Protein 3I7N (pdb70)

Organism: Homo sapiens (NCBI:txid9606)

B-factor: mean 71.58, std 43.53, range [2.0, 201.0]

Nearest PDB structures (foldseek):
  3i7p-assembly1_A  TM=1.000E+00  e=0.000E+00  Homo sapiens
  3ei1-assembly1_A  TM=9.721E-01  e=0.000E+00  Homo sapiens
  3ei3-assembly1_A  TM=9.378E-01  e=0.000E+00  Homo sapiens
  4a09-assembly1_A  TM=9.570E-01  e=0.000E+00  Homo sapiens
  7ukn-assembly1_A  TM=9.820E-01  e=0.000E+00  Homo sapiens

GO terms:
  GO:0097602 cullin family protein binding (F, IDA)
  GO:0005634 nucleus (C, IDA)
  GO:0005730 nucleolus (C, IDA)
  GO:0043161 proteasome-mediated ubiquitin-dependent protein catabolic process (P, IDA)
  GO:0044725 epigenetic programming in the zygotic pronuclei (P, IDA)
  GO:0045732 positive regulation of protein catabolic process (P, IDA)
  GO:0032991 protein-containing complex (C, IDA)
  GO:0007056 spindle assembly involved in female meiosis (P, IDA)
  GO:0160072 ubiquitin ligase complex scaffold activity (F, IDA)
  GO:0031465 Cul4B-RING E3 ubiquitin ligase complex (C, IDA)
  GO:0010498 proteasomal protein catabolic process (P, IMP)
  GO:0005515 protein binding (F, IPI)
  GO:0005737 cytoplasm (C, IDA)
  GO:0031464 Cul4A-RING E3 ubiquitin ligase complex (C, IDA)
  GO:0080008 Cul4-RING E3 ubiquitin ligase complex (C, IDA)
  GO:0016567 protein ubiquitination (P, IDA)
  GO:0005634 nucleus (C, EXP)
  GO:0005737 cytoplasm (C, EXP)
  GO:0043161 proteasome-mediated ubiquitin-dependent protein catabolic process (P, IMP)
  GO:0006511 ubiquitin-dependent protein catabolic process (P, IMP)

Foldseek 3Di:
DFFWAWAFPDDFQFFQEWDWFWQAANPWIWIWTFFFQKIWIFTQDPLGTQGDDIDGFLAGWPDWDWDDAPPGRTTKIWTAGLQQKTWIWHWDDPPPDTDIATQAIAGDDDLDFDQADQGWDWEAANNRQWIWIDGHFQWIKIFGDDSPCSHRDIDIEGDPARFWQEKYFWEPDPAGKMWTWGADPPAIKIAMWGDDPVVRYTHHGQADIDGDDRAWHDWAHAYPLAIFIWIAGAQKIWTDDHVDIAIDRDNVRNVFGWQDKEQQDNNRQWMWTFTQQQWIKIKGFDKADDPVDRIYTDHIDIDTAAGHARANYWYHGPAQWIWGRGQLAWTFIKGADPDADPVGHRIDTDGTHGRQHAQQAKAWDPLVPLAFTWIWGQGGFFQRTWIKTKFFFKEWDWDDWFWALFFQEWDFAQLDPPDPAGQWIWTFGPQFIWIWGHPQQRTDTDDFAQEGGNWGFQDWEAADLQWTWTQTQFWIFIAGSVRRHGLDIDGPPVRAGFDEWDAERFWTWTARFQKIWTWTPPNSYIDTAAMDGHPGGWQYWDFDQAPPDDRDTFWTWTAGAPQQWIFTATDRVRDTDAIDGDDDHWHFNYWDWYDFPPFIWIKTWTQQQKIWTFTADSVHGYTGDTAMARQARGTWYWDWADDPSGTFIWIFHCFTWTWGADSNHTATATYLDRGFNYKYARQGSNAGRWIWTADSTIITIGHMDDHHSMDMDIDRFSHRWNYKADDVVVQKMKIKTKFKWDQDPVRDTDGDDDGLQNVAQEEEEDPDDPDDDVDMAIWIWTFIAHNPPRHRLYIYIYDGQKGWAEWDFAAADPGPATWIKTKIFRDDPVDPFTQWIKIWTWDQDPSDIDRQAMGIGGAGWQYWDAEPSWIWTFGQQKTFIWHQPPVGYTDTQEIDHPANGFRDWDYANAQWIWGYAQAGMWIWGFDPPSRYIDGFAGEGDGFRWQEKDAQDPFWIWTAGDQQKIWIWGAQPDPVCPVSRNYIDGQWIWRRSFHWNYKDWRANDDSLWAGWIWTGTNSSTIMIMIGHDPVSSVVQVLLLVLLQVLDQRNSSDRSQQSTWRDDSVDTHTTHSYHHLNSVLVLSVDDLVSQQSSDPAVHTDSCVSVVVNSVPVRRD/DVVVVVVDPVVND

Sequence (1127 aa):
MSYNYVVTAQKPTAVNGCVTGHFTSAEDLNLLIAKNTRLEIYVVTAEGLRPVKEVGMYGKIAVMELFRPKGESKDLLFILTAKYNACILEYKQSGESIDIITRAHGNVQDRIGRPSETGIIGIIDPECRMIGLRLYDGLFKVIPLDRDNKELKAFNIRLEELHVIDVKFLYGCQAPTICFVYQDPQGRHVKTYEVSLREKEFNKGPWKQENVEAEASMVIAVPEPFGGAIIIGQESITYHNGDKYLAIAPPIIKQSTIVCHNRVDPNGSRYLLGDMEGRLFMLLLEKEEQMDGTVTLKDLRVELLGETSIAECLTYLDNGVVFVGSRLGDSQLVKLNVDSNEQGSYVVAMETFTNLGPIVDMCVVDLERQGQGQLVTCSGAFKEGSLRIIRNGIGIHEHASIDLPGIKGLWPLRSDPNRETYDTLVLSFVGQTRVLMLNGEEVEETELMGFVDDQQTFFCGNVAHQQLIQITSASVRLVSQEPKALVSEWKEPQAKNISVASCNSSQVVVAVGRALYYLQIHPQELRQISHTEMEHEVACLDITPLGDSNGLSPLCAIGLWTDISARILKLPSFELLHKEMLGGEIIPRSILMTTFESSHYLLCALGDGALFYFGLNIETGLLSDRKKVTLGTQPTVLRTFRSLSTTNVFACSDRPTVIYSSNHKLVFSNVNLKEVNYMCPLNSDGYPDSLALANNSTLTIGTIDEIQKLHIRTVPLYESPRKICYQEVSQCFGVLSSRIEVQDTSGGTTALRPSASTQALSSSVSSSKLFSSGEEVEVHNLLIIDQHTFEVLHAHQFLQNEYALSLVSCKLGKDPNTYFIVGTAMVYPEEAEPKQGRIVVFQYSDGKLQTVAEKEVKGAVYSMVEFNGKLLASINSTVRLYEWTTEKDVRTECNHYNNIMALYLKTKGDFILVGDLMRSVLLLAYKPMEGNFEEIARDFNPNWMSAVEILDDDNFLGAENAFNLFVCQKDSAATTDEERQHLQEVGLFHLGEFVNVFCHGSLVMQPTQGSVLFGTVNGMIGLVTSLSESWYNLLLDMQNRLNKVIKSVGKIEHSFWRSFHTERKTEPATGFIDGDLIESFLDISRPKMQEVVANREATADDLIKVVEELTRIHNITRDLIRRQIKE

Structure (mmCIF, N/CA/C/O backbone):
data_3I7N
#
_entry.id   3I7N
#
_cell.length_a   63.614
_cell.length_b   133.877
_cell.length_c   183.224
_cell.angle_alpha   90.00
_cell.angle_beta   90.00
_cell.angle_gamma   90.00
#
_symmetry.space_group_name_H-M   'P 21 21 21'
#
loop_
_entity.id
_entity.type
_entity.pdbx_description
1 polymer 'DNA damage-binding protein 1'
2 polymer 'WD and tetratricopeptide repeats protein 1'
#
loop_
_atom_site.group_PDB
_atom_site.id
_atom_site.type_symbol
_atom_site.label_atom_id
_atom_site.label_alt_id
_atom_site.label_comp_id
_atom_site.label_asym_id
_atom_site.label_entity_id
_atom_site.label_seq_id
_atom_site.pdbx_PDB_ins_code
_atom_site.Cartn_x
_atom_site.Cartn_y
_atom_site.Cartn_z
_atom_site.occupancy
_atom_site.B_iso_or_equiv
_atom_site.auth_seq_id
_atom_site.auth_comp_id
_atom_site.auth_asym_id
_atom_site.auth_atom_id
_atom_site.pdbx_PDB_model_num
ATOM 1 N N . MET A 1 4 ? 24.231 26.273 11.161 1.00 69.43 1 MET A N 1
ATOM 2 C CA . MET A 1 4 ? 23.179 26.775 10.215 1.00 69.43 1 MET A CA 1
ATOM 3 C C . MET A 1 4 ? 21.786 27.144 10.837 1.00 69.43 1 MET A C 1
ATOM 4 O O . MET A 1 4 ? 20.743 26.577 10.458 1.00 69.43 1 MET A O 1
ATOM 9 N N . SER A 1 5 ? 21.786 28.088 11.786 1.00 148.85 2 SER A N 1
ATOM 10 C CA . SER A 1 5 ? 20.557 28.763 12.253 1.00 148.85 2 SER A CA 1
ATOM 11 C C . SER A 1 5 ? 20.553 30.168 11.685 1.00 148.85 2 SER A C 1
ATOM 12 O O . SER A 1 5 ? 21.606 30.796 11.597 1.00 148.85 2 SER A O 1
ATOM 15 N N . TYR A 1 6 ? 19.381 30.665 11.299 1.00 58.90 3 TYR A N 1
ATOM 16 C CA . TYR A 1 6 ? 19.312 31.982 10.638 1.00 58.90 3 TYR A CA 1
ATOM 17 C C . TYR A 1 6 ? 18.164 32.869 11.119 1.00 58.90 3 TYR A C 1
ATOM 18 O O . TYR A 1 6 ? 17.056 32.797 10.595 1.00 58.90 3 TYR A O 1
ATOM 27 N N . ASN A 1 7 ? 18.440 33.722 12.099 1.00 50.26 4 ASN A N 1
ATOM 28 C CA . ASN A 1 7 ? 17.394 34.553 12.651 1.00 50.26 4 ASN A CA 1
ATOM 29 C C . ASN A 1 7 ? 17.682 36.004 12.530 1.00 50.26 4 ASN A C 1
ATOM 30 O O . ASN A 1 7 ? 18.823 36.445 12.350 1.00 50.26 4 ASN A O 1
ATOM 35 N N . TYR A 1 8 ? 16.602 36.737 12.697 1.00 41.97 5 TYR A N 1
ATOM 36 C CA . TYR A 1 8 ? 16.557 38.140 12.490 1.00 41.97 5 TYR A CA 1
ATOM 37 C C . TYR A 1 8 ? 15.874 38.670 13.747 1.00 41.97 5 TYR A C 1
ATOM 38 O O . TYR A 1 8 ? 14.861 38.104 14.183 1.00 41.97 5 TYR A O 1
ATOM 47 N N . VAL A 1 9 ? 16.439 39.699 14.373 1.00 35.80 6 VAL A N 1
ATOM 48 C CA . VAL A 1 9 ? 15.792 40.340 15.507 1.00 35.80 6 VAL A CA 1
ATOM 49 C C . VAL A 1 9 ? 15.652 41.849 15.300 1.00 35.80 6 VAL A C 1
ATOM 50 O O . VAL A 1 9 ? 16.639 42.536 14.952 1.00 35.80 6 VAL A O 1
ATOM 54 N N . VAL A 1 10 ? 14.428 42.365 15.490 1.00 25.15 7 VAL A N 1
ATOM 55 C CA . VAL A 1 10 ? 14.185 43.824 15.445 1.00 25.15 7 VAL A CA 1
ATOM 56 C C . VAL A 1 10 ? 13.505 44.335 16.681 1.00 25.15 7 VAL A C 1
ATOM 57 O O . VAL A 1 10 ? 12.783 43.577 17.347 1.00 25.15 7 VAL A O 1
ATOM 61 N N . THR A 1 11 ? 13.741 45.618 16.968 1.00 25.99 8 THR A N 1
ATOM 62 C CA . THR A 1 11 ? 13.031 46.324 18.022 1.00 25.99 8 THR A CA 1
ATOM 63 C C . THR A 1 11 ? 11.671 46.759 17.486 1.00 25.99 8 THR A C 1
ATOM 64 O O . THR A 1 11 ? 11.585 47.357 16.403 1.00 25.99 8 THR A O 1
ATOM 68 N N . ALA A 1 12 ? 10.609 46.449 18.220 1.00 43.52 9 ALA A N 1
ATOM 69 C CA . ALA A 1 12 ? 9.288 46.980 17.894 1.00 43.52 9 ALA A CA 1
ATOM 70 C C . ALA A 1 12 ? 9.043 48.229 18.700 1.00 43.52 9 ALA A C 1
ATOM 71 O O . ALA A 1 12 ? 8.400 49.151 18.212 1.00 43.52 9 ALA A O 1
ATOM 73 N N . GLN A 1 13 ? 9.538 48.248 19.940 1.00 30.49 10 GLN A N 1
ATOM 74 C CA . GLN A 1 13 ? 9.387 49.402 20.817 1.00 30.49 10 GLN A CA 1
ATOM 75 C C . GLN A 1 13 ? 10.688 49.604 21.544 1.00 30.49 10 GLN A C 1
ATOM 76 O O . GLN A 1 13 ? 11.195 48.656 22.188 1.00 30.49 10 GLN A O 1
ATOM 82 N N . LYS A 1 14 ? 11.249 50.814 21.436 1.00 31.44 11 LYS A N 1
ATOM 83 C CA . LYS A 1 14 ? 12.530 51.099 22.099 1.00 31.44 11 LYS A CA 1
ATOM 84 C C . LYS A 1 14 ? 12.381 50.976 23.641 1.00 31.44 11 LYS A C 1
ATOM 85 O O . LYS A 1 14 ? 11.284 51.080 24.165 1.00 31.44 11 LYS A O 1
ATOM 91 N N . PRO A 1 15 ? 13.472 50.749 24.378 1.00 33.33 12 PRO A N 1
ATOM 92 C CA . PRO A 1 15 ? 13.280 50.742 25.835 1.00 33.33 12 PRO A CA 1
ATOM 93 C C . PRO A 1 15 ? 12.691 52.053 26.331 1.00 33.33 12 PRO A C 1
ATOM 94 O O . PRO A 1 15 ? 13.050 53.123 25.861 1.00 33.33 12 PRO A O 1
ATOM 98 N N . THR A 1 16 ? 11.793 51.979 27.290 1.00 32.09 13 THR A N 1
ATOM 99 C CA . THR A 1 16 ? 11.129 53.209 27.755 1.00 32.09 13 THR A CA 1
ATOM 100 C C . THR A 1 16 ? 11.382 53.493 29.201 1.00 32.09 13 THR A C 1
ATOM 101 O O . THR A 1 16 ? 10.932 54.504 29.696 1.00 32.09 13 THR A O 1
ATOM 105 N N . ALA A 1 17 ? 12.052 52.575 29.880 1.00 37.01 14 ALA A N 1
ATOM 106 C CA . ALA A 1 17 ? 12.446 52.765 31.249 1.00 37.01 14 ALA A CA 1
ATOM 107 C C . ALA A 1 17 ? 13.617 53.757 31.323 1.00 37.01 14 ALA A C 1
ATOM 108 O O . ALA A 1 17 ? 14.314 53.988 30.350 1.00 37.01 14 ALA A O 1
ATOM 110 N N . VAL A 1 18 ? 13.840 54.362 32.469 1.00 21.91 15 VAL A N 1
ATOM 111 C CA . VAL A 1 18 ? 14.816 55.436 32.534 1.00 21.91 15 VAL A CA 1
ATOM 112 C C . VAL A 1 18 ? 15.821 55.061 33.578 1.00 21.91 15 VAL A C 1
ATOM 113 O O . VAL A 1 18 ? 15.484 54.941 34.762 1.00 21.91 15 VAL A O 1
ATOM 117 N N . ASN A 1 19 ? 17.064 54.904 33.119 1.00 36.50 16 ASN A N 1
ATOM 118 C CA . ASN A 1 19 ? 18.119 54.321 33.919 1.00 36.50 16 ASN A CA 1
ATOM 119 C C . ASN A 1 19 ? 18.952 55.443 34.476 1.00 36.50 16 ASN A C 1
ATOM 120 O O . ASN A 1 19 ? 19.476 55.377 35.585 1.00 36.50 16 ASN A O 1
ATOM 125 N N . GLY A 1 20 ? 19.018 56.522 33.716 1.00 25.12 17 GLY A N 1
ATOM 126 C CA . GLY A 1 20 ? 19.800 57.655 34.136 1.00 25.12 17 GLY A CA 1
ATOM 127 C C . GLY A 1 20 ? 19.324 58.937 33.530 1.00 25.12 17 GLY A C 1
ATOM 128 O O . GLY A 1 20 ? 18.773 58.933 32.423 1.00 25.12 17 GLY A O 1
ATOM 129 N N . CYS A 1 21 ? 19.530 60.035 34.239 1.00 33.09 18 CYS A N 1
ATOM 130 C CA . CYS A 1 21 ? 19.183 61.330 33.699 1.00 33.09 18 CYS A CA 1
ATOM 131 C C . CYS A 1 21 ? 20.151 62.322 34.299 1.00 33.09 18 CYS A C 1
ATOM 132 O O . CYS A 1 21 ? 20.489 62.230 35.481 1.00 33.09 18 CYS A O 1
ATOM 135 N N . VAL A 1 22 ? 20.644 63.264 33.498 1.00 28.16 19 VAL A N 1
ATOM 136 C CA . VAL A 1 22 ? 21.625 64.217 34.037 1.00 28.16 19 VAL A CA 1
ATOM 137 C C . VAL A 1 22 ? 21.369 65.569 33.363 1.00 28.16 19 VAL A C 1
ATOM 138 O O . VAL A 1 22 ? 20.986 65.626 32.187 1.00 28.16 19 VAL A O 1
ATOM 142 N N . THR A 1 23 ? 21.543 66.637 34.142 1.00 37.49 20 THR A N 1
ATOM 143 C CA . THR A 1 23 ? 21.286 68.033 33.691 1.00 37.49 20 THR A CA 1
ATOM 144 C C . THR A 1 23 ? 22.567 68.870 33.440 1.00 37.49 20 THR A C 1
ATOM 145 O O . THR A 1 23 ? 23.594 68.691 34.116 1.00 37.49 20 THR A O 1
ATOM 149 N N . GLY A 1 24 ? 22.524 69.779 32.468 1.00 60.99 21 GLY A N 1
ATOM 150 C CA . GLY A 1 24 ? 23.692 70.641 32.223 1.00 60.99 21 GLY A CA 1
ATOM 151 C C . GLY A 1 24 ? 23.645 71.365 30.901 1.00 60.99 21 GLY A C 1
ATOM 152 O O . GLY A 1 24 ? 22.604 71.371 30.244 1.00 60.99 21 GLY A O 1
ATOM 153 N N . HIS A 1 25 ? 24.777 71.963 30.505 1.00 46.61 22 HIS A N 1
ATOM 154 C CA . HIS A 1 25 ? 24.843 72.834 29.317 1.00 46.61 22 HIS A CA 1
ATOM 155 C C . HIS A 1 25 ? 25.699 72.168 28.266 1.00 46.61 22 HIS A C 1
ATOM 156 O O . HIS A 1 25 ? 26.894 72.425 28.179 1.00 46.61 22 HIS A O 1
ATOM 163 N N . PHE A 1 26 ? 25.075 71.292 27.484 1.00 54.72 23 PHE A N 1
ATOM 164 C CA . PHE A 1 26 ? 25.769 70.325 26.644 1.00 54.72 23 PHE A CA 1
ATOM 165 C C . PHE A 1 26 ? 25.576 70.752 25.224 1.00 54.72 23 PHE A C 1
ATOM 166 O O . PHE A 1 26 ? 26.329 70.403 24.313 1.00 54.72 23 PHE A O 1
ATOM 174 N N . THR A 1 27 ? 24.530 71.530 25.058 1.00 56.71 24 THR A N 1
ATOM 175 C CA . THR A 1 27 ? 24.148 72.024 23.766 1.00 56.71 24 THR A CA 1
ATOM 176 C C . THR A 1 27 ? 24.798 73.408 23.505 1.00 56.71 24 THR A C 1
ATOM 177 O O . THR A 1 27 ? 25.284 73.657 22.403 1.00 56.71 24 THR A O 1
ATOM 181 N N . SER A 1 28 ? 24.825 74.269 24.528 1.00 79.56 25 SER A N 1
ATOM 182 C CA . SER A 1 28 ? 25.378 75.628 24.458 1.00 79.56 25 SER A CA 1
ATOM 183 C C . SER A 1 28 ? 25.752 76.021 25.862 1.00 79.56 25 SER A C 1
ATOM 184 O O . SER A 1 28 ? 25.204 75.469 26.811 1.00 79.56 25 SER A O 1
ATOM 187 N N . ALA A 1 29 ? 26.642 77.002 26.015 1.00 60.39 26 ALA A N 1
ATOM 188 C CA . ALA A 1 29 ? 27.037 77.438 27.362 1.00 60.39 26 ALA A CA 1
ATOM 189 C C . ALA A 1 29 ? 25.810 77.990 28.056 1.00 60.39 26 ALA A C 1
ATOM 190 O O . ALA A 1 29 ? 25.695 77.959 29.277 1.00 60.39 26 ALA A O 1
ATOM 192 N N . GLU A 1 30 ? 24.898 78.495 27.241 1.00 64.42 27 GLU A N 1
ATOM 193 C CA . GLU A 1 30 ? 23.635 79.001 27.705 1.00 64.42 27 GLU A CA 1
ATOM 194 C C . GLU A 1 30 ? 22.626 78.122 26.989 1.00 64.42 27 GLU A C 1
ATOM 195 O O . GLU A 1 30 ? 22.254 78.346 25.828 1.00 64.42 27 GLU A O 1
ATOM 201 N N . ASP A 1 31 ? 22.250 77.075 27.709 1.00 58.20 28 ASP A N 1
ATOM 202 C CA . ASP A 1 31 ? 21.238 76.117 27.345 1.00 58.20 28 ASP A CA 1
ATOM 203 C C . ASP A 1 31 ? 21.209 75.278 28.570 1.00 58.20 28 ASP A C 1
ATOM 204 O O . ASP A 1 31 ? 22.234 75.058 29.220 1.00 58.20 28 ASP A O 1
ATOM 209 N N . LEU A 1 32 ? 20.007 74.864 28.921 1.00 52.82 29 LEU A N 1
ATOM 210 C CA . LEU A 1 32 ? 19.809 73.893 29.957 1.00 52.82 29 LEU A CA 1
ATOM 211 C C . LEU A 1 32 ? 19.289 72.688 29.209 1.00 52.82 29 LEU A C 1
ATOM 212 O O . LEU A 1 32 ? 18.323 72.779 28.442 1.00 52.82 29 LEU A O 1
ATOM 217 N N . ASN A 1 33 ? 19.994 71.584 29.394 1.00 43.64 30 ASN A N 1
ATOM 218 C CA . ASN A 1 33 ? 19.645 70.306 28.828 1.00 43.64 30 ASN A CA 1
ATOM 219 C C . ASN A 1 33 ? 19.293 69.301 29.908 1.00 43.64 30 ASN A C 1
ATOM 220 O O . ASN A 1 33 ? 19.827 69.310 31.040 1.00 43.64 30 ASN A O 1
ATOM 225 N N . LEU A 1 34 ? 18.405 68.406 29.537 1.00 41.78 31 LEU A N 1
ATOM 226 C CA . LEU A 1 34 ? 18.228 67.208 30.307 1.00 41.78 31 LEU A CA 1
ATOM 227 C C . LEU A 1 34 ? 18.568 66.083 29.360 1.00 41.78 31 LEU A C 1
ATOM 228 O O . LEU A 1 34 ? 17.951 65.932 28.284 1.00 41.78 31 LEU A O 1
ATOM 233 N N . LEU A 1 35 ? 19.608 65.349 29.750 1.00 32.26 32 LEU A N 1
ATOM 234 C CA . LEU A 1 35 ? 20.024 64.120 29.079 1.00 32.26 32 LEU A CA 1
ATOM 235 C C . LEU A 1 35 ? 19.364 62.928 29.757 1.00 32.26 32 LEU A C 1
ATOM 236 O O . LEU A 1 35 ? 19.542 62.716 30.979 1.00 32.26 32 LEU A O 1
ATOM 241 N N . ILE A 1 36 ? 18.573 62.180 28.993 1.00 33.27 33 ILE A N 1
ATOM 242 C CA . ILE A 1 36 ? 17.925 61.016 29.580 1.00 33.27 33 ILE A CA 1
ATOM 243 C C . ILE A 1 36 ? 18.512 59.770 28.967 1.00 33.27 33 ILE A C 1
ATOM 244 O O . ILE A 1 36 ? 18.539 59.619 27.734 1.00 33.27 33 ILE A O 1
ATOM 249 N N . ALA A 1 37 ? 18.984 58.887 29.845 1.00 46.13 34 ALA A N 1
ATOM 250 C CA . ALA A 1 37 ? 19.531 57.593 29.458 1.00 46.13 34 ALA A CA 1
ATOM 251 C C . ALA A 1 37 ? 18.495 56.465 29.628 1.00 46.13 34 ALA A C 1
ATOM 252 O O . ALA A 1 37 ? 18.045 56.160 30.752 1.00 46.13 34 ALA A O 1
ATOM 254 N N . LYS A 1 38 ? 18.093 55.865 28.517 1.00 48.14 35 LYS A N 1
ATOM 255 C CA . LYS A 1 38 ? 17.307 54.661 28.593 1.00 48.14 35 LYS A CA 1
ATOM 256 C C . LYS A 1 38 ? 18.267 53.500 28.840 1.00 48.14 35 LYS A C 1
ATOM 257 O O . LYS A 1 38 ? 18.902 53.411 29.874 1.00 48.14 35 LYS A O 1
ATOM 263 N N . ASN A 1 39 ? 18.407 52.600 27.899 1.00 34.79 36 ASN A N 1
ATOM 264 C CA . ASN A 1 39 ? 19.379 51.554 28.088 1.00 34.79 36 ASN A CA 1
ATOM 265 C C . ASN A 1 39 ? 20.468 51.891 27.065 1.00 34.79 36 ASN A C 1
ATOM 266 O O . ASN A 1 39 ? 21.550 52.343 27.400 1.00 34.79 36 ASN A O 1
ATOM 271 N N . THR A 1 40 ? 20.107 51.775 25.803 1.00 28.90 37 THR A N 1
ATOM 272 C CA . THR A 1 40 ? 21.019 51.952 24.726 1.00 28.90 37 THR A CA 1
ATOM 273 C C . THR A 1 40 ? 20.623 53.189 23.956 1.00 28.90 37 THR A C 1
ATOM 274 O O . THR A 1 40 ? 20.912 53.302 22.764 1.00 28.90 37 THR A O 1
ATOM 278 N N . ARG A 1 41 ? 19.915 54.093 24.620 1.00 36.28 38 ARG A N 1
ATOM 279 C CA . ARG A 1 41 ? 19.327 55.259 23.968 1.00 36.28 38 ARG A CA 1
ATOM 280 C C . ARG A 1 41 ? 19.620 56.461 24.824 1.00 36.28 38 ARG A C 1
ATOM 281 O O . ARG A 1 41 ? 19.324 56.458 26.036 1.00 36.28 38 ARG A O 1
ATOM 289 N N . LEU A 1 42 ? 20.264 57.463 24.223 1.00 33.30 39 LEU A N 1
ATOM 290 C CA . LEU A 1 42 ? 20.520 58.705 24.926 1.00 33.30 39 LEU A CA 1
ATOM 291 C C . LEU A 1 42 ? 19.563 59.761 24.384 1.00 33.30 39 LEU A C 1
ATOM 292 O O . LEU A 1 42 ? 19.389 59.867 23.168 1.00 33.30 39 LEU A O 1
ATOM 297 N N . GLU A 1 43 ? 18.926 60.524 25.263 1.00 34.52 40 GLU A N 1
ATOM 298 C CA . GLU A 1 43 ? 17.915 61.512 24.842 1.00 34.52 40 GLU A CA 1
ATOM 299 C C . GLU A 1 43 ? 18.343 62.857 25.371 1.00 34.52 40 GLU A C 1
ATOM 300 O O . GLU A 1 43 ? 18.565 63.033 26.597 1.00 34.52 40 GLU A O 1
ATOM 306 N N . ILE A 1 44 ? 18.447 63.805 24.447 1.00 38.37 41 ILE A N 1
ATOM 307 C CA . ILE A 1 44 ? 18.917 65.145 24.748 1.00 38.37 41 ILE A CA 1
ATOM 308 C C . ILE A 1 44 ? 17.762 66.121 24.578 1.00 38.37 41 ILE A C 1
ATOM 309 O O . ILE A 1 44 ? 17.097 66.133 23.539 1.00 38.37 41 ILE A O 1
ATOM 314 N N . TYR A 1 45 ? 17.510 66.927 25.595 1.00 27.52 42 TYR A N 1
ATOM 315 C CA . TYR A 1 45 ? 16.438 67.912 25.504 1.00 27.52 42 TYR A CA 1
ATOM 316 C C . TYR A 1 45 ? 16.937 69.301 25.858 1.00 27.52 42 TYR A C 1
ATOM 317 O O . TYR A 1 45 ? 18.016 69.460 26.453 1.00 27.52 42 TYR A O 1
ATOM 326 N N . VAL A 1 46 ? 16.147 70.313 25.510 1.00 44.47 43 VAL A N 1
ATOM 327 C CA . VAL A 1 46 ? 16.372 71.634 26.057 1.00 44.47 43 VAL A CA 1
ATOM 328 C C . VAL A 1 46 ? 15.193 71.979 26.909 1.00 44.47 43 VAL A C 1
ATOM 329 O O . VAL A 1 46 ? 14.066 71.914 26.445 1.00 44.47 43 VAL A O 1
ATOM 333 N N . VAL A 1 47 ? 15.470 72.317 28.161 1.00 46.76 44 VAL A N 1
ATOM 334 C CA . VAL A 1 47 ? 14.472 72.795 29.110 1.00 46.76 44 VAL A CA 1
ATOM 335 C C . VAL A 1 47 ? 13.960 74.168 28.686 1.00 46.76 44 VAL A C 1
ATOM 336 O O . VAL A 1 47 ? 14.750 75.078 28.380 1.00 46.76 44 VAL A O 1
ATOM 340 N N . THR A 1 48 ? 12.640 74.314 28.699 1.00 77.55 45 THR A N 1
ATOM 341 C CA . THR A 1 48 ? 11.969 75.508 28.216 1.00 77.55 45 THR A CA 1
ATOM 342 C C . THR A 1 48 ? 10.856 75.848 29.188 1.00 77.55 45 THR A C 1
ATOM 343 O O . THR A 1 48 ? 10.608 75.085 30.118 1.00 77.55 45 THR A O 1
ATOM 347 N N . ALA A 1 49 ? 10.184 76.979 28.972 1.00 87.51 46 ALA A N 1
ATOM 348 C CA . ALA A 1 49 ? 9.003 77.355 29.764 1.00 87.51 46 ALA A CA 1
ATOM 349 C C . ALA A 1 49 ? 7.943 76.255 29.733 1.00 87.51 46 ALA A C 1
ATOM 350 O O . ALA A 1 49 ? 7.339 75.945 30.759 1.00 87.51 46 ALA A O 1
ATOM 352 N N . GLU A 1 50 ? 7.738 75.665 28.558 1.00 109.44 47 GLU A N 1
ATOM 353 C CA . GLU A 1 50 ? 6.799 74.564 28.401 1.00 109.44 47 GLU A CA 1
ATOM 354 C C . GLU A 1 50 ? 7.330 73.277 29.048 1.00 109.44 47 GLU A C 1
ATOM 355 O O . GLU A 1 50 ? 6.557 72.376 29.383 1.00 109.44 47 GLU A O 1
ATOM 361 N N . GLY A 1 51 ? 8.645 73.208 29.241 1.00 60.94 48 GLY A N 1
ATOM 362 C CA . GLY A 1 51 ? 9.310 71.982 29.682 1.00 60.94 48 GLY A CA 1
ATOM 363 C C . GLY A 1 51 ? 10.367 71.536 28.673 1.00 60.94 48 GLY A C 1
ATOM 364 O O . GLY A 1 51 ? 11.353 72.237 28.428 1.00 60.94 48 GLY A O 1
ATOM 365 N N . LEU A 1 52 ? 10.154 70.384 28.056 1.00 44.11 49 LEU A N 1
ATOM 366 C CA . LEU A 1 52 ? 11.215 69.753 27.282 1.00 44.11 49 LEU A CA 1
ATOM 367 C C . LEU A 1 52 ? 11.145 69.967 25.770 1.00 44.11 49 LEU A C 1
ATOM 368 O O . LEU A 1 52 ? 10.206 69.522 25.123 1.00 44.11 49 LEU A O 1
ATOM 373 N N . ARG A 1 53 ? 12.140 70.651 25.214 1.00 45.58 50 ARG A N 1
ATOM 374 C CA . ARG A 1 53 ? 12.259 70.765 23.771 1.00 45.58 50 ARG A CA 1
ATOM 375 C C . ARG A 1 53 ? 13.122 69.608 23.321 1.00 45.58 50 ARG A C 1
ATOM 376 O O . ARG A 1 53 ? 14.315 69.598 23.619 1.00 45.58 50 ARG A O 1
ATOM 384 N N . PRO A 1 54 ? 12.538 68.606 22.643 1.00 42.07 51 PRO A N 1
ATOM 385 C CA . PRO A 1 54 ? 13.387 67.546 22.096 1.00 42.07 51 PRO A CA 1
ATOM 386 C C . PRO A 1 54 ? 14.424 68.084 21.110 1.00 42.07 51 PRO A C 1
ATOM 387 O O . PRO A 1 54 ? 14.119 68.921 20.272 1.00 42.07 51 PRO A O 1
ATOM 391 N N . VAL A 1 55 ? 15.645 67.582 21.193 1.00 48.16 52 VAL A N 1
ATOM 392 C CA . VAL A 1 55 ? 16.688 68.055 20.324 1.00 48.16 52 VAL A CA 1
ATOM 393 C C . VAL A 1 55 ? 17.427 66.930 19.615 1.00 48.16 52 VAL A C 1
ATOM 394 O O . VAL A 1 55 ? 17.656 67.012 18.404 1.00 48.16 52 VAL A O 1
ATOM 398 N N . LYS A 1 56 ? 17.794 65.882 20.357 1.00 54.97 53 LYS A N 1
ATOM 399 C CA . LYS A 1 56 ? 18.605 64.797 19.785 1.00 54.97 53 LYS A CA 1
ATOM 400 C C . LYS A 1 56 ? 18.431 63.464 20.493 1.00 54.97 53 LYS A C 1
ATOM 401 O O . LYS A 1 56 ? 18.527 63.376 21.735 1.00 54.97 53 LYS A O 1
ATOM 407 N N . GLU A 1 57 ? 18.187 62.435 19.685 1.00 43.34 54 GLU A N 1
ATOM 408 C CA . GLU A 1 57 ? 18.026 61.090 20.195 1.00 43.34 54 GLU A CA 1
ATOM 409 C C . GLU A 1 57 ? 18.918 60.176 19.408 1.00 43.34 54 GLU A C 1
ATOM 410 O O . GLU A 1 57 ? 18.571 59.783 18.282 1.00 43.34 54 GLU A O 1
ATOM 416 N N . VAL A 1 58 ? 20.051 59.828 20.005 1.00 54.97 55 VAL A N 1
ATOM 417 C CA . VAL A 1 58 ? 20.903 58.762 19.474 1.00 54.97 55 VAL A CA 1
ATOM 418 C C . VAL A 1 58 ? 20.817 57.446 20.247 1.00 54.97 55 VAL A C 1
ATOM 419 O O . VAL A 1 58 ? 20.393 57.387 21.425 1.00 54.97 55 VAL A O 1
ATOM 423 N N . GLY A 1 59 ? 21.239 56.393 19.559 1.00 42.12 56 GLY A N 1
ATOM 424 C CA . GLY A 1 59 ? 21.380 55.081 20.144 1.00 42.12 56 GLY A CA 1
ATOM 425 C C . GLY A 1 59 ? 22.860 54.769 20.220 1.00 42.12 56 GLY A C 1
ATOM 426 O O . GLY A 1 59 ? 23.663 55.183 19.354 1.00 42.12 56 GLY A O 1
ATOM 427 N N . MET A 1 60 ? 23.234 54.046 21.268 1.00 47.09 57 MET A N 1
ATOM 428 C CA . MET A 1 60 ? 24.595 53.556 21.390 1.00 47.09 57 MET A CA 1
ATOM 429 C C . MET A 1 60 ? 24.658 52.042 21.334 1.00 47.09 57 MET A C 1
ATOM 430 O O . MET A 1 60 ? 23.622 51.338 21.462 1.00 47.09 57 MET A O 1
ATOM 435 N N . TYR A 1 61 ? 25.880 51.558 21.119 1.00 37.82 58 TYR A N 1
ATOM 436 C CA . TYR A 1 61 ? 26.114 50.139 20.959 1.00 37.82 58 TYR A CA 1
ATOM 437 C C . TYR A 1 61 ? 26.463 49.496 22.296 1.00 37.82 58 TYR A C 1
ATOM 438 O O . TYR A 1 61 ? 27.438 48.767 22.423 1.00 37.82 58 TYR A O 1
ATOM 447 N N . GLY A 1 62 ? 25.629 49.751 23.290 1.00 30.56 59 GLY A N 1
ATOM 448 C CA . GLY A 1 62 ? 25.875 49.252 24.632 1.00 30.56 59 GLY A CA 1
ATOM 449 C C . GLY A 1 62 ? 24.874 49.813 25.606 1.00 30.56 59 GLY A C 1
ATOM 450 O O . GLY A 1 62 ? 24.106 50.707 25.276 1.00 30.56 59 GLY A O 1
ATOM 451 N N . LYS A 1 63 ? 24.884 49.278 26.810 1.00 30.53 60 LYS A N 1
ATOM 452 C CA . LYS A 1 63 ? 23.942 49.660 27.823 1.00 30.53 60 LYS A CA 1
ATOM 453 C C . LYS A 1 63 ? 24.664 50.738 28.591 1.00 30.53 60 LYS A C 1
ATOM 454 O O . LYS A 1 63 ? 25.759 50.478 29.102 1.00 30.53 60 LYS A O 1
ATOM 460 N N . ILE A 1 64 ? 24.097 51.946 28.655 1.00 26.71 61 ILE A N 1
ATOM 461 C CA . ILE A 1 64 ? 24.712 53.040 29.410 1.00 26.71 61 ILE A CA 1
ATOM 462 C C . ILE A 1 64 ? 24.735 52.757 30.918 1.00 26.71 61 ILE A C 1
ATOM 463 O O . ILE A 1 64 ? 23.690 52.717 31.532 1.00 26.71 61 ILE A O 1
ATOM 468 N N . ALA A 1 65 ? 25.927 52.556 31.489 1.00 27.19 62 ALA A N 1
ATOM 469 C CA . ALA A 1 65 ? 26.107 52.410 32.945 1.00 27.19 62 ALA A CA 1
ATOM 470 C C . ALA A 1 65 ? 26.537 53.706 33.680 1.00 27.19 62 ALA A C 1
ATOM 471 O O . ALA A 1 65 ? 26.300 53.864 34.859 1.00 27.19 62 ALA A O 1
ATOM 473 N N . VAL A 1 66 ? 27.218 54.613 33.003 1.00 34.56 63 VAL A N 1
ATOM 474 C CA . VAL A 1 66 ? 27.649 55.862 33.630 1.00 34.56 63 VAL A CA 1
ATOM 475 C C . VAL A 1 66 ? 27.329 56.985 32.670 1.00 34.56 63 VAL A C 1
ATOM 476 O O . VAL A 1 66 ? 27.486 56.820 31.446 1.00 34.56 63 VAL A O 1
ATOM 480 N N . MET A 1 67 ? 26.810 58.090 33.193 1.00 37.25 64 MET A N 1
ATOM 481 C CA . MET A 1 67 ? 26.508 59.234 32.331 1.00 37.25 64 MET A CA 1
ATOM 482 C C . MET A 1 67 ? 26.759 60.529 33.103 1.00 37.25 64 MET A C 1
ATOM 483 O O . MET A 1 67 ? 26.077 60.806 34.116 1.00 37.25 64 MET A O 1
ATOM 488 N N . GLU A 1 68 ? 27.780 61.288 32.692 1.00 44.35 65 GLU A N 1
ATOM 489 C CA . GLU A 1 68 ? 28.128 62.500 33.427 1.00 44.35 65 GLU A CA 1
ATOM 490 C C . GLU A 1 68 ? 28.465 63.653 32.514 1.00 44.35 65 GLU A C 1
ATOM 491 O O . GLU A 1 68 ? 29.070 63.448 31.468 1.00 44.35 65 GLU A O 1
ATOM 497 N N . LEU A 1 69 ? 28.060 64.864 32.888 1.00 61.72 66 LEU A N 1
ATOM 498 C CA . LEU A 1 69 ? 28.528 66.039 32.165 1.00 61.72 66 LEU A CA 1
ATOM 499 C C . LEU A 1 69 ? 29.610 66.688 32.988 1.00 61.72 66 LEU A C 1
ATOM 500 O O . LEU A 1 69 ? 29.541 66.685 34.216 1.00 61.72 66 LEU A O 1
ATOM 505 N N . PHE A 1 70 ? 30.626 67.205 32.307 1.00 44.34 67 PHE A N 1
ATOM 506 C CA . PHE A 1 70 ? 31.748 67.867 32.963 1.00 44.34 67 PHE A CA 1
ATOM 507 C C . PHE A 1 70 ? 32.271 68.871 31.994 1.00 44.34 67 PHE A C 1
ATOM 508 O O . PHE A 1 70 ? 31.959 68.805 30.799 1.00 44.34 67 PHE A O 1
ATOM 516 N N . ARG A 1 71 ? 33.074 69.791 32.523 1.00 64.19 68 ARG A N 1
ATOM 517 C CA . ARG A 1 71 ? 33.700 70.841 31.742 1.00 64.19 68 ARG A CA 1
ATOM 518 C C . ARG A 1 71 ? 35.034 71.115 32.398 1.00 64.19 68 ARG A C 1
ATOM 519 O O . ARG A 1 71 ? 35.081 71.632 33.510 1.00 64.19 68 ARG A O 1
ATOM 527 N N . PRO A 1 72 ? 36.129 70.729 31.729 1.00 99.58 69 PRO A N 1
ATOM 528 C CA . PRO A 1 72 ? 37.479 71.075 32.189 1.00 99.58 69 PRO A CA 1
ATOM 529 C C . PRO A 1 72 ? 37.763 72.565 32.010 1.00 99.58 69 PRO A C 1
ATOM 530 O O . PRO A 1 72 ? 36.955 73.404 32.420 1.00 99.58 69 PRO A O 1
ATOM 534 N N . LYS A 1 73 ? 38.903 72.893 31.410 1.00 66.27 70 LYS A N 1
ATOM 535 C CA . LYS A 1 73 ? 39.283 74.292 31.220 1.00 66.27 70 LYS A CA 1
ATOM 536 C C . LYS A 1 73 ? 39.462 74.615 29.735 1.00 66.27 70 LYS A C 1
ATOM 537 O O . LYS A 1 73 ? 39.925 73.780 28.951 1.00 66.27 70 LYS A O 1
ATOM 543 N N . GLY A 1 74 ? 39.085 75.834 29.354 1.00 133.10 71 GLY A N 1
ATOM 544 C CA . GLY A 1 74 ? 39.191 76.278 27.962 1.00 133.10 71 GLY A CA 1
ATOM 545 C C . GLY A 1 74 ? 38.012 75.792 27.142 1.00 133.10 71 GLY A C 1
ATOM 546 O O . GLY A 1 74 ? 37.676 76.377 26.105 1.00 133.10 71 GLY A O 1
ATOM 547 N N . GLU A 1 75 ? 37.395 74.714 27.627 1.00 68.03 72 GLU A N 1
ATOM 548 C CA . GLU A 1 75 ? 36.178 74.125 27.060 1.00 68.03 72 GLU A CA 1
ATOM 549 C C . GLU A 1 75 ? 34.965 75.059 27.153 1.00 68.03 72 GLU A C 1
ATOM 550 O O . GLU A 1 75 ? 34.559 75.443 28.247 1.00 68.03 72 GLU A O 1
ATOM 556 N N . SER A 1 76 ? 34.397 75.422 26.006 1.00 74.09 73 SER A N 1
ATOM 557 C CA . SER A 1 76 ? 33.328 76.429 25.950 1.00 74.09 73 SER A CA 1
ATOM 558 C C . SER A 1 76 ? 32.008 75.973 26.558 1.00 74.09 73 SER A C 1
ATOM 559 O O . SER A 1 76 ? 31.264 76.786 27.109 1.00 74.09 73 SER A O 1
ATOM 562 N N . LYS A 1 77 ? 31.725 74.674 26.428 1.00 70.60 74 LYS A N 1
ATOM 563 C CA . LYS A 1 77 ? 30.550 74.021 27.018 1.00 70.60 74 LYS A CA 1
ATOM 564 C C . LYS A 1 77 ? 30.869 72.626 27.553 1.00 70.60 74 LYS A C 1
ATOM 565 O O . LYS A 1 77 ? 31.941 72.093 27.300 1.00 70.60 74 LYS A O 1
ATOM 571 N N . ASP A 1 78 ? 29.927 72.056 28.304 1.00 49.93 75 ASP A N 1
ATOM 572 C CA . ASP A 1 78 ? 30.048 70.708 28.896 1.00 49.93 75 ASP A CA 1
ATOM 573 C C . ASP A 1 78 ? 30.237 69.589 27.868 1.00 49.93 75 ASP A C 1
ATOM 574 O O . ASP A 1 78 ? 29.561 69.534 26.853 1.00 49.93 75 ASP A O 1
ATOM 579 N N . LEU A 1 79 ? 31.157 68.694 28.153 1.00 40.67 76 LEU A N 1
ATOM 580 C CA . LEU A 1 79 ? 31.270 67.456 27.392 1.00 40.67 76 LEU A CA 1
ATOM 581 C C . LEU A 1 79 ? 30.618 66.309 28.181 1.00 40.67 76 LEU A C 1
ATOM 582 O O . LEU A 1 79 ? 30.335 66.427 29.411 1.00 40.67 76 LEU A O 1
ATOM 587 N N . LEU A 1 80 ? 30.403 65.185 27.508 1.00 41.24 77 LEU A N 1
ATOM 588 C CA . LEU A 1 80 ? 29.655 64.124 28.149 1.00 41.24 77 LEU A CA 1
ATOM 589 C C . LEU A 1 80 ? 30.479 62.869 28.263 1.00 41.24 77 LEU A C 1
ATOM 590 O O . LEU A 1 80 ? 31.063 62.419 27.279 1.00 41.24 77 LEU A O 1
ATOM 595 N N . PHE A 1 81 ? 30.529 62.309 29.462 1.00 44.31 78 PHE A N 1
ATOM 596 C CA . PHE A 1 81 ? 31.219 61.055 29.676 1.00 44.31 78 PHE A CA 1
ATOM 597 C C . PHE A 1 81 ? 30.251 59.889 29.748 1.00 44.31 78 PHE A C 1
ATOM 598 O O . PHE A 1 81 ? 29.318 59.908 30.565 1.00 44.31 78 PHE A O 1
ATOM 606 N N . ILE A 1 82 ? 30.481 58.865 28.931 1.00 48.82 79 ILE A N 1
ATOM 607 C CA . ILE A 1 82 ? 29.628 57.693 28.974 1.00 48.82 79 ILE A CA 1
ATOM 608 C C . ILE A 1 82 ? 30.387 56.376 29.054 1.00 48.82 79 ILE A C 1
ATOM 609 O O . ILE A 1 82 ? 31.167 56.033 28.175 1.00 48.82 79 ILE A O 1
ATOM 614 N N . LEU A 1 83 ? 30.129 55.631 30.111 1.00 28.99 80 LEU A N 1
ATOM 615 C CA . LEU A 1 83 ? 30.620 54.282 30.228 1.00 28.99 80 LEU A CA 1
ATOM 616 C C . LEU A 1 83 ? 29.549 53.215 29.959 1.00 28.99 80 LEU A C 1
ATOM 617 O O . LEU A 1 83 ? 28.532 53.143 30.622 1.00 28.99 80 LEU A O 1
ATOM 622 N N . THR A 1 84 ? 29.824 52.355 29.004 1.00 29.82 81 THR A N 1
ATOM 623 C CA . THR A 1 84 ? 29.001 51.219 28.685 1.00 29.82 81 THR A CA 1
ATOM 624 C C . THR A 1 84 ? 29.222 50.020 29.639 1.00 29.82 81 THR A C 1
ATOM 625 O O . THR A 1 84 ? 30.239 49.924 30.331 1.00 29.82 81 THR A O 1
ATOM 629 N N . ALA A 1 85 ? 28.259 49.105 29.685 1.00 26.64 82 ALA A N 1
ATOM 630 C CA . ALA A 1 85 ? 28.382 47.942 30.564 1.00 26.64 82 ALA A CA 1
ATOM 631 C C . ALA A 1 85 ? 29.412 46.903 30.067 1.00 26.64 82 ALA A C 1
ATOM 632 O O . ALA A 1 85 ? 29.832 46.052 30.845 1.00 26.64 82 ALA A O 1
ATOM 634 N N . LYS A 1 86 ? 29.770 46.938 28.787 1.00 48.59 83 LYS A N 1
ATOM 635 C CA . LYS A 1 86 ? 30.822 46.068 28.254 1.00 48.59 83 LYS A CA 1
ATOM 636 C C . LYS A 1 86 ? 32.111 46.880 28.331 1.00 48.59 83 LYS A C 1
ATOM 637 O O . LYS A 1 86 ? 33.088 46.652 27.615 1.00 48.59 83 LYS A O 1
ATOM 643 N N . TYR A 1 87 ? 32.055 47.855 29.225 1.00 29.67 84 TYR A N 1
ATOM 644 C CA . TYR A 1 87 ? 33.198 48.628 29.666 1.00 29.67 84 TYR A CA 1
ATOM 645 C C . TYR A 1 87 ? 33.724 49.553 28.563 1.00 29.67 84 TYR A C 1
ATOM 646 O O . TYR A 1 87 ? 34.829 50.037 28.656 1.00 29.67 84 TYR A O 1
ATOM 655 N N . ASN A 1 88 ? 32.911 49.815 27.537 1.00 35.57 85 ASN A N 1
ATOM 656 C CA . ASN A 1 88 ? 33.171 50.894 26.547 1.00 35.57 85 ASN A CA 1
ATOM 657 C C . ASN A 1 88 ? 33.089 52.286 27.205 1.00 35.57 85 ASN A C 1
ATOM 658 O O . ASN A 1 88 ? 32.065 52.690 27.731 1.00 35.57 85 ASN A O 1
ATOM 663 N N . ALA A 1 89 ? 34.197 53.009 27.213 1.00 30.26 86 ALA A N 1
ATOM 664 C CA . ALA A 1 89 ? 34.234 54.304 27.822 1.00 30.26 86 ALA A CA 1
ATOM 665 C C . ALA A 1 89 ? 34.371 55.241 26.671 1.00 30.26 86 ALA A C 1
ATOM 666 O O . ALA A 1 89 ? 35.129 54.946 25.753 1.00 30.26 86 ALA A O 1
ATOM 668 N N . CYS A 1 90 ? 33.628 56.342 26.667 1.00 36.27 87 CYS A N 1
ATOM 669 C CA . CYS A 1 90 ? 33.829 57.333 25.609 1.00 36.27 87 CYS A CA 1
ATOM 670 C C . CYS A 1 90 ? 33.511 58.721 26.125 1.00 36.27 87 CYS A C 1
ATOM 671 O O . CYS A 1 90 ? 32.984 58.861 27.237 1.00 36.27 87 CYS A O 1
ATOM 674 N N . ILE A 1 91 ? 33.837 59.736 25.326 1.00 41.94 88 ILE A N 1
ATOM 675 C CA . ILE A 1 91 ? 33.589 61.122 25.704 1.00 41.94 88 ILE A CA 1
ATOM 676 C C . ILE A 1 91 ? 32.961 61.888 24.568 1.00 41.94 88 ILE A C 1
ATOM 677 O O . ILE A 1 91 ? 33.421 61.807 23.446 1.00 41.94 88 ILE A O 1
ATOM 682 N N . LEU A 1 92 ? 31.929 62.667 24.837 1.00 28.13 89 LEU A N 1
ATOM 683 C CA . LEU A 1 92 ? 31.167 63.169 23.713 1.00 28.13 89 LEU A CA 1
ATOM 684 C C . LEU A 1 92 ? 30.904 64.667 23.756 1.00 28.13 89 LEU A C 1
ATOM 685 O O . LEU A 1 92 ? 30.900 65.323 24.855 1.00 28.13 89 LEU A O 1
ATOM 690 N N . GLU A 1 93 ? 30.714 65.199 22.548 1.00 50.81 90 GLU A N 1
ATOM 691 C CA . GLU A 1 93 ? 30.565 66.619 22.313 1.00 50.81 90 GLU A CA 1
ATOM 692 C C . GLU A 1 93 ? 29.412 66.835 21.366 1.00 50.81 90 GLU A C 1
ATOM 693 O O . GLU A 1 93 ? 29.275 66.111 20.367 1.00 50.81 90 GLU A O 1
ATOM 699 N N . TYR A 1 94 ? 28.592 67.838 21.676 1.00 80.22 91 TYR A N 1
ATOM 700 C CA . TYR A 1 94 ? 27.449 68.172 20.846 1.00 80.22 91 TYR A CA 1
ATOM 701 C C . TYR A 1 94 ? 27.843 69.120 19.758 1.00 80.22 91 TYR A C 1
ATOM 702 O O . TYR A 1 94 ? 28.252 70.249 20.028 1.00 80.22 91 TYR A O 1
ATOM 711 N N . LYS A 1 95 ? 27.705 68.674 18.519 1.00 51.92 92 LYS A N 1
ATOM 712 C CA . LYS A 1 95 ? 28.143 69.515 17.406 1.00 51.92 92 LYS A CA 1
ATOM 713 C C . LYS A 1 95 ? 27.003 69.905 16.487 1.00 51.92 92 LYS A C 1
ATOM 714 O O . LYS A 1 95 ? 26.436 69.059 15.797 1.00 51.92 92 LYS A O 1
ATOM 720 N N . GLN A 1 96 ? 26.659 71.182 16.470 1.00 63.64 93 GLN A N 1
ATOM 721 C CA . GLN A 1 96 ? 25.606 71.604 15.552 1.00 63.64 93 GLN A CA 1
ATOM 722 C C . GLN A 1 96 ? 26.162 72.266 14.290 1.00 63.64 93 GLN A C 1
ATOM 723 O O . GLN A 1 96 ? 26.353 73.485 14.259 1.00 63.64 93 GLN A O 1
ATOM 729 N N . SER A 1 97 ? 26.436 71.476 13.255 1.00 139.32 94 SER A N 1
ATOM 730 C CA . SER A 1 97 ? 26.891 72.042 11.980 1.00 139.32 94 SER A CA 1
ATOM 731 C C . SER A 1 97 ? 25.801 72.943 11.385 1.00 139.32 94 SER A C 1
ATOM 732 O O . SER A 1 97 ? 25.166 72.599 10.381 1.00 139.32 94 SER A O 1
ATOM 735 N N . GLY A 1 98 ? 25.594 74.090 12.039 1.00 67.03 95 GLY A N 1
ATOM 736 C CA . GLY A 1 98 ? 24.566 75.069 11.675 1.00 67.03 95 GLY A CA 1
ATOM 737 C C . GLY A 1 98 ? 23.139 74.539 11.687 1.00 67.03 95 GLY A C 1
ATOM 738 O O . GLY A 1 98 ? 22.316 74.979 12.494 1.00 67.03 95 GLY A O 1
ATOM 739 N N . GLU A 1 99 ? 22.855 73.595 10.789 1.00 61.33 96 GLU A N 1
ATOM 740 C CA . GLU A 1 99 ? 21.511 73.044 10.623 1.00 61.33 96 GLU A CA 1
ATOM 741 C C . GLU A 1 99 ? 21.507 71.512 10.795 1.00 61.33 96 GLU A C 1
ATOM 742 O O . GLU A 1 99 ? 20.435 70.888 10.908 1.00 61.33 96 GLU A O 1
ATOM 748 N N . SER A 1 100 ? 22.707 70.917 10.758 1.00 86.00 97 SER A N 1
ATOM 749 C CA . SER A 1 100 ? 22.884 69.489 11.020 1.00 86.00 97 SER A CA 1
ATOM 750 C C . SER A 1 100 ? 23.412 69.311 12.412 1.00 86.00 97 SER A C 1
ATOM 751 O O . SER A 1 100 ? 24.018 70.216 12.981 1.00 86.00 97 SER A O 1
ATOM 754 N N . ILE A 1 101 ? 23.175 68.133 12.960 1.00 62.40 98 ILE A N 1
ATOM 755 C CA . ILE A 1 101 ? 23.610 67.841 14.317 1.00 62.40 98 ILE A CA 1
ATOM 756 C C . ILE A 1 101 ? 24.360 66.528 14.363 1.00 62.40 98 ILE A C 1
ATOM 757 O O . ILE A 1 101 ? 24.068 65.593 13.614 1.00 62.40 98 ILE A O 1
ATOM 762 N N . ASP A 1 102 ? 25.356 66.499 15.236 1.00 60.17 99 ASP A N 1
ATOM 763 C CA . ASP A 1 102 ? 26.268 65.381 15.366 1.00 60.17 99 ASP A CA 1
ATOM 764 C C . ASP A 1 102 ? 26.744 65.284 16.790 1.00 60.17 99 ASP A C 1
ATOM 765 O O . ASP A 1 102 ? 27.057 66.297 17.448 1.00 60.17 99 ASP A O 1
ATOM 770 N N . ILE A 1 103 ? 26.793 64.056 17.279 1.00 61.35 100 ILE A N 1
ATOM 771 C CA . ILE A 1 103 ? 27.443 63.811 18.540 1.00 61.35 100 ILE A CA 1
ATOM 772 C C . ILE A 1 103 ? 28.773 63.162 18.235 1.00 61.35 100 ILE A C 1
ATOM 773 O O . ILE A 1 103 ? 28.800 62.036 17.728 1.00 61.35 100 ILE A O 1
ATOM 778 N N . ILE A 1 104 ? 29.863 63.889 18.520 1.00 49.04 101 ILE A N 1
ATOM 779 C CA . ILE A 1 104 ? 31.211 63.484 18.105 1.00 49.04 101 ILE A CA 1
ATOM 780 C C . ILE A 1 104 ? 31.991 62.868 19.265 1.00 49.04 101 ILE A C 1
ATOM 781 O O . ILE A 1 104 ? 31.855 63.279 20.413 1.00 49.04 101 ILE A O 1
ATOM 786 N N . THR A 1 105 ? 32.800 61.864 18.967 1.00 43.49 102 THR A N 1
ATOM 787 C CA . THR A 1 105 ? 33.624 61.216 19.985 1.00 43.49 102 THR A CA 1
ATOM 788 C C . THR A 1 105 ? 34.987 61.859 20.025 1.00 43.49 102 THR A C 1
ATOM 789 O O . THR A 1 105 ? 35.773 61.734 19.076 1.00 43.49 102 THR A O 1
ATOM 793 N N . ARG A 1 106 ? 35.240 62.535 21.139 1.00 45.32 103 ARG A N 1
ATOM 794 C CA . ARG A 1 106 ? 36.466 63.263 21.410 1.00 45.32 103 ARG A CA 1
ATOM 795 C C . ARG A 1 106 ? 37.544 62.343 21.920 1.00 45.32 103 ARG A C 1
ATOM 796 O O . ARG A 1 106 ? 38.743 62.596 21.724 1.00 45.32 103 ARG A O 1
ATOM 804 N N . ALA A 1 107 ? 37.120 61.250 22.540 1.00 39.83 104 ALA A N 1
ATOM 805 C CA . ALA A 1 107 ? 38.049 60.241 23.028 1.00 39.83 104 ALA A CA 1
ATOM 806 C C . ALA A 1 107 ? 37.272 58.963 23.250 1.00 39.83 104 ALA A C 1
ATOM 807 O O . ALA A 1 107 ? 36.044 59.012 23.360 1.00 39.83 104 ALA A O 1
ATOM 809 N N . HIS A 1 108 ? 37.991 57.837 23.322 1.00 38.57 105 HIS A N 1
ATOM 810 C CA . HIS A 1 108 ? 37.382 56.556 23.627 1.00 38.57 105 HIS A CA 1
ATOM 811 C C . HIS A 1 108 ? 38.353 55.421 23.822 1.00 38.57 105 HIS A C 1
ATOM 812 O O . HIS A 1 108 ? 39.452 55.418 23.292 1.00 38.57 105 HIS A O 1
ATOM 819 N N . GLY A 1 109 ? 37.902 54.414 24.555 1.00 36.69 106 GLY A N 1
ATOM 820 C CA . GLY A 1 109 ? 38.647 53.189 24.684 1.00 36.69 106 GLY A CA 1
ATOM 821 C C . GLY A 1 109 ? 37.995 52.287 25.692 1.00 36.69 106 GLY A C 1
ATOM 822 O O . GLY A 1 109 ? 37.199 52.727 26.526 1.00 36.69 106 GLY A O 1
ATOM 823 N N . ASN A 1 110 ? 38.344 51.012 25.623 1.00 36.35 107 ASN A N 1
ATOM 824 C CA . ASN A 1 110 ? 37.744 50.056 26.493 1.00 36.35 107 ASN A CA 1
ATOM 825 C C . ASN A 1 110 ? 38.548 49.860 27.763 1.00 36.35 107 ASN A C 1
ATOM 826 O O . ASN A 1 110 ? 39.753 49.512 27.713 1.00 36.35 107 ASN A O 1
ATOM 831 N N . VAL A 1 111 ? 37.861 50.053 28.892 1.00 34.60 108 VAL A N 1
ATOM 832 C CA . VAL A 1 111 ? 38.492 50.021 30.206 1.00 34.60 108 VAL A CA 1
ATOM 833 C C . VAL A 1 111 ? 38.222 48.745 31.021 1.00 34.60 108 VAL A C 1
ATOM 834 O O . VAL A 1 111 ? 38.575 48.661 32.192 1.00 34.60 108 VAL A O 1
ATOM 838 N N . GLN A 1 112 ? 37.630 47.728 30.432 1.00 41.61 109 GLN A N 1
ATOM 839 C CA . GLN A 1 112 ? 37.555 46.472 31.173 1.00 41.61 109 GLN A CA 1
ATOM 840 C C . GLN A 1 112 ? 38.961 45.952 31.480 1.00 41.61 109 GLN A C 1
ATOM 841 O O . GLN A 1 112 ? 39.905 46.334 30.794 1.00 41.61 109 GLN A O 1
ATOM 847 N N . ASP A 1 113 ? 39.100 45.090 32.490 1.00 56.66 110 ASP A N 1
ATOM 848 C CA . ASP A 1 113 ? 40.376 44.455 32.820 1.00 56.66 110 ASP A CA 1
ATOM 849 C C . ASP A 1 113 ? 40.164 42.973 32.946 1.00 56.66 110 ASP A C 1
ATOM 850 O O . ASP A 1 113 ? 39.249 42.562 33.662 1.00 56.66 110 ASP A O 1
ATOM 855 N N . ARG A 1 114 ? 41.013 42.157 32.311 1.00 63.75 111 ARG A N 1
ATOM 856 C CA . ARG A 1 114 ? 40.946 40.683 32.470 1.00 63.75 111 ARG A CA 1
ATOM 857 C C . ARG A 1 114 ? 40.857 40.285 33.960 1.00 63.75 111 ARG A C 1
ATOM 858 O O . ARG A 1 114 ? 40.088 39.401 34.350 1.00 63.75 111 ARG A O 1
ATOM 866 N N . ILE A 1 115 ? 41.661 40.953 34.782 1.00 109.54 112 ILE A N 1
ATOM 867 C CA . ILE A 1 115 ? 41.638 40.800 36.230 1.00 109.54 112 ILE A CA 1
ATOM 868 C C . ILE A 1 115 ? 40.397 41.465 36.806 1.00 109.54 112 ILE A C 1
ATOM 869 O O . ILE A 1 115 ? 39.999 42.551 36.372 1.00 109.54 112 ILE A O 1
ATOM 874 N N . GLY A 1 116 ? 39.771 40.807 37.772 1.00 66.20 113 GLY A N 1
ATOM 875 C CA . GLY A 1 116 ? 38.685 41.453 38.510 1.00 66.20 113 GLY A CA 1
ATOM 876 C C . GLY A 1 116 ? 37.287 40.883 38.392 1.00 66.20 113 GLY A C 1
ATOM 877 O O . GLY A 1 116 ? 36.822 40.537 37.286 1.00 66.20 113 GLY A O 1
ATOM 878 N N . ARG A 1 117 ? 36.636 40.809 39.560 1.00 57.44 114 ARG A N 1
ATOM 879 C CA . ARG A 1 117 ? 35.258 40.328 39.719 1.00 57.44 114 ARG A CA 1
ATOM 880 C C . ARG A 1 117 ? 34.317 41.524 39.920 1.00 57.44 114 ARG A C 1
ATOM 881 O O . ARG A 1 117 ? 34.513 42.286 40.885 1.00 57.44 114 ARG A O 1
ATOM 889 N N . PRO A 1 118 ? 33.290 41.683 39.024 1.00 55.09 115 PRO A N 1
ATOM 890 C CA . PRO A 1 118 ? 32.492 42.930 38.918 1.00 55.09 115 PRO A CA 1
ATOM 891 C C . PRO A 1 118 ? 31.819 43.194 40.247 1.00 55.09 115 PRO A C 1
ATOM 892 O O . PRO A 1 118 ? 31.234 42.278 40.794 1.00 55.09 115 PRO A O 1
ATOM 896 N N . SER A 1 119 ? 31.917 44.405 40.782 1.00 46.15 116 SER A N 1
ATOM 897 C CA . SER A 1 119 ? 31.812 44.550 42.259 1.00 46.15 116 SER A CA 1
ATOM 898 C C . SER A 1 119 ? 30.421 44.578 42.933 1.00 46.15 116 SER A C 1
ATOM 899 O O . SER A 1 119 ? 29.411 44.091 42.391 1.00 46.15 116 SER A O 1
ATOM 902 N N . GLU A 1 120 ? 30.403 45.123 44.142 1.00 147.69 117 GLU A N 1
ATOM 903 C CA . GLU A 1 120 ? 29.174 45.278 44.878 1.00 147.69 117 GLU A CA 1
ATOM 904 C C . GLU A 1 120 ? 28.602 46.671 44.725 1.00 147.69 117 GLU A C 1
ATOM 905 O O . GLU A 1 120 ? 29.210 47.649 45.162 1.00 147.69 117 GLU A O 1
ATOM 911 N N . THR A 1 121 ? 27.409 46.735 44.138 1.00 65.85 118 THR A N 1
ATOM 912 C CA . THR A 1 121 ? 26.758 47.994 43.768 1.00 65.85 118 THR A CA 1
ATOM 913 C C . THR A 1 121 ? 27.077 48.394 42.330 1.00 65.85 118 THR A C 1
ATOM 914 O O . THR A 1 121 ? 26.726 49.507 41.902 1.00 65.85 118 THR A O 1
ATOM 918 N N . GLY A 1 122 ? 27.742 47.491 41.600 1.00 47.44 119 GLY A N 1
ATOM 919 C CA . GLY A 1 122 ? 27.915 47.590 40.134 1.00 47.44 119 GLY A CA 1
ATOM 920 C C . GLY A 1 122 ? 28.852 48.705 39.718 1.00 47.44 119 GLY A C 1
ATOM 921 O O . GLY A 1 122 ? 29.498 49.334 40.577 1.00 47.44 119 GLY A O 1
ATOM 922 N N . ILE A 1 123 ? 28.932 48.964 38.403 1.00 24.34 120 ILE A N 1
ATOM 923 C CA . ILE A 1 123 ? 29.832 50.023 37.888 1.00 24.34 120 ILE A CA 1
ATOM 924 C C . ILE A 1 123 ? 29.478 51.339 38.556 1.00 24.34 120 ILE A C 1
ATOM 925 O O . ILE A 1 123 ? 28.332 51.565 38.840 1.00 24.34 120 ILE A O 1
ATOM 930 N N . ILE A 1 124 ? 30.478 52.159 38.848 1.00 39.04 121 ILE A N 1
ATOM 931 C CA . ILE A 1 124 ? 30.304 53.493 39.405 1.00 39.04 121 ILE A CA 1
ATOM 932 C C . ILE A 1 124 ? 31.376 54.330 38.750 1.00 39.04 121 ILE A C 1
ATOM 933 O O . ILE A 1 124 ? 32.539 53.950 38.770 1.00 39.04 121 ILE A O 1
ATOM 938 N N . GLY A 1 125 ? 31.006 55.471 38.181 1.00 36.93 122 GLY A N 1
ATOM 939 C CA . GLY A 1 125 ? 31.968 56.295 37.412 1.00 36.93 122 GLY A CA 1
ATOM 940 C C . GLY A 1 125 ? 31.914 57.702 37.949 1.00 36.93 122 GLY A C 1
ATOM 941 O O . GLY A 1 125 ? 30.876 58.348 37.905 1.00 36.93 122 GLY A O 1
ATOM 942 N N . ILE A 1 126 ? 32.995 58.210 38.498 1.00 30.64 123 ILE A N 1
ATOM 943 C CA . ILE A 1 126 ? 32.837 59.527 39.116 1.00 30.64 123 ILE A CA 1
ATOM 944 C C . ILE A 1 126 ? 33.842 60.449 38.500 1.00 30.64 123 ILE A C 1
ATOM 945 O O . ILE A 1 126 ? 34.730 59.977 37.779 1.00 30.64 123 ILE A O 1
ATOM 950 N N . ILE A 1 127 ? 33.655 61.746 38.720 1.00 40.65 124 ILE A N 1
ATOM 951 C CA . ILE A 1 127 ? 34.508 62.741 38.124 1.00 40.65 124 ILE A CA 1
ATOM 952 C C . ILE A 1 127 ? 34.754 63.873 39.093 1.00 40.65 124 ILE A C 1
ATOM 953 O O . ILE A 1 127 ? 33.814 64.461 39.628 1.00 40.65 124 ILE A O 1
ATOM 958 N N . ASP A 1 128 ? 36.039 64.169 39.282 1.00 52.31 125 ASP A N 1
ATOM 959 C CA . ASP A 1 128 ? 36.552 65.227 40.148 1.00 52.31 125 ASP A CA 1
ATOM 960 C C . ASP A 1 128 ? 36.000 66.585 39.729 1.00 52.31 125 ASP A C 1
ATOM 961 O O . ASP A 1 128 ? 35.858 66.836 38.537 1.00 52.31 125 ASP A O 1
ATOM 966 N N . PRO A 1 129 ? 35.638 67.440 40.706 1.00 48.43 126 PRO A N 1
ATOM 967 C CA . PRO A 1 129 ? 35.280 68.852 40.500 1.00 48.43 126 PRO A CA 1
ATOM 968 C C . PRO A 1 129 ? 36.249 69.646 39.599 1.00 48.43 126 PRO A C 1
ATOM 969 O O . PRO A 1 129 ? 35.805 70.311 38.659 1.00 48.43 126 PRO A O 1
ATOM 973 N N . GLU A 1 130 ? 37.550 69.578 39.852 1.00 60.38 127 GLU A N 1
ATOM 974 C CA . GLU A 1 130 ? 38.483 70.290 38.984 1.00 60.38 127 GLU A CA 1
ATOM 975 C C . GLU A 1 130 ? 38.657 69.648 37.614 1.00 60.38 127 GLU A C 1
ATOM 976 O O . GLU A 1 130 ? 39.278 70.237 36.731 1.00 60.38 127 GLU A O 1
ATOM 982 N N . CYS A 1 131 ? 38.106 68.451 37.439 1.00 41.82 128 CYS A N 1
ATOM 983 C CA . CYS A 1 131 ? 38.166 67.731 36.170 1.00 41.82 128 CYS A CA 1
ATOM 984 C C . CYS A 1 131 ? 39.554 67.184 35.877 1.00 41.82 128 CYS A C 1
ATOM 985 O O . CYS A 1 131 ? 39.924 66.921 34.705 1.00 41.82 128 CYS A O 1
ATOM 988 N N . ARG A 1 132 ? 40.316 66.989 36.942 1.00 110.03 129 ARG A N 1
ATOM 989 C CA . ARG A 1 132 ? 41.652 66.466 36.809 1.00 110.03 129 ARG A CA 1
ATOM 990 C C . ARG A 1 132 ? 41.617 65.012 36.338 1.00 110.03 129 ARG A C 1
ATOM 991 O O . ARG A 1 132 ? 42.549 64.552 35.677 1.00 110.03 129 ARG A O 1
ATOM 999 N N . MET A 1 133 ? 40.530 64.303 36.639 1.00 89.00 130 MET A N 1
ATOM 1000 C CA . MET A 1 133 ? 40.414 62.898 36.239 1.00 89.00 130 MET A CA 1
ATOM 1001 C C . MET A 1 133 ? 38.994 62.349 36.247 1.00 89.00 130 MET A C 1
ATOM 1002 O O . MET A 1 133 ? 38.027 63.048 36.575 1.00 89.00 130 MET A O 1
ATOM 1007 N N . ILE A 1 134 ? 38.906 61.065 35.903 1.00 34.52 131 ILE A N 1
ATOM 1008 C CA . ILE A 1 134 ? 37.688 60.268 36.054 1.00 34.52 131 ILE A CA 1
ATOM 1009 C C . ILE A 1 134 ? 38.027 59.069 36.920 1.00 34.52 131 ILE A C 1
ATOM 1010 O O . ILE A 1 134 ? 39.058 58.412 36.706 1.00 34.52 131 ILE A O 1
ATOM 1015 N N . GLY A 1 135 ? 37.164 58.800 37.892 1.00 31.37 132 GLY A N 1
ATOM 1016 C CA . GLY A 1 135 ? 37.337 57.678 38.787 1.00 31.37 132 GLY A CA 1
ATOM 1017 C C . GLY A 1 135 ? 36.303 56.600 38.514 1.00 31.37 132 GLY A C 1
ATOM 1018 O O . GLY A 1 135 ? 35.089 56.876 38.491 1.00 31.37 132 GLY A O 1
ATOM 1019 N N . LEU A 1 136 ? 36.799 55.383 38.302 1.00 43.66 133 LEU A N 1
ATOM 1020 C CA . LEU A 1 136 ? 35.987 54.214 38.060 1.00 43.66 133 LEU A CA 1
ATOM 1021 C C . LEU A 1 136 ? 36.103 53.203 39.189 1.00 43.66 133 LEU A C 1
ATOM 1022 O O . LEU A 1 136 ? 37.132 53.105 39.867 1.00 43.66 133 LEU A O 1
ATOM 1027 N N . ARG A 1 137 ? 35.026 52.463 39.388 1.00 42.76 134 ARG A N 1
ATOM 1028 C CA . ARG A 1 137 ? 35.029 51.350 40.259 1.00 42.76 134 ARG A CA 1
ATOM 1029 C C . ARG A 1 137 ? 34.336 50.279 39.487 1.00 42.76 134 ARG A C 1
ATOM 1030 O O . ARG A 1 137 ? 33.132 50.173 39.518 1.00 42.76 134 ARG A O 1
ATOM 1038 N N . LEU A 1 138 ? 35.100 49.505 38.745 1.00 42.56 135 LEU A N 1
ATOM 1039 C CA . LEU A 1 138 ? 34.551 48.400 38.039 1.00 42.56 135 LEU A CA 1
ATOM 1040 C C . LEU A 1 138 ? 34.658 47.125 38.879 1.00 42.56 135 LEU A C 1
ATOM 1041 O O . LEU A 1 138 ? 33.775 46.260 38.827 1.00 42.56 135 LEU A O 1
ATOM 1046 N N . TYR A 1 139 ? 35.722 46.996 39.668 1.00 49.22 136 TYR A N 1
ATOM 1047 C CA . TYR A 1 139 ? 35.989 45.720 40.337 1.00 49.22 136 TYR A CA 1
ATOM 1048 C C . TYR A 1 139 ? 36.276 45.890 41.797 1.00 49.22 136 TYR A C 1
ATOM 1049 O O . TYR A 1 139 ? 36.630 46.969 42.235 1.00 49.22 136 TYR A O 1
ATOM 1058 N N . ASP A 1 140 ? 36.111 44.823 42.561 1.00 33.12 137 ASP A N 1
ATOM 1059 C CA . ASP A 1 140 ? 36.546 44.821 43.960 1.00 33.12 137 ASP A CA 1
ATOM 1060 C C . ASP A 1 140 ? 38.062 44.897 44.027 1.00 33.12 137 ASP A C 1
ATOM 1061 O O . ASP A 1 140 ? 38.736 44.223 43.275 1.00 33.12 137 ASP A O 1
ATOM 1066 N N . GLY A 1 141 ? 38.604 45.732 44.905 1.00 49.87 138 GLY A N 1
ATOM 1067 C CA . GLY A 1 141 ? 40.034 45.738 45.107 1.00 49.87 138 GLY A CA 1
ATOM 1068 C C . GLY A 1 141 ? 40.722 46.694 44.174 1.00 49.87 138 GLY A C 1
ATOM 1069 O O . GLY A 1 141 ? 41.778 47.222 44.497 1.00 49.87 138 GLY A O 1
ATOM 1070 N N . LEU A 1 142 ? 40.146 46.922 43.008 1.00 35.83 139 LEU A N 1
ATOM 1071 C CA . LEU A 1 142 ? 40.751 47.876 42.102 1.00 35.83 139 LEU A CA 1
ATOM 1072 C C . LEU A 1 142 ? 40.033 49.178 42.180 1.00 35.83 139 LEU A C 1
ATOM 1073 O O . LEU A 1 142 ? 38.904 49.246 42.660 1.00 35.83 139 LEU A O 1
ATOM 1078 N N . PHE A 1 143 ? 40.711 50.224 41.744 1.00 42.39 140 PHE A N 1
ATOM 1079 C CA . PHE A 1 143 ? 40.104 51.502 41.538 1.00 42.39 140 PHE A CA 1
ATOM 1080 C C . PHE A 1 143 ? 40.826 52.016 40.320 1.00 42.39 140 PHE A C 1
ATOM 1081 O O . PHE A 1 143 ? 42.017 52.257 40.384 1.00 42.39 140 PHE A O 1
ATOM 1089 N N . LYS A 1 144 ? 40.128 52.149 39.196 1.00 33.57 141 LYS A N 1
ATOM 1090 C CA . LYS A 1 144 ? 40.730 52.572 37.908 1.00 33.57 141 LYS A CA 1
ATOM 1091 C C . LYS A 1 144 ? 40.667 54.128 37.744 1.00 33.57 141 LYS A C 1
ATOM 1092 O O . LYS A 1 144 ? 39.676 54.760 38.071 1.00 33.57 141 LYS A O 1
ATOM 1098 N N . VAL A 1 145 ? 41.733 54.753 37.283 1.00 44.77 142 VAL A N 1
ATOM 1099 C CA . VAL A 1 145 ? 41.713 56.194 37.130 1.00 44.77 142 VAL A CA 1
ATOM 1100 C C . VAL A 1 145 ? 42.024 56.538 35.701 1.00 44.77 142 VAL A C 1
ATOM 1101 O O . VAL A 1 145 ? 43.050 56.100 35.154 1.00 44.77 142 VAL A O 1
ATOM 1105 N N . ILE A 1 146 ? 41.165 57.342 35.086 1.00 31.56 143 ILE A N 1
ATOM 1106 C CA . ILE A 1 146 ? 41.480 57.813 33.745 1.00 31.56 143 ILE A CA 1
ATOM 1107 C C . ILE A 1 146 ? 41.806 59.277 33.776 1.00 31.56 143 ILE A C 1
ATOM 1108 O O . ILE A 1 146 ? 40.899 60.082 33.906 1.00 31.56 143 ILE A O 1
ATOM 1113 N N . PRO A 1 147 ? 43.104 59.622 33.637 1.00 49.34 144 PRO A N 1
ATOM 1114 C CA . PRO A 1 147 ? 43.624 60.997 33.746 1.00 49.34 144 PRO A CA 1
ATOM 1115 C C . PRO A 1 147 ? 43.167 61.824 32.571 1.00 49.34 144 PRO A C 1
ATOM 1116 O O . PRO A 1 147 ? 43.398 61.448 31.416 1.00 49.34 144 PRO A O 1
ATOM 1120 N N . LEU A 1 148 ? 42.494 62.925 32.873 1.00 62.04 145 LEU A N 1
ATOM 1121 C CA . LEU A 1 148 ? 42.065 63.848 31.839 1.00 62.04 145 LEU A CA 1
ATOM 1122 C C . LEU A 1 148 ? 43.218 64.774 31.443 1.00 62.04 145 LEU A C 1
ATOM 1123 O O . LEU A 1 148 ? 43.844 65.448 32.289 1.00 62.04 145 LEU A O 1
ATOM 1128 N N . ASP A 1 149 ? 43.505 64.738 30.145 1.00 100.42 146 ASP A N 1
ATOM 1129 C CA . ASP A 1 149 ? 44.593 65.452 29.504 1.00 100.42 146 ASP A CA 1
ATOM 1130 C C . ASP A 1 149 ? 44.087 65.761 28.125 1.00 100.42 146 ASP A C 1
ATOM 1131 O O . ASP A 1 149 ? 43.064 65.218 27.701 1.00 100.42 146 ASP A O 1
ATOM 1136 N N . ARG A 1 150 ? 44.800 66.621 27.411 1.00 72.26 147 ARG A N 1
ATOM 1137 C CA . ARG A 1 150 ? 44.308 67.068 26.130 1.00 72.26 147 ARG A CA 1
ATOM 1138 C C . ARG A 1 150 ? 44.385 65.887 25.190 1.00 72.26 147 ARG A C 1
ATOM 1139 O O . ARG A 1 150 ? 43.530 65.701 24.331 1.00 72.26 147 ARG A O 1
ATOM 1147 N N . ASP A 1 151 ? 45.418 65.080 25.385 1.00 168.78 148 ASP A N 1
ATOM 1148 C CA . ASP A 1 151 ? 45.606 63.870 24.617 1.00 168.78 148 ASP A CA 1
ATOM 1149 C C . ASP A 1 151 ? 44.694 62.814 25.206 1.00 168.78 148 ASP A C 1
ATOM 1150 O O . ASP A 1 151 ? 43.472 62.981 25.229 1.00 168.78 148 ASP A O 1
ATOM 1155 N N . ASN A 1 152 ? 45.299 61.738 25.702 1.00 82.48 149 ASN A N 1
ATOM 1156 C CA . ASN A 1 152 ? 44.565 60.588 26.206 1.00 82.48 149 ASN A CA 1
ATOM 1157 C C . ASN A 1 152 ? 43.296 60.300 25.410 1.00 82.48 149 ASN A C 1
ATOM 1158 O O . ASN A 1 152 ? 42.270 59.900 25.957 1.00 82.48 149 ASN A O 1
ATOM 1163 N N . LYS A 1 153 ? 43.388 60.513 24.104 1.00 42.87 150 LYS A N 1
ATOM 1164 C CA . LYS A 1 153 ? 42.252 60.367 23.216 1.00 42.87 150 LYS A CA 1
ATOM 1165 C C . LYS A 1 153 ? 41.749 58.924 23.170 1.00 42.87 150 LYS A C 1
ATOM 1166 O O . LYS A 1 153 ? 40.642 58.663 22.678 1.00 42.87 150 LYS A O 1
ATOM 1172 N N . GLU A 1 154 ? 42.585 58.023 23.703 1.00 47.58 151 GLU A N 1
ATOM 1173 C CA . GLU A 1 154 ? 42.309 56.595 23.810 1.00 47.58 151 GLU A CA 1
ATOM 1174 C C . GLU A 1 154 ? 41.969 56.197 25.260 1.00 47.58 151 GLU A C 1
ATOM 1175 O O . GLU A 1 154 ? 41.798 55.007 25.566 1.00 47.58 151 GLU A O 1
ATOM 1181 N N . LEU A 1 155 ? 41.878 57.193 26.147 1.00 49.40 152 LEU A N 1
ATOM 1182 C CA . LEU A 1 155 ? 41.529 57.000 27.584 1.00 49.40 152 LEU A CA 1
ATOM 1183 C C . LEU A 1 155 ? 42.309 55.878 28.238 1.00 49.40 152 LEU A C 1
ATOM 1184 O O . LEU A 1 155 ? 41.762 54.867 28.680 1.00 49.40 152 LEU A O 1
ATOM 1189 N N . LYS A 1 156 ? 43.615 56.057 28.284 1.00 44.39 153 LYS A N 1
ATOM 1190 C CA . LYS A 1 156 ? 44.482 55.100 28.939 1.00 44.39 153 LYS A CA 1
ATOM 1191 C C . LYS A 1 156 ? 44.283 55.326 30.417 1.00 44.39 153 LYS A C 1
ATOM 1192 O O . LYS A 1 156 ? 43.931 56.425 30.831 1.00 44.39 153 LYS A O 1
ATOM 1198 N N . ALA A 1 157 ? 44.444 54.290 31.220 1.00 56.18 154 ALA A N 1
ATOM 1199 C CA . ALA A 1 157 ? 44.100 54.414 32.632 1.00 56.18 154 ALA A CA 1
ATOM 1200 C C . ALA A 1 157 ? 44.951 53.510 33.475 1.00 56.18 154 ALA A C 1
ATOM 1201 O O . ALA A 1 157 ? 45.404 52.483 33.002 1.00 56.18 154 ALA A O 1
ATOM 1203 N N . PHE A 1 158 ? 45.150 53.877 34.731 1.00 56.20 155 PHE A N 1
ATOM 1204 C CA . PHE A 1 158 ? 45.837 52.987 35.656 1.00 56.20 155 PHE A CA 1
ATOM 1205 C C . PHE A 1 158 ? 44.913 52.526 36.763 1.00 56.20 155 PHE A C 1
ATOM 1206 O O . PHE A 1 158 ? 43.949 53.208 37.107 1.00 56.20 155 PHE A O 1
ATOM 1214 N N . ASN A 1 159 ? 45.226 51.360 37.308 1.00 42.96 156 ASN A N 1
ATOM 1215 C CA . ASN A 1 159 ? 44.560 50.818 38.459 1.00 42.96 156 ASN A CA 1
ATOM 1216 C C . ASN A 1 159 ? 45.375 51.074 39.734 1.00 42.96 156 ASN A C 1
ATOM 1217 O O . ASN A 1 159 ? 46.585 50.955 39.711 1.00 42.96 156 ASN A O 1
ATOM 1222 N N . ILE A 1 160 ? 44.718 51.375 40.848 1.00 61.57 157 ILE A N 1
ATOM 1223 C CA . ILE A 1 160 ? 45.368 51.446 42.148 1.00 61.57 157 ILE A CA 1
ATOM 1224 C C . ILE A 1 160 ? 44.784 50.369 43.045 1.00 61.57 157 ILE A C 1
ATOM 1225 O O . ILE A 1 160 ? 43.618 50.068 42.943 1.00 61.57 157 ILE A O 1
ATOM 1230 N N . ARG A 1 161 ? 45.588 49.776 43.922 1.00 67.70 158 ARG A N 1
ATOM 1231 C CA . ARG A 1 161 ? 45.064 48.745 44.806 1.00 67.70 158 ARG A CA 1
ATOM 1232 C C . ARG A 1 161 ? 44.165 49.369 45.866 1.00 67.70 158 ARG A C 1
ATOM 1233 O O . ARG A 1 161 ? 44.498 50.387 46.480 1.00 67.70 158 ARG A O 1
ATOM 1241 N N . LEU A 1 162 ? 43.001 48.754 46.042 1.00 40.97 159 LEU A N 1
ATOM 1242 C CA . LEU A 1 162 ? 42.014 49.231 46.998 1.00 40.97 159 LEU A CA 1
ATOM 1243 C C . LEU A 1 162 ? 41.895 48.262 48.138 1.00 40.97 159 LEU A C 1
ATOM 1244 O O . LEU A 1 162 ? 41.354 47.171 47.975 1.00 40.97 159 LEU A O 1
ATOM 1249 N N . GLU A 1 163 ? 42.418 48.689 49.288 1.00 44.74 160 GLU A N 1
ATOM 1250 C CA . GLU A 1 163 ? 42.469 47.884 50.494 1.00 44.74 160 GLU A CA 1
ATOM 1251 C C . GLU A 1 163 ? 41.087 47.344 50.850 1.00 44.74 160 GLU A C 1
ATOM 1252 O O . GLU A 1 163 ? 40.945 46.180 51.249 1.00 44.74 160 GLU A O 1
ATOM 1258 N N . GLU A 1 164 ? 40.067 48.188 50.677 1.00 46.14 161 GLU A N 1
ATOM 1259 C CA . GLU A 1 164 ? 38.702 47.793 51.019 1.00 46.14 161 GLU A CA 1
ATOM 1260 C C . GLU A 1 164 ? 37.994 47.060 49.880 1.00 46.14 161 GLU A C 1
ATOM 1261 O O . GLU A 1 164 ? 37.675 47.640 48.845 1.00 46.14 161 GLU A O 1
ATOM 1267 N N . LEU A 1 165 ? 37.814 45.755 50.100 1.00 60.28 162 LEU A N 1
ATOM 1268 C CA . LEU A 1 165 ? 37.259 44.810 49.131 1.00 60.28 162 LEU A CA 1
ATOM 1269 C C . LEU A 1 165 ? 35.745 44.915 48.906 1.00 60.28 162 LEU A C 1
ATOM 1270 O O . LEU A 1 165 ? 35.194 44.152 48.105 1.00 60.28 162 LEU A O 1
ATOM 1275 N N . HIS A 1 166 ? 35.072 45.813 49.625 1.00 53.83 163 HIS A N 1
ATOM 1276 C CA . HIS A 1 166 ? 33.607 45.889 49.572 1.00 53.83 163 HIS A CA 1
ATOM 1277 C C . HIS A 1 166 ? 33.055 47.312 49.742 1.00 53.83 163 HIS A C 1
ATOM 1278 O O . HIS A 1 166 ? 32.516 47.690 50.787 1.00 53.83 163 HIS A O 1
ATOM 1285 N N . VAL A 1 167 ? 33.184 48.091 48.687 1.00 35.81 164 VAL A N 1
ATOM 1286 C CA . VAL A 1 167 ? 32.781 49.490 48.708 1.00 35.81 164 VAL A CA 1
ATOM 1287 C C . VAL A 1 167 ? 31.335 49.710 48.223 1.00 35.81 164 VAL A C 1
ATOM 1288 O O . VAL A 1 167 ? 30.986 49.306 47.108 1.00 35.81 164 VAL A O 1
ATOM 1292 N N . ILE A 1 168 ? 30.537 50.369 49.066 1.00 36.39 165 ILE A N 1
ATOM 1293 C CA . ILE A 1 168 ? 29.131 50.662 48.765 1.00 36.39 165 ILE A CA 1
ATOM 1294 C C . ILE A 1 168 ? 28.882 51.797 47.750 1.00 36.39 165 ILE A C 1
ATOM 1295 O O . ILE A 1 168 ? 28.147 51.619 46.778 1.00 36.39 165 ILE A O 1
ATOM 1300 N N . ASP A 1 169 ? 29.479 52.958 47.995 1.00 26.26 166 ASP A N 1
ATOM 1301 C CA . ASP A 1 169 ? 29.300 54.117 47.112 1.00 26.26 166 ASP A CA 1
ATOM 1302 C C . ASP A 1 169 ? 30.549 54.993 47.303 1.00 26.26 166 ASP A C 1
ATOM 1303 O O . ASP A 1 169 ? 31.242 54.852 48.315 1.00 26.26 166 ASP A O 1
ATOM 1308 N N . VAL A 1 170 ? 30.855 55.838 46.317 1.00 45.74 167 VAL A N 1
ATOM 1309 C CA . VAL A 1 170 ? 32.012 56.719 46.349 1.00 45.74 167 VAL A CA 1
ATOM 1310 C C . VAL A 1 170 ? 31.668 57.980 45.610 1.00 45.74 167 VAL A C 1
ATOM 1311 O O . VAL A 1 170 ? 30.944 57.942 44.610 1.00 45.74 167 VAL A O 1
ATOM 1315 N N . LYS A 1 171 ? 32.235 59.087 46.073 1.00 37.60 168 LYS A N 1
ATOM 1316 C CA . LYS A 1 171 ? 32.217 60.339 45.337 1.00 37.60 168 LYS A CA 1
ATOM 1317 C C . LYS A 1 171 ? 33.559 60.987 45.545 1.00 37.60 168 LYS A C 1
ATOM 1318 O O . LYS A 1 171 ? 34.265 60.650 46.499 1.00 37.60 168 LYS A O 1
ATOM 1324 N N . PHE A 1 172 ? 33.898 61.910 44.646 1.00 38.15 169 PHE A N 1
ATOM 1325 C CA . PHE A 1 172 ? 34.955 62.897 44.860 1.00 38.15 169 PHE A CA 1
ATOM 1326 C C . PHE A 1 172 ? 34.450 64.072 45.675 1.00 38.15 169 PHE A C 1
ATOM 1327 O O . PHE A 1 172 ? 33.426 64.673 45.337 1.00 38.15 169 PHE A O 1
ATOM 1335 N N . LEU A 1 173 ? 35.216 64.404 46.720 1.00 41.72 170 LEU A N 1
ATOM 1336 C CA . LEU A 1 173 ? 34.969 65.534 47.618 1.00 41.72 170 LEU A CA 1
ATOM 1337 C C . LEU A 1 173 ? 35.222 66.866 46.956 1.00 41.72 170 LEU A C 1
ATOM 1338 O O . LEU A 1 173 ? 35.959 66.954 45.971 1.00 41.72 170 LEU A O 1
ATOM 1343 N N . TYR A 1 174 ? 34.590 67.901 47.496 1.00 58.73 171 TYR A N 1
ATOM 1344 C CA . TYR A 1 174 ? 34.776 69.251 46.997 1.00 58.73 171 TYR A CA 1
ATOM 1345 C C . TYR A 1 174 ? 35.707 69.998 47.906 1.00 58.73 171 TYR A C 1
ATOM 1346 O O . TYR A 1 174 ? 35.877 69.636 49.089 1.00 58.73 171 TYR A O 1
ATOM 1355 N N . GLY A 1 175 ? 36.278 71.059 47.337 1.00 76.56 172 GLY A N 1
ATOM 1356 C CA . GLY A 1 175 ? 37.209 71.936 48.028 1.00 76.56 172 GLY A CA 1
ATOM 1357 C C . GLY A 1 175 ? 38.354 71.126 48.569 1.00 76.56 172 GLY A C 1
ATOM 1358 O O . GLY A 1 175 ? 38.746 71.287 49.707 1.00 76.56 172 GLY A O 1
ATOM 1359 N N . CYS A 1 176 ? 38.854 70.211 47.755 1.00 117.38 173 CYS A N 1
ATOM 1360 C CA . CYS A 1 176 ? 39.991 69.411 48.141 1.00 117.38 173 CYS A CA 1
ATOM 1361 C C . CYS A 1 176 ? 41.136 69.765 47.225 1.00 117.38 173 CYS A C 1
ATOM 1362 O O . CYS A 1 176 ? 40.983 69.777 46.002 1.00 117.38 173 CYS A O 1
ATOM 1365 N N . GLN A 1 177 ? 42.273 70.082 47.833 1.00 69.60 174 GLN A N 1
ATOM 1366 C CA . GLN A 1 177 ? 43.473 70.448 47.095 1.00 69.60 174 GLN A CA 1
ATOM 1367 C C . GLN A 1 177 ? 43.809 69.312 46.151 1.00 69.60 174 GLN A C 1
ATOM 1368 O O . GLN A 1 177 ? 43.688 69.426 44.918 1.00 69.60 174 GLN A O 1
ATOM 1374 N N . ALA A 1 178 ? 44.193 68.195 46.750 1.00 69.01 175 ALA A N 1
ATOM 1375 C CA . ALA A 1 178 ? 44.391 66.970 46.006 1.00 69.01 175 ALA A CA 1
ATOM 1376 C C . ALA A 1 178 ? 43.042 66.290 45.726 1.00 69.01 175 ALA A C 1
ATOM 1377 O O . ALA A 1 178 ? 42.162 66.254 46.601 1.00 69.01 175 ALA A O 1
ATOM 1379 N N . PRO A 1 179 ? 42.869 65.770 44.491 1.00 50.89 176 PRO A N 1
ATOM 1380 C CA . PRO A 1 179 ? 41.767 64.889 44.171 1.00 50.89 176 PRO A CA 1
ATOM 1381 C C . PRO A 1 179 ? 41.552 63.949 45.333 1.00 50.89 176 PRO A C 1
ATOM 1382 O O . PRO A 1 179 ? 42.464 63.218 45.705 1.00 50.89 176 PRO A O 1
ATOM 1386 N N . THR A 1 180 ? 40.370 64.009 45.928 1.00 53.45 177 THR A N 1
ATOM 1387 C CA . THR A 1 180 ? 40.077 63.209 47.090 1.00 53.45 177 THR A CA 1
ATOM 1388 C C . THR A 1 180 ? 38.755 62.516 46.899 1.00 53.45 177 THR A C 1
ATOM 1389 O O . THR A 1 180 ? 37.821 63.113 46.373 1.00 53.45 177 THR A O 1
ATOM 1393 N N . ILE A 1 181 ? 38.701 61.249 47.299 1.00 59.82 178 ILE A N 1
ATOM 1394 C CA . ILE A 1 181 ? 37.489 60.452 47.205 1.00 59.82 178 ILE A CA 1
ATOM 1395 C C . ILE A 1 181 ? 36.987 60.143 48.593 1.00 59.82 178 ILE A C 1
ATOM 1396 O O . ILE A 1 181 ? 37.779 60.024 49.541 1.00 59.82 178 ILE A O 1
ATOM 1401 N N . CYS A 1 182 ? 35.671 59.998 48.697 1.00 60.21 179 CYS A N 1
ATOM 1402 C CA . CYS A 1 182 ? 35.031 59.692 49.946 1.00 60.21 179 CYS A CA 1
ATOM 1403 C C . CYS A 1 182 ? 34.137 58.504 49.708 1.00 60.21 179 CYS A C 1
ATOM 1404 O O . CYS A 1 182 ? 33.342 58.522 48.759 1.00 60.21 179 CYS A O 1
ATOM 1407 N N . PHE A 1 183 ? 34.248 57.478 50.555 1.00 44.56 180 PHE A N 1
ATOM 1408 C CA . PHE A 1 183 ? 33.498 56.258 50.298 1.00 44.56 180 PHE A CA 1
ATOM 1409 C C . PHE A 1 183 ? 32.922 55.504 51.519 1.00 44.56 180 PHE A C 1
ATOM 1410 O O . PHE A 1 183 ? 33.415 55.607 52.638 1.00 44.56 180 PHE A O 1
ATOM 1418 N N . VAL A 1 184 ? 31.848 54.768 51.307 1.00 51.92 181 VAL A N 1
ATOM 1419 C CA . VAL A 1 184 ? 31.276 53.956 52.363 1.00 51.92 181 VAL A CA 1
ATOM 1420 C C . VAL A 1 184 ? 31.636 52.519 52.020 1.00 51.92 181 VAL A C 1
ATOM 1421 O O . VAL A 1 184 ? 31.415 52.080 50.886 1.00 51.92 181 VAL A O 1
ATOM 1425 N N . TYR A 1 185 ? 32.213 51.789 52.963 1.00 46.14 182 TYR A N 1
ATOM 1426 C CA . TYR A 1 185 ? 32.620 50.417 52.654 1.00 46.14 182 TYR A CA 1
ATOM 1427 C C . TYR A 1 185 ? 32.236 49.506 53.757 1.00 46.14 182 TYR A C 1
ATOM 1428 O O . TYR A 1 185 ? 31.968 49.968 54.857 1.00 46.14 182 TYR A O 1
ATOM 1437 N N . GLN A 1 186 ? 32.225 48.210 53.477 1.00 56.26 183 GLN A N 1
ATOM 1438 C CA . GLN A 1 186 ? 31.750 47.237 54.448 1.00 56.26 183 GLN A CA 1
ATOM 1439 C C . GLN A 1 186 ? 32.781 46.164 54.782 1.00 56.26 183 GLN A C 1
ATOM 1440 O O . GLN A 1 186 ? 33.397 45.582 53.897 1.00 56.26 183 GLN A O 1
ATOM 1446 N N . ASP A 1 187 ? 32.960 45.909 56.074 1.00 66.76 184 ASP A N 1
ATOM 1447 C CA . ASP A 1 187 ? 33.914 44.906 56.532 1.00 66.76 184 ASP A CA 1
ATOM 1448 C C . ASP A 1 187 ? 33.260 43.929 57.504 1.00 66.76 184 ASP A C 1
ATOM 1449 O O . ASP A 1 187 ? 32.043 43.749 57.494 1.00 66.76 184 ASP A O 1
ATOM 1454 N N . PRO A 1 188 ? 33.961 43.345 58.436 1.00 91.29 185 PRO A N 1
ATOM 1455 C CA . PRO A 1 188 ? 33.179 42.692 59.463 1.00 91.29 185 PRO A CA 1
ATOM 1456 C C . PRO A 1 188 ? 33.096 43.642 60.620 1.00 91.29 185 PRO A C 1
ATOM 1457 O O . PRO A 1 188 ? 34.079 44.264 60.931 1.00 91.29 185 PRO A O 1
ATOM 1461 N N . GLN A 1 189 ? 31.934 43.805 61.219 1.00 110.56 186 GLN A N 1
ATOM 1462 C CA . GLN A 1 189 ? 31.840 44.743 62.310 1.00 110.56 186 GLN A CA 1
ATOM 1463 C C . GLN A 1 189 ? 31.453 46.097 61.820 1.00 110.56 186 GLN A C 1
ATOM 1464 O O . GLN A 1 189 ? 31.941 47.084 62.300 1.00 110.56 186 GLN A O 1
ATOM 1470 N N . GLY A 1 190 ? 30.564 46.111 60.855 1.00 89.71 187 GLY A N 1
ATOM 1471 C CA . GLY A 1 190 ? 30.033 47.306 60.226 1.00 89.71 187 GLY A CA 1
ATOM 1472 C C . GLY A 1 190 ? 30.484 48.084 59.006 1.00 89.71 187 GLY A C 1
ATOM 1473 O O . GLY A 1 190 ? 31.345 47.631 58.252 1.00 89.71 187 GLY A O 1
ATOM 1474 N N . ARG A 1 191 ? 29.900 49.262 58.812 1.00 47.85 188 ARG A N 1
ATOM 1475 C CA . ARG A 1 191 ? 30.245 50.111 57.676 1.00 47.85 188 ARG A CA 1
ATOM 1476 C C . ARG A 1 191 ? 30.977 51.354 58.138 1.00 47.85 188 ARG A C 1
ATOM 1477 O O . ARG A 1 191 ? 30.854 51.781 59.298 1.00 47.85 188 ARG A O 1
ATOM 1485 N N . HIS A 1 192 ? 31.734 51.930 57.215 1.00 59.90 189 HIS A N 1
ATOM 1486 C CA . HIS A 1 192 ? 32.674 52.950 57.573 1.00 59.90 189 HIS A CA 1
ATOM 1487 C C . HIS A 1 192 ? 32.809 53.905 56.415 1.00 59.90 189 HIS A C 1
ATOM 1488 O O . HIS A 1 192 ? 32.610 53.510 55.263 1.00 59.90 189 HIS A O 1
ATOM 1495 N N . VAL A 1 193 ? 33.130 55.160 56.744 1.00 51.40 190 VAL A N 1
ATOM 1496 C CA . VAL A 1 193 ? 33.388 56.219 55.775 1.00 51.40 190 VAL A CA 1
ATOM 1497 C C . VAL A 1 193 ? 34.898 56.501 55.863 1.00 51.40 190 VAL A C 1
ATOM 1498 O O . VAL A 1 193 ? 35.450 56.579 56.957 1.00 51.40 190 VAL A O 1
ATOM 1502 N N . LYS A 1 194 ? 35.566 56.613 54.720 1.00 41.75 191 LYS A N 1
ATOM 1503 C CA . LYS A 1 194 ? 37.020 56.650 54.677 1.00 41.75 191 LYS A CA 1
ATOM 1504 C C . LYS A 1 194 ? 37.466 57.454 53.456 1.00 41.75 191 LYS A C 1
ATOM 1505 O O . LYS A 1 194 ? 36.707 57.538 52.475 1.00 41.75 191 LYS A O 1
ATOM 1511 N N . THR A 1 195 ? 38.670 58.044 53.495 1.00 40.86 192 THR A N 1
ATOM 1512 C CA . THR A 1 195 ? 39.113 58.926 52.399 1.00 40.86 192 THR A CA 1
ATOM 1513 C C . THR A 1 195 ? 40.529 58.663 51.919 1.00 40.86 192 THR A C 1
ATOM 1514 O O . THR A 1 195 ? 41.372 58.222 52.683 1.00 40.86 192 THR A O 1
ATOM 1518 N N . TYR A 1 196 ? 40.786 58.943 50.650 1.00 44.18 193 TYR A N 1
ATOM 1519 C CA . TYR A 1 196 ? 42.141 58.977 50.121 1.00 44.18 193 TYR A CA 1
ATOM 1520 C C . TYR A 1 196 ? 42.243 60.126 49.132 1.00 44.18 193 TYR A C 1
ATOM 1521 O O . TYR A 1 196 ? 41.325 60.337 48.313 1.00 44.18 193 TYR A O 1
ATOM 1530 N N . GLU A 1 197 ? 43.358 60.863 49.199 1.00 45.42 194 GLU A N 1
ATOM 1531 C CA . GLU A 1 197 ? 43.775 61.749 48.108 1.00 45.42 194 GLU A CA 1
ATOM 1532 C C . GLU A 1 197 ? 44.133 60.841 46.937 1.00 45.42 194 GLU A C 1
ATOM 1533 O O . GLU A 1 197 ? 44.441 59.647 47.143 1.00 45.42 194 GLU A O 1
ATOM 1539 N N . VAL A 1 198 ? 44.081 61.371 45.721 1.00 85.12 195 VAL A N 1
ATOM 1540 C CA . VAL A 1 198 ? 44.540 60.609 44.575 1.00 85.12 195 VAL A CA 1
ATOM 1541 C C . VAL A 1 198 ? 45.637 61.387 43.858 1.00 85.12 195 VAL A C 1
ATOM 1542 O O . VAL A 1 198 ? 45.384 62.437 43.241 1.00 85.12 195 VAL A O 1
ATOM 1546 N N . SER A 1 199 ? 46.865 60.877 43.995 1.00 75.67 196 SER A N 1
ATOM 1547 C CA . SER A 1 199 ? 48.013 61.410 43.288 1.00 75.67 196 SER A CA 1
ATOM 1548 C C . SER A 1 199 ? 48.260 60.500 42.117 1.00 75.67 196 SER A C 1
ATOM 1549 O O . SER A 1 199 ? 48.590 59.327 42.291 1.00 75.67 196 SER A O 1
ATOM 1552 N N . LEU A 1 200 ? 48.073 61.053 40.927 1.00 102.01 197 LEU A N 1
ATOM 1553 C CA . LEU A 1 200 ? 48.208 60.315 39.673 1.00 102.01 197 LEU A CA 1
ATOM 1554 C C . LEU A 1 200 ? 49.636 60.327 39.162 1.00 102.01 197 LEU A C 1
ATOM 1555 O O . LEU A 1 200 ? 50.001 59.554 38.269 1.00 102.01 197 LEU A O 1
ATOM 1560 N N . ARG A 1 201 ? 50.451 61.209 39.730 1.00 145.47 198 ARG A N 1
ATOM 1561 C CA . ARG A 1 201 ? 51.850 61.326 39.334 1.00 145.47 198 ARG A CA 1
ATOM 1562 C C . ARG A 1 201 ? 52.695 60.224 39.965 1.00 145.47 198 ARG A C 1
ATOM 1563 O O . ARG A 1 201 ? 53.875 60.076 39.649 1.00 145.47 198 ARG A O 1
ATOM 1571 N N . GLU A 1 202 ? 52.083 59.454 40.859 1.00 65.12 199 GLU A N 1
ATOM 1572 C CA . GLU A 1 202 ? 52.777 58.365 41.536 1.00 65.12 199 GLU A CA 1
ATOM 1573 C C . GLU A 1 202 ? 52.068 57.034 41.309 1.00 65.12 199 GLU A C 1
ATOM 1574 O O . GLU A 1 202 ? 52.700 55.978 41.296 1.00 65.12 199 GLU A O 1
ATOM 1580 N N . LYS A 1 203 ? 50.755 57.117 41.147 1.00 73.78 200 LYS A N 1
ATOM 1581 C CA . LYS A 1 203 ? 49.878 55.991 40.920 1.00 73.78 200 LYS A CA 1
ATOM 1582 C C . LYS A 1 203 ? 49.591 55.246 42.181 1.00 73.78 200 LYS A C 1
ATOM 1583 O O . LYS A 1 203 ? 49.516 54.035 42.205 1.00 73.78 200 LYS A O 1
ATOM 1589 N N . GLU A 1 204 ? 49.427 55.993 43.244 1.00 78.34 201 GLU A N 1
ATOM 1590 C CA . GLU A 1 204 ? 49.152 55.405 44.503 1.00 78.34 201 GLU A CA 1
ATOM 1591 C C . GLU A 1 204 ? 48.083 56.253 45.067 1.00 78.34 201 GLU A C 1
ATOM 1592 O O . GLU A 1 204 ? 47.622 57.148 44.418 1.00 78.34 201 GLU A O 1
ATOM 1598 N N . PHE A 1 205 ? 47.693 55.969 46.290 1.00 86.62 202 PHE A N 1
ATOM 1599 C CA . PHE A 1 205 ? 46.658 56.734 46.927 1.00 86.62 202 PHE A CA 1
ATOM 1600 C C . PHE A 1 205 ? 47.249 57.825 47.775 1.00 86.62 202 PHE A C 1
ATOM 1601 O O . PHE A 1 205 ? 47.729 58.809 47.263 1.00 86.62 202 PHE A O 1
ATOM 1609 N N . ASN A 1 206 ? 47.215 57.658 49.079 1.00 58.64 203 ASN A N 1
ATOM 1610 C CA . ASN A 1 206 ? 47.748 58.668 49.960 1.00 58.64 203 ASN A CA 1
ATOM 1611 C C . ASN A 1 206 ? 46.743 58.773 51.041 1.00 58.64 203 ASN A C 1
ATOM 1612 O O . ASN A 1 206 ? 45.700 58.230 50.910 1.00 58.64 203 ASN A O 1
ATOM 1617 N N . LYS A 1 207 ? 47.030 59.465 52.117 1.00 77.86 204 LYS A N 1
ATOM 1618 C CA . LYS A 1 207 ? 46.048 59.554 53.184 1.00 77.86 204 LYS A CA 1
ATOM 1619 C C . LYS A 1 207 ? 44.982 60.610 52.926 1.00 77.86 204 LYS A C 1
ATOM 1620 O O . LYS A 1 207 ? 45.244 61.668 52.366 1.00 77.86 204 LYS A O 1
ATOM 1626 N N . GLY A 1 208 ? 43.769 60.307 53.343 1.00 79.22 205 GLY A N 1
ATOM 1627 C CA . GLY A 1 208 ? 42.682 61.229 53.153 1.00 79.22 205 GLY A CA 1
ATOM 1628 C C . GLY A 1 208 ? 42.692 62.262 54.236 1.00 79.22 205 GLY A C 1
ATOM 1629 O O . GLY A 1 208 ? 43.315 62.074 55.254 1.00 79.22 205 GLY A O 1
ATOM 1630 N N . PRO A 1 209 ? 41.991 63.353 54.015 1.00 65.98 206 PRO A N 1
ATOM 1631 C CA . PRO A 1 209 ? 41.946 64.423 54.986 1.00 65.98 206 PRO A CA 1
ATOM 1632 C C . PRO A 1 209 ? 41.269 64.059 56.263 1.00 65.98 206 PRO A C 1
ATOM 1633 O O . PRO A 1 209 ? 41.614 64.605 57.267 1.00 65.98 206 PRO A O 1
ATOM 1637 N N . TRP A 1 210 ? 40.317 63.159 56.264 1.00 53.61 207 TRP A N 1
ATOM 1638 C CA . TRP A 1 210 ? 39.726 62.850 57.537 1.00 53.61 207 TRP A CA 1
ATOM 1639 C C . TRP A 1 210 ? 39.721 61.403 57.906 1.00 53.61 207 TRP A C 1
ATOM 1640 O O . TRP A 1 210 ? 39.629 60.534 57.085 1.00 53.61 207 TRP A O 1
ATOM 1651 N N . LYS A 1 211 ? 39.839 61.177 59.189 1.00 50.28 208 LYS A N 1
ATOM 1652 C CA . LYS A 1 211 ? 39.908 59.851 59.744 1.00 50.28 208 LYS A CA 1
ATOM 1653 C C . LYS A 1 211 ? 38.660 59.076 59.394 1.00 50.28 208 LYS A C 1
ATOM 1654 O O . LYS A 1 211 ? 37.577 59.647 59.297 1.00 50.28 208 LYS A O 1
ATOM 1660 N N . GLN A 1 212 ? 38.831 57.780 59.166 1.00 68.36 209 GLN A N 1
ATOM 1661 C CA . GLN A 1 212 ? 37.727 56.864 58.981 1.00 68.36 209 GLN A CA 1
ATOM 1662 C C . GLN A 1 212 ? 36.745 56.939 60.173 1.00 68.36 209 GLN A C 1
ATOM 1663 O O . GLN A 1 212 ? 37.020 56.427 61.264 1.00 68.36 209 GLN A O 1
ATOM 1669 N N . GLU A 1 213 ? 35.608 57.597 59.965 1.00 77.53 210 GLU A N 1
ATOM 1670 C CA . GLU A 1 213 ? 34.518 57.537 60.939 1.00 77.53 210 GLU A CA 1
ATOM 1671 C C . GLU A 1 213 ? 33.691 56.275 60.672 1.00 77.53 210 GLU A C 1
ATOM 1672 O O . GLU A 1 213 ? 33.951 55.541 59.708 1.00 77.53 210 GLU A O 1
ATOM 1678 N N . ASN A 1 214 ? 32.698 56.021 61.516 1.00 100.90 211 ASN A N 1
ATOM 1679 C CA . ASN A 1 214 ? 31.748 54.952 61.243 1.00 100.90 211 ASN A CA 1
ATOM 1680 C C . ASN A 1 214 ? 30.457 55.474 60.626 1.00 100.90 211 ASN A C 1
ATOM 1681 O O . ASN A 1 214 ? 30.130 56.653 60.744 1.00 100.90 211 ASN A O 1
ATOM 1686 N N . VAL A 1 215 ? 29.734 54.579 59.964 1.00 36.92 212 VAL A N 1
ATOM 1687 C CA . VAL A 1 215 ? 28.415 54.866 59.428 1.00 36.92 212 VAL A CA 1
ATOM 1688 C C . VAL A 1 215 ? 27.516 53.677 59.734 1.00 36.92 212 VAL A C 1
ATOM 1689 O O . VAL A 1 215 ? 27.995 52.611 60.103 1.00 36.92 212 VAL A O 1
ATOM 1693 N N . GLU A 1 216 ? 26.209 53.860 59.605 1.00 40.04 213 GLU A N 1
ATOM 1694 C CA . GLU A 1 216 ? 25.252 52.824 59.985 1.00 40.04 213 GLU A CA 1
ATOM 1695 C C . GLU A 1 216 ? 25.224 51.587 59.059 1.00 40.04 213 GLU A C 1
ATOM 1696 O O . GLU A 1 216 ? 25.545 51.643 57.861 1.00 40.04 213 GLU A O 1
ATOM 1702 N N . ALA A 1 217 ? 24.801 50.481 59.662 1.00 49.39 214 ALA A N 1
ATOM 1703 C CA . ALA A 1 217 ? 24.693 49.178 59.037 1.00 49.39 214 ALA A CA 1
ATOM 1704 C C . ALA A 1 217 ? 24.137 49.226 57.649 1.00 49.39 214 ALA A C 1
ATOM 1705 O O . ALA A 1 217 ? 24.478 48.373 56.851 1.00 49.39 214 ALA A O 1
ATOM 1707 N N . GLU A 1 218 ? 23.268 50.194 57.356 1.00 55.34 215 GLU A N 1
ATOM 1708 C CA . GLU A 1 218 ? 22.615 50.233 56.038 1.00 55.34 215 GLU A CA 1
ATOM 1709 C C . GLU A 1 218 ? 22.862 51.508 55.252 1.00 55.34 215 GLU A C 1
ATOM 1710 O O . GLU A 1 218 ? 22.076 51.866 54.378 1.00 55.34 215 GLU A O 1
ATOM 1716 N N . ALA A 1 219 ? 23.969 52.176 55.549 1.00 57.29 216 ALA A N 1
ATOM 1717 C CA . ALA A 1 219 ? 24.388 53.338 54.796 1.00 57.29 216 ALA A CA 1
ATOM 1718 C C . ALA A 1 219 ? 24.661 53.003 53.307 1.00 57.29 216 ALA A C 1
ATOM 1719 O O . ALA A 1 219 ? 25.399 52.055 53.009 1.00 57.29 216 ALA A O 1
ATOM 1721 N N . SER A 1 220 ? 24.079 53.776 52.380 1.00 32.84 217 SER A N 1
ATOM 1722 C CA . SER A 1 220 ? 24.207 53.454 50.964 1.00 32.84 217 SER A CA 1
ATOM 1723 C C . SER A 1 220 ? 24.525 54.578 49.986 1.00 32.84 217 SER A C 1
ATOM 1724 O O . SER A 1 220 ? 24.970 54.314 48.882 1.00 32.84 217 SER A O 1
ATOM 1727 N N . MET A 1 221 ? 24.251 55.823 50.335 1.00 29.27 218 MET A N 1
ATOM 1728 C CA . MET A 1 221 ? 24.492 56.880 49.367 1.00 29.27 218 MET A CA 1
ATOM 1729 C C . MET A 1 221 ? 25.518 57.821 49.934 1.00 29.27 218 MET A C 1
ATOM 1730 O O . MET A 1 221 ? 25.556 58.060 51.145 1.00 29.27 218 MET A O 1
ATOM 1735 N N . VAL A 1 222 ? 26.370 58.350 49.075 1.00 43.26 219 VAL A N 1
ATOM 1736 C CA . VAL A 1 222 ? 27.323 59.328 49.523 1.00 43.26 219 VAL A CA 1
ATOM 1737 C C . VAL A 1 222 ? 27.042 60.553 48.706 1.00 43.26 219 VAL A C 1
ATOM 1738 O O . VAL A 1 222 ? 27.048 60.485 47.479 1.00 43.26 219 VAL A O 1
ATOM 1742 N N . ILE A 1 223 ? 26.769 61.671 49.367 1.00 52.48 220 ILE A N 1
ATOM 1743 C CA . ILE A 1 223 ? 26.673 62.946 48.652 1.00 52.48 220 ILE A CA 1
ATOM 1744 C C . ILE A 1 223 ? 27.827 63.848 49.020 1.00 52.48 220 ILE A C 1
ATOM 1745 O O . ILE A 1 223 ? 28.127 64.053 50.185 1.00 52.48 220 ILE A O 1
ATOM 1750 N N . ALA A 1 224 ? 28.468 64.390 48.007 1.00 50.03 221 ALA A N 1
ATOM 1751 C CA . ALA A 1 224 ? 29.591 65.272 48.234 1.00 50.03 221 ALA A CA 1
ATOM 1752 C C . ALA A 1 224 ? 29.111 66.704 48.063 1.00 50.03 221 ALA A C 1
ATOM 1753 O O . ALA A 1 224 ? 28.858 67.161 46.943 1.00 50.03 221 ALA A O 1
ATOM 1755 N N . VAL A 1 225 ? 28.975 67.400 49.187 1.00 60.88 222 VAL A N 1
ATOM 1756 C CA . VAL A 1 225 ? 28.424 68.744 49.195 1.00 60.88 222 VAL A CA 1
ATOM 1757 C C . VAL A 1 225 ? 29.328 69.762 48.483 1.00 60.88 222 VAL A C 1
ATOM 1758 O O . VAL A 1 225 ? 30.556 69.764 48.681 1.00 60.88 222 VAL A O 1
ATOM 1762 N N . PRO A 1 226 ? 28.720 70.644 47.663 1.00 39.68 223 PRO A N 1
ATOM 1763 C CA . PRO A 1 226 ? 29.546 71.502 46.806 1.00 39.68 223 PRO A CA 1
ATOM 1764 C C . PRO A 1 226 ? 30.450 72.497 47.563 1.00 39.68 223 PRO A C 1
ATOM 1765 O O . PRO A 1 226 ? 30.251 72.761 48.768 1.00 39.68 223 PRO A O 1
ATOM 1769 N N . GLU A 1 227 ? 31.422 73.026 46.815 1.00 201.00 224 GLU A N 1
ATOM 1770 C CA . GLU A 1 227 ? 32.453 73.950 47.299 1.00 201.00 224 GLU A CA 1
ATOM 1771 C C . GLU A 1 227 ? 32.057 74.842 48.476 1.00 201.00 224 GLU A C 1
ATOM 1772 O O . GLU A 1 227 ? 32.781 74.889 49.468 1.00 201.00 224 GLU A O 1
ATOM 1778 N N . PRO A 1 228 ? 30.919 75.554 48.375 1.00 88.59 225 PRO A N 1
ATOM 1779 C CA . PRO A 1 228 ? 30.545 76.456 49.484 1.00 88.59 225 PRO A CA 1
ATOM 1780 C C . PRO A 1 228 ? 30.553 75.799 50.875 1.00 88.59 225 PRO A C 1
ATOM 1781 O O . PRO A 1 228 ? 31.172 76.326 51.798 1.00 88.59 225 PRO A O 1
ATOM 1785 N N . PHE A 1 229 ? 29.887 74.653 51.006 1.00 91.70 226 PHE A N 1
ATOM 1786 C CA . PHE A 1 229 ? 29.794 73.940 52.281 1.00 91.70 226 PHE A CA 1
ATOM 1787 C C . PHE A 1 229 ? 30.924 72.930 52.432 1.00 91.70 226 PHE A C 1
ATOM 1788 O O . PHE A 1 229 ? 31.535 72.854 53.489 1.00 91.70 226 PHE A O 1
ATOM 1796 N N . GLY A 1 230 ? 31.151 72.132 51.378 1.00 50.04 227 GLY A N 1
ATOM 1797 C CA . GLY A 1 230 ? 32.125 71.050 51.367 1.00 50.04 227 GLY A CA 1
ATOM 1798 C C . GLY A 1 230 ? 31.665 69.962 52.299 1.00 50.04 227 GLY A C 1
ATOM 1799 O O . GLY A 1 230 ? 30.755 70.177 53.088 1.00 50.04 227 GLY A O 1
ATOM 1800 N N . GLY A 1 231 ? 32.296 68.796 52.231 1.00 40.61 228 GLY A N 1
ATOM 1801 C CA . GLY A 1 231 ? 31.945 67.670 53.120 1.00 40.61 228 GLY A CA 1
ATOM 1802 C C . GLY A 1 231 ? 31.159 66.571 52.430 1.00 40.61 228 GLY A C 1
ATOM 1803 O O . GLY A 1 231 ? 31.101 66.504 51.189 1.00 40.61 228 GLY A O 1
ATOM 1804 N N . ALA A 1 232 ? 30.547 65.712 53.230 1.00 52.95 229 ALA A N 1
ATOM 1805 C CA . ALA A 1 232 ? 29.874 64.550 52.671 1.00 52.95 229 ALA A CA 1
ATOM 1806 C C . ALA A 1 232 ? 28.612 64.183 53.419 1.00 52.95 229 ALA A C 1
ATOM 1807 O O . ALA A 1 232 ? 28.614 64.068 54.648 1.00 52.95 229 ALA A O 1
ATOM 1809 N N . ILE A 1 233 ? 27.534 63.971 52.680 1.00 41.13 230 ILE A N 1
ATOM 1810 C CA . ILE A 1 233 ? 26.368 63.437 53.315 1.00 41.13 230 ILE A CA 1
ATOM 1811 C C . ILE A 1 233 ? 26.301 61.936 53.114 1.00 41.13 230 ILE A C 1
ATOM 1812 O O . ILE A 1 233 ? 26.580 61.448 52.033 1.00 41.13 230 ILE A O 1
ATOM 1817 N N . ILE A 1 234 ? 25.961 61.213 54.170 1.00 37.77 231 ILE A N 1
ATOM 1818 C CA . ILE A 1 234 ? 25.775 59.777 54.114 1.00 37.77 231 ILE A CA 1
ATOM 1819 C C . ILE A 1 234 ? 24.321 59.365 54.411 1.00 37.77 231 ILE A C 1
ATOM 1820 O O . ILE A 1 234 ? 23.782 59.634 55.488 1.00 37.77 231 ILE A O 1
ATOM 1825 N N . ILE A 1 235 ? 23.669 58.686 53.489 1.00 46.69 232 ILE A N 1
ATOM 1826 C CA . ILE A 1 235 ? 22.286 58.330 53.746 1.00 46.69 232 ILE A CA 1
ATOM 1827 C C . ILE A 1 235 ? 22.118 56.867 54.044 1.00 46.69 232 ILE A C 1
ATOM 1828 O O . ILE A 1 235 ? 22.442 56.016 53.228 1.00 46.69 232 ILE A O 1
ATOM 1833 N N . GLY A 1 236 ? 21.611 56.590 55.231 1.00 36.64 233 GLY A N 1
ATOM 1834 C CA . GLY A 1 236 ? 21.264 55.226 55.663 1.00 36.64 233 GLY A CA 1
ATOM 1835 C C . GLY A 1 236 ? 19.755 54.975 55.637 1.00 36.64 233 GLY A C 1
ATOM 1836 O O . GLY A 1 236 ? 19.041 55.715 54.956 1.00 36.64 233 GLY A O 1
ATOM 1837 N N . GLN A 1 237 ? 19.290 53.915 56.312 1.00 52.77 234 GLN A N 1
ATOM 1838 C CA . GLN A 1 237 ? 17.872 53.737 56.656 1.00 52.77 234 GLN A CA 1
ATOM 1839 C C . GLN A 1 237 ? 17.508 54.511 57.933 1.00 52.77 234 GLN A C 1
ATOM 1840 O O . GLN A 1 237 ? 18.306 54.573 58.857 1.00 52.77 234 GLN A O 1
ATOM 1846 N N . GLU A 1 238 ? 16.338 55.124 58.018 1.00 119.27 235 GLU A N 1
ATOM 1847 C CA . GLU A 1 238 ? 15.973 55.875 59.254 1.00 119.27 235 GLU A CA 1
ATOM 1848 C C . GLU A 1 238 ? 16.970 56.924 59.779 1.00 119.27 235 GLU A C 1
ATOM 1849 O O . GLU A 1 238 ? 16.765 57.475 60.862 1.00 119.27 235 GLU A O 1
ATOM 1855 N N . SER A 1 239 ? 18.027 57.203 59.020 1.00 73.04 236 SER A N 1
ATOM 1856 C CA . SER A 1 239 ? 19.078 58.120 59.468 1.00 73.04 236 SER A CA 1
ATOM 1857 C C . SER A 1 239 ? 19.914 58.759 58.355 1.00 73.04 236 SER A C 1
ATOM 1858 O O . SER A 1 239 ? 20.284 58.108 57.384 1.00 73.04 236 SER A O 1
ATOM 1861 N N . ILE A 1 240 ? 20.204 60.044 58.524 1.00 52.70 237 ILE A N 1
ATOM 1862 C CA . ILE A 1 240 ? 21.016 60.819 57.591 1.00 52.70 237 ILE A CA 1
ATOM 1863 C C . ILE A 1 240 ? 22.113 61.502 58.377 1.00 52.70 237 ILE A C 1
ATOM 1864 O O . ILE A 1 240 ? 21.860 61.968 59.501 1.00 52.70 237 ILE A O 1
ATOM 1869 N N . THR A 1 241 ? 23.327 61.550 57.824 1.00 85.75 238 THR A N 1
ATOM 1870 C CA . THR A 1 241 ? 24.459 62.153 58.551 1.00 85.75 238 THR A CA 1
ATOM 1871 C C . THR A 1 241 ? 25.377 62.981 57.667 1.00 85.75 238 THR A C 1
ATOM 1872 O O . THR A 1 241 ? 25.389 62.839 56.452 1.00 85.75 238 THR A O 1
ATOM 1876 N N . TYR A 1 242 ? 26.120 63.874 58.312 1.00 73.37 239 TYR A N 1
ATOM 1877 C CA . TYR A 1 242 ? 27.040 64.769 57.629 1.00 73.37 239 TYR A CA 1
ATOM 1878 C C . TYR A 1 242 ? 28.425 64.663 58.251 1.00 73.37 239 TYR A C 1
ATOM 1879 O O . TYR A 1 242 ? 28.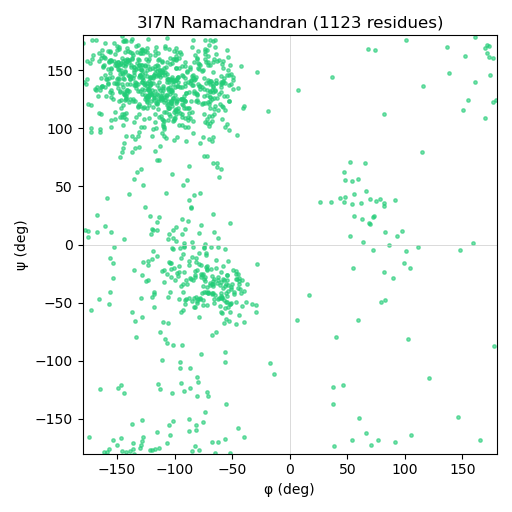577 64.689 59.473 1.00 73.37 239 TYR A O 1
ATOM 1888 N N . HIS A 1 243 ? 29.431 64.540 57.396 1.00 44.97 240 HIS A N 1
ATOM 1889 C CA . HIS A 1 243 ? 30.793 64.377 57.823 1.00 44.97 240 HIS A CA 1
ATOM 1890 C C . HIS A 1 243 ? 31.618 65.404 57.105 1.00 44.97 240 HIS A C 1
ATOM 1891 O O . HIS A 1 243 ? 31.369 65.726 55.929 1.00 44.97 240 HIS A O 1
ATOM 1898 N N . ASN A 1 244 ? 32.598 65.915 57.838 1.00 87.02 241 ASN A N 1
ATOM 1899 C CA . ASN A 1 244 ? 33.620 66.788 57.305 1.00 87.02 241 ASN A CA 1
ATOM 1900 C C . ASN A 1 244 ? 34.636 67.004 58.399 1.00 87.02 241 ASN A C 1
ATOM 1901 O O . A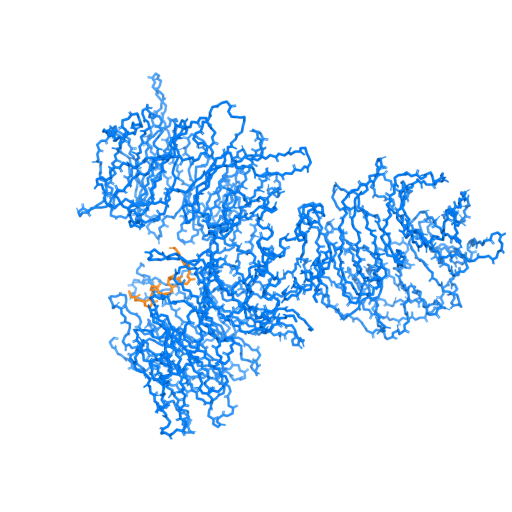SN A 1 244 ? 34.294 67.513 59.461 1.00 87.02 241 ASN A O 1
ATOM 1906 N N . GLY A 1 245 ? 35.882 66.614 58.146 1.00 106.86 242 GLY A N 1
ATOM 1907 C CA . GLY A 1 245 ? 36.920 66.712 59.159 1.00 106.86 242 GLY A CA 1
ATOM 1908 C C . GLY A 1 245 ? 36.395 66.181 60.477 1.00 106.86 242 GLY A C 1
ATOM 1909 O O . GLY A 1 245 ? 35.957 65.027 60.554 1.00 106.86 242 GLY A O 1
ATOM 1910 N N . ASP A 1 246 ? 36.404 67.043 61.493 1.00 87.88 243 ASP A N 1
ATOM 1911 C CA . ASP A 1 246 ? 35.921 66.709 62.841 1.00 87.88 243 ASP A CA 1
ATOM 1912 C C . ASP A 1 246 ? 34.470 67.149 63.023 1.00 87.88 243 ASP A C 1
ATOM 1913 O O . ASP A 1 246 ? 33.870 66.916 64.073 1.00 87.88 243 ASP A O 1
ATOM 1918 N N . LYS A 1 247 ? 33.924 67.794 61.991 1.00 49.61 244 LYS A N 1
ATOM 1919 C CA . LYS A 1 247 ? 32.507 68.169 61.938 1.00 49.61 244 LYS A CA 1
ATOM 1920 C C . LYS A 1 247 ? 31.592 66.936 61.722 1.00 49.61 244 LYS A C 1
ATOM 1921 O O . LYS A 1 247 ? 31.834 66.118 60.810 1.00 49.61 244 LYS A O 1
ATOM 1927 N N . TYR A 1 248 ? 30.569 66.794 62.569 1.00 44.36 245 TYR A N 1
ATOM 1928 C CA . TYR A 1 248 ? 29.706 65.626 62.504 1.00 44.36 245 TYR A CA 1
ATOM 1929 C C . TYR A 1 248 ? 28.242 65.941 62.812 1.00 44.36 245 TYR A C 1
ATOM 1930 O O . TYR A 1 248 ? 27.920 66.192 63.956 1.00 44.36 245 TYR A O 1
ATOM 1939 N N . LEU A 1 249 ? 27.339 65.893 61.836 1.00 54.36 246 LEU A N 1
ATOM 1940 C CA . LEU A 1 249 ? 25.921 66.194 62.130 1.00 54.36 246 LEU A CA 1
ATOM 1941 C C . LEU A 1 249 ? 24.960 65.061 61.796 1.00 54.36 246 LEU A C 1
ATOM 1942 O O . LEU A 1 249 ? 24.993 64.519 60.690 1.00 54.36 246 LEU A O 1
ATOM 1947 N N . ALA A 1 250 ? 24.075 64.718 62.729 1.00 57.82 247 ALA A N 1
ATOM 1948 C CA . ALA A 1 250 ? 23.166 63.588 62.484 1.00 57.82 247 ALA A CA 1
ATOM 1949 C C . ALA A 1 250 ? 21.701 63.784 62.870 1.00 57.82 247 ALA A C 1
ATOM 1950 O O . ALA A 1 250 ? 21.391 64.094 64.024 1.00 57.82 247 ALA A O 1
ATOM 1952 N N . ILE A 1 251 ? 20.812 63.557 61.900 1.00 73.06 248 ILE A N 1
ATOM 1953 C CA . ILE A 1 251 ? 19.358 63.504 62.137 1.00 73.06 248 ILE A CA 1
ATOM 1954 C C . ILE A 1 251 ? 18.841 62.101 61.909 1.00 73.06 248 ILE A C 1
ATOM 1955 O O . ILE A 1 251 ? 19.305 61.411 61.007 1.00 73.06 248 ILE A O 1
ATOM 1960 N N . ALA A 1 252 ? 17.863 61.685 62.702 1.00 58.97 249 ALA A N 1
ATOM 1961 C CA . ALA A 1 252 ? 17.246 60.381 62.483 1.00 58.97 249 ALA A CA 1
ATOM 1962 C C . ALA A 1 252 ? 15.701 60.456 62.425 1.00 58.97 249 ALA A C 1
ATOM 1963 O O . ALA A 1 252 ? 15.021 59.868 63.285 1.00 58.97 249 ALA A O 1
ATOM 1965 N N . PRO A 1 253 ? 15.146 61.148 61.385 1.00 44.06 250 PRO A N 1
ATOM 1966 C CA . PRO A 1 253 ? 13.744 61.529 61.365 1.00 44.06 250 PRO A CA 1
ATOM 1967 C C . PRO A 1 253 ? 12.872 60.303 61.173 1.00 44.06 250 PRO A C 1
ATOM 1968 O O . PRO A 1 253 ? 13.026 59.587 60.178 1.00 44.06 250 PRO A O 1
ATOM 1972 N N . PRO A 1 254 ? 11.975 60.033 62.135 1.00 78.43 251 PRO A N 1
ATOM 1973 C CA . PRO A 1 254 ? 11.093 58.880 62.043 1.00 78.43 251 PRO A CA 1
ATOM 1974 C C . PRO A 1 254 ? 10.635 58.667 60.605 1.00 78.43 251 PRO A C 1
ATOM 1975 O O . PRO A 1 254 ? 10.750 57.562 60.059 1.00 78.43 251 PRO A O 1
ATOM 1979 N N . ILE A 1 255 ? 10.170 59.757 60.004 1.00 70.04 252 ILE A N 1
ATOM 1980 C CA . ILE A 1 255 ? 9.530 59.766 58.704 1.00 70.04 252 ILE A CA 1
ATOM 1981 C C . ILE A 1 255 ? 10.232 58.911 57.654 1.00 70.04 252 ILE A C 1
ATOM 1982 O O . ILE A 1 255 ? 9.563 58.333 56.797 1.00 70.04 252 ILE A O 1
ATOM 1987 N N . ILE A 1 256 ? 11.562 58.815 57.706 1.00 44.04 253 ILE A N 1
ATOM 1988 C CA . ILE A 1 256 ? 12.266 58.136 56.619 1.00 44.04 253 ILE A CA 1
ATOM 1989 C C . ILE A 1 256 ? 12.510 56.657 56.866 1.00 44.04 253 ILE A C 1
ATOM 1990 O O . ILE A 1 256 ? 12.929 55.954 55.963 1.00 44.04 253 ILE A O 1
ATOM 1995 N N . LYS A 1 257 ? 12.222 56.170 58.065 1.00 53.89 254 LYS A N 1
ATOM 1996 C CA . LYS A 1 257 ? 12.317 54.735 58.320 1.00 53.89 254 LYS A CA 1
ATOM 1997 C C . LYS A 1 257 ? 11.427 53.885 57.383 1.00 53.89 254 LYS A C 1
ATOM 1998 O O . LYS A 1 257 ? 11.847 52.791 56.960 1.00 53.89 254 LYS A O 1
ATOM 2004 N N . GLN A 1 258 ? 10.223 54.394 57.056 1.00 47.66 255 GLN A N 1
ATOM 2005 C CA . GLN A 1 258 ? 9.213 53.683 56.215 1.00 47.66 255 GLN A CA 1
ATOM 2006 C C . GLN A 1 258 ? 9.744 52.971 54.941 1.00 47.66 255 GLN A C 1
ATOM 2007 O O . GLN A 1 258 ? 9.201 51.954 54.497 1.00 47.66 255 GLN A O 1
ATOM 2013 N N . SER A 1 259 ? 10.798 53.523 54.361 1.00 50.30 256 SER A N 1
ATOM 2014 C CA . SER A 1 259 ? 11.253 53.097 53.069 1.00 50.30 256 SER A CA 1
ATOM 2015 C C . SER A 1 259 ? 12.630 53.634 52.850 1.00 50.30 256 SER A C 1
ATOM 2016 O O . SER A 1 259 ? 13.031 54.629 53.463 1.00 50.30 256 SER A O 1
ATOM 2019 N N . THR A 1 260 ? 13.344 52.979 51.940 1.00 55.10 257 THR A N 1
ATOM 2020 C CA . THR A 1 260 ? 14.738 53.302 51.682 1.00 55.10 257 THR A CA 1
ATOM 2021 C C . THR A 1 260 ? 14.796 54.459 50.753 1.00 55.10 257 THR A C 1
ATOM 2022 O O . THR A 1 260 ? 13.971 54.573 49.850 1.00 55.10 257 THR A O 1
ATOM 2026 N N . ILE A 1 261 ? 15.770 55.323 50.992 1.00 36.70 258 ILE A N 1
ATOM 2027 C CA . ILE A 1 261 ? 16.084 56.381 50.032 1.00 36.70 258 ILE A CA 1
ATOM 2028 C C . ILE A 1 261 ? 16.939 55.800 48.919 1.00 36.70 258 ILE A C 1
ATOM 2029 O O . ILE A 1 261 ? 17.921 55.133 49.173 1.00 36.70 258 ILE A O 1
ATOM 2034 N N . VAL A 1 262 ? 16.527 56.030 47.687 1.00 34.16 259 VAL A N 1
ATOM 2035 C CA . VAL A 1 262 ? 17.097 55.367 46.528 1.00 34.16 259 VAL A CA 1
ATOM 2036 C C . VAL A 1 262 ? 17.921 56.303 45.671 1.00 34.16 259 VAL A C 1
ATOM 2037 O O . VAL A 1 262 ? 18.870 55.843 45.042 1.00 34.16 259 VAL A O 1
ATOM 2041 N N . CYS A 1 263 ? 17.531 57.586 45.613 1.00 47.87 260 CYS A N 1
ATOM 2042 C CA . CYS A 1 263 ? 18.177 58.566 44.730 1.00 47.87 260 CYS A CA 1
ATOM 2043 C C . CYS A 1 263 ? 18.109 59.993 45.264 1.00 47.87 260 CYS A C 1
ATOM 2044 O O . CYS A 1 263 ? 17.228 60.297 46.057 1.00 47.87 260 CYS A O 1
ATOM 2047 N N . HIS A 1 264 ? 19.043 60.847 44.828 1.00 30.73 261 HIS A N 1
ATOM 2048 C CA . HIS A 1 264 ? 19.104 62.254 45.219 1.00 30.73 261 HIS A CA 1
ATOM 2049 C C . HIS A 1 264 ? 19.409 63.173 44.056 1.00 30.73 261 HIS A C 1
ATOM 2050 O O . HIS A 1 264 ? 19.656 62.742 42.930 1.00 30.73 261 HIS A O 1
ATOM 2057 N N . ASN A 1 265 ? 19.402 64.464 44.343 1.00 31.95 262 ASN A N 1
ATOM 2058 C CA . ASN A 1 265 ? 19.724 65.467 43.356 1.00 31.95 262 ASN A CA 1
ATOM 2059 C C . ASN A 1 265 ? 19.918 66.757 44.089 1.00 31.95 262 ASN A C 1
ATOM 2060 O O . ASN A 1 265 ? 19.141 67.052 45.011 1.00 31.95 262 ASN A O 1
ATOM 2065 N N . ARG A 1 266 ? 20.983 67.488 43.718 1.00 35.85 263 ARG A N 1
ATOM 2066 C CA . ARG A 1 266 ? 21.252 68.841 44.212 1.00 35.85 263 ARG A CA 1
ATOM 2067 C C . ARG A 1 266 ? 20.294 69.779 43.539 1.00 35.85 263 ARG A C 1
ATOM 2068 O O . ARG A 1 266 ? 20.191 69.773 42.310 1.00 35.85 263 ARG A O 1
ATOM 2076 N N . VAL A 1 267 ? 19.588 70.571 44.338 1.00 36.91 264 VAL A N 1
ATOM 2077 C CA . VAL A 1 267 ? 18.655 71.583 43.805 1.00 36.91 264 VAL A CA 1
ATOM 2078 C C . VAL A 1 267 ? 19.350 72.944 43.591 1.00 36.91 264 VAL A C 1
ATOM 2079 O O . VAL A 1 267 ? 19.274 73.553 42.509 1.00 36.91 264 VAL A O 1
ATOM 2083 N N . ASP A 1 268 ? 20.021 73.396 44.643 1.00 58.75 265 ASP A N 1
ATOM 2084 C CA . ASP A 1 268 ? 20.700 74.655 44.653 1.00 58.75 265 ASP A CA 1
ATOM 2085 C C . ASP A 1 268 ? 22.187 74.394 44.604 1.00 58.75 265 ASP A C 1
ATOM 2086 O O . ASP A 1 268 ? 22.695 73.633 45.408 1.00 58.75 265 ASP A O 1
ATOM 2091 N N . PRO A 1 269 ? 22.887 75.047 43.666 1.00 52.39 266 PRO A N 1
ATOM 2092 C CA . PRO A 1 269 ? 24.317 74.935 43.430 1.00 52.39 266 PRO A CA 1
ATOM 2093 C C . PRO A 1 269 ? 25.197 74.980 44.679 1.00 52.39 266 PRO A C 1
ATOM 2094 O O . PRO A 1 269 ? 26.272 74.385 44.702 1.00 52.39 266 PRO A O 1
ATOM 2098 N N . ASN A 1 270 ? 24.755 75.676 45.707 1.00 41.47 267 ASN A N 1
ATOM 2099 C CA . ASN A 1 270 ? 25.548 75.778 46.908 1.00 41.47 267 ASN A CA 1
ATOM 2100 C C . ASN A 1 270 ? 25.331 74.521 47.686 1.00 41.47 267 ASN A C 1
ATOM 2101 O O . ASN A 1 270 ? 26.143 74.144 48.538 1.00 41.47 267 ASN A O 1
ATOM 2106 N N . GLY A 1 271 ? 24.215 73.866 47.396 1.00 42.90 268 GLY A N 1
ATOM 2107 C CA . GLY A 1 271 ? 23.842 72.649 48.115 1.00 42.90 268 GLY A CA 1
ATOM 2108 C C . GLY A 1 271 ? 23.176 72.942 49.437 1.00 42.90 268 GLY A C 1
ATOM 2109 O O . GLY A 1 271 ? 23.375 72.228 50.403 1.00 42.90 268 GLY A O 1
ATOM 2110 N N . SER A 1 272 ? 22.394 74.014 49.474 1.00 67.07 269 SER A N 1
ATOM 2111 C CA . SER A 1 272 ? 21.543 74.302 50.608 1.00 67.07 269 SER A CA 1
ATOM 2112 C C . SER A 1 272 ? 20.488 73.210 50.666 1.00 67.07 269 SER A C 1
ATOM 2113 O O . SER A 1 272 ? 20.032 72.829 51.746 1.00 67.07 269 SER A O 1
ATOM 2116 N N . ARG A 1 273 ? 20.144 72.704 49.479 1.00 54.87 270 ARG A N 1
ATOM 2117 C CA . ARG A 1 273 ? 18.961 71.898 49.250 1.00 54.87 270 ARG A CA 1
ATOM 2118 C C . ARG A 1 273 ? 19.128 70.727 48.278 1.00 54.87 270 ARG A C 1
ATOM 2119 O O . ARG A 1 273 ? 19.624 70.890 47.159 1.00 54.87 270 ARG A O 1
ATOM 2127 N N . TYR A 1 274 ? 18.649 69.558 48.692 1.00 34.16 271 TYR A N 1
ATOM 2128 C CA . TYR A 1 274 ? 18.616 68.372 47.825 1.00 34.16 271 TYR A CA 1
ATOM 2129 C C . TYR A 1 274 ? 17.245 67.718 47.791 1.00 34.16 271 TYR A C 1
ATOM 2130 O O . TYR A 1 274 ? 16.456 67.824 48.755 1.00 34.16 271 TYR A O 1
ATOM 2139 N N . LEU A 1 275 ? 16.981 67.019 46.689 1.00 34.15 272 LEU A N 1
ATOM 2140 C CA . LEU A 1 275 ? 15.827 66.137 46.572 1.00 34.15 272 LEU A CA 1
ATOM 2141 C C . LEU A 1 275 ? 16.185 64.716 47.009 1.00 34.15 272 LEU A C 1
ATOM 2142 O O . LEU A 1 275 ? 17.291 64.266 46.764 1.00 34.15 272 LEU A O 1
ATOM 2147 N N . LEU A 1 276 ? 15.280 64.001 47.665 1.00 37.79 273 LEU A N 1
ATOM 2148 C CA . LEU A 1 276 ? 15.508 62.577 47.930 1.00 37.79 273 LEU A CA 1
ATOM 2149 C C . LEU A 1 276 ? 14.368 61.712 47.390 1.00 37.79 273 LEU A C 1
ATOM 2150 O O . LEU A 1 276 ? 13.182 62.050 47.558 1.00 37.79 273 LEU A O 1
ATOM 2155 N N . GLY A 1 277 ? 14.715 60.599 46.745 1.00 38.18 274 GLY A N 1
ATOM 2156 C CA . GLY A 1 277 ? 13.720 59.662 46.208 1.00 38.18 274 GLY A CA 1
ATOM 2157 C C . GLY A 1 277 ? 13.525 58.442 47.087 1.00 38.18 274 GLY A C 1
ATOM 2158 O O . GLY A 1 277 ? 14.481 57.895 47.600 1.00 38.18 274 GLY A O 1
ATOM 2159 N N . ASP A 1 278 ? 12.283 57.997 47.224 1.00 33.46 275 ASP A N 1
ATOM 2160 C CA . ASP A 1 278 ? 11.909 56.828 48.072 1.00 33.46 275 ASP A CA 1
ATOM 2161 C C . ASP A 1 278 ? 11.599 55.549 47.290 1.00 33.46 275 ASP A C 1
ATOM 2162 O O . ASP A 1 278 ? 11.149 55.625 46.147 1.00 33.46 275 ASP A O 1
ATOM 2167 N N . MET A 1 279 ? 11.754 54.379 47.925 1.00 28.81 276 MET A N 1
ATOM 2168 C CA . MET A 1 279 ? 11.212 53.125 47.353 1.00 28.81 276 MET A CA 1
ATOM 2169 C C . MET A 1 279 ? 9.704 53.283 47.152 1.00 28.81 276 MET A C 1
ATOM 2170 O O . MET A 1 279 ? 9.150 52.721 46.235 1.00 28.81 276 MET A O 1
ATOM 2175 N N . GLU A 1 280 ? 9.067 54.102 47.999 1.00 42.28 277 GLU A N 1
ATOM 2176 C CA . GLU A 1 280 ? 7.629 54.382 47.967 1.00 42.28 277 GLU A CA 1
ATOM 2177 C C . GLU A 1 280 ? 7.185 55.322 46.839 1.00 42.28 277 GLU A C 1
ATOM 2178 O O . GLU A 1 280 ? 6.035 55.299 46.435 1.00 42.28 277 GLU A O 1
ATOM 2184 N N . GLY A 1 281 ? 8.066 56.168 46.339 1.00 36.91 278 GLY A N 1
ATOM 2185 C CA . GLY A 1 281 ? 7.622 57.235 45.448 1.00 36.91 278 GLY A CA 1
ATOM 2186 C C . GLY A 1 281 ? 7.511 58.574 46.175 1.00 36.91 278 GLY A C 1
ATOM 2187 O O . GLY A 1 281 ? 7.257 59.602 45.542 1.00 36.91 278 GLY A O 1
ATOM 2188 N N . ARG A 1 282 ? 7.715 58.560 47.498 1.00 24.17 279 ARG A N 1
ATOM 2189 C CA . ARG A 1 282 ? 7.747 59.791 48.329 1.00 24.17 279 ARG A CA 1
ATOM 2190 C C . ARG A 1 282 ? 8.901 60.680 47.938 1.00 24.17 279 ARG A C 1
ATOM 2191 O O . ARG A 1 282 ? 9.957 60.177 47.579 1.00 24.17 279 ARG A O 1
ATOM 2199 N N . LEU A 1 283 ? 8.692 61.997 47.935 1.00 37.74 280 LEU A N 1
ATOM 2200 C CA . LEU A 1 283 ? 9.775 62.933 47.595 1.00 37.74 280 LEU A CA 1
ATOM 2201 C C . LEU A 1 283 ? 10.124 63.713 48.828 1.00 37.74 280 LEU A C 1
ATOM 2202 O O . LEU A 1 283 ? 9.240 64.182 49.523 1.00 37.74 280 LEU A O 1
ATOM 2207 N N . PHE A 1 284 ? 11.404 63.840 49.130 1.00 48.11 281 PHE A N 1
ATOM 2208 C CA . PHE A 1 284 ? 11.791 64.665 50.277 1.00 48.11 281 PHE A CA 1
ATOM 2209 C C . PHE A 1 284 ? 12.627 65.840 49.843 1.00 48.11 281 PHE A C 1
ATOM 2210 O O . PHE A 1 284 ? 13.260 65.775 48.798 1.00 48.11 281 PHE A O 1
ATOM 2218 N N . MET A 1 285 ? 12.581 66.922 50.628 1.00 32.15 282 MET A N 1
ATOM 2219 C CA . MET A 1 285 ? 13.591 67.960 50.579 1.00 32.15 282 MET A CA 1
ATOM 2220 C C . MET A 1 285 ? 14.531 67.791 51.747 1.00 32.15 282 MET A C 1
ATOM 2221 O O . MET A 1 285 ? 14.103 67.748 52.919 1.00 32.15 282 MET A O 1
ATOM 2226 N N . LEU A 1 286 ? 15.823 67.676 51.411 1.00 45.61 283 LEU A N 1
ATOM 2227 C CA . LEU A 1 286 ? 16.911 67.722 52.393 1.00 45.61 283 LEU A CA 1
ATOM 2228 C C . LEU A 1 286 ? 17.377 69.156 52.414 1.00 45.61 283 LEU A C 1
ATOM 2229 O O . LEU A 1 286 ? 17.701 69.726 51.353 1.00 45.61 283 LEU A O 1
ATOM 2234 N N . LEU A 1 287 ? 17.372 69.735 53.615 1.00 45.71 284 LEU A N 1
ATOM 2235 C CA . LEU A 1 287 ? 17.776 71.131 53.809 1.00 45.71 284 LEU A CA 1
ATOM 2236 C C . LEU A 1 287 ? 18.899 71.197 54.798 1.00 45.71 284 LEU A C 1
ATOM 2237 O O . LEU A 1 287 ? 18.855 70.569 55.860 1.00 45.71 284 LEU A O 1
ATOM 2242 N N . LEU A 1 288 ? 19.907 71.973 54.435 1.00 58.49 285 LEU A N 1
ATOM 2243 C CA . LEU A 1 288 ? 21.038 72.172 55.292 1.00 58.49 285 LEU A CA 1
ATOM 2244 C C . LEU A 1 288 ? 20.985 73.603 55.750 1.00 58.49 285 LEU A C 1
ATOM 2245 O O . LEU A 1 288 ? 21.175 74.514 54.954 1.00 58.49 285 LEU A O 1
ATOM 2250 N N . GLU A 1 289 ? 20.706 73.816 57.027 1.00 62.52 286 GLU A N 1
ATOM 2251 C CA . GLU A 1 289 ? 20.717 75.168 57.557 1.00 62.52 286 GLU A CA 1
ATOM 2252 C C . GLU A 1 289 ? 22.164 75.662 57.646 1.00 62.52 286 GLU A C 1
ATOM 2253 O O . GLU A 1 289 ? 22.929 75.186 58.501 1.00 62.52 286 GLU A O 1
ATOM 2259 N N . LYS A 1 290 ? 22.527 76.596 56.750 1.00 66.02 287 LYS A N 1
ATOM 2260 C CA . LYS A 1 290 ? 23.845 77.296 56.758 1.00 66.02 287 LYS A CA 1
ATOM 2261 C C . LYS A 1 290 ? 24.044 78.122 58.038 1.00 66.02 287 LYS A C 1
ATOM 2262 O O . LYS A 1 290 ? 23.268 78.016 58.986 1.00 66.02 287 LYS A O 1
ATOM 2268 N N . GLU A 1 291 ? 25.094 78.936 58.044 1.00 160.73 288 GLU A N 1
ATOM 2269 C CA . GLU A 1 291 ? 25.418 79.783 59.185 1.00 160.73 288 GLU A CA 1
ATOM 2270 C C . GLU A 1 291 ? 26.608 80.673 58.846 1.00 160.73 288 GLU A C 1
ATOM 2271 O O . GLU A 1 291 ? 27.689 80.181 58.524 1.00 160.73 288 GLU A O 1
ATOM 2277 N N . GLU A 1 292 ? 26.403 81.985 58.915 1.00 189.35 289 GLU A N 1
ATOM 2278 C CA . GLU A 1 292 ? 27.460 82.937 58.596 1.00 189.35 289 GLU A CA 1
ATOM 2279 C C . GLU A 1 292 ? 28.091 83.563 59.837 1.00 189.35 289 GLU A C 1
ATOM 2280 O O . GLU A 1 292 ? 27.392 84.023 60.739 1.00 189.35 289 GLU A O 1
ATOM 2286 N N . GLN A 1 293 ? 29.420 83.597 59.855 1.00 195.03 290 GLN A N 1
ATOM 2287 C CA . GLN A 1 293 ? 30.168 84.226 60.937 1.00 195.03 290 GLN A CA 1
ATOM 2288 C C . GLN A 1 293 ? 31.299 85.083 60.374 1.00 195.03 290 GLN A C 1
ATOM 2289 O O . GLN A 1 293 ? 32.313 84.560 59.911 1.00 195.03 290 GLN A O 1
ATOM 2295 N N . MET A 1 294 ? 31.116 86.399 60.413 1.00 201.00 291 MET A N 1
ATOM 2296 C CA . MET A 1 294 ? 32.108 87.334 59.890 1.00 201.00 291 MET A CA 1
ATOM 2297 C C . MET A 1 294 ? 33.521 86.764 59.970 1.00 201.00 291 MET A C 1
ATOM 2298 O O . MET A 1 294 ? 33.837 85.989 60.873 1.00 201.00 291 MET A O 1
ATOM 2303 N N . ASP A 1 295 ? 34.370 87.154 59.023 1.00 155.93 292 ASP A N 1
ATOM 2304 C CA . ASP A 1 295 ? 35.741 86.661 58.984 1.00 155.93 292 ASP A CA 1
ATOM 2305 C C . ASP A 1 295 ? 35.788 85.145 59.148 1.00 155.93 292 ASP A C 1
ATOM 2306 O O . ASP A 1 295 ? 36.657 84.613 59.838 1.00 155.93 292 ASP A O 1
ATOM 2311 N N . GLY A 1 296 ? 34.853 84.491 58.488 1.00 176.82 293 GLY A N 1
ATOM 2312 C CA . GLY A 1 296 ? 34.744 83.059 58.528 1.00 176.82 293 GLY A CA 1
ATOM 2313 C C . GLY A 1 296 ? 33.686 82.646 57.533 1.00 176.82 293 GLY A C 1
ATOM 2314 O O . GLY A 1 296 ? 32.500 82.674 57.836 1.00 176.82 293 GLY A O 1
ATOM 2315 N N . THR A 1 297 ? 34.137 82.270 56.344 1.00 201.00 294 THR A N 1
ATOM 2316 C CA . THR A 1 297 ? 33.261 81.850 55.268 1.00 201.00 294 THR A CA 1
ATOM 2317 C C . THR A 1 297 ? 31.875 81.490 55.796 1.00 201.00 294 THR A C 1
ATOM 2318 O O . THR A 1 297 ? 31.076 82.374 56.063 1.00 201.00 294 THR A O 1
ATOM 2322 N N . VAL A 1 298 ? 31.588 80.204 55.932 1.00 150.59 295 VAL A N 1
ATOM 2323 C CA . VAL A 1 298 ? 30.316 79.725 56.460 1.00 150.59 295 VAL A CA 1
ATOM 2324 C C . VAL A 1 298 ? 30.472 78.357 57.116 1.00 150.59 295 VAL A C 1
ATOM 2325 O O . VAL A 1 298 ? 31.538 77.744 57.051 1.00 150.59 295 VAL A O 1
ATOM 2329 N N . THR A 1 299 ? 29.402 77.884 57.748 1.00 100.86 296 THR A N 1
ATOM 2330 C CA . THR A 1 299 ? 29.418 76.589 58.417 1.00 100.86 296 THR A CA 1
ATOM 2331 C C . THR A 1 299 ? 28.141 75.806 58.131 1.00 100.86 296 THR A C 1
ATOM 2332 O O . THR A 1 299 ? 27.487 76.018 57.109 1.00 100.86 296 THR A O 1
ATOM 2336 N N . LEU A 1 300 ? 27.791 74.901 59.039 1.00 114.23 297 LEU A N 1
ATOM 2337 C CA . LEU A 1 300 ? 26.589 74.084 58.885 1.00 114.23 297 LEU A CA 1
ATOM 2338 C C . LEU A 1 300 ? 25.962 73.847 60.252 1.00 114.23 297 LEU A C 1
ATOM 2339 O O . LEU A 1 300 ? 26.441 73.016 61.036 1.00 114.23 297 LEU A O 1
ATOM 2344 N N . LYS A 1 301 ? 24.893 74.578 60.545 1.00 75.08 298 LYS A N 1
ATOM 2345 C CA . LYS A 1 301 ? 24.304 74.488 61.862 1.00 75.08 298 LYS A CA 1
ATOM 2346 C C . LYS A 1 301 ? 23.437 73.246 61.961 1.00 75.08 298 LYS A C 1
ATOM 2347 O O . LYS A 1 301 ? 23.549 72.490 62.933 1.00 75.08 298 LYS A O 1
ATOM 2353 N N . ASP A 1 302 ? 22.584 73.017 60.960 1.00 61.25 299 ASP A N 1
ATOM 2354 C CA . ASP A 1 302 ? 21.656 71.891 61.039 1.00 61.25 299 ASP A CA 1
ATOM 2355 C C . ASP A 1 302 ? 21.207 71.424 59.679 1.00 61.25 299 ASP A C 1
ATOM 2356 O O . ASP A 1 302 ? 21.414 72.124 58.689 1.00 61.25 299 ASP A O 1
ATOM 2361 N N . LEU A 1 303 ? 20.601 70.232 59.644 1.00 59.18 300 LEU A N 1
ATOM 2362 C CA . LEU A 1 303 ? 19.920 69.706 58.439 1.00 59.18 300 LEU A CA 1
ATOM 2363 C C . LEU A 1 303 ? 18.560 69.074 58.766 1.00 59.18 300 LEU A C 1
ATOM 2364 O O . LEU A 1 303 ? 18.408 68.460 59.813 1.00 59.18 300 LEU A O 1
ATOM 2369 N N . ARG A 1 304 ? 17.566 69.235 57.894 1.00 54.40 301 ARG A N 1
ATOM 2370 C CA . ARG A 1 304 ? 16.266 68.570 58.113 1.00 54.40 301 ARG A CA 1
ATOM 2371 C C . ARG A 1 304 ? 15.606 68.081 56.839 1.00 54.40 301 ARG A C 1
ATOM 2372 O O . ARG A 1 304 ? 15.832 68.604 55.738 1.00 54.40 301 ARG A O 1
ATOM 2380 N N . VAL A 1 305 ? 14.746 67.090 57.032 1.00 42.48 302 VAL A N 1
ATOM 2381 C CA . VAL A 1 305 ? 13.981 66.470 55.958 1.00 42.48 302 VAL A CA 1
ATOM 2382 C C . VAL A 1 305 ? 12.529 66.942 55.999 1.00 42.48 302 VAL A C 1
ATOM 2383 O O . VAL A 1 305 ? 11.897 66.944 57.058 1.00 42.48 302 VAL A O 1
ATOM 2387 N N . GLU A 1 306 ? 12.000 67.347 54.852 1.00 39.20 303 GLU A N 1
ATOM 2388 C CA . GLU A 1 306 ? 10.581 67.645 54.726 1.00 39.20 303 GLU A CA 1
ATOM 2389 C C . GLU A 1 306 ? 9.910 66.806 53.658 1.00 39.20 303 GLU A C 1
ATOM 2390 O O . GLU A 1 306 ? 10.373 66.754 52.531 1.00 39.20 303 GLU A O 1
ATOM 2396 N N . LEU A 1 307 ? 8.793 66.165 53.996 1.00 54.62 304 LEU A N 1
ATOM 2397 C CA . LEU A 1 307 ? 8.019 65.451 52.991 1.00 54.62 304 LEU A CA 1
ATOM 2398 C C . LEU A 1 307 ? 7.417 66.438 52.038 1.00 54.62 304 LEU A C 1
ATOM 2399 O O . LEU A 1 307 ? 6.737 67.370 52.442 1.00 54.62 304 LEU A O 1
ATOM 2404 N N . LEU A 1 308 ? 7.675 66.240 50.764 1.00 42.42 305 LEU A N 1
ATOM 2405 C CA . LEU A 1 308 ? 7.138 67.124 49.784 1.00 42.42 305 LEU A CA 1
ATOM 2406 C C . LEU A 1 308 ? 5.955 66.545 49.050 1.00 42.42 305 LEU A C 1
ATOM 2407 O O . LEU A 1 308 ? 5.181 67.292 48.436 1.00 42.42 305 LEU A O 1
ATOM 2412 N N . GLY A 1 309 ? 5.820 65.224 49.055 1.00 33.57 306 GLY A N 1
ATOM 2413 C CA . GLY A 1 309 ? 4.787 64.611 48.204 1.00 33.57 306 GLY A CA 1
ATOM 2414 C C . GLY A 1 309 ? 5.119 63.252 47.605 1.00 33.57 306 GLY A C 1
ATOM 2415 O O . GLY A 1 309 ? 5.845 62.445 48.190 1.00 33.57 306 GLY A O 1
ATOM 2416 N N . GLU A 1 310 ? 4.586 63.002 46.421 1.00 49.96 307 GLU A N 1
ATOM 2417 C CA . GLU A 1 310 ? 4.643 61.675 45.888 1.00 49.96 307 GLU A CA 1
ATOM 2418 C C . GLU A 1 310 ? 4.829 61.704 44.386 1.00 49.96 307 GLU A C 1
ATOM 2419 O O . GLU A 1 310 ? 4.119 62.392 43.678 1.00 49.96 307 GLU A O 1
ATOM 2425 N N . THR A 1 311 ? 5.805 60.948 43.908 1.00 30.13 308 THR A N 1
ATOM 2426 C CA . THR A 1 311 ? 6.062 60.812 42.498 1.00 30.13 308 THR A CA 1
ATOM 2427 C C . THR A 1 311 ? 5.914 59.337 42.114 1.00 30.13 308 THR A C 1
ATOM 2428 O O . THR A 1 311 ? 5.561 58.502 42.956 1.00 30.13 308 THR A O 1
ATOM 2432 N N . SER A 1 312 ? 6.184 59.022 40.844 1.00 33.95 309 SER A N 1
ATOM 2433 C CA . SER A 1 312 ? 6.428 57.662 40.420 1.00 33.95 309 SER A CA 1
ATOM 2434 C C . SER A 1 312 ? 7.601 57.194 41.213 1.00 33.95 309 SER A C 1
ATOM 2435 O O . SER A 1 312 ? 8.409 58.030 41.640 1.00 33.95 309 SER A O 1
ATOM 2438 N N . ILE A 1 313 ? 7.725 55.877 41.400 1.00 39.58 310 ILE A N 1
ATOM 2439 C CA . ILE A 1 313 ? 8.972 55.339 41.925 1.00 39.58 310 ILE A CA 1
ATOM 2440 C C . ILE A 1 313 ? 10.110 55.865 41.049 1.00 39.58 310 ILE A C 1
ATOM 2441 O O . ILE A 1 313 ? 10.110 55.745 39.804 1.00 39.58 310 ILE A O 1
ATOM 2446 N N . ALA A 1 314 ? 11.042 56.525 41.731 1.00 19.70 311 ALA A N 1
ATOM 2447 C CA . ALA A 1 314 ? 12.112 57.266 41.075 1.00 19.70 311 ALA A CA 1
ATOM 2448 C C . ALA A 1 314 ? 13.426 56.513 41.126 1.00 19.70 311 ALA A C 1
ATOM 2449 O O . ALA A 1 314 ? 13.952 56.220 42.231 1.00 19.70 311 ALA A O 1
ATOM 2451 N N . GLU A 1 315 ? 13.980 56.247 39.938 1.00 37.86 312 GLU A N 1
ATOM 2452 C CA . GLU A 1 315 ? 15.387 55.868 39.843 1.00 37.86 312 GLU A CA 1
ATOM 2453 C C . GLU A 1 315 ? 16.215 57.097 39.837 1.00 37.86 312 GLU A C 1
ATOM 2454 O O . GLU A 1 315 ? 17.161 57.192 40.584 1.00 37.86 312 GLU A O 1
ATOM 2460 N N . CYS A 1 316 ? 15.783 58.047 39.019 1.00 38.57 313 CYS A N 1
ATOM 2461 C CA . CYS A 1 316 ? 16.495 59.243 38.622 1.00 38.57 313 CYS A CA 1
ATOM 2462 C C . CYS A 1 316 ? 15.611 60.461 39.017 1.00 38.57 313 CYS A C 1
ATOM 2463 O O . CYS A 1 316 ? 14.385 60.514 38.731 1.00 38.57 313 CYS A O 1
ATOM 2466 N N . LEU A 1 317 ? 16.268 61.440 39.633 1.00 46.74 314 LEU A N 1
ATOM 2467 C CA . LEU A 1 317 ? 15.714 62.746 39.966 1.00 46.74 314 LEU A CA 1
ATOM 2468 C C . LEU A 1 317 ? 16.624 63.878 39.461 1.00 46.74 314 LEU A C 1
ATOM 2469 O O . LEU A 1 317 ? 17.861 63.804 39.576 1.00 46.74 314 LEU A O 1
ATOM 2474 N N . THR A 1 318 ? 16.009 64.938 38.943 1.00 33.48 315 THR A N 1
ATOM 2475 C CA . THR A 1 318 ? 16.747 66.092 38.419 1.00 33.48 315 THR A CA 1
ATOM 2476 C C . THR A 1 318 ? 15.943 67.381 38.443 1.00 33.48 315 THR A C 1
ATOM 2477 O O . THR A 1 318 ? 15.007 67.557 37.653 1.00 33.48 315 THR A O 1
ATOM 2481 N N . TYR A 1 319 ? 16.315 68.266 39.373 1.00 25.52 316 TYR A N 1
ATOM 2482 C CA . TYR A 1 319 ? 15.765 69.601 39.426 1.00 25.52 316 TYR A CA 1
ATOM 2483 C C . TYR A 1 319 ? 16.085 70.280 38.103 1.00 25.52 316 TYR A C 1
ATOM 2484 O O . TYR A 1 319 ? 17.153 70.070 37.561 1.00 25.52 316 TYR A O 1
ATOM 2493 N N . LEU A 1 320 ? 15.155 71.049 37.556 1.00 41.58 317 LEU A N 1
ATOM 2494 C CA . LEU A 1 320 ? 15.428 71.741 36.310 1.00 41.58 317 LEU A CA 1
ATOM 2495 C C . LEU A 1 320 ? 15.432 73.235 36.550 1.00 41.58 317 LEU A C 1
ATOM 2496 O O . LEU A 1 320 ? 16.182 73.752 37.372 1.00 41.58 317 LEU A O 1
ATOM 2501 N N . ASP A 1 321 ? 14.532 73.923 35.860 1.00 83.52 318 ASP A N 1
ATOM 2502 C CA . ASP A 1 321 ? 14.335 75.332 36.086 1.00 83.52 318 ASP A CA 1
ATOM 2503 C C . ASP A 1 321 ? 13.630 75.549 37.430 1.00 83.52 318 ASP A C 1
ATOM 2504 O O . ASP A 1 321 ? 14.051 75.042 38.458 1.00 83.52 318 ASP A O 1
ATOM 2509 N N . ASN A 1 322 ? 12.542 76.291 37.400 1.00 40.22 319 ASN A N 1
ATOM 2510 C CA . ASN A 1 322 ? 11.939 76.830 38.590 1.00 40.22 319 ASN A CA 1
ATOM 2511 C C . ASN A 1 322 ? 10.802 75.936 39.066 1.00 40.22 319 ASN A C 1
ATOM 2512 O O . ASN A 1 322 ? 9.708 75.928 38.476 1.00 40.22 319 ASN A O 1
ATOM 2517 N N . GLY A 1 323 ? 11.104 75.169 40.115 1.00 60.98 320 GLY A N 1
ATOM 2518 C CA . GLY A 1 323 ? 10.183 74.220 40.714 1.00 60.98 320 GLY A CA 1
ATOM 2519 C C . GLY A 1 323 ? 9.901 72.953 39.908 1.00 60.98 320 GLY A C 1
ATOM 2520 O O . GLY A 1 323 ? 9.192 72.066 40.386 1.00 60.98 320 GLY A O 1
ATOM 2521 N N . VAL A 1 324 ? 10.435 72.856 38.693 1.00 42.71 321 VAL A N 1
ATOM 2522 C CA . VAL A 1 324 ? 10.230 71.669 37.861 1.00 42.71 321 VAL A CA 1
ATOM 2523 C C . VAL A 1 324 ? 11.242 70.597 38.227 1.00 42.71 321 VAL A C 1
ATOM 2524 O O . VAL A 1 324 ? 12.404 70.902 38.584 1.00 42.71 321 VAL A O 1
ATOM 2528 N N . VAL A 1 325 ? 10.804 69.345 38.138 1.00 27.29 322 VAL A N 1
ATOM 2529 C CA . VAL A 1 325 ? 11.666 68.225 38.443 1.00 27.29 322 VAL A CA 1
ATOM 2530 C C . VAL A 1 325 ? 11.350 67.152 37.444 1.00 27.29 322 VAL A C 1
ATOM 2531 O O . VAL A 1 325 ? 10.169 66.862 37.214 1.00 27.29 322 VAL A O 1
ATOM 2535 N N . PHE A 1 326 ? 12.390 66.599 36.811 1.00 34.06 323 PHE A N 1
ATOM 2536 C CA . PHE A 1 326 ? 12.194 65.435 35.972 1.00 34.06 323 PHE A CA 1
ATOM 2537 C C . PHE A 1 326 ? 12.304 64.214 36.828 1.00 34.06 323 PHE A C 1
ATOM 2538 O O . PHE A 1 326 ? 13.246 64.085 37.605 1.00 34.06 323 PHE A O 1
ATOM 2546 N N . VAL A 1 327 ? 11.327 63.322 36.695 1.00 29.94 324 VAL A N 1
ATOM 2547 C CA . VAL A 1 327 ? 11.321 62.090 37.469 1.00 29.94 324 VAL A CA 1
ATOM 2548 C C . VAL A 1 327 ? 11.619 60.854 36.594 1.00 29.94 324 VAL A C 1
ATOM 2549 O O . VAL A 1 327 ? 10.740 60.348 35.871 1.00 29.94 324 VAL A O 1
ATOM 2553 N N . GLY A 1 328 ? 12.874 60.393 36.640 1.00 29.49 325 GLY A N 1
ATOM 2554 C CA . GLY A 1 328 ? 13.231 59.197 35.911 1.00 29.49 325 GLY A CA 1
ATOM 2555 C C . GLY A 1 328 ? 12.709 57.956 36.626 1.00 29.49 325 GLY A C 1
ATOM 2556 O O . GLY A 1 328 ? 13.048 57.705 37.811 1.00 29.49 325 GLY A O 1
ATOM 2557 N N . SER A 1 329 ? 11.886 57.187 35.926 1.00 27.38 326 SER A N 1
ATOM 2558 C CA . SER A 1 329 ? 11.282 56.035 36.523 1.00 27.38 326 SER A CA 1
ATOM 2559 C C . SER A 1 329 ? 11.567 54.751 35.751 1.00 27.38 326 SER A C 1
ATOM 2560 O O . SER A 1 329 ? 11.603 54.689 34.531 1.00 27.38 326 SER A O 1
ATOM 2563 N N . ARG A 1 330 ? 11.713 53.689 36.497 1.00 29.73 327 ARG A N 1
ATOM 2564 C CA . ARG A 1 330 ? 12.095 52.429 35.919 1.00 29.73 327 ARG A CA 1
ATOM 2565 C C . ARG A 1 330 ? 10.948 51.430 36.168 1.00 29.73 327 ARG A C 1
ATOM 2566 O O . ARG A 1 330 ? 10.584 50.691 35.281 1.00 29.73 327 ARG A O 1
ATOM 2574 N N . LEU A 1 331 ? 10.360 51.473 37.363 1.00 24.91 328 LEU A N 1
ATOM 2575 C CA . LEU A 1 331 ? 9.223 50.651 37.732 1.00 24.91 328 LEU A CA 1
ATOM 2576 C C . LEU A 1 331 ? 7.913 51.223 37.227 1.00 24.91 328 LEU A C 1
ATOM 2577 O O . LEU A 1 331 ? 6.885 50.515 37.240 1.00 24.91 328 LEU A O 1
ATOM 2582 N N . GLY A 1 332 ? 7.929 52.507 36.818 1.00 17.75 329 GLY A N 1
ATOM 2583 C CA . GLY A 1 332 ? 6.687 53.230 36.463 1.00 17.75 329 GLY A CA 1
ATOM 2584 C C . GLY A 1 332 ? 6.873 54.235 35.343 1.00 17.75 329 GLY A C 1
ATOM 2585 O O . GLY A 1 332 ? 7.958 54.344 34.800 1.00 17.75 329 GLY A O 1
ATOM 2586 N N . ASP A 1 333 ? 5.802 54.959 35.004 1.00 28.71 330 ASP A N 1
ATOM 2587 C CA . ASP A 1 333 ? 5.849 56.024 34.013 1.00 28.71 330 ASP A CA 1
ATOM 2588 C C . ASP A 1 333 ? 6.781 57.170 34.500 1.00 28.71 330 ASP A C 1
ATOM 2589 O O . ASP A 1 333 ? 6.794 57.559 35.711 1.00 28.71 330 ASP A O 1
ATOM 2594 N N . SER A 1 334 ? 7.578 57.714 33.582 1.00 32.96 331 SER A N 1
ATOM 2595 C CA . SER A 1 334 ? 8.409 58.832 33.977 1.00 32.96 331 SER A CA 1
ATOM 2596 C C . SER A 1 334 ? 7.544 60.074 33.966 1.00 32.96 331 SER A C 1
ATOM 2597 O O . SER A 1 334 ? 6.414 60.084 33.390 1.00 32.96 331 SER A O 1
ATOM 2600 N N . GLN A 1 335 ? 8.041 61.142 34.564 1.00 33.81 332 GLN A N 1
ATOM 2601 C CA . GLN A 1 335 ? 7.186 62.295 34.625 1.00 33.81 332 GLN A CA 1
ATOM 2602 C C . GLN A 1 335 ? 7.919 63.608 34.826 1.00 33.81 332 GLN A C 1
ATOM 2603 O O . GLN A 1 335 ? 9.009 63.644 35.422 1.00 33.81 332 GLN A O 1
ATOM 2609 N N . LEU A 1 336 ? 7.297 64.670 34.308 1.00 39.30 333 LEU A N 1
ATOM 2610 C CA . LEU A 1 336 ? 7.713 66.040 34.576 1.00 39.30 333 LEU A CA 1
ATOM 2611 C C . LEU A 1 336 ? 6.822 66.568 35.662 1.00 39.30 333 LEU A C 1
ATOM 2612 O O . LEU A 1 336 ? 5.609 66.528 35.500 1.00 39.30 333 LEU A O 1
ATOM 2617 N N . VAL A 1 337 ? 7.415 67.058 36.753 1.00 31.33 334 VAL A N 1
ATOM 2618 C CA . VAL A 1 337 ? 6.678 67.380 37.991 1.00 31.33 334 VAL A CA 1
ATOM 2619 C C . VAL A 1 337 ? 7.005 68.786 38.531 1.00 31.33 334 VAL A C 1
ATOM 2620 O O . VAL A 1 337 ? 8.097 69.296 38.298 1.00 31.33 334 VAL A O 1
ATOM 2624 N N . LYS A 1 338 ? 6.078 69.390 39.280 1.00 46.65 335 LYS A N 1
ATOM 2625 C CA . LYS A 1 338 ? 6.203 70.783 39.733 1.00 46.65 335 LYS A CA 1
ATOM 2626 C C . LYS A 1 338 ? 6.215 70.900 41.240 1.00 46.65 335 LYS A C 1
ATOM 2627 O O . LYS A 1 338 ? 5.352 70.321 41.898 1.00 46.65 335 LYS A O 1
ATOM 2633 N N . LEU A 1 339 ? 7.165 71.671 41.775 1.00 46.48 336 LEU A N 1
ATOM 2634 C CA . LEU A 1 339 ? 7.195 72.024 43.207 1.00 46.48 336 LEU A CA 1
ATOM 2635 C C . LEU A 1 339 ? 6.724 73.460 43.491 1.00 46.48 336 LEU A C 1
ATOM 2636 O O . LEU A 1 339 ? 7.154 74.425 42.850 1.00 46.48 336 LEU A O 1
ATOM 2641 N N . ASN A 1 340 ? 5.845 73.583 44.474 1.00 32.52 337 ASN A N 1
ATOM 2642 C CA . ASN A 1 340 ? 5.297 74.847 44.844 1.00 32.52 337 ASN A CA 1
ATOM 2643 C C . ASN A 1 340 ? 5.559 75.103 46.292 1.00 32.52 337 ASN A C 1
ATOM 2644 O O . ASN A 1 340 ? 5.767 74.173 47.073 1.00 32.52 337 ASN A O 1
ATOM 2649 N N . VAL A 1 341 ? 5.529 76.389 46.636 1.00 54.36 338 VAL A N 1
ATOM 2650 C CA . VAL A 1 341 ? 5.832 76.863 47.976 1.00 54.36 338 VAL A CA 1
ATOM 2651 C C . VAL A 1 341 ? 4.665 76.516 48.886 1.00 54.36 338 VAL A C 1
ATOM 2652 O O . VAL A 1 341 ? 4.840 76.311 50.089 1.00 54.36 338 VAL A O 1
ATOM 2656 N N . ASP A 1 342 ? 3.475 76.442 48.290 1.00 50.19 339 ASP A N 1
ATOM 2657 C CA . ASP A 1 342 ? 2.265 76.087 49.029 1.00 50.19 339 ASP A CA 1
ATOM 2658 C C . ASP A 1 342 ? 1.740 74.708 48.658 1.00 50.19 339 ASP A C 1
ATOM 2659 O O . ASP A 1 342 ? 1.640 74.367 47.485 1.00 50.19 339 ASP A O 1
ATOM 2664 N N . SER A 1 343 ? 1.412 73.913 49.667 1.00 57.96 340 SER A N 1
ATOM 2665 C CA . SER A 1 343 ? 0.774 72.615 49.438 1.00 57.96 340 SER A CA 1
ATOM 2666 C C . SER A 1 343 ? -0.688 72.756 49.001 1.00 57.96 340 SER A C 1
ATOM 2667 O O . SER A 1 343 ? -1.338 73.778 49.269 1.00 57.96 340 SER A O 1
ATOM 2670 N N . ASN A 1 344 ? -1.203 71.735 48.324 1.00 68.17 341 ASN A N 1
ATOM 2671 C CA . ASN A 1 344 ? -2.628 71.675 48.037 1.00 68.17 341 ASN A CA 1
ATOM 2672 C C . ASN A 1 344 ? -3.371 71.007 49.179 1.00 68.17 341 ASN A C 1
ATOM 2673 O O . ASN A 1 344 ? -2.850 70.921 50.286 1.00 68.17 341 ASN A O 1
ATOM 2678 N N . GLU A 1 345 ? -4.580 70.529 48.900 1.00 86.81 342 GLU A N 1
ATOM 2679 C CA . GLU A 1 345 ? -5.359 69.799 49.890 1.00 86.81 342 GLU A CA 1
ATOM 2680 C C . GLU A 1 345 ? -5.392 68.712 50.956 1.00 86.81 342 GLU A C 1
ATOM 2681 O O . GLU A 1 345 ? -6.247 68.729 51.842 1.00 86.81 342 GLU A O 1
ATOM 2687 N N . GLN A 1 346 ? -4.463 67.766 50.870 1.00 72.49 343 GLN A N 1
ATOM 2688 C CA . GLN A 1 346 ? -4.431 66.652 51.808 1.00 72.49 343 GLN A CA 1
ATOM 2689 C C . GLN A 1 346 ? -3.007 66.974 52.245 1.00 72.49 343 GLN A C 1
ATOM 2690 O O . GLN A 1 346 ? -2.551 66.521 53.295 1.00 72.49 343 GLN A O 1
ATOM 2696 N N . GLY A 1 347 ? -2.312 67.765 51.433 1.00 43.72 344 GLY A N 1
ATOM 2697 C CA . GLY A 1 347 ? -0.967 68.200 51.757 1.00 43.72 344 GLY A CA 1
ATOM 2698 C C . GLY A 1 347 ? 0.103 67.676 50.819 1.00 43.72 344 GLY A C 1
ATOM 2699 O O . GLY A 1 347 ? 0.813 66.725 51.147 1.00 43.72 344 GLY A O 1
ATOM 2700 N N . SER A 1 348 ? 0.228 68.301 49.652 1.00 42.11 345 SER A N 1
ATOM 2701 C CA . SER A 1 348 ? 1.262 67.951 48.732 1.00 42.11 345 SER A CA 1
ATOM 2702 C C . SER A 1 348 ? 1.777 69.220 48.037 1.00 42.11 345 SER A C 1
ATOM 2703 O O . SER A 1 348 ? 0.988 69.969 47.422 1.00 42.11 345 SER A O 1
ATOM 2706 N N . TYR A 1 349 ? 3.099 69.445 48.146 1.00 44.08 346 TYR A N 1
ATOM 2707 C CA . TYR A 1 349 ? 3.794 70.508 47.435 1.00 44.08 346 TYR A CA 1
ATOM 2708 C C . TYR A 1 349 ? 4.175 70.071 46.026 1.00 44.08 346 TYR A C 1
ATOM 2709 O O . TYR A 1 349 ? 4.717 70.866 45.258 1.00 44.08 346 TYR A O 1
ATOM 2718 N N . VAL A 1 350 ? 3.878 68.818 45.677 1.00 52.79 347 VAL A N 1
ATOM 2719 C CA . VAL A 1 350 ? 4.232 68.249 44.368 1.00 52.79 347 VAL A CA 1
ATOM 2720 C C . VAL A 1 350 ? 3.002 68.177 43.498 1.00 52.79 347 VAL A C 1
ATOM 2721 O O . VAL A 1 350 ? 1.975 67.669 43.934 1.00 52.79 347 VAL A O 1
ATOM 2725 N N . VAL A 1 351 ? 3.086 68.687 42.276 1.00 41.60 348 VAL A N 1
ATOM 2726 C CA . VAL A 1 351 ? 1.983 68.539 41.356 1.00 41.60 348 VAL A CA 1
ATOM 2727 C C . VAL A 1 351 ? 2.494 68.044 40.011 1.00 41.60 348 VAL A C 1
ATOM 2728 O O . VAL A 1 351 ? 3.277 68.742 39.375 1.00 41.60 348 VAL A O 1
ATOM 2732 N N . ALA A 1 352 ? 2.056 66.867 39.556 1.00 23.36 349 ALA A N 1
ATOM 2733 C CA . ALA A 1 352 ? 2.470 66.395 38.232 1.00 23.36 349 ALA A CA 1
ATOM 2734 C C . ALA A 1 352 ? 2.068 67.358 37.110 1.00 23.36 349 ALA A C 1
ATOM 2735 O O . ALA A 1 352 ? 0.944 67.876 37.142 1.00 23.36 349 ALA A O 1
ATOM 2737 N N . MET A 1 353 ? 2.976 67.564 36.145 1.00 51.90 350 MET A N 1
ATOM 2738 C CA . MET A 1 353 ? 2.698 68.299 34.923 1.00 51.90 350 MET A CA 1
ATOM 2739 C C . MET A 1 353 ? 2.570 67.367 33.731 1.00 51.90 350 MET A C 1
ATOM 2740 O O . MET A 1 353 ? 1.673 67.508 32.918 1.00 51.90 350 MET A O 1
ATOM 2745 N N . GLU A 1 354 ? 3.479 66.418 33.597 1.00 52.52 351 GLU A N 1
ATOM 2746 C CA . GLU A 1 354 ? 3.464 65.550 32.428 1.00 52.52 351 GLU A CA 1
ATOM 2747 C C . GLU A 1 354 ? 3.926 64.174 32.816 1.00 52.52 351 GLU A C 1
ATOM 2748 O O . GLU A 1 354 ? 4.780 64.005 33.671 1.00 52.52 351 GLU A O 1
ATOM 2754 N N . THR A 1 355 ? 3.363 63.206 32.132 1.00 26.04 352 THR A N 1
ATOM 2755 C CA . THR A 1 355 ? 3.572 61.812 32.357 1.00 26.04 352 THR A CA 1
ATOM 2756 C C . THR A 1 355 ? 4.093 61.175 31.073 1.00 26.04 352 THR A C 1
ATOM 2757 O O . THR A 1 355 ? 3.494 61.324 30.005 1.00 26.04 352 THR A O 1
ATOM 2761 N N . PHE A 1 356 ? 5.204 60.460 31.157 1.00 36.81 353 PHE A N 1
ATOM 2762 C CA . PHE A 1 356 ? 5.666 59.769 29.973 1.00 36.81 353 PHE A CA 1
ATOM 2763 C C . PHE A 1 356 ? 5.559 58.289 30.205 1.00 36.81 353 PHE A C 1
ATOM 2764 O O . PHE A 1 356 ? 5.974 57.800 31.276 1.00 36.81 353 PHE A O 1
ATOM 2772 N N . THR A 1 357 ? 5.019 57.596 29.198 1.00 33.58 354 THR A N 1
ATOM 2773 C CA . THR A 1 357 ? 4.614 56.200 29.284 1.00 33.58 354 THR A CA 1
ATOM 2774 C C . THR A 1 357 ? 5.844 55.330 29.292 1.00 33.58 354 THR A C 1
ATOM 2775 O O . THR A 1 357 ? 6.663 55.419 28.391 1.00 33.58 354 THR A O 1
ATOM 2779 N N . ASN A 1 358 ? 5.984 54.540 30.351 1.00 22.52 355 ASN A N 1
ATOM 2780 C CA . ASN A 1 358 ? 7.011 53.488 30.531 1.00 22.52 355 ASN A CA 1
ATOM 2781 C C . ASN A 1 358 ? 6.293 52.147 30.454 1.00 22.52 355 ASN A C 1
ATOM 2782 O O . ASN A 1 358 ? 5.549 51.807 31.390 1.00 22.52 355 ASN A O 1
ATOM 2787 N N . LEU A 1 359 ? 6.456 51.397 29.360 1.00 24.39 356 LEU A N 1
ATOM 2788 C CA . LEU A 1 359 ? 5.950 49.982 29.310 1.00 24.39 356 LEU A CA 1
ATOM 2789 C C . LEU A 1 359 ? 6.657 49.147 30.369 1.00 24.39 356 LEU A C 1
ATOM 2790 O O . LEU A 1 359 ? 6.346 47.977 30.527 1.00 24.39 356 LEU A O 1
ATOM 2795 N N . GLY A 1 360 ? 7.591 49.805 31.074 1.00 65.38 357 GLY A N 1
ATOM 2796 C CA . GLY A 1 360 ? 8.003 49.479 32.435 1.00 65.38 357 GLY A CA 1
ATOM 2797 C C . GLY A 1 360 ? 8.654 48.160 32.369 1.00 65.38 357 GLY A C 1
ATOM 2798 O O . GLY A 1 360 ? 9.043 47.742 31.293 1.00 65.38 357 GLY A O 1
ATOM 2799 N N . PRO A 1 361 ? 8.790 47.484 33.508 1.00 30.38 358 PRO A N 1
ATOM 2800 C CA . PRO A 1 361 ? 9.045 46.040 33.360 1.00 30.38 358 PRO A CA 1
ATOM 2801 C C . PRO A 1 361 ? 7.812 45.352 32.774 1.00 30.38 358 PRO A C 1
ATOM 2802 O O . PRO A 1 361 ? 6.764 45.342 33.401 1.00 30.38 358 PRO A O 1
ATOM 2806 N N . ILE A 1 362 ? 7.907 44.891 31.537 1.00 19.93 359 ILE A N 1
ATOM 2807 C CA . ILE A 1 362 ? 6.968 43.928 31.038 1.00 19.93 359 ILE A CA 1
ATOM 2808 C C . ILE A 1 362 ? 7.273 42.585 31.731 1.00 19.93 359 ILE A C 1
ATOM 2809 O O . ILE A 1 362 ? 8.265 41.914 31.412 1.00 19.93 359 ILE A O 1
ATOM 2814 N N . VAL A 1 363 ? 6.441 42.209 32.694 1.00 29.95 360 VAL A N 1
ATOM 2815 C CA . VAL A 1 363 ? 6.722 41.069 33.562 1.00 29.95 360 VAL A CA 1
ATOM 2816 C C . VAL A 1 363 ? 6.215 39.798 32.912 1.00 29.95 360 VAL A C 1
ATOM 2817 O O . VAL A 1 363 ? 6.781 38.748 33.115 1.00 29.95 360 VAL A O 1
ATOM 2821 N N . ASP A 1 364 ? 5.168 39.947 32.106 1.00 21.15 361 ASP A N 1
ATOM 2822 C CA . ASP A 1 364 ? 4.517 38.891 31.360 1.00 21.15 361 ASP A CA 1
ATOM 2823 C C . ASP A 1 364 ? 3.641 39.576 30.283 1.00 21.15 361 ASP A C 1
ATOM 2824 O O . ASP A 1 364 ? 3.333 40.762 30.413 1.00 21.15 361 ASP A O 1
ATOM 2829 N N . MET A 1 365 ? 3.234 38.891 29.230 1.00 20.62 362 MET A N 1
ATOM 2830 C CA . MET A 1 365 ? 2.405 39.572 28.265 1.00 20.62 362 MET A CA 1
ATOM 2831 C C . MET A 1 365 ? 1.643 38.555 27.417 1.00 20.62 362 MET A C 1
ATOM 2832 O O . MET A 1 365 ? 1.848 37.357 27.582 1.00 20.62 362 MET A O 1
ATOM 2837 N N . CYS A 1 366 ? 0.727 38.991 26.558 1.00 33.00 363 CYS A N 1
ATOM 2838 C CA . CYS A 1 366 ? 0.041 38.022 25.700 1.00 33.00 363 CYS A CA 1
ATOM 2839 C C . CYS A 1 366 ? -0.614 38.718 24.541 1.00 33.00 363 CYS A C 1
ATOM 2840 O O . CYS A 1 366 ? -0.945 39.889 24.675 1.00 33.00 363 CYS A O 1
ATOM 2843 N N . VAL A 1 367 ? -0.802 38.020 23.422 1.00 41.67 364 VAL A N 1
ATOM 2844 C CA . VAL A 1 367 ? -1.413 38.616 22.226 1.00 41.67 364 VAL A CA 1
ATOM 2845 C C . VAL A 1 367 ? -2.883 38.236 22.076 1.00 41.67 364 VAL A C 1
ATOM 2846 O O . VAL A 1 367 ? -3.272 37.094 22.315 1.00 41.67 364 VAL A O 1
ATOM 2850 N N . VAL A 1 368 ? -3.681 39.199 21.634 1.00 65.10 365 VAL A N 1
ATOM 2851 C CA . VAL A 1 368 ? -5.120 39.066 21.553 1.00 65.10 365 VAL A CA 1
ATOM 2852 C C . VAL A 1 368 ? -5.602 40.056 20.509 1.00 65.10 365 VAL A C 1
ATOM 2853 O O . VAL A 1 368 ? -5.149 41.203 20.508 1.00 65.10 365 VAL A O 1
ATOM 2857 N N . ASP A 1 369 ? -6.430 39.624 19.569 1.00 113.50 366 ASP A N 1
ATOM 2858 C CA . ASP A 1 369 ? -7.139 40.571 18.725 1.00 113.50 366 ASP A CA 1
ATOM 2859 C C . ASP A 1 369 ? -8.515 40.649 19.288 1.00 113.50 366 ASP A C 1
ATOM 2860 O O . ASP A 1 369 ? -9.315 39.760 19.175 1.00 113.50 366 ASP A O 1
ATOM 2865 N N . LEU A 1 370 ? -8.744 41.768 19.912 1.00 111.08 367 LEU A N 1
ATOM 2866 C CA . LEU A 1 370 ? -9.689 41.980 20.994 1.00 111.08 367 LEU A CA 1
ATOM 2867 C C . LEU A 1 370 ? -10.745 42.382 19.959 1.00 111.08 367 LEU A C 1
ATOM 2868 O O . LEU A 1 370 ? -11.814 41.753 19.882 1.00 111.08 367 LEU A O 1
ATOM 2873 N N . GLU A 1 371 ? -10.422 43.385 19.137 1.00 132.74 368 GLU A N 1
ATOM 2874 C CA . GLU A 1 371 ? -11.279 43.814 18.021 1.00 132.74 368 GLU A CA 1
ATOM 2875 C C . GLU A 1 371 ? -11.603 42.674 17.038 1.00 132.74 368 GLU A C 1
ATOM 2876 O O . GLU A 1 371 ? -12.368 42.868 16.094 1.00 132.74 368 GLU A O 1
ATOM 2882 N N . ARG A 1 372 ? -11.010 41.500 17.271 1.00 173.38 369 ARG A N 1
ATOM 2883 C CA . ARG A 1 372 ? -11.266 40.279 16.493 1.00 173.38 369 ARG A CA 1
ATOM 2884 C C . ARG A 1 372 ? -11.212 40.522 14.980 1.00 173.38 369 ARG A C 1
ATOM 2885 O O . ARG A 1 372 ? -12.159 40.231 14.245 1.00 173.38 369 ARG A O 1
ATOM 2893 N N . GLN A 1 373 ? -10.085 41.060 14.531 1.00 115.74 370 GLN A N 1
ATOM 2894 C CA . GLN A 1 373 ? -9.893 41.397 13.132 1.00 115.74 370 GLN A CA 1
ATOM 2895 C C . GLN A 1 373 ? -8.934 40.405 12.476 1.00 115.74 370 GLN A C 1
ATOM 2896 O O . GLN A 1 373 ? -9.358 39.431 11.854 1.00 115.74 370 GLN A O 1
ATOM 2902 N N . GLY A 1 374 ? -7.640 40.675 12.625 1.00 56.14 371 GLY A N 1
ATOM 2903 C CA . GLY A 1 374 ? -6.566 39.797 12.186 1.00 56.14 371 GLY A CA 1
ATOM 2904 C C . GLY A 1 374 ? -5.240 40.442 12.582 1.00 56.14 371 GLY A C 1
ATOM 2905 O O . GLY A 1 374 ? -4.157 40.065 12.097 1.00 56.14 371 GLY A O 1
ATOM 2906 N N . GLN A 1 375 ? -5.338 41.463 13.427 1.00 74.79 372 GLN A N 1
ATOM 2907 C CA . GLN A 1 375 ? -4.171 42.030 14.054 1.00 74.79 372 GLN A CA 1
ATOM 2908 C C . GLN A 1 375 ? -4.176 41.648 15.524 1.00 74.79 372 GLN A C 1
ATOM 2909 O O . GLN A 1 375 ? -5.226 41.456 16.143 1.00 74.79 372 GLN A O 1
ATOM 2915 N N . GLY A 1 376 ? -2.987 41.494 16.075 1.00 76.80 373 GLY A N 1
ATOM 2916 C CA . GLY A 1 376 ? -2.863 41.330 17.497 1.00 76.80 373 GLY A CA 1
ATOM 2917 C C . GLY A 1 376 ? -2.745 42.703 18.100 1.00 76.80 373 GLY A C 1
ATOM 2918 O O . GLY A 1 376 ? -2.137 43.606 17.522 1.00 76.80 373 GLY A O 1
ATOM 2919 N N . GLN A 1 377 ? -3.408 42.863 19.232 1.00 33.05 374 GLN A N 1
ATOM 2920 C CA . GLN A 1 377 ? -3.065 43.868 20.207 1.00 33.05 374 GLN A CA 1
ATOM 2921 C C . GLN A 1 377 ? -2.180 43.031 21.100 1.00 33.05 374 GLN A C 1
ATOM 2922 O O . GLN A 1 377 ? -2.221 41.810 21.060 1.00 33.05 374 GLN A O 1
ATOM 2928 N N . LEU A 1 378 ? -1.412 43.683 21.945 1.00 42.66 375 LEU A N 1
ATOM 2929 C CA . LEU A 1 378 ? -0.577 42.988 22.887 1.00 42.66 375 LEU A CA 1
ATOM 2930 C C . LEU A 1 378 ? -0.886 43.569 24.253 1.00 42.66 375 LEU A C 1
ATOM 2931 O O . LEU A 1 378 ? -1.137 44.781 24.382 1.00 42.66 375 LEU A O 1
ATOM 2936 N N . VAL A 1 379 ? -0.856 42.714 25.270 1.00 36.32 376 VAL A N 1
ATOM 2937 C CA . VAL A 1 379 ? -1.367 43.079 26.587 1.00 36.32 376 VAL A CA 1
ATOM 2938 C C . VAL A 1 379 ? -0.376 42.660 27.668 1.00 36.32 376 VAL A C 1
ATOM 2939 O O . VAL A 1 379 ? -0.210 41.468 27.931 1.00 36.32 376 VAL A O 1
ATOM 2943 N N . THR A 1 380 ? 0.270 43.645 28.291 1.00 31.40 377 THR A N 1
ATOM 2944 C CA . THR A 1 380 ? 1.430 43.404 29.151 1.00 31.40 377 THR A CA 1
ATOM 2945 C C . THR A 1 380 ? 1.102 43.565 30.610 1.00 31.40 377 THR A C 1
ATOM 2946 O O . THR A 1 380 ? 0.409 44.472 30.981 1.00 31.40 377 THR A O 1
ATOM 2950 N N . CYS A 1 381 ? 1.624 42.708 31.455 1.00 16.14 378 CYS A N 1
ATOM 2951 C CA . CYS A 1 381 ? 1.647 43.028 32.864 1.00 16.14 378 CYS A CA 1
ATOM 2952 C C . CYS A 1 381 ? 2.823 43.968 33.025 1.00 16.14 378 CYS A C 1
ATOM 2953 O O . CYS A 1 381 ? 3.918 43.562 32.673 1.00 16.14 378 CYS A O 1
ATOM 2956 N N . SER A 1 382 ? 2.604 45.179 33.554 1.00 25.35 379 SER A N 1
ATOM 2957 C CA . SER A 1 382 ? 3.668 46.169 33.619 1.00 25.35 379 SER A CA 1
ATOM 2958 C C . SER A 1 382 ? 3.822 46.859 34.946 1.00 25.35 379 SER A C 1
ATOM 2959 O O . SER A 1 382 ? 2.853 46.973 35.733 1.00 25.35 379 SER A O 1
ATOM 2962 N N . GLY A 1 383 ? 5.035 47.362 35.175 1.00 19.34 380 GLY A N 1
ATOM 2963 C CA . GLY A 1 383 ? 5.300 48.207 36.295 1.00 19.34 380 GLY A CA 1
ATOM 2964 C C . GLY A 1 383 ? 5.379 47.305 37.481 1.00 19.34 380 GLY A C 1
ATOM 2965 O O . GLY A 1 383 ? 5.457 46.065 37.338 1.00 19.34 380 GLY A O 1
ATOM 2966 N N . ALA A 1 384 ? 5.378 47.880 38.673 1.00 30.25 381 ALA A N 1
ATOM 2967 C CA . ALA A 1 384 ? 5.442 47.066 39.879 1.00 30.25 381 ALA A CA 1
ATOM 2968 C C . ALA A 1 384 ? 4.929 47.939 41.007 1.00 30.25 381 ALA A C 1
ATOM 2969 O O . ALA A 1 384 ? 4.862 49.162 40.852 1.00 30.25 381 ALA A O 1
ATOM 2971 N N . PHE A 1 385 ? 4.515 47.312 42.108 1.00 33.43 382 PHE A N 1
ATOM 2972 C CA . PHE A 1 385 ? 3.755 48.011 43.144 1.00 33.43 382 PHE A CA 1
ATOM 2973 C C . PHE A 1 385 ? 2.748 49.055 42.613 1.00 33.43 382 PHE A C 1
ATOM 2974 O O . PHE A 1 385 ? 2.073 48.787 41.611 1.00 33.43 382 PHE A O 1
ATOM 2982 N N . LYS A 1 386 ? 2.675 50.229 43.253 1.00 36.34 383 LYS A N 1
ATOM 2983 C CA . LYS A 1 386 ? 1.689 51.252 42.861 1.00 36.34 383 LYS A CA 1
ATOM 2984 C C . LYS A 1 386 ? 1.653 51.561 41.347 1.00 36.34 383 LYS A C 1
ATOM 2985 O O . LYS A 1 386 ? 0.590 51.997 40.852 1.00 36.34 383 LYS A O 1
ATOM 2991 N N . GLU A 1 387 ? 2.761 51.252 40.589 1.00 24.55 384 GLU A N 1
ATOM 2992 C CA . GLU A 1 387 ? 2.798 51.541 39.184 1.00 24.55 384 GLU A CA 1
ATOM 2993 C C . GLU A 1 387 ? 2.329 50.419 38.322 1.00 24.55 384 GLU A C 1
ATOM 2994 O O . GLU A 1 387 ? 2.331 50.609 37.081 1.00 24.55 384 GLU A O 1
ATOM 3000 N N . GLY A 1 388 ? 1.970 49.261 38.917 1.00 8.79 385 GLY A N 1
ATOM 3001 C CA . GLY A 1 388 ? 1.454 48.071 38.119 1.00 8.79 385 GLY A CA 1
ATOM 3002 C C . GLY A 1 388 ? 0.369 48.502 37.177 1.00 8.79 385 GLY A C 1
ATOM 3003 O O . GLY A 1 388 ? -0.336 49.402 37.614 1.00 8.79 385 GLY A O 1
ATOM 3004 N N . SER A 1 389 ? 0.271 47.929 35.975 1.00 21.78 386 SER A N 1
ATOM 3005 C CA . SER A 1 389 ? -0.686 48.337 34.991 1.00 21.78 386 SER A CA 1
ATOM 3006 C C . SER A 1 389 ? -0.753 47.198 33.977 1.00 21.78 386 SER A C 1
ATOM 3007 O O . SER A 1 389 ? 0.079 46.229 34.071 1.00 21.78 386 SER A O 1
ATOM 3010 N N . LEU A 1 390 ? -1.782 47.259 33.106 1.00 25.10 387 LEU A N 1
ATOM 3011 C CA . LEU A 1 390 ? -1.797 46.454 31.958 1.00 25.10 387 LEU A CA 1
ATOM 3012 C C . LEU A 1 390 ? -1.578 47.584 30.955 1.00 25.10 387 LEU A C 1
ATOM 3013 O O . LEU A 1 390 ? -1.960 48.753 31.240 1.00 25.10 387 LEU A O 1
ATOM 3018 N N . ARG A 1 391 ? -0.890 47.274 29.842 1.00 31.50 388 ARG A N 1
ATOM 3019 C CA . ARG A 1 391 ? -0.793 48.190 28.749 1.00 31.50 388 ARG A CA 1
ATOM 3020 C C . ARG A 1 391 ? -1.299 47.413 27.560 1.00 31.50 388 ARG A C 1
ATOM 3021 O O . ARG A 1 391 ? -0.854 46.289 27.302 1.00 31.50 388 ARG A O 1
ATOM 3029 N N . ILE A 1 392 ? -2.268 48.019 26.873 1.00 41.93 389 ILE A N 1
ATOM 3030 C CA . ILE A 1 392 ? -2.811 47.428 25.669 1.00 41.93 389 ILE A CA 1
ATOM 3031 C C . ILE A 1 392 ? -2.113 48.128 24.528 1.00 41.93 389 ILE A C 1
ATOM 3032 O O . ILE A 1 392 ? -2.132 49.338 24.457 1.00 41.93 389 ILE A O 1
ATOM 3037 N N . ILE A 1 393 ? -1.467 47.349 23.664 1.00 45.64 390 ILE A N 1
ATOM 3038 C CA . ILE A 1 393 ? -0.591 47.903 22.646 1.00 45.64 390 ILE A CA 1
ATOM 3039 C C . ILE A 1 393 ? -1.035 47.459 21.274 1.00 45.64 390 ILE A C 1
ATOM 3040 O O . ILE A 1 393 ? -1.189 46.253 20.989 1.00 45.64 390 ILE A O 1
ATOM 3045 N N . ARG A 1 394 ? -1.241 48.457 20.427 1.00 36.37 391 ARG A N 1
ATOM 3046 C CA . ARG A 1 394 ? -1.901 48.236 19.142 1.00 36.37 391 ARG A CA 1
ATOM 3047 C C . ARG A 1 394 ? -1.184 49.067 18.103 1.00 36.37 391 ARG A C 1
ATOM 3048 O O . ARG A 1 394 ? -1.060 50.306 18.230 1.00 36.37 391 ARG A O 1
ATOM 3056 N N . ASN A 1 395 ? -0.703 48.375 17.078 1.00 51.04 392 ASN A N 1
ATOM 3057 C CA . ASN A 1 395 ? -0.088 49.044 15.945 1.00 51.04 392 ASN A CA 1
ATOM 3058 C C . ASN A 1 395 ? -1.133 49.843 15.166 1.00 51.04 392 ASN A C 1
ATOM 3059 O O . ASN A 1 395 ? -2.273 49.396 14.972 1.00 51.04 392 ASN A O 1
ATOM 3064 N N . GLY A 1 396 ? -0.753 51.038 14.746 1.00 37.96 393 GLY A N 1
ATOM 3065 C CA . GLY A 1 396 ? -1.506 51.709 13.717 1.00 37.96 393 GLY A CA 1
ATOM 3066 C C . GLY A 1 396 ? -2.429 52.767 14.241 1.00 37.96 393 GLY A C 1
ATOM 3067 O O . GLY A 1 396 ? -2.536 53.009 15.449 1.00 37.96 393 GLY A O 1
ATOM 3068 N N . ILE A 1 397 ? -3.065 53.448 13.315 1.00 64.19 394 ILE A N 1
ATOM 3069 C CA . ILE A 1 397 ? -3.986 54.472 13.693 1.00 64.19 394 ILE A CA 1
ATOM 3070 C C . ILE A 1 397 ? -5.337 54.031 13.159 1.00 64.19 394 ILE A C 1
ATOM 3071 O O . ILE A 1 397 ? -5.488 53.695 11.981 1.00 64.19 394 ILE A O 1
ATOM 3076 N N . GLY A 1 398 ? -6.314 53.993 14.043 1.00 49.16 395 GLY A N 1
ATOM 3077 C CA . GLY A 1 398 ? -7.642 53.560 13.645 1.00 49.16 395 GLY A CA 1
ATOM 3078 C C . GLY A 1 398 ? -8.587 54.735 13.538 1.00 49.16 395 GLY A C 1
ATOM 3079 O O . GLY A 1 398 ? -8.266 55.854 13.975 1.00 49.16 395 GLY A O 1
ATOM 3080 N N . ILE A 1 399 ? -9.747 54.471 12.944 1.00 46.92 396 ILE A N 1
ATOM 3081 C CA . ILE A 1 399 ? -10.848 55.425 12.869 1.00 46.92 396 ILE A CA 1
ATOM 3082 C C . ILE A 1 399 ? -12.140 54.691 13.212 1.00 46.92 396 ILE A C 1
ATOM 3083 O O . ILE A 1 399 ? -12.275 53.490 12.910 1.00 46.92 396 ILE A O 1
ATOM 3088 N N . HIS A 1 400 ? -13.101 55.396 13.812 1.00 73.06 397 HIS A N 1
ATOM 3089 C CA . HIS A 1 400 ? -14.416 54.800 14.140 1.00 73.06 397 HIS A CA 1
ATOM 3090 C C . HIS A 1 400 ? -15.529 55.126 13.106 1.00 73.06 397 HIS A C 1
ATOM 3091 O O . HIS A 1 400 ? -15.889 56.295 12.943 1.00 73.06 397 HIS A O 1
ATOM 3098 N N . GLU A 1 401 ? -16.060 54.088 12.433 1.00 85.16 398 GLU A N 1
ATOM 3099 C CA . GLU A 1 401 ? -17.042 54.235 11.306 1.00 85.16 398 GLU A CA 1
ATOM 3100 C C . GLU A 1 401 ? -18.529 54.488 11.673 1.00 85.16 398 GLU A C 1
ATOM 3101 O O . GLU A 1 401 ? -19.165 53.698 12.382 1.00 85.16 398 GLU A O 1
ATOM 3107 N N . HIS A 1 402 ? -19.077 55.580 11.143 1.00 187.16 399 HIS A N 1
ATOM 3108 C CA . HIS A 1 402 ? -20.392 56.079 11.560 1.00 187.16 399 HIS A CA 1
ATOM 3109 C C . HIS A 1 402 ? -21.525 55.796 10.562 1.00 187.16 399 HIS A C 1
ATOM 3110 O O . HIS A 1 402 ? -22.631 55.442 10.973 1.00 187.16 399 HIS A O 1
ATOM 3117 N N . ALA A 1 403 ? -21.254 55.948 9.264 1.00 68.42 400 ALA A N 1
ATOM 3118 C CA . ALA A 1 403 ? -22.194 55.526 8.219 1.00 68.42 400 ALA A CA 1
ATOM 3119 C C . ALA A 1 403 ? -21.503 54.658 7.165 1.00 68.42 400 ALA A C 1
ATOM 3120 O O . ALA A 1 403 ? -20.279 54.562 7.129 1.00 68.42 400 ALA A O 1
ATOM 3122 N N . SER A 1 404 ? -22.294 54.013 6.319 1.00 98.61 401 SER A N 1
ATOM 3123 C CA . SER A 1 404 ? -21.732 53.136 5.306 1.00 98.61 401 SER A CA 1
ATOM 3124 C C . SER A 1 404 ? -22.553 53.172 4.005 1.00 98.61 401 SER A C 1
ATOM 3125 O O . SER A 1 404 ? -23.366 52.288 3.728 1.00 98.61 401 SER A O 1
ATOM 3128 N N . ILE A 1 405 ? -22.324 54.210 3.211 1.00 191.77 402 ILE A N 1
ATOM 3129 C CA . ILE A 1 405 ? -23.080 54.402 1.981 1.00 191.77 402 ILE A CA 1
ATOM 3130 C C . ILE A 1 405 ? -22.327 53.826 0.778 1.00 191.77 402 ILE A C 1
ATOM 3131 O O . ILE A 1 405 ? -21.264 54.328 0.402 1.00 191.77 402 ILE A O 1
ATOM 3136 N N . ASP A 1 406 ? -22.896 52.775 0.187 1.00 141.35 403 ASP A N 1
ATOM 3137 C CA . ASP A 1 406 ? -22.301 52.075 -0.962 1.00 141.35 403 ASP A CA 1
ATOM 3138 C C . ASP A 1 406 ? -22.271 52.923 -2.228 1.00 141.35 403 ASP A C 1
ATOM 3139 O O . ASP A 1 406 ? -23.306 53.127 -2.871 1.00 141.35 403 ASP A O 1
ATOM 3144 N N . LEU A 1 407 ? -21.083 53.403 -2.588 1.00 187.05 404 LEU A N 1
ATOM 3145 C CA . LEU A 1 407 ? -20.912 54.218 -3.793 1.00 187.05 404 LEU A CA 1
ATOM 3146 C C . LEU A 1 407 ? -19.657 53.825 -4.591 1.00 187.05 404 LEU A C 1
ATOM 3147 O O . LEU A 1 407 ? -18.621 54.489 -4.481 1.00 187.05 404 LEU A O 1
ATOM 3152 N N . PRO A 1 408 ? -19.750 52.734 -5.392 1.00 167.68 405 PRO A N 1
ATOM 3153 C CA . PRO A 1 408 ? -18.639 52.272 -6.237 1.00 167.68 405 PRO A CA 1
ATOM 3154 C C . PRO A 1 408 ? -18.298 53.252 -7.364 1.00 167.68 405 PRO A C 1
ATOM 3155 O O . PRO A 1 408 ? -18.538 52.971 -8.541 1.00 167.68 405 PRO A O 1
ATOM 3159 N N . GLY A 1 409 ? -17.730 54.393 -6.992 1.00 123.02 406 GLY A N 1
ATOM 3160 C CA . GLY A 1 409 ? -17.367 55.414 -7.956 1.00 123.02 406 GLY A CA 1
ATOM 3161 C C . GLY A 1 409 ? -16.569 56.558 -7.370 1.00 123.02 406 GLY A C 1
ATOM 3162 O O . GLY A 1 409 ? -15.468 56.832 -7.831 1.00 123.02 406 GLY A O 1
ATOM 3163 N N . ILE A 1 4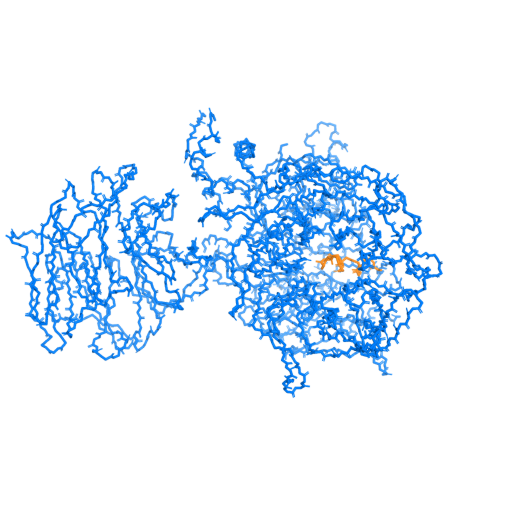10 ? -17.121 57.210 -6.348 1.00 117.36 407 ILE A N 1
ATOM 3164 C CA . ILE A 1 410 ? -16.579 58.465 -5.802 1.00 117.36 407 ILE A CA 1
ATOM 3165 C C . ILE A 1 410 ? -15.110 58.735 -6.172 1.00 117.36 407 ILE A C 1
ATOM 3166 O O . ILE A 1 410 ? -14.204 57.999 -5.768 1.00 117.36 407 ILE A O 1
ATOM 3171 N N . LYS A 1 411 ? -14.898 59.803 -6.940 1.00 87.43 408 LYS A N 1
ATOM 3172 C CA . LYS A 1 411 ? -13.590 60.127 -7.509 1.00 87.43 408 LYS A CA 1
ATOM 3173 C C . LYS A 1 411 ? -13.052 61.426 -6.942 1.00 87.43 408 LYS A C 1
ATOM 3174 O O . LYS A 1 411 ? -12.085 61.995 -7.448 1.00 87.43 408 LYS A O 1
ATOM 3180 N N . GLY A 1 412 ? -13.688 61.893 -5.882 1.00 54.84 409 GLY A N 1
ATOM 3181 C CA . GLY A 1 412 ? -13.252 63.101 -5.191 1.00 54.84 409 GLY A CA 1
ATOM 3182 C C . GLY A 1 412 ? -14.371 63.373 -4.214 1.00 54.84 409 GLY A C 1
ATOM 3183 O O . GLY A 1 412 ? -15.403 62.675 -4.256 1.00 54.84 409 GLY A O 1
ATOM 3184 N N . LEU A 1 413 ? -14.154 64.341 -3.318 1.00 56.41 410 LEU A N 1
ATOM 3185 C CA . LEU A 1 413 ? -15.201 64.883 -2.451 1.00 56.41 410 LEU A CA 1
ATOM 3186 C C . LEU A 1 413 ? -14.677 66.011 -1.589 1.00 56.41 410 LEU A C 1
ATOM 3187 O O . LEU A 1 413 ? -13.555 65.940 -1.079 1.00 56.41 410 LEU A O 1
ATOM 3192 N N . TRP A 1 414 ? -15.495 67.061 -1.467 1.00 104.55 411 TRP A N 1
ATOM 3193 C CA . TRP A 1 414 ? -15.169 68.257 -0.677 1.00 104.55 411 TRP A CA 1
ATOM 3194 C C . TRP A 1 414 ? -16.326 68.552 0.279 1.00 104.55 411 TRP A C 1
ATOM 3195 O O . TRP A 1 414 ? -17.487 68.241 -0.045 1.00 104.55 411 TRP A O 1
ATOM 3206 N N . PRO A 1 415 ? -16.009 69.159 1.454 1.00 97.10 412 PRO A N 1
ATOM 3207 C CA . PRO A 1 415 ? -16.963 69.608 2.496 1.00 97.10 412 PRO A CA 1
ATOM 3208 C C . PRO A 1 415 ? -18.042 70.547 1.943 1.00 97.10 412 PRO A C 1
ATOM 3209 O O . PRO A 1 415 ? -17.893 71.024 0.814 1.00 97.10 412 PRO A O 1
ATOM 3213 N N . LEU A 1 416 ? -19.108 70.816 2.708 1.00 154.25 413 LEU A N 1
ATOM 3214 C CA . LEU A 1 416 ? -20.061 71.876 2.307 1.00 154.25 413 LEU A CA 1
ATOM 3215 C C . LEU A 1 416 ? -21.031 72.379 3.373 1.00 154.25 413 LEU A C 1
ATOM 3216 O O . LEU A 1 416 ? -22.066 71.763 3.638 1.00 154.25 413 LEU A O 1
ATOM 3221 N N . ARG A 1 417 ? -20.678 73.520 3.960 1.00 136.89 414 ARG A N 1
ATOM 3222 C CA . ARG A 1 417 ? -21.546 74.253 4.875 1.00 136.89 414 ARG A CA 1
ATOM 3223 C C . ARG A 1 417 ? -22.637 74.951 4.070 1.00 136.89 414 ARG A C 1
ATOM 3224 O O . ARG A 1 417 ? -22.360 75.873 3.299 1.00 136.89 414 ARG A O 1
ATOM 3232 N N . SER A 1 418 ? -23.875 74.498 4.235 1.00 117.08 415 SER A N 1
ATOM 3233 C CA . SER A 1 418 ? -24.994 75.098 3.512 1.00 117.08 415 SER A CA 1
ATOM 3234 C C . SER A 1 418 ? -25.510 76.387 4.179 1.00 117.08 415 SER A C 1
ATOM 3235 O O . SER A 1 418 ? -26.294 77.135 3.587 1.00 117.08 415 SER A O 1
ATOM 3238 N N . ASP A 1 419 ? -25.061 76.638 5.408 1.00 200.66 416 ASP A N 1
ATOM 3239 C CA . ASP A 1 419 ? -25.387 77.871 6.120 1.00 200.66 416 ASP A CA 1
ATOM 3240 C C . ASP A 1 419 ? -24.112 78.691 6.373 1.00 200.66 416 ASP A C 1
ATOM 3241 O O . ASP A 1 419 ? -23.168 78.200 7.004 1.00 200.66 416 ASP A O 1
ATOM 3246 N N . PRO A 1 420 ? -24.080 79.943 5.868 1.00 156.72 417 PRO A N 1
ATOM 3247 C CA . PRO A 1 420 ? -22.904 80.834 5.900 1.00 156.72 417 PRO A CA 1
ATOM 3248 C C . PRO A 1 420 ? -22.457 81.286 7.301 1.00 156.72 417 PRO A C 1
ATOM 3249 O O . PRO A 1 420 ? -21.609 82.178 7.421 1.00 156.72 417 PRO A O 1
ATOM 3253 N N . ASN A 1 421 ? -23.024 80.670 8.338 1.00 200.42 418 ASN A N 1
ATOM 3254 C CA . ASN A 1 421 ? -22.689 80.973 9.730 1.00 200.42 418 ASN A CA 1
ATOM 3255 C C . ASN A 1 421 ? -21.888 79.826 10.330 1.00 200.42 418 ASN A C 1
ATOM 3256 O O . ASN A 1 421 ? -20.657 79.879 10.405 1.00 200.42 418 ASN A O 1
ATOM 3261 N N . ARG A 1 422 ? -22.619 78.795 10.750 1.00 201.00 419 ARG A N 1
ATOM 3262 C CA . ARG A 1 422 ? -22.074 77.588 11.364 1.00 201.00 419 ARG A CA 1
ATOM 3263 C C . ARG A 1 422 ? -20.853 77.038 10.626 1.00 201.00 419 ARG A C 1
ATOM 3264 O O . ARG A 1 422 ? -20.848 76.958 9.392 1.00 201.00 419 ARG A O 1
ATOM 3272 N N . GLU A 1 423 ? -19.820 76.680 11.395 1.00 119.47 420 GLU A N 1
ATOM 3273 C CA . GLU A 1 423 ? -18.633 75.994 10.861 1.00 119.47 420 GLU A CA 1
ATOM 3274 C C . GLU A 1 423 ? -18.899 74.504 10.640 1.00 119.47 420 GLU A C 1
ATOM 3275 O O . GLU A 1 423 ? -17.977 73.722 10.371 1.00 119.47 420 GLU A O 1
ATOM 3281 N N . THR A 1 424 ? -20.176 74.139 10.761 1.00 140.25 421 THR A N 1
ATOM 3282 C CA . THR A 1 424 ? -20.676 72.821 10.384 1.00 140.25 421 THR A CA 1
ATOM 3283 C C . THR A 1 424 ? -21.212 72.846 8.942 1.00 140.25 421 THR A C 1
ATOM 3284 O O . THR A 1 424 ? -21.761 73.849 8.479 1.00 140.25 421 THR A O 1
ATOM 3288 N N . TYR A 1 425 ? -21.030 71.727 8.250 1.00 108.14 422 TYR A N 1
ATOM 3289 C CA . TYR A 1 425 ? -21.388 71.562 6.845 1.00 108.14 422 TYR A CA 1
ATOM 3290 C C . TYR A 1 425 ? -22.530 70.546 6.764 1.00 108.14 422 TYR A C 1
ATOM 3291 O O . TYR A 1 425 ? -22.590 69.628 7.578 1.00 108.14 422 TYR A O 1
ATOM 3300 N N . ASP A 1 426 ? -23.440 70.698 5.803 1.00 125.06 423 ASP A N 1
ATOM 3301 C CA . ASP A 1 426 ? -24.502 69.690 5.639 1.00 125.06 423 ASP A CA 1
ATOM 3302 C C . ASP A 1 426 ? -24.521 69.006 4.266 1.00 125.06 423 ASP A C 1
ATOM 3303 O O . ASP A 1 426 ? -25.454 68.261 3.957 1.00 125.06 423 ASP A O 1
ATOM 3308 N N . THR A 1 427 ? -23.483 69.252 3.464 1.00 86.09 424 THR A N 1
ATOM 3309 C CA . THR A 1 427 ? -23.380 68.672 2.124 1.00 86.09 424 THR A CA 1
ATOM 3310 C C . THR A 1 427 ? -21.989 68.104 1.795 1.00 86.09 424 THR A C 1
ATOM 3311 O O . THR A 1 427 ? -20.952 68.631 2.229 1.00 86.09 424 THR A O 1
ATOM 3315 N N . LEU A 1 428 ? -21.967 67.032 1.013 1.00 161.63 425 LEU A N 1
ATOM 3316 C CA . LEU A 1 428 ? -20.707 66.544 0.466 1.00 161.63 425 LEU A CA 1
ATOM 3317 C C . LEU A 1 428 ? -20.796 66.278 -1.038 1.00 161.63 425 LEU A C 1
ATOM 3318 O O . LEU A 1 428 ? -21.024 65.146 -1.479 1.00 161.63 425 LEU A O 1
ATOM 3323 N N . VAL A 1 429 ? -20.617 67.337 -1.820 1.00 168.96 426 VAL A N 1
ATOM 3324 C CA . VAL A 1 429 ? -20.600 67.209 -3.265 1.00 168.96 426 VAL A CA 1
ATOM 3325 C C . VAL A 1 429 ? -19.330 66.454 -3.639 1.00 168.96 426 VAL A C 1
ATOM 3326 O O . VAL A 1 429 ? -18.234 66.754 -3.156 1.00 168.96 426 VAL A O 1
ATOM 3330 N N . LEU A 1 430 ? -19.511 65.457 -4.492 1.00 95.30 427 LEU A N 1
ATOM 3331 C CA . LEU A 1 430 ? -18.518 64.427 -4.721 1.00 95.30 427 LEU A CA 1
ATOM 3332 C C . LEU A 1 430 ? -18.335 64.101 -6.203 1.00 95.30 427 LEU A C 1
ATOM 3333 O O . LEU A 1 430 ? -19.291 63.726 -6.902 1.00 95.30 427 LEU A O 1
ATOM 3338 N N . SER A 1 431 ? -17.104 64.230 -6.683 1.00 97.57 428 SER A N 1
ATOM 3339 C CA . SER A 1 431 ? -16.788 63.759 -8.024 1.00 97.57 428 SER A CA 1
ATOM 3340 C C . SER A 1 431 ? -17.220 62.298 -8.171 1.00 97.57 428 SER A C 1
ATOM 3341 O O . SER A 1 431 ? -17.163 61.523 -7.212 1.00 97.57 428 SER A O 1
ATOM 3344 N N . PHE A 1 432 ? -17.654 61.926 -9.370 1.00 87.75 429 PHE A N 1
ATOM 3345 C CA . PHE A 1 432 ? -18.117 60.564 -9.622 1.00 87.75 429 PHE A CA 1
ATOM 3346 C C . PHE A 1 432 ? -17.608 60.068 -10.991 1.00 87.75 429 PHE A C 1
ATOM 3347 O O . PHE A 1 432 ? -16.883 60.780 -11.690 1.00 87.75 429 PHE A O 1
ATOM 3355 N N . VAL A 1 433 ? -18.004 58.853 -11.371 1.00 161.88 430 VAL A N 1
ATOM 3356 C CA . VAL A 1 433 ? -17.610 58.244 -12.654 1.00 161.88 430 VAL A CA 1
ATOM 3357 C C . VAL A 1 433 ? -18.141 59.051 -13.857 1.00 161.88 430 VAL A C 1
ATOM 3358 O O . VAL A 1 433 ? -18.994 58.576 -14.613 1.00 161.88 430 VAL A O 1
ATOM 3362 N N . GLY A 1 434 ? -17.626 60.268 -14.028 1.00 84.46 431 GLY A N 1
ATOM 3363 C CA . GLY A 1 434 ? -18.111 61.182 -15.064 1.00 84.46 431 GLY A CA 1
ATOM 3364 C C . GLY A 1 434 ? -19.462 61.798 -14.722 1.00 84.46 431 GLY A C 1
ATOM 3365 O O . GLY A 1 434 ? -20.318 61.983 -15.602 1.00 84.46 431 GLY A O 1
ATOM 3366 N N . GLN A 1 435 ? -19.656 62.109 -13.440 1.00 107.87 432 GLN A N 1
ATOM 3367 C CA . GLN A 1 435 ? -20.899 62.705 -12.929 1.00 107.87 432 GLN A CA 1
ATOM 3368 C C . GLN A 1 435 ? -20.600 63.592 -11.727 1.00 107.87 432 GLN A C 1
ATOM 3369 O O . GLN A 1 435 ? -19.436 63.858 -11.413 1.00 107.87 432 GLN A O 1
ATOM 3375 N N . THR A 1 436 ? -21.660 64.059 -11.073 1.00 196.91 433 THR A N 1
ATOM 3376 C CA . THR A 1 436 ? -21.572 64.642 -9.741 1.00 196.91 433 THR A CA 1
ATOM 3377 C C . THR A 1 436 ? -22.920 64.463 -9.049 1.00 196.91 433 THR A C 1
ATOM 3378 O O . THR A 1 436 ? -23.963 64.839 -9.590 1.00 196.91 433 THR A O 1
ATOM 3382 N N . ARG A 1 437 ? -22.890 63.860 -7.866 1.00 106.61 434 ARG A N 1
ATOM 3383 C CA . ARG A 1 437 ? -24.041 63.850 -6.965 1.00 106.61 434 ARG A CA 1
ATOM 3384 C C . ARG A 1 437 ? -23.831 64.835 -5.803 1.00 106.61 434 ARG A C 1
ATOM 3385 O O . ARG A 1 437 ? -22.713 65.013 -5.302 1.00 106.61 434 ARG A O 1
ATOM 3393 N N . VAL A 1 438 ? -24.914 65.495 -5.408 1.00 111.31 435 VAL A N 1
ATOM 3394 C CA . VAL A 1 438 ? -24.910 66.400 -4.268 1.00 111.31 435 VAL A CA 1
ATOM 3395 C C . VAL A 1 438 ? -25.412 65.574 -3.081 1.00 111.31 435 VAL A C 1
ATOM 3396 O O . VAL A 1 438 ? -26.043 64.530 -3.279 1.00 111.31 435 VAL A O 1
ATOM 3400 N N . LEU A 1 439 ? -25.132 66.028 -1.859 1.00 201.00 436 LEU A N 1
ATOM 3401 C CA . LEU A 1 439 ? -25.619 65.336 -0.667 1.00 201.00 436 LEU A CA 1
ATOM 3402 C C . LEU A 1 439 ? -26.008 66.241 0.489 1.00 201.00 436 LEU A C 1
ATOM 3403 O O . LEU A 1 439 ? -25.193 66.511 1.370 1.00 201.00 436 LEU A O 1
ATOM 3408 N N . MET A 1 440 ? -27.258 66.700 0.486 1.00 127.38 437 MET A N 1
ATOM 3409 C CA . MET A 1 440 ? -27.807 67.435 1.626 1.00 127.38 437 MET A CA 1
ATOM 3410 C C . MET A 1 440 ? -28.000 66.458 2.785 1.00 127.38 437 MET A C 1
ATOM 3411 O O . MET A 1 440 ? -28.399 65.315 2.569 1.00 127.38 437 MET A O 1
ATOM 3416 N N . LEU A 1 441 ? -27.689 66.896 4.001 1.00 200.61 438 LEU A N 1
ATOM 3417 C CA . LEU A 1 441 ? -27.906 66.065 5.183 1.00 200.61 438 LEU A CA 1
ATOM 3418 C C . LEU A 1 441 ? -28.882 66.714 6.148 1.00 200.61 438 LEU A C 1
ATOM 3419 O O . LEU A 1 441 ? -28.831 67.923 6.388 1.00 200.61 438 LEU A O 1
ATOM 3424 N N . ASN A 1 442 ? -29.762 65.889 6.704 1.00 190.44 439 ASN A N 1
ATOM 3425 C CA . ASN A 1 442 ? -30.753 66.324 7.676 1.00 190.44 439 ASN A CA 1
ATOM 3426 C C . ASN A 1 442 ? -30.142 66.314 9.086 1.00 190.44 439 ASN A C 1
ATOM 3427 O O . ASN A 1 442 ? -30.832 66.073 10.079 1.00 190.44 439 ASN A O 1
ATOM 3432 N N . GLY A 1 443 ? -28.841 66.599 9.160 1.00 93.27 440 GLY A N 1
ATOM 3433 C CA . GLY A 1 443 ? -28.059 66.432 10.388 1.00 93.27 440 GLY A CA 1
ATOM 3434 C C . GLY A 1 443 ? -27.190 65.176 10.348 1.00 93.27 440 GLY A C 1
ATOM 3435 O O . GLY A 1 443 ? -25.990 65.250 10.058 1.00 93.27 440 GLY A O 1
ATOM 3436 N N . GLU A 1 444 ? -27.810 64.027 10.639 1.00 82.71 441 GLU A N 1
ATOM 3437 C CA . GLU A 1 444 ? -27.154 62.711 10.574 1.00 82.71 441 GLU A CA 1
ATOM 3438 C C . GLU A 1 444 ? -27.621 61.895 9.359 1.00 82.71 441 GLU A C 1
ATOM 3439 O O . GLU A 1 444 ? -26.904 61.008 8.886 1.00 82.71 441 GLU A O 1
ATOM 3445 N N . GLU A 1 445 ? -28.830 62.199 8.880 1.00 150.95 442 GLU A N 1
ATOM 3446 C CA . GLU A 1 445 ? -29.425 61.560 7.699 1.00 150.95 442 GLU A CA 1
ATOM 3447 C C . GLU A 1 445 ? -28.762 61.958 6.383 1.00 150.95 442 GLU A C 1
ATOM 3448 O O . GLU A 1 445 ? -28.078 62.978 6.314 1.00 150.95 442 GLU A O 1
ATOM 3454 N N . VAL A 1 446 ? -29.005 61.157 5.340 1.00 180.84 443 VAL A N 1
ATOM 3455 C CA . VAL A 1 446 ? -28.416 61.352 4.003 1.00 180.84 443 VAL A CA 1
ATOM 3456 C C . VAL A 1 446 ? -29.467 61.545 2.908 1.00 180.84 443 VAL A C 1
ATOM 3457 O O . VAL A 1 446 ? -30.486 60.848 2.876 1.00 180.84 443 VAL A O 1
ATOM 3461 N N . GLU A 1 447 ? -29.190 62.476 1.995 1.00 199.84 444 GLU A N 1
ATOM 3462 C CA . GLU A 1 447 ? -30.124 62.819 0.930 1.00 199.84 444 GLU A CA 1
ATOM 3463 C C . GLU A 1 447 ? -29.430 63.412 -0.295 1.00 199.84 444 GLU A C 1
ATOM 3464 O O . GLU A 1 447 ? -28.673 64.380 -0.186 1.00 199.84 444 GLU A O 1
ATOM 3470 N N . GLU A 1 448 ? -29.707 62.823 -1.457 1.00 121.21 445 GLU A N 1
ATOM 3471 C CA . GLU A 1 448 ? -29.212 63.335 -2.735 1.00 121.21 445 GLU A CA 1
ATOM 3472 C C . GLU A 1 448 ? -30.275 64.162 -3.460 1.00 121.21 445 GLU A C 1
ATOM 3473 O O . GLU A 1 448 ? -31.315 63.642 -3.888 1.00 121.21 445 GLU A O 1
ATOM 3479 N N . THR A 1 449 ? -30.008 65.459 -3.567 1.00 184.43 446 THR A N 1
ATOM 3480 C CA . THR A 1 449 ? -30.896 66.387 -4.256 1.00 184.43 446 THR A CA 1
ATOM 3481 C C . THR A 1 449 ? -30.107 67.223 -5.257 1.00 184.43 446 THR A C 1
ATOM 3482 O O . THR A 1 449 ? -28.913 66.996 -5.467 1.00 184.43 446 THR A O 1
ATOM 3486 N N . GLU A 1 450 ? -30.791 68.184 -5.874 1.00 93.36 447 GLU A N 1
ATOM 3487 C CA . GLU A 1 450 ? -30.175 69.157 -6.765 1.00 93.36 447 GLU A CA 1
ATOM 3488 C C . GLU A 1 450 ? -29.381 70.174 -5.949 1.00 93.36 447 GLU A C 1
ATOM 3489 O O . GLU A 1 450 ? -29.372 70.120 -4.715 1.00 93.36 447 GLU A O 1
ATOM 3495 N N . LEU A 1 451 ? -28.703 71.080 -6.650 1.00 195.69 448 LEU A N 1
ATOM 3496 C CA . LEU A 1 451 ? -28.172 72.303 -6.055 1.00 195.69 448 LEU A CA 1
ATOM 3497 C C . LEU A 1 451 ? -27.843 73.278 -7.176 1.00 195.69 448 LEU A C 1
ATOM 3498 O O . LEU A 1 451 ? -27.279 72.895 -8.205 1.00 195.69 448 LEU A O 1
ATOM 3503 N N . MET A 1 452 ? -28.220 74.534 -6.961 1.00 188.50 449 MET A N 1
ATOM 3504 C CA . MET A 1 452 ? -28.128 75.585 -7.970 1.00 188.50 449 MET A CA 1
ATOM 3505 C C . MET A 1 452 ? -26.721 75.754 -8.522 1.00 188.50 449 MET A C 1
ATOM 3506 O O . MET A 1 452 ? -25.748 75.679 -7.776 1.00 188.50 449 MET A O 1
ATOM 3511 N N . GLY A 1 453 ? -26.632 75.960 -9.835 1.00 191.08 450 GLY A N 1
ATOM 3512 C CA . GLY A 1 453 ? -25.363 76.176 -10.533 1.00 191.08 450 GLY A CA 1
ATOM 3513 C C . GLY A 1 453 ? -24.321 75.085 -10.345 1.00 191.08 450 GLY A C 1
ATOM 3514 O O . GLY A 1 453 ? -23.121 75.336 -10.481 1.00 191.08 450 GLY A O 1
ATOM 3515 N N . PHE A 1 454 ? -24.785 73.878 -10.025 1.00 145.94 451 PHE A N 1
ATOM 3516 C CA . PHE A 1 454 ? -23.917 72.726 -9.802 1.00 145.94 451 PHE A CA 1
ATOM 3517 C C . PHE A 1 454 ? -24.373 71.576 -10.688 1.00 145.94 451 PHE A C 1
ATOM 3518 O O . PHE A 1 454 ? -25.346 70.897 -10.362 1.00 145.94 451 PHE A O 1
ATOM 3526 N N . VAL A 1 455 ? -23.675 71.361 -11.804 1.00 86.00 452 VAL A N 1
ATOM 3527 C CA . VAL A 1 455 ? -24.089 70.343 -12.787 1.00 86.00 452 VAL A CA 1
ATOM 3528 C C . VAL A 1 455 ? -24.033 68.915 -12.254 1.00 86.00 452 VAL A C 1
ATOM 3529 O O . VAL A 1 455 ? -23.054 68.513 -11.628 1.00 86.00 452 VAL A O 1
ATOM 3533 N N . ASP A 1 456 ? -25.119 68.179 -12.494 1.00 81.14 453 ASP A N 1
ATOM 3534 C CA . ASP A 1 456 ? -25.235 66.764 -12.141 1.00 81.14 453 ASP A CA 1
ATOM 3535 C C . ASP A 1 456 ? -24.802 65.860 -13.307 1.00 81.14 453 ASP A C 1
ATOM 3536 O O . ASP A 1 456 ? -24.427 64.701 -13.107 1.00 81.14 453 ASP A O 1
ATOM 3541 N N . ASP A 1 457 ? -24.867 66.400 -14.524 1.00 183.87 454 ASP A N 1
ATOM 3542 C CA . ASP A 1 457 ? -24.447 65.673 -15.720 1.00 183.87 454 ASP A CA 1
ATOM 3543 C C . ASP A 1 457 ? -22.928 65.648 -15.839 1.00 183.87 454 ASP A C 1
ATOM 3544 O O . ASP A 1 457 ? -22.360 64.719 -16.408 1.00 183.87 454 ASP A O 1
ATOM 3549 N N . GLN A 1 458 ? -22.282 66.673 -15.293 1.00 177.61 455 GLN A N 1
ATOM 3550 C CA . GLN A 1 458 ? -20.848 66.850 -15.452 1.00 177.61 455 GLN A CA 1
ATOM 3551 C C . GLN A 1 458 ? -20.040 66.353 -14.258 1.00 177.61 455 GLN A C 1
ATOM 3552 O O . GLN A 1 458 ? -20.579 66.176 -13.168 1.00 177.61 455 GLN A O 1
ATOM 3558 N N . GLN A 1 459 ? -18.743 66.143 -14.475 1.00 123.53 456 GLN A N 1
ATOM 3559 C CA . GLN A 1 459 ? -17.869 65.565 -13.459 1.00 123.53 456 GLN A CA 1
ATOM 3560 C C . GLN A 1 459 ? -17.066 66.596 -12.674 1.00 123.53 456 GLN A C 1
ATOM 3561 O O . GLN A 1 459 ? -15.973 66.970 -13.080 1.00 123.53 456 GLN A O 1
ATOM 3567 N N . THR A 1 460 ? -17.616 67.035 -11.544 1.00 108.14 457 THR A N 1
ATOM 3568 C CA . THR A 1 460 ? -16.947 67.958 -10.617 1.00 108.14 457 THR A CA 1
ATOM 3569 C C . THR A 1 460 ? -15.515 67.517 -10.272 1.00 108.14 457 THR A C 1
ATOM 3570 O O . THR A 1 460 ? -15.270 66.350 -9.981 1.00 108.14 457 THR A O 1
ATOM 3574 N N . PHE A 1 461 ? -14.584 68.469 -10.328 1.00 77.18 458 PHE A N 1
ATOM 3575 C CA . PHE A 1 461 ? -13.159 68.257 -10.010 1.00 77.18 458 PHE A CA 1
ATOM 3576 C C . PHE A 1 461 ? -12.736 69.139 -8.842 1.00 77.18 458 PHE A C 1
ATOM 3577 O O . PHE A 1 461 ? -11.535 69.345 -8.599 1.00 77.18 458 PHE A O 1
ATOM 3585 N N . PHE A 1 462 ? -13.723 69.697 -8.152 1.00 53.04 459 PHE A N 1
ATOM 3586 C CA . PHE A 1 462 ? -13.470 70.617 -7.054 1.00 53.04 459 PHE A CA 1
ATOM 3587 C C . PHE A 1 462 ? -14.756 71.281 -6.580 1.00 53.04 459 PHE A C 1
ATOM 3588 O O . PHE A 1 462 ? -15.771 71.268 -7.296 1.00 53.04 459 PHE A O 1
ATOM 3596 N N . CYS A 1 463 ? -14.688 71.884 -5.385 1.00 90.59 460 CYS A N 1
ATOM 3597 C CA . CYS A 1 463 ? -15.881 72.203 -4.601 1.00 90.59 460 CYS A CA 1
ATOM 3598 C C . CYS A 1 463 ? -15.582 72.994 -3.325 1.00 90.59 460 CYS A C 1
ATOM 3599 O O . CYS A 1 463 ? -16.464 73.127 -2.488 1.00 90.59 460 CYS A O 1
ATOM 3602 N N . GLY A 1 464 ? -14.352 73.506 -3.190 1.00 78.14 461 GLY A N 1
ATOM 3603 C CA . GLY A 1 464 ? -13.855 74.222 -1.986 1.00 78.14 461 GLY A CA 1
ATOM 3604 C C . GLY A 1 464 ? -14.809 75.175 -1.267 1.00 78.14 461 GLY A C 1
ATOM 3605 O O . GLY A 1 464 ? -16.027 75.139 -1.492 1.00 78.14 461 GLY A O 1
ATOM 3606 N N . ASN A 1 465 ? -14.275 76.023 -0.386 1.00 201.00 462 ASN A N 1
ATOM 3607 C CA . ASN A 1 465 ? -15.108 76.992 0.351 1.00 201.00 462 ASN A CA 1
ATOM 3608 C C . ASN A 1 465 ? -14.778 78.460 0.011 1.00 201.00 462 ASN A C 1
ATOM 3609 O O . ASN A 1 465 ? -14.190 79.180 0.823 1.00 201.00 462 ASN A O 1
ATOM 3614 N N . VAL A 1 466 ? -15.179 78.885 -1.191 1.00 105.94 463 VAL A N 1
ATOM 3615 C CA . VAL A 1 466 ? -14.854 80.225 -1.735 1.00 105.94 463 VAL A CA 1
ATOM 3616 C C . VAL A 1 466 ? -15.599 81.364 -1.041 1.00 105.94 463 VAL A C 1
ATOM 3617 O O . VAL A 1 466 ? -16.833 81.384 -1.000 1.00 105.94 463 VAL A O 1
ATOM 3621 N N . ALA A 1 467 ? -14.834 82.311 -0.503 1.00 86.89 464 ALA A N 1
ATOM 3622 C CA . ALA A 1 467 ? -15.394 83.410 0.285 1.00 86.89 464 ALA A CA 1
ATOM 3623 C C . ALA A 1 467 ? -16.261 84.376 -0.547 1.00 86.89 464 ALA A C 1
ATOM 3624 O O . ALA A 1 467 ? -16.368 84.234 -1.776 1.00 86.89 464 ALA A O 1
ATOM 3626 N N . HIS A 1 468 ? -16.885 85.343 0.137 1.00 95.34 465 HIS A N 1
ATOM 3627 C CA . HIS A 1 468 ? -17.781 86.341 -0.491 1.00 95.34 465 HIS A CA 1
ATOM 3628 C C . HIS A 1 468 ? -19.208 85.795 -0.706 1.00 95.34 465 HIS A C 1
ATOM 3629 O O . HIS A 1 468 ? -19.900 86.166 -1.666 1.00 95.34 465 HIS A O 1
ATOM 3636 N N . GLN A 1 469 ? -19.631 84.932 0.225 1.00 83.79 466 GLN A N 1
ATOM 3637 C CA . GLN A 1 469 ? -20.918 84.236 0.181 1.00 83.79 466 GLN A CA 1
ATOM 3638 C C . GLN A 1 469 ? -21.126 83.482 -1.144 1.00 83.79 466 GLN A C 1
ATOM 3639 O O . GLN A 1 469 ? -22.128 83.705 -1.828 1.00 83.79 466 GLN A O 1
ATOM 3645 N N . GLN A 1 470 ? -20.187 82.604 -1.512 1.00 159.70 467 GLN A N 1
ATOM 3646 C CA . GLN A 1 470 ? -20.299 81.816 -2.763 1.00 159.70 467 GLN A CA 1
ATOM 3647 C C . GLN A 1 470 ? -19.895 80.327 -2.629 1.00 159.70 467 GLN A C 1
ATOM 3648 O O . GLN A 1 470 ? -19.088 79.963 -1.763 1.00 159.70 467 GLN A O 1
ATOM 3654 N N . LEU A 1 471 ? -20.475 79.480 -3.489 1.00 163.29 468 LEU A N 1
ATOM 3655 C CA . LEU A 1 471 ? -20.129 78.049 -3.584 1.00 163.29 468 LEU A CA 1
ATOM 3656 C C . LEU A 1 471 ? -19.672 77.707 -5.010 1.00 163.29 468 LEU A C 1
ATOM 3657 O O . LEU A 1 471 ? -20.442 77.868 -5.958 1.00 163.29 468 LEU A O 1
ATOM 3662 N N . ILE A 1 472 ? -18.438 77.224 -5.159 1.00 117.79 469 ILE A N 1
ATOM 3663 C CA . ILE A 1 472 ? -17.908 76.814 -6.474 1.00 117.79 469 ILE A CA 1
ATOM 3664 C C . ILE A 1 472 ? -18.088 75.323 -6.771 1.00 117.79 469 ILE A C 1
ATOM 3665 O O . ILE A 1 472 ? -18.157 74.509 -5.858 1.00 117.79 469 ILE A O 1
ATOM 3670 N N . GLN A 1 473 ? -18.158 74.986 -8.056 1.00 84.58 470 GLN A N 1
ATOM 3671 C CA . GLN A 1 473 ? -18.124 73.607 -8.527 1.00 84.58 470 GLN A CA 1
ATOM 3672 C C . GLN A 1 473 ? -17.363 73.540 -9.864 1.00 84.58 470 GLN A C 1
ATOM 3673 O O . GLN A 1 473 ? -17.992 73.548 -10.928 1.00 84.58 470 GLN A O 1
ATOM 3679 N N . ILE A 1 474 ? -16.025 73.483 -9.826 1.00 78.55 471 ILE A N 1
ATOM 3680 C CA . ILE A 1 474 ? -15.238 73.299 -11.061 1.00 78.55 471 ILE A CA 1
ATOM 3681 C C . ILE A 1 474 ? -15.483 71.920 -11.654 1.00 78.55 471 ILE A C 1
ATOM 3682 O O . ILE A 1 474 ? -15.423 70.903 -10.955 1.00 78.55 471 ILE A O 1
ATOM 3687 N N . THR A 1 475 ? -15.760 71.887 -12.948 1.00 72.88 472 THR A N 1
ATOM 3688 C CA . THR A 1 475 ? -16.241 70.660 -13.565 1.00 72.88 472 THR A CA 1
ATOM 3689 C C . THR A 1 475 ? -15.289 70.222 -14.714 1.00 72.88 472 THR A C 1
ATOM 3690 O O . THR A 1 475 ? -14.222 70.849 -14.919 1.00 72.88 472 THR A O 1
ATOM 3694 N N . SER A 1 476 ? -15.649 69.141 -15.420 1.00 88.09 473 SER A N 1
ATOM 3695 C CA . SER A 1 476 ? -14.904 68.686 -16.594 1.00 88.09 473 SER A CA 1
ATOM 3696 C C . SER A 1 476 ? -14.628 69.929 -17.377 1.00 88.09 473 SER A C 1
ATOM 3697 O O . SER A 1 476 ? -13.474 70.314 -17.565 1.00 88.09 473 SER A O 1
ATOM 3700 N N . ALA A 1 477 ? -15.716 70.577 -17.787 1.00 117.84 474 ALA A N 1
ATOM 3701 C CA . ALA A 1 477 ? -15.672 71.873 -18.441 1.00 117.84 474 ALA A CA 1
ATOM 3702 C C . ALA A 1 477 ? -14.954 72.937 -17.601 1.00 117.84 474 ALA A C 1
ATOM 3703 O O . ALA A 1 477 ? -13.718 72.957 -17.541 1.00 117.84 474 ALA A O 1
ATOM 3705 N N . SER A 1 478 ? -15.723 73.804 -16.939 1.00 83.74 475 SER A N 1
ATOM 3706 C CA . SER A 1 478 ? -15.149 75.013 -16.372 1.00 83.74 475 SER A CA 1
ATOM 3707 C C . SER A 1 478 ? -15.834 75.521 -15.119 1.00 83.74 475 SER A C 1
ATOM 3708 O O . SER A 1 478 ? -17.021 75.246 -14.875 1.00 83.74 475 SER A O 1
ATOM 3711 N N . VAL A 1 479 ? -15.053 76.295 -14.360 1.00 80.97 476 VAL A N 1
ATOM 3712 C CA . VAL A 1 479 ? -15.413 76.807 -13.039 1.00 80.97 476 VAL A CA 1
ATOM 3713 C C . VAL A 1 479 ? -16.769 77.539 -12.999 1.00 80.97 476 VAL A C 1
ATOM 3714 O O . VAL A 1 479 ? -16.853 78.708 -13.381 1.00 80.97 476 VAL A O 1
ATOM 3718 N N . ARG A 1 480 ? -17.816 76.822 -12.559 1.00 85.86 477 ARG A N 1
ATOM 3719 C CA . ARG A 1 480 ? -19.166 77.384 -12.344 1.00 85.86 477 ARG A CA 1
ATOM 3720 C C . ARG A 1 480 ? -19.169 78.339 -11.149 1.00 85.86 477 ARG A C 1
ATOM 3721 O O . ARG A 1 480 ? -18.140 78.512 -10.505 1.00 85.86 477 ARG A O 1
ATOM 3729 N N . LEU A 1 481 ? -20.306 78.984 -10.877 1.00 116.49 478 LEU A N 1
ATOM 3730 C CA . LEU A 1 481 ? -20.440 79.879 -9.711 1.00 116.49 478 LEU A CA 1
ATOM 3731 C C . LEU A 1 481 ? -21.872 79.942 -9.193 1.00 116.49 478 LEU A C 1
ATOM 3732 O O . LEU A 1 481 ? -22.827 79.996 -9.975 1.00 116.49 478 LEU A O 1
ATOM 3737 N N . VAL A 1 482 ? -21.988 79.934 -7.865 1.00 136.86 479 VAL A N 1
ATOM 3738 C CA . VAL A 1 482 ? -23.258 79.910 -7.141 1.00 136.86 479 VAL A CA 1
ATOM 3739 C C . VAL A 1 482 ? -23.098 80.779 -5.904 1.00 136.86 479 VAL A C 1
ATOM 3740 O O . VAL A 1 482 ? -22.005 80.862 -5.344 1.00 136.86 479 VAL A O 1
ATOM 3744 N N . SER A 1 483 ? -24.179 81.423 -5.473 1.00 135.89 480 SER A N 1
ATOM 3745 C CA . SER A 1 483 ? -24.110 82.291 -4.302 1.00 135.89 480 SER A CA 1
ATOM 3746 C C . SER A 1 483 ? -24.802 81.728 -3.072 1.00 135.89 480 SER A C 1
ATOM 3747 O O . SER A 1 483 ? -25.479 80.698 -3.128 1.00 135.89 480 SER A O 1
ATOM 3750 N N . GLN A 1 484 ? -24.583 82.405 -1.953 1.00 201.00 481 GLN A N 1
ATOM 3751 C CA . GLN A 1 484 ? -25.333 82.156 -0.740 1.00 201.00 481 GLN A CA 1
ATOM 3752 C C . GLN A 1 484 ? -26.577 83.028 -0.812 1.00 201.00 481 GLN A C 1
ATOM 3753 O O . GLN A 1 484 ? -27.690 82.561 -0.559 1.00 201.00 481 GLN A O 1
ATOM 3759 N N . GLU A 1 485 ? -26.376 84.293 -1.179 1.00 176.20 482 GLU A N 1
ATOM 3760 C CA . GLU A 1 485 ? -27.482 85.216 -1.405 1.00 176.20 482 GLU A CA 1
ATOM 3761 C C . GLU A 1 485 ? -28.295 84.796 -2.649 1.00 176.20 482 GLU A C 1
ATOM 3762 O O . GLU A 1 485 ? -29.368 84.209 -2.489 1.00 176.20 482 GLU A O 1
ATOM 3768 N N . PRO A 1 486 ? -27.797 85.083 -3.881 1.00 201.00 483 PRO A N 1
ATOM 3769 C CA . PRO A 1 486 ? -28.480 84.594 -5.092 1.00 201.00 483 PRO A CA 1
ATOM 3770 C C . PRO A 1 486 ? -28.705 83.083 -5.152 1.00 201.00 483 PRO A C 1
ATOM 3771 O O . PRO A 1 486 ? -29.826 82.660 -5.432 1.00 201.00 483 PRO A O 1
ATOM 3775 N N . LYS A 1 487 ? -27.668 82.284 -4.896 1.00 125.96 484 LYS A N 1
ATOM 3776 C CA . LYS A 1 487 ? -27.795 80.827 -4.950 1.00 125.96 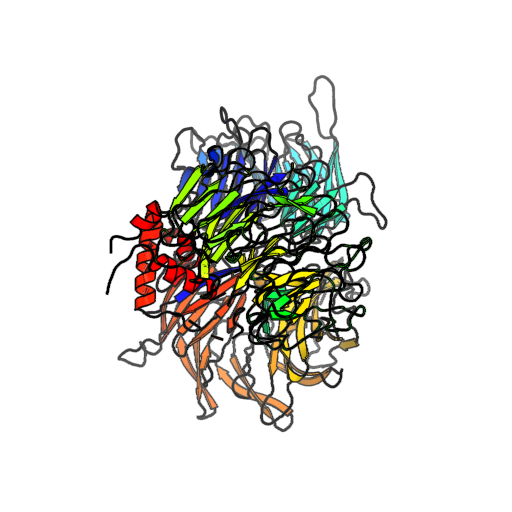484 LYS A CA 1
ATOM 3777 C C . LYS A 1 487 ? -28.395 80.399 -6.291 1.00 125.96 484 LYS A C 1
ATOM 3778 O O . LYS A 1 487 ? -29.552 79.985 -6.370 1.00 125.96 484 LYS A O 1
ATOM 3784 N N . ALA A 1 488 ? -27.602 80.532 -7.349 1.00 193.86 485 ALA A N 1
ATOM 3785 C CA . ALA A 1 488 ? -28.036 80.153 -8.687 1.00 193.86 485 ALA A CA 1
ATOM 3786 C C . ALA A 1 488 ? -26.848 80.054 -9.643 1.00 193.86 485 ALA A C 1
ATOM 3787 O O . ALA A 1 488 ? -25.893 79.320 -9.381 1.00 193.86 485 ALA A O 1
ATOM 3789 N N . LEU A 1 489 ? -26.922 80.796 -10.745 1.00 154.60 486 LEU A N 1
ATOM 3790 C CA . LEU A 1 489 ? -25.881 80.840 -11.768 1.00 154.60 486 LEU A CA 1
ATOM 3791 C C . LEU A 1 489 ? -25.271 82.249 -11.755 1.00 154.60 486 LEU A C 1
ATOM 3792 O O . LEU A 1 489 ? -25.516 83.051 -12.660 1.00 154.60 486 LEU A O 1
ATOM 3797 N N . VAL A 1 490 ? -24.491 82.537 -10.710 1.00 130.83 487 VAL A N 1
ATOM 3798 C CA . VAL A 1 490 ? -23.920 83.877 -10.455 1.00 130.83 487 VAL A CA 1
ATOM 3799 C C . VAL A 1 490 ? -22.906 84.298 -11.521 1.00 130.83 487 VAL A C 1
ATOM 3800 O O . VAL A 1 490 ? -22.981 85.403 -12.066 1.00 130.83 487 VAL A O 1
ATOM 3804 N N . SER A 1 491 ? -21.952 83.411 -11.788 1.00 158.81 488 SER A N 1
ATOM 3805 C CA . SER A 1 491 ? -21.062 83.518 -12.939 1.00 158.81 488 SER A CA 1
ATOM 3806 C C . SER A 1 491 ? -20.740 82.095 -13.397 1.00 158.81 488 SER A C 1
ATOM 3807 O O . SER A 1 491 ? -21.410 81.138 -12.982 1.00 158.81 488 SER A O 1
ATOM 3810 N N . GLU A 1 492 ? -19.727 81.963 -14.250 1.00 110.42 489 GLU A N 1
ATOM 3811 C CA . GLU A 1 492 ? -19.336 80.685 -14.826 1.00 110.42 489 GLU A CA 1
ATOM 3812 C C . GLU A 1 492 ? -18.323 80.905 -15.939 1.00 110.42 489 GLU A C 1
ATOM 3813 O O . GLU A 1 492 ? -18.668 81.408 -17.013 1.00 110.42 489 GLU A O 1
ATOM 3819 N N . TRP A 1 493 ? -17.080 80.517 -15.671 1.00 201.00 490 TRP A N 1
ATOM 3820 C CA . TRP A 1 493 ? -15.984 80.608 -16.632 1.00 201.00 490 TRP A CA 1
ATOM 3821 C C . TRP A 1 493 ? -16.158 79.553 -17.736 1.00 201.00 490 TRP A C 1
ATOM 3822 O O . TRP A 1 493 ? -16.991 78.655 -17.607 1.00 201.00 490 TRP A O 1
ATOM 3833 N N . LYS A 1 494 ? -15.390 79.689 -18.820 1.00 175.72 491 LYS A N 1
ATOM 3834 C CA . LYS A 1 494 ? -15.353 78.721 -19.930 1.00 175.72 491 LYS A CA 1
ATOM 3835 C C . LYS A 1 494 ? -14.128 78.964 -20.822 1.00 175.72 491 LYS A C 1
ATOM 3836 O O . LYS A 1 494 ? -13.846 80.102 -21.206 1.00 175.72 491 LYS A O 1
ATOM 3842 N N . GLU A 1 495 ? -13.412 77.891 -21.151 1.00 99.70 492 GLU A N 1
ATOM 3843 C CA . GLU A 1 495 ? -12.144 77.996 -21.873 1.00 99.70 492 GLU A CA 1
ATOM 3844 C C . GLU A 1 495 ? -12.303 78.601 -23.267 1.00 99.70 492 GLU A C 1
ATOM 3845 O O . GLU A 1 495 ? -13.106 78.096 -24.061 1.00 99.70 492 GLU A O 1
ATOM 3851 N N . PRO A 1 496 ? -11.525 79.677 -23.558 1.00 155.31 493 PRO A N 1
ATOM 3852 C CA . PRO A 1 496 ? -11.601 80.476 -24.779 1.00 155.31 493 PRO A CA 1
ATOM 3853 C C . PRO A 1 496 ? -11.537 79.667 -26.064 1.00 155.31 493 PRO A C 1
ATOM 3854 O O . PRO A 1 496 ? -11.261 80.231 -27.123 1.00 155.31 493 PRO A O 1
ATOM 3858 N N . GLN A 1 497 ? -11.796 78.367 -25.980 1.00 71.15 494 GLN A N 1
ATOM 3859 C CA . GLN A 1 497 ? -11.686 77.500 -27.145 1.00 71.15 494 GLN A CA 1
ATOM 3860 C C . GLN A 1 497 ? -12.587 76.264 -27.122 1.00 71.15 494 GLN A C 1
ATOM 3861 O O . GLN A 1 497 ? -12.597 75.485 -28.085 1.00 71.15 494 GLN A O 1
ATOM 3867 N N . ALA A 1 498 ? -13.332 76.088 -26.027 1.00 167.19 495 ALA A N 1
ATOM 3868 C CA . ALA A 1 498 ? -14.101 74.862 -25.758 1.00 167.19 495 ALA A CA 1
ATOM 3869 C C . ALA A 1 498 ? -13.196 73.639 -25.525 1.00 167.19 495 ALA A C 1
ATOM 3870 O O . ALA A 1 498 ? -13.421 72.561 -26.081 1.00 167.19 495 ALA A O 1
ATOM 3872 N N . LYS A 1 499 ? -12.165 73.842 -24.706 1.00 91.74 496 LYS A N 1
ATOM 3873 C CA . LYS A 1 499 ? -11.280 72.784 -24.211 1.00 91.74 496 LYS A CA 1
ATOM 3874 C C . LYS A 1 499 ? -11.393 72.702 -22.681 1.00 91.74 496 LYS A C 1
ATOM 3875 O O . LYS A 1 499 ? -11.560 73.724 -22.010 1.00 91.74 496 LYS A O 1
ATOM 3881 N N . ASN A 1 500 ? -11.274 71.492 -22.132 1.00 88.24 497 ASN A N 1
ATOM 3882 C CA . ASN A 1 500 ? -11.537 71.254 -20.708 1.00 88.24 497 ASN A CA 1
ATOM 3883 C C . ASN A 1 500 ? -10.521 71.852 -19.726 1.00 88.24 497 ASN A C 1
ATOM 3884 O O . ASN A 1 500 ? -9.473 72.397 -20.112 1.00 88.24 497 ASN A O 1
ATOM 3889 N N . ILE A 1 501 ? -10.859 71.777 -18.446 1.00 157.99 498 ILE A N 1
ATOM 3890 C CA . ILE A 1 501 ? -9.862 71.930 -17.404 1.00 157.99 498 ILE A CA 1
ATOM 3891 C C . ILE A 1 501 ? -9.390 70.523 -17.064 1.00 157.99 498 ILE A C 1
ATOM 3892 O O . ILE A 1 501 ? -10.201 69.636 -16.774 1.00 157.99 498 ILE A O 1
ATOM 3897 N N . SER A 1 502 ? -8.078 70.323 -17.135 1.00 65.70 499 SER A N 1
ATOM 3898 C CA . SER A 1 502 ? -7.472 69.044 -16.796 1.00 65.70 499 SER A CA 1
ATOM 3899 C C . SER A 1 502 ? -7.277 68.920 -15.273 1.00 65.70 499 SER A C 1
ATOM 3900 O O . SER A 1 502 ? -7.767 67.969 -14.664 1.00 65.70 499 SER A O 1
ATOM 3903 N N . VAL A 1 503 ? -6.615 69.906 -14.672 1.00 73.80 500 VAL A N 1
ATOM 3904 C CA . VAL A 1 503 ? -6.225 69.856 -13.271 1.00 73.80 500 VAL A CA 1
ATOM 3905 C C . VAL A 1 503 ? -6.785 71.077 -12.574 1.00 73.80 500 VAL A C 1
ATOM 3906 O O . VAL A 1 503 ? -6.472 72.197 -12.960 1.00 73.80 500 VAL A O 1
ATOM 3910 N N . ALA A 1 504 ? -7.578 70.842 -11.527 1.00 119.91 501 ALA A N 1
ATOM 3911 C CA . ALA A 1 504 ? -8.251 71.895 -10.753 1.00 119.91 501 ALA A CA 1
ATOM 3912 C C . ALA A 1 504 ? -7.458 72.417 -9.535 1.00 119.91 501 ALA A C 1
ATOM 3913 O O . ALA A 1 504 ? -6.574 71.734 -9.013 1.00 119.91 501 ALA A O 1
ATOM 3915 N N . SER A 1 505 ? -7.784 73.636 -9.100 1.00 157.29 502 SER A N 1
ATOM 3916 C CA . SER A 1 505 ? -7.291 74.200 -7.832 1.00 157.29 502 SER A CA 1
ATOM 3917 C C . SER A 1 505 ? -8.169 75.332 -7.285 1.00 157.29 502 SER A C 1
ATOM 3918 O O . SER A 1 505 ? -9.029 75.862 -8.000 1.00 157.29 502 SER A O 1
ATOM 3921 N N . CYS A 1 506 ? -7.937 75.683 -6.014 1.00 143.53 503 CYS A N 1
ATOM 3922 C CA . CYS A 1 506 ? -8.682 76.722 -5.277 1.00 143.53 503 CYS A CA 1
ATOM 3923 C C . CYS A 1 506 ? -8.497 76.544 -3.771 1.00 143.53 503 CYS A C 1
ATOM 3924 O O . CYS A 1 506 ? -8.496 75.422 -3.265 1.00 143.53 503 CYS A O 1
ATOM 3927 N N . ASN A 1 507 ? -8.345 77.646 -3.051 1.00 201.00 504 ASN A N 1
ATOM 3928 C CA . ASN A 1 507 ? -8.209 77.553 -1.603 1.00 201.00 504 ASN A CA 1
ATOM 3929 C C . ASN A 1 507 ? -9.473 77.996 -0.831 1.00 201.00 504 ASN A C 1
ATOM 3930 O O . ASN A 1 507 ? -10.145 77.169 -0.207 1.00 201.00 504 ASN A O 1
ATOM 3935 N N . SER A 1 508 ? -9.788 79.290 -0.898 1.00 161.36 505 SER A N 1
ATOM 3936 C CA . SER A 1 508 ? -11.018 79.881 -0.351 1.00 161.36 505 SER A CA 1
ATOM 3937 C C . SER A 1 508 ? -11.063 81.292 -0.943 1.00 161.36 505 SER A C 1
ATOM 3938 O O . SER A 1 508 ? -11.877 82.134 -0.544 1.00 161.36 505 SER A O 1
ATOM 3941 N N . SER A 1 509 ? -10.168 81.515 -1.914 1.00 137.05 506 SER A N 1
ATOM 3942 C CA . SER A 1 509 ? -9.887 82.832 -2.506 1.00 137.05 506 SER A CA 1
ATOM 3943 C C . SER A 1 509 ? -9.298 82.785 -3.944 1.00 137.05 506 SER A C 1
ATOM 3944 O O . SER A 1 509 ? -9.671 83.606 -4.784 1.00 137.05 506 SER A O 1
ATOM 3947 N N . GLN A 1 510 ? -8.377 81.850 -4.214 1.00 201.00 507 GLN A N 1
ATOM 3948 C CA . GLN A 1 510 ? -7.788 81.672 -5.567 1.00 201.00 507 GLN A CA 1
ATOM 3949 C C . GLN A 1 510 ? -8.432 80.550 -6.385 1.00 201.00 507 GLN A C 1
ATOM 3950 O O . GLN A 1 510 ? -9.166 79.723 -5.846 1.00 201.00 507 GLN A O 1
ATOM 3956 N N . VAL A 1 511 ? -8.152 80.557 -7.691 1.00 201.00 508 VAL A N 1
ATOM 3957 C CA . VAL A 1 511 ? -8.492 79.478 -8.635 1.00 201.00 508 VAL A CA 1
ATOM 3958 C C . VAL A 1 511 ? -7.344 79.391 -9.661 1.00 201.00 508 VAL A C 1
ATOM 3959 O O . VAL A 1 511 ? -7.049 80.371 -10.353 1.00 201.00 508 VAL A O 1
ATOM 3963 N N . VAL A 1 512 ? -6.687 78.230 -9.735 1.00 107.04 509 VAL A N 1
ATOM 3964 C CA . VAL A 1 512 ? -5.600 77.983 -10.705 1.00 107.04 509 VAL A CA 1
ATOM 3965 C C . VAL A 1 512 ? -5.727 76.630 -11.397 1.00 107.04 509 VAL A C 1
ATOM 3966 O O . VAL A 1 512 ? -5.088 75.647 -10.997 1.00 107.04 509 VAL A O 1
ATOM 3970 N N . VAL A 1 513 ? -6.553 76.596 -12.441 1.00 78.58 510 VAL A N 1
ATOM 3971 C CA . VAL A 1 513 ? -6.737 75.394 -13.249 1.00 78.58 510 VAL A CA 1
ATOM 3972 C C . VAL A 1 513 ? -5.570 75.211 -14.231 1.00 78.58 510 VAL A C 1
ATOM 3973 O O . VAL A 1 513 ? -4.576 75.967 -14.202 1.00 78.58 510 VAL A O 1
ATOM 3977 N N . ALA A 1 514 ? -5.680 74.182 -15.066 1.00 51.15 511 ALA A N 1
ATOM 3978 C CA . ALA A 1 514 ? -4.744 73.986 -16.161 1.00 51.15 511 ALA A CA 1
ATOM 3979 C C . ALA A 1 514 ? -5.523 73.372 -17.295 1.00 51.15 511 ALA A C 1
ATOM 3980 O O . ALA A 1 514 ? -6.501 72.657 -17.035 1.00 51.15 511 ALA A O 1
ATOM 3982 N N . VAL A 1 515 ? -5.104 73.660 -18.534 1.00 75.50 512 VAL A N 1
ATOM 3983 C CA . VAL A 1 515 ? -5.745 73.077 -19.714 1.00 75.50 512 VAL A CA 1
ATOM 3984 C C . VAL A 1 515 ? -4.926 71.941 -20.322 1.00 75.50 512 VAL A C 1
ATOM 3985 O O . VAL A 1 515 ? -5.465 71.081 -21.021 1.00 75.50 512 VAL A O 1
ATOM 3989 N N . GLY A 1 516 ? -3.638 71.975 -20.153 1.00 61.95 513 GLY A N 1
ATOM 3990 C CA . GLY A 1 516 ? -2.856 70.962 -20.785 1.00 61.95 513 GLY A CA 1
ATOM 3991 C C . GLY A 1 516 ? -1.496 71.367 -20.412 1.00 61.95 513 GLY A C 1
ATOM 3992 O O . GLY A 1 516 ? -0.986 70.943 -19.417 1.00 61.95 513 GLY A O 1
ATOM 3993 N N . ARG A 1 517 ? -0.905 72.222 -21.198 1.00 83.98 514 ARG A N 1
ATOM 3994 C CA . ARG A 1 517 ? 0.391 72.670 -20.834 1.00 83.98 514 ARG A CA 1
ATOM 3995 C C . ARG A 1 517 ? 0.116 74.012 -20.260 1.00 83.98 514 ARG A C 1
ATOM 3996 O O . ARG A 1 517 ? 0.981 74.675 -19.746 1.00 83.98 514 ARG A O 1
ATOM 4004 N N . ALA A 1 518 ? -1.144 74.381 -20.335 1.00 71.53 515 ALA A N 1
ATOM 4005 C CA . ALA A 1 518 ? -1.556 75.738 -20.081 1.00 71.53 515 ALA A CA 1
ATOM 4006 C C . ALA A 1 518 ? -1.817 76.039 -18.639 1.00 71.53 515 ALA A C 1
ATOM 4007 O O . ALA A 1 518 ? -2.192 75.184 -17.876 1.00 71.53 515 ALA A O 1
ATOM 4009 N N . LEU A 1 519 ? -1.645 77.293 -18.278 1.00 133.29 516 LEU A N 1
ATOM 4010 C CA . LEU A 1 519 ? -1.843 77.684 -16.895 1.00 133.29 516 LEU A CA 1
ATOM 4011 C C . LEU A 1 519 ? -2.503 79.048 -16.778 1.00 133.29 516 LEU A C 1
ATOM 4012 O O . LEU A 1 519 ? -1.831 80.078 -16.789 1.00 133.29 516 LEU A O 1
ATOM 4017 N N . TYR A 1 520 ? -3.828 79.040 -16.668 1.00 87.54 517 TYR A N 1
ATOM 4018 C CA . TYR A 1 520 ? -4.607 80.254 -16.442 1.00 87.54 517 TYR A CA 1
ATOM 4019 C C . TYR A 1 520 ? -4.512 80.777 -14.982 1.00 87.54 517 TYR A C 1
ATOM 4020 O O . TYR A 1 520 ? -3.493 80.575 -14.293 1.00 87.54 517 TYR A O 1
ATOM 4029 N N . TYR A 1 521 ? -5.568 81.475 -14.549 1.00 201.00 518 TYR A N 1
ATOM 4030 C CA . TYR A 1 521 ? -5.722 82.040 -13.197 1.00 201.00 518 TYR A CA 1
ATOM 4031 C C . TYR A 1 521 ? -7.032 82.816 -13.164 1.00 201.00 518 TYR A C 1
ATOM 4032 O O . TYR A 1 521 ? -7.221 83.745 -13.951 1.00 201.00 518 TYR A O 1
ATOM 4041 N N . LEU A 1 522 ? -7.929 82.442 -12.252 1.00 198.49 519 LEU A N 1
ATOM 4042 C CA . LEU A 1 522 ? -9.216 83.133 -12.092 1.00 198.49 519 LEU A CA 1
ATOM 4043 C C . LEU A 1 522 ? -9.487 83.503 -10.624 1.00 198.49 519 LEU A C 1
ATOM 4044 O O . LEU A 1 522 ? -8.816 83.000 -9.724 1.00 198.49 519 LEU A O 1
ATOM 4049 N N . GLN A 1 523 ? -10.458 84.389 -10.391 1.00 161.91 520 GLN A N 1
ATOM 4050 C CA . GLN A 1 523 ? -10.758 84.893 -9.044 1.00 161.91 520 GLN A CA 1
ATOM 4051 C C . GLN A 1 523 ? -12.259 84.870 -8.783 1.00 161.91 520 GLN A C 1
ATOM 4052 O O . GLN A 1 523 ? -13.035 85.236 -9.664 1.00 161.91 520 GLN A O 1
ATOM 4058 N N . ILE A 1 524 ? -12.668 84.465 -7.579 1.00 166.86 521 ILE A N 1
ATOM 4059 C CA . ILE A 1 524 ? -14.086 84.516 -7.184 1.00 166.86 521 ILE A CA 1
ATOM 4060 C C . ILE A 1 524 ? -14.405 85.886 -6.551 1.00 166.86 521 ILE A C 1
ATOM 4061 O O . ILE A 1 524 ? -14.896 85.972 -5.417 1.00 166.86 521 ILE A O 1
ATOM 4066 N N . HIS A 1 525 ? -14.122 86.954 -7.298 1.00 176.91 522 HIS A N 1
ATOM 4067 C CA . HIS A 1 525 ? -14.325 88.318 -6.816 1.00 176.91 522 HIS A CA 1
ATOM 4068 C C . HIS A 1 525 ? -15.787 88.639 -6.591 1.00 176.91 522 HIS A C 1
ATOM 4069 O O . HIS A 1 525 ? -16.650 87.959 -7.148 1.00 176.91 522 HIS A O 1
ATOM 4076 N N . PRO A 1 526 ? -16.076 89.678 -5.778 1.00 163.69 523 PRO A N 1
ATOM 4077 C CA . PRO A 1 526 ? -17.447 89.754 -5.254 1.00 163.69 523 PRO A CA 1
ATOM 4078 C C . PRO A 1 526 ? -18.545 89.522 -6.317 1.00 163.69 523 PRO A C 1
ATOM 4079 O O . PRO A 1 526 ? -18.936 90.446 -7.036 1.00 163.69 523 PRO A O 1
ATOM 4083 N N . GLN A 1 527 ? -18.982 88.261 -6.412 1.00 101.83 524 GLN A N 1
ATOM 4084 C CA . GLN A 1 527 ? -20.093 87.804 -7.265 1.00 101.83 524 GLN A CA 1
ATOM 4085 C C . GLN A 1 527 ? -19.779 87.516 -8.737 1.00 101.83 524 GLN A C 1
ATOM 4086 O O . GLN A 1 527 ? -20.694 87.328 -9.544 1.00 101.83 524 GLN A O 1
ATOM 4092 N N . GLU A 1 528 ? -18.496 87.481 -9.085 1.00 87.29 525 GLU A N 1
ATOM 4093 C CA . GLU A 1 528 ? -18.074 87.178 -10.463 1.00 87.29 525 GLU A CA 1
ATOM 4094 C C . GLU A 1 528 ? -16.623 86.692 -10.551 1.00 87.29 525 GLU A C 1
ATOM 4095 O O . GLU A 1 528 ? -15.745 87.195 -9.842 1.00 87.29 525 GLU A O 1
ATOM 4101 N N . LEU A 1 529 ? -16.377 85.730 -11.436 1.00 86.20 526 LEU A N 1
ATOM 4102 C CA . LEU A 1 529 ? -15.021 85.199 -11.647 1.00 86.20 526 LEU A CA 1
ATOM 4103 C C . LEU A 1 529 ? -14.222 85.979 -12.701 1.00 86.20 526 LEU A C 1
ATOM 4104 O O . LEU A 1 529 ? -14.521 85.899 -13.897 1.00 86.20 526 LEU A O 1
ATOM 4109 N N . ARG A 1 530 ? -13.205 86.722 -12.264 1.00 150.50 527 ARG A N 1
ATOM 4110 C CA . ARG A 1 530 ? -12.400 87.540 -13.178 1.00 150.50 527 ARG A CA 1
ATOM 4111 C C . ARG A 1 530 ? -11.072 86.859 -13.497 1.00 150.50 527 ARG A C 1
ATOM 4112 O O . ARG A 1 530 ? -10.437 86.298 -12.604 1.00 150.50 527 ARG A O 1
ATOM 4120 N N . GLN A 1 531 ? -10.662 86.920 -14.767 1.00 128.31 528 GLN A N 1
ATOM 4121 C CA . GLN A 1 531 ? -9.423 86.273 -15.261 1.00 128.31 528 GLN A CA 1
ATOM 4122 C C . GLN A 1 531 ? -8.163 87.125 -15.025 1.00 128.31 528 GLN A C 1
ATOM 4123 O O . GLN A 1 531 ? -8.263 88.343 -14.866 1.00 128.31 528 GLN A O 1
ATOM 4129 N N . ILE A 1 532 ? -6.991 86.481 -14.989 1.00 95.21 529 ILE A N 1
ATOM 4130 C CA . ILE A 1 532 ? -5.700 87.185 -14.897 1.00 95.21 529 ILE A CA 1
ATOM 4131 C C . ILE A 1 532 ? -4.620 86.680 -15.874 1.00 95.21 529 ILE A C 1
ATOM 4132 O O . ILE A 1 532 ? -4.396 87.309 -16.912 1.00 95.21 529 ILE A O 1
ATOM 4137 N N . SER A 1 533 ? -3.951 85.569 -15.552 1.00 91.29 530 SER A N 1
ATOM 4138 C CA . SER A 1 533 ? -2.716 85.173 -16.275 1.00 91.29 530 SER A CA 1
ATOM 4139 C C . SER A 1 533 ? -2.871 83.971 -17.240 1.00 91.29 530 SER A C 1
ATOM 4140 O O . SER A 1 533 ? -3.951 83.398 -17.360 1.00 91.29 530 SER A O 1
ATOM 4143 N N . HIS A 1 534 ? -1.784 83.630 -17.938 1.00 107.65 531 HIS A N 1
ATOM 4144 C CA . HIS A 1 534 ? -1.707 82.449 -18.817 1.00 107.65 531 HIS A CA 1
ATOM 4145 C C . HIS A 1 534 ? -0.252 82.140 -19.208 1.00 107.65 531 HIS A C 1
ATOM 4146 O O . HIS A 1 534 ? 0.488 83.015 -19.668 1.00 107.65 531 HIS A O 1
ATOM 4153 N N . THR A 1 535 ? 0.151 80.892 -19.002 1.00 115.27 532 THR A N 1
ATOM 4154 C CA . THR A 1 535 ? 1.495 80.442 -19.345 1.00 115.27 532 THR A CA 1
ATOM 4155 C C . THR A 1 535 ? 1.423 78.995 -19.769 1.00 115.27 532 THR A C 1
ATOM 4156 O O . THR A 1 535 ? 0.507 78.262 -19.392 1.00 115.27 532 THR A O 1
ATOM 4160 N N . GLU A 1 536 ? 2.401 78.610 -20.574 1.00 63.26 533 GLU A N 1
ATOM 4161 C CA . GLU A 1 536 ? 2.434 77.328 -21.237 1.00 63.26 533 GLU A CA 1
ATOM 4162 C C . GLU A 1 536 ? 3.673 76.632 -20.688 1.00 63.26 533 GLU A C 1
ATOM 4163 O O . GLU A 1 536 ? 4.676 77.300 -20.385 1.00 63.26 533 GLU A O 1
ATOM 4169 N N . MET A 1 537 ? 3.614 75.308 -20.539 1.00 53.35 534 MET A N 1
ATOM 4170 C CA . MET A 1 537 ? 4.723 74.595 -19.911 1.00 53.35 534 MET A CA 1
ATOM 4171 C C . MET A 1 537 ? 5.285 73.597 -20.879 1.00 53.35 534 MET A C 1
ATOM 4172 O O . MET A 1 537 ? 4.571 73.110 -21.748 1.00 53.35 534 MET A O 1
ATOM 4177 N N . GLU A 1 538 ? 6.568 73.303 -20.713 1.00 68.17 535 GLU A N 1
ATOM 4178 C CA . GLU A 1 538 ? 7.254 72.300 -21.503 1.00 68.17 535 GLU A CA 1
ATOM 4179 C C . GLU A 1 538 ? 6.283 71.165 -21.884 1.00 68.17 535 GLU A C 1
ATOM 4180 O O . GLU A 1 538 ? 6.136 70.814 -23.071 1.00 68.17 535 GLU A O 1
ATOM 4186 N N . HIS A 1 539 ? 5.601 70.633 -20.859 1.00 58.60 536 HIS A N 1
ATOM 4187 C CA . HIS A 1 539 ? 4.817 69.399 -20.958 1.00 58.60 536 HIS A CA 1
ATOM 4188 C C . HIS A 1 539 ? 3.460 69.534 -20.293 1.00 58.60 536 HIS A C 1
ATOM 4189 O O . HIS A 1 539 ? 3.122 70.599 -19.764 1.00 58.60 536 HIS A O 1
ATOM 4196 N N . GLU A 1 540 ? 2.690 68.443 -20.343 1.00 57.57 537 GLU A N 1
ATOM 4197 C CA . GLU A 1 540 ? 1.348 68.385 -19.764 1.00 57.57 537 GLU A CA 1
ATOM 4198 C C . GLU A 1 540 ? 1.379 68.508 -18.251 1.00 57.57 537 GLU A C 1
ATOM 4199 O O . GLU A 1 540 ? 2.072 67.746 -17.573 1.00 57.57 537 GLU A O 1
ATOM 4205 N N . VAL A 1 541 ? 0.625 69.458 -17.720 1.00 52.47 538 VAL A N 1
ATOM 4206 C CA . VAL A 1 541 ? 0.518 69.612 -16.270 1.00 52.47 538 VAL A CA 1
ATOM 4207 C C . VAL A 1 541 ? -0.059 68.314 -15.679 1.00 52.47 538 VAL A C 1
ATOM 4208 O O . VAL A 1 541 ? -1.162 67.913 -16.059 1.00 52.47 538 VAL A O 1
ATOM 4212 N N . ALA A 1 542 ? 0.691 67.669 -14.776 1.00 52.98 539 ALA A N 1
ATOM 4213 C CA . ALA A 1 542 ? 0.182 66.515 -13.990 1.00 52.98 539 ALA A CA 1
ATOM 4214 C C . ALA A 1 542 ? -0.689 66.872 -12.776 1.00 52.98 539 ALA A C 1
ATOM 4215 O O . ALA A 1 542 ? -1.767 66.306 -12.618 1.00 52.98 539 ALA A O 1
ATOM 4217 N N . CYS A 1 543 ? -0.217 67.776 -11.919 1.00 59.02 540 CYS A N 1
ATOM 4218 C CA . CYS A 1 543 ? -0.915 68.097 -10.663 1.00 59.02 540 CYS A CA 1
ATOM 4219 C C . CYS A 1 543 ? -0.531 69.466 -10.150 1.00 59.02 540 CYS A C 1
ATOM 4220 O O . CYS A 1 543 ? 0.560 69.973 -10.451 1.00 59.02 540 CYS A O 1
ATOM 4223 N N . LEU A 1 544 ? -1.410 70.048 -9.339 1.00 94.98 541 LEU A N 1
ATOM 4224 C CA . LEU A 1 544 ? -1.234 71.427 -8.880 1.00 94.98 541 LEU A CA 1
ATOM 4225 C C . LEU A 1 544 ? -1.581 71.641 -7.408 1.00 94.98 541 LEU A C 1
ATOM 4226 O O . LEU A 1 544 ? -2.500 71.011 -6.887 1.00 94.98 541 LEU A O 1
ATOM 4231 N N . ASP A 1 545 ? -0.846 72.532 -6.744 1.00 196.75 542 ASP A N 1
ATOM 4232 C CA . ASP A 1 545 ? -1.174 72.890 -5.366 1.00 196.75 542 ASP A CA 1
ATOM 4233 C C . ASP A 1 545 ? -1.003 74.357 -5.026 1.00 196.75 542 ASP A C 1
ATOM 4234 O O . ASP A 1 545 ? 0.026 74.963 -5.331 1.00 196.75 542 ASP A O 1
ATOM 4239 N N . ILE A 1 546 ? -2.031 74.896 -4.369 1.00 176.40 543 ILE A N 1
ATOM 4240 C CA . ILE A 1 546 ? -2.025 76.244 -3.810 1.00 176.40 543 ILE A CA 1
ATOM 4241 C C . ILE A 1 546 ? -2.873 76.366 -2.551 1.00 176.40 543 ILE A C 1
ATOM 4242 O O . ILE A 1 546 ? -4.072 76.065 -2.556 1.00 176.40 543 ILE A O 1
ATOM 4247 N N . THR A 1 547 ? -2.229 76.811 -1.477 1.00 132.97 544 THR A N 1
ATOM 4248 C CA . THR A 1 547 ? -2.914 77.229 -0.259 1.00 132.97 544 THR A CA 1
ATOM 4249 C C . THR A 1 547 ? -2.114 78.381 0.367 1.00 132.97 544 THR A C 1
ATOM 4250 O O . THR A 1 547 ? -0.907 78.243 0.605 1.00 132.97 544 THR A O 1
ATOM 4254 N N . PRO A 1 548 ? -2.776 79.532 0.598 1.00 201.00 545 PRO A N 1
ATOM 4255 C CA . PRO A 1 548 ? -2.184 80.705 1.240 1.00 201.00 545 PRO A CA 1
ATOM 4256 C C . PRO A 1 548 ? -1.635 80.308 2.601 1.00 201.00 545 PRO A C 1
ATOM 4257 O O . PRO A 1 548 ? -2.392 80.162 3.566 1.00 201.00 545 PRO A O 1
ATOM 4261 N N . LEU A 1 549 ? -0.320 80.129 2.661 1.00 121.85 546 LEU A N 1
ATOM 4262 C CA . LEU A 1 549 ? 0.310 79.418 3.777 1.00 121.85 546 LEU A CA 1
ATOM 4263 C C . LEU A 1 549 ? 0.188 80.059 5.186 1.00 121.85 546 LEU A C 1
ATOM 4264 O O . LEU A 1 549 ? -0.606 79.596 6.011 1.00 121.85 546 LEU A O 1
ATOM 4269 N N . GLY A 1 550 ? 0.940 81.122 5.458 1.00 151.52 547 GLY A N 1
ATOM 4270 C CA . GLY A 1 550 ? 0.916 81.727 6.792 1.00 151.52 547 GLY A CA 1
ATOM 4271 C C . GLY A 1 550 ? 0.677 83.222 6.799 1.00 151.52 547 GLY A C 1
ATOM 4272 O O . GLY A 1 550 ? -0.318 83.701 7.347 1.00 151.52 547 GLY A O 1
ATOM 4273 N N . ASP A 1 551 ? 1.601 83.953 6.185 1.00 194.48 548 ASP A N 1
ATOM 4274 C CA . ASP A 1 551 ? 1.559 85.411 6.143 1.00 194.48 548 ASP A CA 1
ATOM 4275 C C . ASP A 1 551 ? 0.732 85.922 4.962 1.00 194.48 548 ASP A C 1
ATOM 4276 O O . ASP A 1 551 ? 1.085 86.924 4.333 1.00 194.48 548 ASP A O 1
ATOM 4281 N N . SER A 1 552 ? -0.368 85.231 4.670 1.00 140.50 549 SER A N 1
ATOM 4282 C CA . SER A 1 552 ? -1.233 85.575 3.540 1.00 140.50 549 SER A CA 1
ATOM 4283 C C . SER A 1 552 ? -2.697 85.165 3.756 1.00 140.50 549 SER A C 1
ATOM 4284 O O . SER A 1 552 ? -3.039 83.984 3.744 1.00 140.50 549 SER A O 1
ATOM 4287 N N . ASN A 1 553 ? -3.551 86.158 3.973 1.00 129.87 550 ASN A N 1
ATOM 4288 C CA . ASN A 1 553 ? -4.975 85.927 4.165 1.00 129.87 550 ASN A CA 1
ATOM 4289 C C . ASN A 1 553 ? -5.672 85.614 2.849 1.00 129.87 550 ASN A C 1
ATOM 4290 O O . ASN A 1 553 ? -6.091 86.528 2.134 1.00 129.87 550 ASN A O 1
ATOM 4295 N N . GLY A 1 554 ? -5.780 84.327 2.523 1.00 158.44 551 GLY A N 1
ATOM 4296 C CA . GLY A 1 554 ? -6.517 83.883 1.333 1.00 158.44 551 GLY A CA 1
ATOM 4297 C C . GLY A 1 554 ? -5.756 83.942 0.017 1.00 158.44 551 GLY A C 1
ATOM 4298 O O . GLY A 1 554 ? -5.779 82.986 -0.759 1.00 158.44 551 GLY A O 1
ATOM 4299 N N . LEU A 1 555 ? -5.099 85.071 -0.245 1.00 123.82 552 LEU A N 1
ATOM 4300 C CA . LEU A 1 555 ? -4.284 85.238 -1.444 1.00 123.82 552 LEU A CA 1
ATOM 4301 C C . LEU A 1 555 ? -2.969 84.486 -1.238 1.00 123.82 552 LEU A C 1
ATOM 4302 O O . LEU A 1 555 ? -2.366 84.574 -0.167 1.00 123.82 552 LEU A O 1
ATOM 4307 N N . SER A 1 556 ? -2.530 83.750 -2.262 1.00 109.23 553 SER A N 1
ATOM 4308 C CA . SER A 1 556 ? -1.433 82.783 -2.119 1.00 109.23 553 SER A CA 1
ATOM 4309 C C . SER A 1 556 ? -0.123 83.139 -2.861 1.00 109.23 553 SER A C 1
ATOM 4310 O O . SER A 1 556 ? -0.153 83.419 -4.061 1.00 109.23 553 SER A O 1
ATOM 4313 N N . PRO A 1 557 ? 1.021 83.147 -2.125 1.00 174.68 554 PRO A N 1
ATOM 4314 C CA . PRO A 1 557 ? 2.415 83.279 -2.618 1.00 174.68 554 PRO A CA 1
ATOM 4315 C C . PRO A 1 557 ? 2.860 82.251 -3.686 1.00 174.68 554 PRO A C 1
ATOM 4316 O O . PRO A 1 557 ? 2.094 81.967 -4.608 1.00 174.68 554 PRO A O 1
ATOM 4320 N N . LEU A 1 558 ? 4.080 81.713 -3.567 1.00 138.02 555 LEU A N 1
ATOM 4321 C CA . LEU A 1 558 ? 4.704 80.887 -4.638 1.00 138.02 555 LEU A CA 1
ATOM 4322 C C . LEU A 1 558 ? 4.019 79.550 -4.970 1.00 138.02 555 LEU A C 1
ATOM 4323 O O . LEU A 1 558 ? 3.054 79.168 -4.309 1.00 138.02 555 LEU A O 1
ATOM 4328 N N . CYS A 1 559 ? 4.529 78.847 -5.992 1.00 125.57 556 CYS A N 1
ATOM 4329 C CA . CYS A 1 559 ? 3.894 77.606 -6.493 1.00 125.57 556 CYS A CA 1
ATOM 4330 C C . CYS A 1 559 ? 4.788 76.427 -6.968 1.00 125.57 556 CYS A C 1
ATOM 4331 O O . CYS A 1 559 ? 5.993 76.568 -7.189 1.00 125.57 556 CYS A O 1
ATOM 4334 N N . ALA A 1 560 ? 4.138 75.270 -7.117 1.00 100.42 557 ALA A N 1
ATOM 4335 C CA . ALA A 1 560 ? 4.767 73.997 -7.445 1.00 100.42 557 ALA A CA 1
ATOM 4336 C C . ALA A 1 560 ? 3.817 73.114 -8.268 1.00 100.42 557 ALA A C 1
ATOM 4337 O O . ALA A 1 560 ? 2.580 73.233 -8.175 1.00 100.42 557 ALA A O 1
ATOM 4339 N N . ILE A 1 561 ? 4.414 72.216 -9.053 1.00 58.14 558 ILE A N 1
ATOM 4340 C CA . ILE A 1 561 ? 3.716 71.488 -10.107 1.00 58.14 558 ILE A CA 1
ATOM 4341 C C . ILE A 1 561 ? 4.478 70.215 -10.505 1.00 58.14 558 ILE A C 1
ATOM 4342 O O . ILE A 1 561 ? 5.722 70.164 -10.475 1.00 58.14 558 ILE A O 1
ATOM 4347 N N . GLY A 1 562 ? 3.743 69.172 -10.864 1.00 44.39 559 GLY A N 1
ATOM 4348 C CA . GLY A 1 562 ? 4.376 68.015 -11.509 1.00 44.39 559 GLY A CA 1
ATOM 4349 C C . GLY A 1 562 ? 3.866 67.939 -12.940 1.00 44.39 559 GLY A C 1
ATOM 4350 O O . GLY A 1 562 ? 2.677 68.189 -13.169 1.00 44.39 559 GLY A O 1
ATOM 4351 N N . LEU A 1 563 ? 4.739 67.615 -13.898 1.00 61.55 560 LEU A N 1
ATOM 4352 C CA . LEU A 1 563 ? 4.337 67.511 -15.313 1.00 61.55 560 LEU A CA 1
ATOM 4353 C C . LEU A 1 563 ? 4.496 66.097 -15.826 1.00 61.55 560 LEU A C 1
ATOM 4354 O O . LEU A 1 563 ? 5.095 65.269 -15.157 1.00 61.55 560 LEU A O 1
ATOM 4359 N N . TRP A 1 564 ? 3.977 65.826 -17.022 1.00 68.94 561 TRP A N 1
ATOM 4360 C CA . TRP A 1 564 ? 4.214 64.556 -17.716 1.00 68.94 561 TRP A CA 1
ATOM 4361 C C . TRP A 1 564 ? 4.879 63.597 -18.723 1.00 68.94 561 TRP A C 1
ATOM 4362 O O . TRP A 1 564 ? 4.378 62.499 -18.991 1.00 68.94 561 TRP A O 1
ATOM 4373 N N . THR A 1 565 ? 6.025 64.032 -19.251 1.00 79.70 562 THR A N 1
ATOM 4374 C CA . THR A 1 565 ? 6.951 63.198 -20.051 1.00 79.70 562 THR A CA 1
ATOM 4375 C C . THR A 1 565 ? 8.336 63.261 -19.405 1.00 79.70 562 THR A C 1
ATOM 4376 O O . THR A 1 565 ? 9.147 62.350 -19.564 1.00 79.70 562 THR A O 1
ATOM 4380 N N . ASP A 1 566 ? 8.588 64.422 -18.802 1.00 76.66 563 ASP A N 1
ATOM 4381 C CA . ASP A 1 566 ? 9.719 64.700 -17.938 1.00 76.66 563 ASP A CA 1
ATOM 4382 C C . ASP A 1 566 ? 9.055 64.819 -16.584 1.00 76.66 563 ASP A C 1
ATOM 4383 O O . ASP A 1 566 ? 8.402 65.814 -16.271 1.00 76.66 563 ASP A O 1
ATOM 4388 N N . ILE A 1 567 ? 9.218 63.770 -15.798 1.00 119.96 564 ILE A N 1
ATOM 4389 C CA . ILE A 1 567 ? 8.280 63.376 -14.747 1.00 119.96 564 ILE A CA 1
ATOM 4390 C C . ILE A 1 567 ? 9.055 64.298 -13.822 1.00 119.96 564 ILE A C 1
ATOM 4391 O O . ILE A 1 567 ? 10.149 63.970 -13.347 1.00 119.96 564 ILE A O 1
ATOM 4396 N N . SER A 1 568 ? 8.500 65.473 -13.589 1.00 46.73 565 SER A N 1
ATOM 4397 C CA . SER A 1 568 ? 9.232 66.428 -12.809 1.00 46.73 565 SER A CA 1
ATOM 4398 C C . SER A 1 568 ? 8.360 67.185 -11.845 1.00 46.73 565 SER A C 1
ATOM 4399 O O . SER A 1 568 ? 7.143 67.285 -12.050 1.00 46.73 565 SER A O 1
ATOM 4402 N N . ALA A 1 569 ? 8.992 67.736 -10.810 1.00 59.08 566 ALA A N 1
ATOM 4403 C CA . ALA A 1 569 ? 8.359 68.728 -9.958 1.00 59.08 566 ALA A CA 1
ATOM 4404 C C . ALA A 1 569 ? 9.236 69.986 -9.862 1.00 59.08 566 ALA A C 1
ATOM 4405 O O . ALA A 1 569 ? 10.474 69.912 -9.732 1.00 59.08 566 ALA A O 1
ATOM 4407 N N . ARG A 1 570 ? 8.590 71.145 -9.923 1.00 72.14 567 ARG A N 1
ATOM 4408 C CA . ARG A 1 570 ? 9.310 72.409 -10.063 1.00 72.14 567 ARG A CA 1
ATOM 4409 C C . ARG A 1 570 ? 8.690 73.559 -9.265 1.00 72.14 567 ARG A C 1
ATOM 4410 O O . ARG A 1 570 ? 7.481 73.561 -8.999 1.00 72.14 567 ARG A O 1
ATOM 4418 N N . ILE A 1 571 ? 9.523 74.549 -8.928 1.00 124.38 568 ILE A N 1
ATOM 4419 C CA . ILE A 1 571 ? 9.141 75.673 -8.065 1.00 124.38 568 ILE A CA 1
ATOM 4420 C C . ILE A 1 571 ? 8.857 76.949 -8.872 1.00 124.38 568 ILE A C 1
ATOM 4421 O O . ILE A 1 571 ? 9.655 77.326 -9.717 1.00 124.38 568 ILE A O 1
ATOM 4426 N N . LEU A 1 572 ? 7.731 77.612 -8.604 1.00 191.57 569 LEU A N 1
ATOM 4427 C CA . LEU A 1 572 ? 7.273 78.749 -9.425 1.00 191.57 569 LEU A CA 1
ATOM 4428 C C . LEU A 1 572 ? 6.609 79.870 -8.599 1.00 191.57 569 LEU A C 1
ATOM 4429 O O . LEU A 1 572 ? 6.457 79.720 -7.390 1.00 191.57 569 LEU A O 1
ATOM 4434 N N . LYS A 1 573 ? 6.239 80.987 -9.244 1.00 137.61 570 LYS A N 1
ATOM 4435 C CA . LYS A 1 573 ? 5.503 82.095 -8.581 1.00 137.61 570 LYS A CA 1
ATOM 4436 C C . LYS A 1 573 ? 4.014 82.129 -8.985 1.00 137.61 570 LYS A C 1
ATOM 4437 O O . LYS A 1 573 ? 3.477 81.097 -9.380 1.00 137.61 570 LYS A O 1
ATOM 4443 N N . LEU A 1 574 ? 3.358 83.293 -8.891 1.00 201.00 571 LEU A N 1
ATOM 4444 C CA . LEU A 1 574 ? 1.886 83.382 -9.041 1.00 201.00 571 LEU A CA 1
ATOM 4445 C C . LEU A 1 574 ? 1.306 83.886 -10.391 1.00 201.00 571 LEU A C 1
ATOM 4446 O O . LEU A 1 574 ? 0.955 83.059 -11.237 1.00 201.00 571 LEU A O 1
ATOM 4451 N N . PRO A 1 575 ? 1.153 85.222 -10.588 1.00 190.00 572 PRO A N 1
ATOM 4452 C CA . PRO A 1 575 ? 0.603 85.602 -11.894 1.00 190.00 572 PRO A CA 1
ATOM 4453 C C . PRO A 1 575 ? 1.642 85.458 -13.010 1.00 190.00 572 PRO A C 1
ATOM 4454 O O . PRO A 1 575 ? 1.287 85.175 -14.156 1.00 190.00 572 PRO A O 1
ATOM 4458 N N . SER A 1 576 ? 2.912 85.633 -12.649 1.00 140.52 573 SER A N 1
ATOM 4459 C CA . SER A 1 576 ? 4.044 85.549 -13.574 1.00 140.52 573 SER A CA 1
ATOM 4460 C C . SER A 1 576 ? 4.339 84.124 -14.053 1.00 140.52 573 SER A C 1
ATOM 4461 O O . SER A 1 576 ? 4.635 83.913 -15.235 1.00 140.52 573 SER A O 1
ATOM 4464 N N . PHE A 1 577 ? 4.256 83.166 -13.123 1.00 119.25 574 PHE A N 1
ATOM 4465 C CA . PHE A 1 577 ? 4.622 81.752 -13.341 1.00 119.25 574 PHE A CA 1
ATOM 4466 C C . PHE A 1 577 ? 6.136 81.559 -13.534 1.00 119.25 574 PHE A C 1
ATOM 4467 O O . PHE A 1 577 ? 6.579 80.533 -14.051 1.00 119.25 574 PHE A O 1
ATOM 4475 N N . GLU A 1 578 ? 6.925 82.544 -13.115 1.00 134.47 575 GLU A N 1
ATOM 4476 C CA . GLU A 1 578 ? 8.375 82.478 -13.272 1.00 134.47 575 GLU A CA 1
ATOM 4477 C C . GLU A 1 578 ? 8.963 81.250 -12.560 1.00 134.47 575 GLU A C 1
ATOM 4478 O O . GLU A 1 578 ? 8.813 81.081 -11.349 1.00 134.47 575 GLU A O 1
ATOM 4484 N N . LEU A 1 579 ? 9.606 80.387 -13.341 1.00 84.07 576 LEU A N 1
ATOM 4485 C CA . LEU A 1 579 ? 10.187 79.136 -12.846 1.00 84.07 576 LEU A CA 1
ATOM 4486 C C . LEU A 1 579 ? 11.468 79.368 -12.043 1.00 84.07 576 LEU A C 1
ATOM 4487 O O . LEU A 1 579 ? 12.351 80.110 -12.472 1.00 84.07 576 LEU A O 1
ATOM 4492 N N . LEU A 1 580 ? 11.563 78.715 -10.886 1.00 194.90 577 LEU A N 1
ATOM 4493 C CA . LEU A 1 580 ? 12.736 78.805 -10.016 1.00 194.90 577 LEU A CA 1
ATOM 4494 C C . LEU A 1 580 ? 13.609 77.558 -10.151 1.00 194.90 577 LEU A C 1
ATOM 4495 O O . LEU A 1 580 ? 13.997 77.170 -11.254 1.00 194.90 577 LEU A O 1
ATOM 4500 N N . HIS A 1 581 ? 13.920 76.952 -9.007 1.00 97.60 578 HIS A N 1
ATOM 4501 C CA . HIS A 1 581 ? 14.591 75.648 -8.926 1.00 97.60 578 HIS A CA 1
ATOM 4502 C C . HIS A 1 581 ? 13.610 74.521 -9.299 1.00 97.60 578 HIS A C 1
ATOM 4503 O O . HIS A 1 581 ? 12.394 74.743 -9.383 1.00 97.60 578 HIS A O 1
ATOM 4510 N N . LYS A 1 582 ? 14.138 73.324 -9.533 1.00 99.53 579 LYS A N 1
ATOM 4511 C CA . LYS A 1 582 ? 13.298 72.173 -9.829 1.00 99.53 579 LYS A CA 1
ATOM 4512 C C . LYS A 1 582 ? 13.940 70.825 -9.452 1.00 99.53 579 LYS A C 1
ATOM 4513 O O . LYS A 1 582 ? 14.972 70.773 -8.757 1.00 99.53 579 LYS A O 1
ATOM 4519 N N . GLU A 1 583 ? 13.322 69.737 -9.915 1.00 103.63 580 GLU A N 1
ATOM 4520 C CA . GLU A 1 583 ? 13.819 68.395 -9.648 1.00 103.63 580 GLU A CA 1
ATOM 4521 C C . GLU A 1 583 ? 13.364 67.448 -10.735 1.00 103.63 580 GLU A C 1
ATOM 4522 O O . GLU A 1 583 ? 12.249 67.571 -11.234 1.00 103.63 580 GLU A O 1
ATOM 4528 N N . MET A 1 584 ? 14.224 66.498 -11.086 1.00 135.76 581 MET A N 1
ATOM 4529 C CA . MET A 1 584 ? 13.909 65.509 -12.105 1.00 135.76 581 MET A CA 1
ATOM 4530 C C . MET A 1 584 ? 13.756 64.126 -11.469 1.00 135.76 581 MET A C 1
ATOM 4531 O O . MET A 1 584 ? 14.748 63.435 -11.237 1.00 135.76 581 MET A O 1
ATOM 4536 N N . LEU A 1 585 ? 12.520 63.725 -11.174 1.00 66.09 582 LEU A N 1
ATOM 4537 C CA . LEU A 1 585 ? 12.261 62.382 -10.593 1.00 66.09 582 LEU A CA 1
ATOM 4538 C C . LEU A 1 585 ? 12.314 61.310 -11.680 1.00 66.09 582 LEU A C 1
ATOM 4539 O O . LEU A 1 585 ? 12.085 61.607 -12.861 1.00 66.09 582 LEU A O 1
ATOM 4544 N N . GLY A 1 586 ? 12.602 60.071 -11.298 1.00 69.20 583 GLY A N 1
ATOM 4545 C CA . GLY A 1 586 ? 12.982 59.062 -12.292 1.00 69.20 583 GLY A CA 1
ATOM 4546 C C . GLY A 1 586 ? 11.842 58.389 -13.031 1.00 69.20 583 GLY A C 1
ATOM 4547 O O . GLY A 1 586 ? 10.767 58.957 -13.166 1.00 69.20 583 GLY A O 1
ATOM 4548 N N . GLY A 1 587 ? 12.105 57.179 -13.527 1.00 88.97 584 GLY A N 1
ATOM 4549 C CA . GLY A 1 587 ? 11.080 56.258 -14.044 1.00 88.97 584 GLY A CA 1
ATOM 4550 C C . GLY A 1 587 ? 10.140 56.769 -15.123 1.00 88.97 584 GLY A C 1
ATOM 4551 O O . GLY A 1 587 ? 10.357 57.836 -15.695 1.00 88.97 584 GLY A O 1
ATOM 4552 N N . GLU A 1 588 ? 9.084 56.006 -15.393 1.00 153.29 585 GLU A N 1
ATOM 4553 C CA . GLU A 1 588 ? 8.140 56.345 -16.462 1.00 153.29 585 GLU A CA 1
ATOM 4554 C C . GLU A 1 588 ? 6.734 56.661 -15.934 1.00 153.29 585 GLU A C 1
ATOM 4555 O O . GLU A 1 588 ? 5.760 56.634 -16.686 1.00 153.29 585 GLU A O 1
ATOM 4561 N N . ILE A 1 589 ? 6.644 56.985 -14.646 1.00 76.94 586 ILE A N 1
ATOM 4562 C CA . ILE A 1 589 ? 5.347 57.181 -13.977 1.00 76.94 586 ILE A CA 1
ATOM 4563 C C . ILE A 1 589 ? 5.156 58.611 -13.441 1.00 76.94 586 ILE A C 1
ATOM 4564 O O . ILE A 1 589 ? 5.970 59.119 -12.656 1.00 76.94 586 ILE A O 1
ATOM 4569 N N . ILE A 1 590 ? 4.070 59.248 -13.871 1.00 77.59 587 ILE A N 1
ATOM 4570 C CA . ILE A 1 590 ? 3.919 60.691 -13.669 1.00 77.59 587 ILE A CA 1
ATOM 4571 C C . ILE A 1 590 ? 3.484 61.040 -12.243 1.00 77.59 587 ILE A C 1
ATOM 4572 O O . ILE A 1 590 ? 2.822 60.237 -11.592 1.00 77.59 587 ILE A O 1
ATOM 4577 N N . PRO A 1 591 ? 3.862 62.234 -11.755 1.00 51.97 588 PRO A N 1
ATOM 4578 C CA . PRO A 1 591 ? 3.426 62.613 -10.428 1.00 51.97 588 PRO A CA 1
ATOM 4579 C C . PRO A 1 591 ? 1.891 62.712 -10.351 1.00 51.97 588 PRO A C 1
ATOM 4580 O O . PRO A 1 591 ? 1.281 63.556 -11.013 1.00 51.97 588 PRO A O 1
ATOM 4584 N N . ARG A 1 592 ? 1.287 61.854 -9.540 1.00 60.28 589 ARG A N 1
ATOM 4585 C CA . ARG A 1 592 ? -0.142 61.859 -9.317 1.00 60.28 589 ARG A CA 1
ATOM 4586 C C . ARG A 1 592 ? -0.594 62.996 -8.374 1.00 60.28 589 ARG A C 1
ATOM 4587 O O . ARG A 1 592 ? -1.742 63.442 -8.434 1.00 60.28 589 ARG A O 1
ATOM 4595 N N . SER A 1 593 ? 0.291 63.470 -7.502 1.00 47.65 590 SER A N 1
ATOM 4596 C CA . SER A 1 593 ? -0.116 64.463 -6.497 1.00 47.65 590 SER A CA 1
ATOM 4597 C C . SER A 1 593 ? 1.078 65.246 -5.921 1.00 47.65 590 SER A C 1
ATOM 4598 O O . SER A 1 593 ? 2.167 64.683 -5.726 1.00 47.65 590 SER A O 1
ATOM 4601 N N . ILE A 1 594 ? 0.855 66.539 -5.672 1.00 72.57 591 ILE A N 1
ATOM 4602 C CA . ILE A 1 594 ? 1.883 67.469 -5.188 1.00 72.57 591 ILE A CA 1
ATOM 4603 C C . ILE A 1 594 ? 1.287 68.197 -3.982 1.00 72.57 591 ILE A C 1
ATOM 4604 O O . ILE A 1 594 ? 0.066 68.424 -3.958 1.00 72.57 591 ILE A O 1
ATOM 4609 N N . LEU A 1 595 ? 2.097 68.540 -2.974 1.00 74.74 592 LEU A N 1
ATOM 4610 C CA . LEU A 1 595 ? 1.547 69.288 -1.829 1.00 74.74 592 LEU A CA 1
ATOM 4611 C C . LEU A 1 595 ? 2.471 70.301 -1.164 1.00 74.74 592 LEU A C 1
ATOM 4612 O O . LEU A 1 595 ? 3.660 70.021 -0.958 1.00 74.74 592 LEU A O 1
ATOM 4617 N N . MET A 1 596 ? 1.891 71.470 -0.840 1.00 123.05 593 MET A N 1
ATOM 4618 C CA . MET A 1 596 ? 2.489 72.522 0.011 1.00 123.05 593 MET A CA 1
ATOM 4619 C C . MET A 1 596 ? 1.750 72.621 1.356 1.00 123.05 593 MET A C 1
ATOM 4620 O O . MET A 1 596 ? 0.527 72.791 1.388 1.00 123.05 593 MET A O 1
ATOM 4625 N N . THR A 1 597 ? 2.498 72.520 2.456 1.00 172.18 594 THR A N 1
ATOM 4626 C CA . THR A 1 597 ? 1.911 72.517 3.808 1.00 172.18 594 THR A CA 1
ATOM 4627 C C . THR A 1 59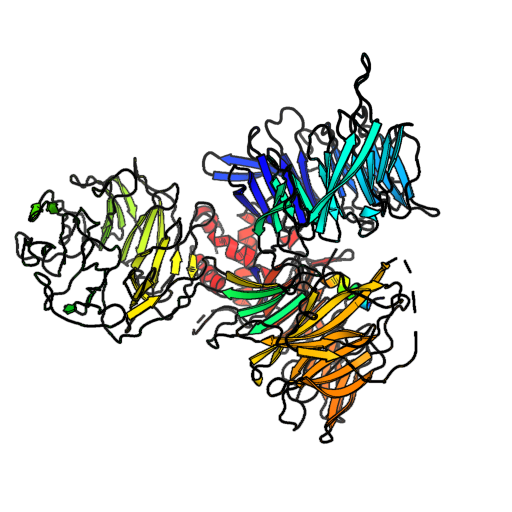7 ? 2.636 73.376 4.845 1.00 172.18 594 THR A C 1
ATOM 4628 O O . THR A 1 597 ? 3.531 74.153 4.510 1.00 172.18 594 THR A O 1
ATOM 4632 N N . THR A 1 598 ? 2.219 73.220 6.106 1.00 87.95 595 THR A N 1
ATOM 4633 C CA . THR A 1 598 ? 2.833 73.873 7.274 1.00 87.95 595 THR A CA 1
ATOM 4634 C C . THR A 1 598 ? 2.389 73.140 8.547 1.00 87.95 595 THR A C 1
ATOM 4635 O O . THR A 1 598 ? 1.319 72.536 8.579 1.00 87.95 595 THR A O 1
ATOM 4639 N N . PHE A 1 599 ? 3.222 73.187 9.587 1.00 152.50 596 PHE A N 1
ATOM 4640 C CA . PHE A 1 599 ? 2.893 72.553 10.866 1.00 152.50 596 PHE A CA 1
ATOM 4641 C C . PHE A 1 599 ? 3.243 73.425 12.071 1.00 152.50 596 PHE A C 1
ATOM 4642 O O . PHE A 1 599 ? 2.373 73.760 12.881 1.00 152.50 596 PHE A O 1
ATOM 4650 N N . GLU A 1 600 ? 4.517 73.788 12.181 1.00 172.52 597 GLU A N 1
ATOM 4651 C CA . GLU A 1 600 ? 4.969 74.707 13.217 1.00 172.52 597 GLU A CA 1
ATOM 4652 C C . GLU A 1 600 ? 5.900 75.755 12.606 1.00 172.52 597 GLU A C 1
ATOM 4653 O O . GLU A 1 600 ? 5.558 76.940 12.558 1.00 172.52 597 GLU A O 1
ATOM 4659 N N . SER A 1 601 ? 7.060 75.302 12.120 1.00 181.45 598 SER A N 1
ATOM 4660 C CA . SER A 1 601 ? 8.120 76.195 11.642 1.00 181.45 598 SER A CA 1
ATOM 4661 C C . SER A 1 601 ? 8.830 75.720 10.367 1.00 181.45 598 SER A C 1
ATOM 4662 O O . SER A 1 601 ? 10.059 75.787 10.275 1.00 181.45 598 SER A O 1
ATOM 4665 N N . SER A 1 602 ? 8.057 75.231 9.399 1.00 199.83 599 SER A N 1
ATOM 4666 C CA . SER A 1 602 ? 8.570 74.923 8.057 1.00 199.83 599 SER A CA 1
ATOM 4667 C C . SER A 1 602 ? 7.416 74.765 7.074 1.00 199.83 599 SER A C 1
ATOM 4668 O O . SER A 1 602 ? 6.347 74.254 7.425 1.00 199.83 599 SER A O 1
ATOM 4671 N N . HIS A 1 603 ? 7.637 75.228 5.849 1.00 199.82 600 HIS A N 1
ATOM 4672 C CA . HIS A 1 603 ? 6.675 75.053 4.771 1.00 199.82 600 HIS A CA 1
ATOM 4673 C C . HIS A 1 603 ? 7.113 73.847 3.937 1.00 199.82 600 HIS A C 1
ATOM 4674 O O . HIS A 1 603 ? 8.246 73.796 3.452 1.00 199.82 600 HIS A O 1
ATOM 4681 N N . TYR A 1 604 ? 6.213 72.871 3.808 1.00 98.88 601 TYR A N 1
ATOM 4682 C CA . TYR A 1 604 ? 6.540 71.551 3.255 1.00 98.88 601 TYR A CA 1
ATOM 4683 C C . TYR A 1 604 ? 6.033 71.279 1.814 1.00 98.88 601 TYR A C 1
ATOM 4684 O O . TYR A 1 604 ? 4.917 71.679 1.436 1.00 98.88 601 TYR A O 1
ATOM 4693 N N . LEU A 1 605 ? 6.864 70.565 1.045 1.00 129.85 602 LEU A N 1
ATOM 4694 C CA . LEU A 1 605 ? 6.523 70.084 -0.302 1.00 129.85 602 LEU A CA 1
ATOM 4695 C C . LEU A 1 605 ? 6.737 68.572 -0.493 1.00 129.85 602 LEU A C 1
ATOM 4696 O O . LEU A 1 605 ? 7.864 68.065 -0.409 1.00 129.85 602 LEU A O 1
ATOM 4701 N N . LEU A 1 606 ? 5.653 67.859 -0.784 1.00 104.83 603 LEU A N 1
ATOM 4702 C CA . LEU A 1 606 ? 5.742 66.428 -1.056 1.00 104.83 603 LEU A CA 1
ATOM 4703 C C . LEU A 1 606 ? 5.119 66.120 -2.412 1.00 104.83 603 LEU A C 1
ATOM 4704 O O . LEU A 1 606 ? 4.308 66.895 -2.939 1.00 104.83 603 LEU A O 1
ATOM 4709 N N . CYS A 1 607 ? 5.498 64.979 -2.971 1.00 39.71 604 CYS A N 1
ATOM 4710 C CA . CYS A 1 607 ? 5.034 64.611 -4.292 1.00 39.71 604 CYS A CA 1
ATOM 4711 C C . CYS A 1 607 ? 4.811 63.095 -4.493 1.00 39.71 604 CYS A C 1
ATOM 4712 O O . CYS A 1 607 ? 5.759 62.313 -4.562 1.00 39.71 604 CYS A O 1
ATOM 4715 N N . ALA A 1 608 ? 3.545 62.697 -4.600 1.00 59.44 605 ALA A N 1
ATOM 4716 C CA . ALA A 1 608 ? 3.184 61.291 -4.787 1.00 59.44 605 ALA A CA 1
ATOM 4717 C C . ALA A 1 608 ? 3.222 60.890 -6.245 1.00 59.44 605 ALA A C 1
ATOM 4718 O O . ALA A 1 608 ? 2.743 61.631 -7.112 1.00 59.44 605 ALA A O 1
ATOM 4720 N N . LEU A 1 609 ? 3.769 59.706 -6.500 1.00 55.69 606 LEU A N 1
ATOM 4721 C CA . LEU A 1 609 ? 3.735 59.094 -7.834 1.00 55.69 606 LEU A CA 1
ATOM 4722 C C . LEU A 1 609 ? 2.796 57.893 -7.932 1.00 55.69 606 LEU A C 1
ATOM 4723 O O . LEU A 1 609 ? 2.328 57.340 -6.930 1.00 55.69 606 LEU A O 1
ATOM 4728 N N . GLY A 1 610 ? 2.563 57.456 -9.153 1.00 43.11 607 GLY A N 1
ATOM 4729 C CA . GLY A 1 610 ? 1.578 56.427 -9.401 1.00 43.11 607 GLY A CA 1
ATOM 4730 C C . GLY A 1 610 ? 1.955 55.025 -8.975 1.00 43.11 607 GLY A C 1
ATOM 4731 O O . GLY A 1 610 ? 1.116 54.122 -9.046 1.00 43.11 607 GLY A O 1
ATOM 4732 N N . ASP A 1 611 ? 3.205 54.838 -8.554 1.00 91.64 608 ASP A N 1
ATOM 4733 C CA . ASP A 1 611 ? 3.710 53.524 -8.137 1.00 91.64 608 ASP A CA 1
ATOM 4734 C C . ASP A 1 611 ? 3.536 53.290 -6.632 1.00 91.64 608 ASP A C 1
ATOM 4735 O O . ASP A 1 611 ? 3.879 52.232 -6.101 1.00 91.64 608 ASP A O 1
ATOM 4740 N N . GLY A 1 612 ? 3.000 54.293 -5.951 1.00 78.82 609 GLY A N 1
ATOM 4741 C CA . GLY A 1 612 ? 2.784 54.223 -4.514 1.00 78.82 609 GLY A CA 1
ATOM 4742 C C . GLY A 1 612 ? 3.875 54.925 -3.734 1.00 78.82 609 GLY A C 1
ATOM 4743 O O . GLY A 1 612 ? 3.726 55.225 -2.542 1.00 78.82 609 GLY A O 1
ATOM 4744 N N . ALA A 1 613 ? 4.975 55.194 -4.416 1.00 53.19 610 ALA A N 1
ATOM 4745 C CA . ALA A 1 613 ? 6.128 55.801 -3.782 1.00 53.19 610 ALA A CA 1
ATOM 4746 C C . ALA A 1 613 ? 5.929 57.295 -3.646 1.00 53.19 610 ALA A C 1
ATOM 4747 O O . ALA A 1 613 ? 5.116 57.878 -4.350 1.00 53.19 610 ALA A O 1
ATOM 4749 N N . LEU A 1 614 ? 6.676 57.902 -2.734 1.00 80.25 611 LEU A N 1
ATOM 4750 C CA . LEU A 1 614 ? 6.604 59.335 -2.514 1.00 80.25 611 LEU A CA 1
ATOM 4751 C C . LEU A 1 614 ? 7.982 59.911 -2.249 1.00 80.25 611 LEU A C 1
ATOM 4752 O O . LEU A 1 614 ? 8.755 59.377 -1.436 1.00 80.25 611 LEU A O 1
ATOM 4757 N N . PHE A 1 615 ? 8.269 61.010 -2.939 1.00 77.53 612 PHE A N 1
ATOM 4758 C CA . PHE A 1 615 ? 9.466 61.803 -2.707 1.00 77.53 612 PHE A CA 1
ATOM 4759 C C . PHE A 1 615 ? 9.067 62.952 -1.799 1.00 77.53 612 PHE A C 1
ATOM 4760 O O . PHE A 1 615 ? 7.946 63.473 -1.907 1.00 77.53 612 PHE A O 1
ATOM 4768 N N . TYR A 1 616 ? 9.971 63.344 -0.903 1.00 137.07 613 TYR A N 1
ATOM 4769 C CA . TYR A 1 616 ? 9.654 64.379 0.083 1.00 137.07 613 TYR A CA 1
ATOM 4770 C C . TYR A 1 616 ? 10.702 65.463 0.247 1.00 137.07 613 TYR A C 1
ATOM 4771 O O . TYR A 1 616 ? 11.893 65.176 0.305 1.00 137.07 613 TYR A O 1
ATOM 4780 N N . PHE A 1 617 ? 10.221 66.704 0.333 1.00 94.98 614 PHE A N 1
ATOM 4781 C CA . PHE A 1 617 ? 11.049 67.909 0.314 1.00 94.98 614 PHE A CA 1
ATOM 4782 C C . PHE A 1 617 ? 10.384 69.047 1.126 1.00 94.98 614 PHE A C 1
ATOM 4783 O O . PHE A 1 617 ? 9.208 68.974 1.486 1.00 94.98 614 PHE A O 1
ATOM 4791 N N . GLY A 1 618 ? 11.146 70.106 1.398 1.00 110.47 615 GLY A N 1
ATOM 4792 C CA . GLY A 1 618 ? 10.636 71.319 2.045 1.00 110.47 615 GLY A CA 1
ATOM 4793 C C . GLY A 1 618 ? 10.858 72.556 1.182 1.00 110.47 615 GLY A C 1
ATOM 4794 O O . GLY A 1 618 ? 11.874 72.691 0.494 1.00 110.47 615 GLY A O 1
ATOM 4795 N N . LEU A 1 619 ? 9.899 73.472 1.235 1.00 201.00 616 LEU A N 1
ATOM 4796 C CA . LEU A 1 619 ? 9.932 74.683 0.424 1.00 201.00 616 LEU A CA 1
ATOM 4797 C C . LEU A 1 619 ? 10.258 75.915 1.277 1.00 201.00 616 LEU A C 1
ATOM 4798 O O . LEU A 1 619 ? 10.624 75.792 2.450 1.00 201.00 616 LEU A O 1
ATOM 4803 N N . ASN A 1 620 ? 10.135 77.095 0.674 1.00 117.14 617 ASN A N 1
ATOM 4804 C CA . ASN A 1 620 ? 10.455 78.353 1.324 1.00 117.14 617 ASN A CA 1
ATOM 4805 C C . ASN A 1 620 ? 9.469 79.422 0.910 1.00 117.14 617 ASN A C 1
ATOM 4806 O O . ASN A 1 620 ? 9.451 79.817 -0.258 1.00 117.14 617 ASN A O 1
ATOM 4811 N N . ILE A 1 621 ? 8.648 79.886 1.856 1.00 196.78 618 ILE A N 1
ATOM 4812 C CA . ILE A 1 621 ? 7.725 81.005 1.607 1.00 196.78 618 ILE A CA 1
ATOM 4813 C C . ILE A 1 621 ? 8.470 82.237 1.102 1.00 196.78 618 ILE A C 1
ATOM 4814 O O . ILE A 1 621 ? 7.944 83.003 0.294 1.00 196.78 618 ILE A O 1
ATOM 4819 N N . GLU A 1 622 ? 9.696 82.420 1.582 1.00 180.91 619 GLU A N 1
ATOM 4820 C CA . GLU A 1 622 ? 10.515 83.557 1.179 1.00 180.91 619 GLU A CA 1
ATOM 4821 C C . GLU A 1 622 ? 11.231 83.276 -0.137 1.00 180.91 619 GLU A C 1
ATOM 4822 O O . GLU A 1 622 ? 11.129 84.050 -1.089 1.00 180.91 619 GLU A O 1
ATOM 4828 N N . THR A 1 623 ? 11.950 82.158 -0.184 1.00 187.44 620 THR A N 1
ATOM 4829 C CA . THR A 1 623 ? 12.680 81.760 -1.382 1.00 187.44 620 THR A CA 1
ATOM 4830 C C . THR A 1 623 ? 12.071 80.501 -1.992 1.00 187.44 620 THR A C 1
ATOM 4831 O O . THR A 1 623 ? 11.388 80.562 -3.014 1.00 187.44 620 THR A O 1
ATOM 4835 N N . GLY A 1 624 ? 12.325 79.361 -1.358 1.00 198.92 621 GLY A N 1
ATOM 4836 C CA . GLY A 1 624 ? 11.807 78.092 -1.834 1.00 198.92 621 GLY A CA 1
ATOM 4837 C C . GLY A 1 624 ? 12.649 77.505 -2.949 1.00 198.92 621 GLY A C 1
ATOM 4838 O O . GLY A 1 624 ? 12.704 78.051 -4.051 1.00 198.92 621 GLY A O 1
ATOM 4839 N N . LEU A 1 625 ? 13.308 76.387 -2.662 1.00 155.39 622 LEU A N 1
ATOM 4840 C CA . LEU A 1 625 ? 14.154 75.722 -3.646 1.00 155.39 622 LEU A CA 1
ATOM 4841 C C . LEU A 1 625 ? 14.176 74.213 -3.426 1.00 155.39 622 LEU A C 1
ATOM 4842 O O . LEU A 1 625 ? 13.131 73.562 -3.417 1.00 155.39 622 LEU A O 1
ATOM 4847 N N . LEU A 1 626 ? 15.373 73.664 -3.250 1.00 112.49 623 LEU A N 1
ATOM 4848 C CA . LEU A 1 626 ? 15.533 72.231 -3.032 1.00 112.49 623 LEU A CA 1
ATOM 4849 C C . LEU A 1 626 ? 15.704 71.913 -1.550 1.00 112.49 623 LEU A C 1
ATOM 4850 O O . LEU A 1 626 ? 16.078 72.778 -0.758 1.00 112.49 623 LEU A O 1
ATOM 4855 N N . SER A 1 627 ? 15.427 70.666 -1.182 1.00 162.90 624 SER A N 1
ATOM 4856 C CA . SER A 1 627 ? 15.549 70.230 0.204 1.00 162.90 624 SER A CA 1
ATOM 4857 C C . SER A 1 627 ? 16.058 68.795 0.287 1.00 162.90 624 SER A C 1
ATOM 4858 O O . SER A 1 627 ? 17.078 68.452 -0.311 1.00 162.90 624 SER A O 1
ATOM 4861 N N . ASP A 1 628 ? 15.339 67.960 1.030 1.00 118.38 625 ASP A N 1
ATOM 4862 C CA . ASP A 1 628 ? 15.716 66.561 1.192 1.00 118.38 625 ASP A CA 1
ATOM 4863 C C . ASP A 1 628 ? 15.146 65.704 0.067 1.00 118.38 625 ASP A C 1
ATOM 4864 O O . ASP A 1 628 ? 14.100 66.022 -0.500 1.00 118.38 625 ASP A O 1
ATOM 4869 N N . ARG A 1 629 ? 15.839 64.615 -0.251 1.00 143.08 626 ARG A N 1
ATOM 4870 C CA . ARG A 1 629 ? 15.402 63.712 -1.309 1.00 143.08 626 ARG A CA 1
ATOM 4871 C C . ARG A 1 629 ? 15.394 62.247 -0.888 1.00 143.08 626 ARG A C 1
ATOM 4872 O O . ARG A 1 629 ? 16.423 61.573 -0.934 1.00 143.08 626 ARG A O 1
ATOM 4880 N N . LYS A 1 630 ? 14.226 61.756 -0.484 1.00 70.42 627 LYS A N 1
ATOM 4881 C CA . LYS A 1 630 ? 14.091 60.349 -0.088 1.00 70.42 627 LYS A CA 1
ATOM 4882 C C . LYS A 1 630 ? 12.839 59.712 -0.736 1.00 70.42 627 LYS A C 1
ATOM 4883 O O . LYS A 1 630 ? 12.042 60.416 -1.343 1.00 70.42 627 LYS A O 1
ATOM 4889 N N . LYS A 1 631 ? 12.681 58.393 -0.625 1.00 68.89 628 LYS A N 1
ATOM 4890 C CA . LYS A 1 631 ? 11.704 57.677 -1.456 1.00 68.89 628 LYS A CA 1
ATOM 4891 C C . LYS A 1 631 ? 11.046 56.476 -0.753 1.00 68.89 628 LYS A C 1
ATOM 4892 O O . LYS A 1 631 ? 11.716 55.505 -0.406 1.00 68.89 628 LYS A O 1
ATOM 4898 N N . VAL A 1 632 ? 9.726 56.540 -0.577 1.00 93.66 629 VAL A N 1
ATOM 4899 C CA . VAL A 1 632 ? 9.014 55.515 0.196 1.00 93.66 629 VAL A CA 1
ATOM 4900 C C . VAL A 1 632 ? 8.273 54.480 -0.659 1.00 93.66 629 VAL A C 1
ATOM 4901 O O . VAL A 1 632 ? 8.688 54.171 -1.776 1.00 93.66 629 VAL A O 1
ATOM 4905 N N . THR A 1 633 ? 7.201 53.911 -0.128 1.00 77.64 630 THR A N 1
ATOM 4906 C CA . THR A 1 633 ? 6.492 52.889 -0.871 1.00 77.64 630 THR A CA 1
ATOM 4907 C C . THR A 1 633 ? 5.014 52.742 -0.475 1.00 77.64 630 THR A C 1
ATOM 4908 O O . THR A 1 633 ? 4.363 51.776 -0.894 1.00 77.64 630 THR A O 1
ATOM 4912 N N . LEU A 1 634 ? 4.499 53.692 0.318 1.00 59.43 631 LEU A N 1
ATOM 4913 C CA . LEU A 1 634 ? 3.099 53.708 0.786 1.00 59.43 631 LEU A CA 1
ATOM 4914 C C . LEU A 1 634 ? 2.217 52.727 0.028 1.00 59.43 631 LEU A C 1
ATOM 4915 O O . LEU A 1 634 ? 2.409 51.518 0.152 1.00 59.43 631 LEU A O 1
ATOM 4920 N N . GLY A 1 635 ? 1.275 53.202 -0.775 1.00 67.84 632 GLY A N 1
ATOM 4921 C CA . GLY A 1 635 ? 0.511 52.259 -1.598 1.00 67.84 632 GLY A CA 1
ATOM 4922 C C . GLY A 1 635 ? 1.375 51.555 -2.635 1.00 67.84 632 GLY A C 1
ATOM 4923 O O . GLY A 1 635 ? 2.587 51.773 -2.700 1.00 67.84 632 GLY A O 1
ATOM 4924 N N . THR A 1 636 ? 0.770 50.686 -3.434 1.00 75.88 633 THR A N 1
ATOM 4925 C CA . THR A 1 636 ? 1.358 50.375 -4.736 1.00 75.88 633 THR A CA 1
ATOM 4926 C C . THR A 1 636 ? 0.568 51.185 -5.740 1.00 75.88 633 THR A C 1
ATOM 4927 O O . THR A 1 636 ? 1.029 51.428 -6.858 1.00 75.88 633 THR A O 1
ATOM 4931 N N . GLN A 1 637 ? -0.634 51.579 -5.306 1.00 80.52 634 GLN A N 1
ATOM 4932 C CA . GLN A 1 637 ? -1.508 52.508 -6.007 1.00 80.52 634 GLN A CA 1
ATOM 4933 C C . GLN A 1 637 ? -1.062 53.952 -5.831 1.00 80.52 634 GLN A C 1
ATOM 4934 O O . GLN A 1 637 ? -0.413 54.296 -4.831 1.00 80.52 634 GLN A O 1
ATOM 4940 N N . PRO A 1 638 ? -1.423 54.813 -6.801 1.00 75.33 635 PRO A N 1
ATOM 4941 C CA . PRO A 1 638 ? -1.193 56.232 -6.686 1.00 75.33 635 PRO A CA 1
ATOM 4942 C C . PRO A 1 638 ? -1.769 56.755 -5.405 1.00 75.33 635 PRO A C 1
ATOM 4943 O O . PRO A 1 638 ? -2.752 56.250 -4.915 1.00 75.33 635 PRO A O 1
ATOM 4947 N N . THR A 1 639 ? -1.146 57.787 -4.890 1.00 52.84 636 THR A N 1
ATOM 4948 C CA . THR A 1 639 ? -1.446 58.306 -3.595 1.00 52.84 636 THR A CA 1
ATOM 4949 C C . THR A 1 639 ? -2.004 59.708 -3.724 1.00 52.84 636 THR A C 1
ATOM 4950 O O . THR A 1 639 ? -1.418 60.567 -4.401 1.00 52.84 636 THR A O 1
ATOM 4954 N N . VAL A 1 640 ? -3.145 59.939 -3.083 1.00 42.77 637 VAL A N 1
ATOM 4955 C CA . VAL A 1 640 ? -3.734 61.281 -3.003 1.00 42.77 637 VAL A CA 1
ATOM 4956 C C . VAL A 1 640 ? -3.375 61.874 -1.657 1.00 42.77 637 VAL A C 1
ATOM 4957 O O . VAL A 1 640 ? -3.673 61.273 -0.628 1.00 42.77 637 VAL A O 1
ATOM 4961 N N . LEU A 1 641 ? -2.704 63.020 -1.662 1.00 62.67 638 LEU A N 1
ATOM 4962 C CA . LEU A 1 641 ? -2.366 63.712 -0.423 1.00 62.67 638 LEU A CA 1
ATOM 4963 C C . LEU A 1 641 ? -3.430 64.742 -0.055 1.00 62.67 638 LEU A C 1
ATOM 4964 O O . LEU A 1 641 ? -4.025 65.363 -0.945 1.00 62.67 638 LEU A O 1
ATOM 4969 N N . ARG A 1 642 ? -3.686 64.909 1.243 1.00 63.12 639 ARG A N 1
ATOM 4970 C CA . ARG A 1 642 ? -4.697 65.865 1.753 1.00 63.12 639 ARG A CA 1
ATOM 4971 C C . ARG A 1 642 ? -4.348 66.248 3.185 1.00 63.12 639 ARG A C 1
ATOM 4972 O O . ARG A 1 642 ? -3.488 65.603 3.805 1.00 63.12 639 ARG A O 1
ATOM 4980 N N . THR A 1 643 ? -4.988 67.299 3.699 1.00 110.17 640 THR A N 1
ATOM 4981 C CA . THR A 1 643 ? -4.732 67.768 5.066 1.00 110.17 640 THR A CA 1
ATOM 4982 C C . THR A 1 643 ? -6.006 67.867 5.912 1.00 110.17 640 THR A C 1
ATOM 4983 O O . THR A 1 643 ? -7.051 68.316 5.436 1.00 110.17 640 THR A O 1
ATOM 4987 N N . PHE A 1 644 ? -5.889 67.441 7.169 1.00 130.28 641 PHE A N 1
ATOM 4988 C CA . PHE A 1 644 ? -7.041 67.165 8.029 1.00 130.28 641 PHE A CA 1
ATOM 4989 C C . PHE A 1 644 ? -7.047 67.972 9.341 1.00 130.28 641 PHE A C 1
ATOM 4990 O O . PHE A 1 644 ? -5.987 68.367 9.842 1.00 130.28 641 PHE A O 1
ATOM 4998 N N . ARG A 1 645 ? -8.248 68.204 9.882 1.00 184.49 642 ARG A N 1
ATOM 4999 C CA . ARG A 1 645 ? -8.425 68.864 11.185 1.00 184.49 642 ARG A CA 1
ATOM 5000 C C . ARG A 1 645 ? -8.272 67.867 12.347 1.00 184.49 642 ARG A C 1
ATOM 5001 O O . ARG A 1 645 ? -8.896 66.799 12.354 1.00 184.49 642 ARG A O 1
ATOM 5009 N N . SER A 1 646 ? -7.444 68.241 13.323 1.00 201.00 643 SER A N 1
ATOM 5010 C CA . SER A 1 646 ? -7.107 67.387 14.466 1.00 201.00 643 SER A CA 1
ATOM 5011 C C . SER A 1 646 ? -6.874 68.227 15.735 1.00 201.00 643 SER A C 1
ATOM 5012 O O . SER A 1 646 ? -7.776 68.942 16.178 1.00 201.00 643 SER A O 1
ATOM 5015 N N . LEU A 1 647 ? -5.675 68.134 16.315 1.00 144.17 644 LEU A N 1
ATOM 5016 C CA . LEU A 1 647 ? -5.287 68.966 17.464 1.00 144.17 644 LEU A CA 1
ATOM 5017 C C . LEU A 1 647 ? -4.688 70.306 16.986 1.00 144.17 644 LEU A C 1
ATOM 5018 O O . LEU A 1 647 ? -5.063 70.807 15.920 1.00 144.17 644 LEU A O 1
ATOM 5023 N N . SER A 1 648 ? -3.776 70.885 17.769 1.00 156.75 645 SER A N 1
ATOM 5024 C CA . SER A 1 648 ? -3.106 72.145 17.412 1.00 156.75 645 SER A CA 1
ATOM 5025 C C . SER A 1 648 ? -2.304 72.037 16.112 1.00 156.75 645 SER A C 1
ATOM 5026 O O . SER A 1 648 ? -2.215 72.999 15.339 1.00 156.75 645 SER A O 1
ATOM 5029 N N . THR A 1 649 ? -1.723 70.860 15.888 1.00 201.00 646 THR A N 1
ATOM 5030 C CA . THR A 1 649 ? -0.929 70.603 14.697 1.00 201.00 646 THR A CA 1
ATOM 5031 C C . THR A 1 649 ? -1.701 69.670 13.764 1.00 201.00 646 THR A C 1
ATOM 5032 O O . THR A 1 649 ? -1.620 68.449 13.889 1.00 201.00 646 THR A O 1
ATOM 5036 N N . THR A 1 650 ? -2.473 70.257 12.850 1.00 153.87 647 THR A N 1
ATOM 5037 C CA . THR A 1 650 ? -3.267 69.496 11.874 1.00 153.87 647 THR A CA 1
ATOM 5038 C C . THR A 1 650 ? -2.339 68.976 10.777 1.00 153.87 647 THR A C 1
ATOM 5039 O O . THR A 1 650 ? -1.337 69.633 10.478 1.00 153.87 647 THR A O 1
ATOM 5043 N N . ASN A 1 651 ? -2.653 67.816 10.184 1.00 131.94 648 ASN A N 1
ATOM 5044 C CA . ASN A 1 651 ? -1.623 67.053 9.433 1.00 131.94 648 ASN A CA 1
ATOM 5045 C C . ASN A 1 651 ? -1.945 66.580 8.005 1.00 131.94 648 ASN A C 1
ATOM 5046 O O . ASN A 1 651 ? -2.977 66.953 7.451 1.00 131.94 648 ASN A O 1
ATOM 5051 N N . VAL A 1 652 ? -1.048 65.758 7.435 1.00 85.92 649 VAL A N 1
ATOM 5052 C CA . VAL A 1 652 ? -1.185 65.201 6.068 1.00 85.92 649 VAL A CA 1
ATOM 5053 C C . VAL A 1 652 ? -1.652 63.736 5.986 1.00 85.92 649 VAL A C 1
ATOM 5054 O O . VAL A 1 652 ? -0.959 62.815 6.452 1.00 85.92 649 VAL A O 1
ATOM 5058 N N . PHE A 1 653 ? -2.800 63.529 5.342 1.00 49.19 650 PHE A N 1
ATOM 5059 C CA . PHE A 1 653 ? -3.345 62.192 5.144 1.00 49.19 650 PHE A CA 1
ATOM 5060 C C . PHE A 1 653 ? -3.085 61.677 3.720 1.00 49.19 650 PHE A C 1
ATOM 5061 O O . PHE A 1 653 ? -3.445 62.329 2.730 1.00 49.19 650 PHE A O 1
ATOM 5069 N N . ALA A 1 654 ? -2.486 60.497 3.607 1.00 43.89 651 ALA A N 1
ATOM 5070 C CA . ALA A 1 654 ? -2.141 59.961 2.298 1.00 43.89 651 ALA A CA 1
ATOM 5071 C C . ALA A 1 654 ? -3.098 58.834 1.938 1.00 43.89 651 ALA A C 1
ATOM 5072 O O . ALA A 1 654 ? -3.196 57.863 2.690 1.00 43.89 651 ALA A O 1
ATOM 5074 N N . CYS A 1 655 ? -3.784 58.951 0.796 1.00 50.26 652 CYS A N 1
ATOM 5075 C CA . CYS A 1 655 ? -4.753 57.947 0.381 1.00 50.26 652 CYS A CA 1
ATOM 5076 C C . CYS A 1 655 ? -4.085 56.967 -0.529 1.00 50.26 652 CYS A C 1
ATOM 5077 O O . CYS A 1 655 ? -3.491 57.360 -1.503 1.00 50.26 652 CYS A O 1
ATOM 5080 N N . SER A 1 656 ? -4.172 55.685 -0.198 1.00 46.82 653 SER A N 1
ATOM 5081 C CA . SER A 1 656 ? -3.544 54.597 -0.957 1.00 46.82 653 SER A CA 1
ATOM 5082 C C . SER A 1 656 ? -4.258 53.302 -0.618 1.00 46.82 653 SER A C 1
ATOM 5083 O O . SER A 1 656 ? -5.211 53.282 0.184 1.00 46.82 653 SER A O 1
ATOM 5086 N N . ASP A 1 657 ? -3.769 52.214 -1.207 1.00 64.77 654 ASP A N 1
ATOM 5087 C CA . ASP A 1 657 ? -4.153 50.873 -0.796 1.00 64.77 654 ASP A CA 1
ATOM 5088 C C . ASP A 1 657 ? -3.570 50.642 0.585 1.00 64.77 654 ASP A C 1
ATOM 5089 O O . ASP A 1 657 ? -4.024 49.769 1.311 1.00 64.77 654 ASP A O 1
ATOM 5094 N N . ARG A 1 658 ? -2.544 51.415 0.940 1.00 48.00 655 ARG A N 1
ATOM 5095 C CA . ARG A 1 658 ? -2.034 51.429 2.301 1.00 48.00 655 ARG A CA 1
ATOM 5096 C C . ARG A 1 658 ? -2.232 52.849 2.885 1.00 48.00 655 ARG A C 1
ATOM 5097 O O . ARG A 1 658 ? -1.302 53.653 2.898 1.00 48.00 655 ARG A O 1
ATOM 5105 N N . PRO A 1 659 ? -3.464 53.169 3.345 1.00 38.88 656 PRO A N 1
ATOM 5106 C CA . PRO A 1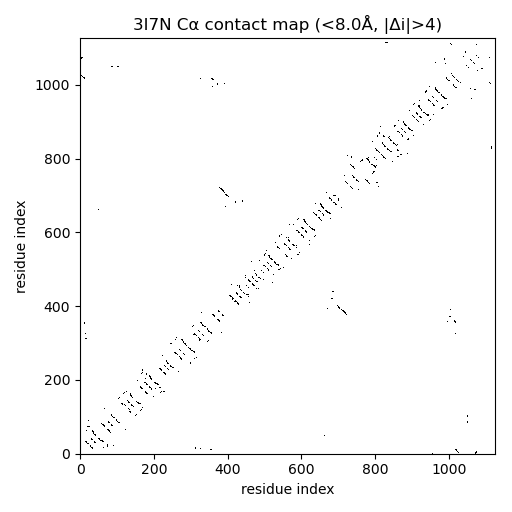 659 ? -3.727 54.522 3.851 1.00 38.88 656 PRO A CA 1
ATOM 5107 C C . PRO A 1 659 ? -2.697 54.863 4.898 1.00 38.88 656 PRO A C 1
ATOM 5108 O O . PRO A 1 659 ? -2.355 54.003 5.725 1.00 38.88 656 PRO A O 1
ATOM 5112 N N . THR A 1 660 ? -2.185 56.090 4.848 1.00 37.77 657 THR A N 1
ATOM 5113 C CA . THR A 1 660 ? -1.138 56.494 5.754 1.00 37.77 657 THR A CA 1
ATOM 5114 C C . THR A 1 660 ? -1.358 57.895 6.255 1.00 37.77 657 THR A C 1
ATOM 5115 O O . THR A 1 660 ? -1.816 58.772 5.522 1.00 37.77 657 THR A O 1
ATOM 5119 N N . VAL A 1 661 ? -1.037 58.108 7.519 1.00 45.18 658 VAL A N 1
ATOM 5120 C CA . VAL A 1 661 ? -0.925 59.455 8.026 1.00 45.18 658 VAL A CA 1
ATOM 5121 C C . VAL A 1 661 ? 0.511 59.893 8.074 1.00 45.18 658 VAL A C 1
ATOM 5122 O O . VAL A 1 661 ? 1.414 59.097 8.405 1.00 45.18 658 VAL A O 1
ATOM 5126 N N . ILE A 1 662 ? 0.689 61.169 7.734 1.00 122.23 659 ILE A N 1
ATOM 5127 C CA . ILE A 1 662 ? 1.924 61.890 7.946 1.00 122.23 659 ILE A CA 1
ATOM 5128 C C . ILE A 1 662 ? 1.699 63.046 8.940 1.00 122.23 659 ILE A C 1
ATOM 5129 O O . ILE A 1 662 ? 1.168 64.105 8.575 1.00 122.23 659 ILE A O 1
ATOM 5134 N N . TYR A 1 663 ? 2.088 62.795 10.199 1.00 145.77 660 TYR A N 1
ATOM 5135 C CA . TYR A 1 663 ? 1.962 63.735 11.335 1.00 145.77 660 TYR A CA 1
ATOM 5136 C C . TYR A 1 663 ? 3.247 64.564 11.471 1.00 145.77 660 TYR A C 1
ATOM 5137 O O . TYR A 1 663 ? 3.688 65.181 10.507 1.00 145.77 660 TYR A O 1
ATOM 5146 N N . SER A 1 664 ? 3.844 64.555 12.669 1.00 201.00 661 SER A N 1
ATOM 5147 C CA . SER A 1 664 ? 5.092 65.285 12.963 1.00 201.00 661 SER A CA 1
ATOM 5148 C C . SER A 1 664 ? 5.904 64.697 14.132 1.00 201.00 661 SER A C 1
ATOM 5149 O O . SER A 1 664 ? 5.345 64.404 15.192 1.00 201.00 661 SER A O 1
ATOM 5152 N N . SER A 1 665 ? 7.215 64.530 13.935 1.00 149.74 662 SER A N 1
ATOM 5153 C CA . SER A 1 665 ? 8.121 64.102 15.017 1.00 149.74 662 SER A CA 1
ATOM 5154 C C . SER A 1 665 ? 8.625 65.322 15.824 1.00 149.74 662 SER A C 1
ATOM 5155 O O . SER A 1 665 ? 7.813 66.091 16.353 1.00 149.74 662 SER A O 1
ATOM 5158 N N . ASN A 1 666 ? 9.946 65.491 15.920 1.00 181.92 663 ASN A N 1
ATOM 5159 C CA . ASN A 1 666 ? 10.550 66.623 16.644 1.00 181.92 663 ASN A CA 1
ATOM 5160 C C . ASN A 1 666 ? 10.107 67.972 16.076 1.00 181.92 663 ASN A C 1
ATOM 5161 O O . ASN A 1 666 ? 9.528 68.800 16.776 1.00 181.92 663 ASN A O 1
ATOM 5166 N N . HIS A 1 667 ? 10.400 68.158 14.796 1.00 80.77 664 HIS A N 1
ATOM 5167 C CA . HIS A 1 667 ? 9.870 69.219 13.946 1.00 80.77 664 HIS A CA 1
ATOM 5168 C C . HIS A 1 667 ? 9.735 68.511 12.597 1.00 80.77 664 HIS A C 1
ATOM 5169 O O . HIS A 1 667 ? 9.365 69.119 11.582 1.00 80.77 664 HIS A O 1
ATOM 5176 N N . LYS A 1 668 ? 10.029 67.203 12.633 1.00 201.00 665 LYS A N 1
ATOM 5177 C CA . LYS A 1 668 ? 9.890 66.255 11.517 1.00 201.00 665 LYS A CA 1
ATOM 5178 C C . LYS A 1 668 ? 8.420 65.900 11.225 1.00 201.00 665 LYS A C 1
ATOM 5179 O O . LYS A 1 668 ? 7.544 66.752 11.365 1.00 201.00 665 LYS A O 1
ATOM 5185 N N . LEU A 1 669 ? 8.155 64.646 10.832 1.00 80.03 666 LEU A N 1
ATOM 5186 C CA . LEU A 1 669 ? 6.820 64.212 10.328 1.00 80.03 666 LEU A CA 1
ATOM 5187 C C . LEU A 1 669 ? 6.601 62.696 10.418 1.00 80.03 666 LEU A C 1
ATOM 5188 O O . LEU A 1 669 ? 7.429 61.944 9.907 1.00 80.03 666 LEU A O 1
ATOM 5193 N N . VAL A 1 670 ? 5.492 62.246 11.020 1.00 132.94 667 VAL A N 1
ATOM 5194 C CA . VAL A 1 670 ? 5.265 60.792 11.272 1.00 132.94 667 VAL A CA 1
ATOM 5195 C C . VAL A 1 670 ? 4.774 60.035 10.027 1.00 132.94 667 VAL A C 1
ATOM 5196 O O . VAL A 1 670 ? 4.203 60.636 9.123 1.00 132.94 667 VAL A O 1
ATOM 5200 N N . PHE A 1 671 ? 5.011 58.720 10.000 1.00 139.13 668 PHE A N 1
ATOM 5201 C CA . PHE A 1 671 ? 4.689 57.855 8.857 1.00 139.13 668 PHE A CA 1
ATOM 5202 C C . PHE A 1 671 ? 4.016 56.526 9.227 1.00 139.13 668 PHE A C 1
ATOM 5203 O O . PHE A 1 671 ? 4.494 55.456 8.844 1.00 139.13 668 PHE A O 1
ATOM 5211 N N . SER A 1 672 ? 2.893 56.606 9.941 1.00 49.78 669 SER A N 1
ATOM 5212 C CA . SER A 1 672 ? 2.232 55.430 10.520 1.00 49.78 669 SER A CA 1
ATOM 5213 C C . SER A 1 672 ? 1.072 54.961 9.658 1.00 49.78 669 SER A C 1
ATOM 5214 O O . SER A 1 672 ? 0.458 55.762 8.944 1.00 49.78 669 SER A O 1
ATOM 5217 N N . ASN A 1 673 ? 0.770 53.663 9.711 1.00 37.34 670 ASN A N 1
ATOM 5218 C CA . ASN A 1 673 ? -0.390 53.160 8.992 1.00 37.34 670 ASN A CA 1
ATOM 5219 C C . ASN A 1 673 ? -1.713 53.630 9.596 1.00 37.34 670 ASN A C 1
ATOM 5220 O O . ASN A 1 673 ? -1.832 53.953 10.813 1.00 37.34 670 ASN A O 1
ATOM 5225 N N . VAL A 1 674 ? -2.714 53.656 8.730 1.00 47.33 671 VAL A N 1
ATOM 5226 C CA . VAL A 1 674 ? -4.071 53.823 9.182 1.00 47.33 671 VAL A CA 1
ATOM 5227 C C . VAL A 1 674 ? -4.762 52.482 9.015 1.00 47.33 671 VAL A C 1
ATOM 5228 O O . VAL A 1 674 ? -4.685 51.878 7.941 1.00 47.33 671 VAL A O 1
ATOM 5232 N N . ASN A 1 675 ? -5.376 52.004 10.095 1.00 56.75 672 ASN A N 1
ATOM 5233 C CA . ASN A 1 675 ? -5.980 50.670 10.129 1.00 56.75 672 ASN A CA 1
ATOM 5234 C C . ASN A 1 675 ? -7.251 50.623 9.293 1.00 56.75 672 ASN A C 1
ATOM 5235 O O . ASN A 1 675 ? -8.362 50.633 9.828 1.00 56.75 672 ASN A O 1
ATOM 5240 N N . LEU A 1 676 ? -7.081 50.578 7.979 1.00 53.44 673 LEU A N 1
ATOM 5241 C CA . LEU A 1 676 ? -8.197 50.671 7.055 1.00 53.44 673 LEU A CA 1
ATOM 5242 C C . LEU A 1 676 ? -7.896 49.969 5.764 1.00 53.44 673 LEU A C 1
ATOM 5243 O O . LEU A 1 676 ? -6.788 50.060 5.243 1.00 53.44 673 LEU A O 1
ATOM 5248 N N . LYS A 1 677 ? -8.917 49.274 5.276 1.00 78.23 674 LYS A N 1
ATOM 5249 C CA . LYS A 1 677 ? -8.918 48.485 4.047 1.00 78.23 674 LYS A CA 1
ATOM 5250 C C . LYS A 1 677 ? -8.139 49.208 2.912 1.00 78.23 674 LYS A C 1
ATOM 5251 O O . LYS A 1 677 ? -7.065 48.757 2.498 1.00 78.23 674 LYS A O 1
ATOM 5257 N N . GLU A 1 678 ? -8.679 50.339 2.455 1.00 62.39 675 GLU A N 1
ATOM 5258 C CA . GLU A 1 678 ? -8.155 51.125 1.352 1.00 62.39 675 GLU A CA 1
ATOM 5259 C C . GLU A 1 678 ? -8.915 52.435 1.411 1.00 62.39 675 GLU A C 1
ATOM 5260 O O . GLU A 1 678 ? -10.117 52.428 1.580 1.00 62.39 675 GLU A O 1
ATOM 5266 N N . VAL A 1 679 ? -8.222 53.561 1.322 1.00 64.02 676 VAL A N 1
ATOM 5267 C CA . VAL A 1 679 ? -8.900 54.843 1.234 1.00 64.02 676 VAL A CA 1
ATOM 5268 C C . VAL A 1 679 ? -8.529 55.496 -0.097 1.00 64.02 676 VAL A C 1
ATOM 5269 O O . VAL A 1 679 ? -7.340 55.648 -0.412 1.00 64.02 676 VAL A O 1
ATOM 5273 N N . ASN A 1 680 ? -9.549 55.867 -0.874 1.00 65.75 677 ASN A N 1
ATOM 5274 C CA . ASN A 1 680 ? -9.367 56.425 -2.218 1.00 65.75 677 ASN A CA 1
ATOM 5275 C C . ASN A 1 680 ? -9.237 57.938 -2.253 1.00 65.75 677 ASN A C 1
ATOM 5276 O O . ASN A 1 680 ? -8.351 58.455 -2.928 1.00 65.75 677 ASN A O 1
ATOM 5281 N N . TYR A 1 681 ? -10.139 58.628 -1.546 1.00 49.30 678 TYR A N 1
ATOM 5282 C CA . TYR A 1 681 ? -10.083 60.093 -1.325 1.00 49.30 678 TYR A CA 1
ATOM 5283 C C . TYR A 1 681 ? -10.574 60.354 0.087 1.00 49.30 678 TYR A C 1
ATOM 5284 O O . TYR A 1 681 ? -11.264 59.505 0.659 1.00 49.30 678 TYR A O 1
ATOM 5293 N N . MET A 1 682 ? -10.223 61.507 0.654 1.00 69.19 679 MET A N 1
ATOM 5294 C CA . MET A 1 682 ? -10.446 61.761 2.076 1.00 69.19 679 MET A CA 1
ATOM 5295 C C . MET A 1 682 ? -10.423 63.253 2.406 1.00 69.19 679 MET A C 1
ATOM 5296 O O . MET A 1 682 ? -9.526 63.965 1.935 1.00 69.19 679 MET A O 1
ATOM 5301 N N . CYS A 1 683 ? -11.388 63.709 3.223 1.00 123.79 680 CYS A N 1
ATOM 5302 C CA . CYS A 1 683 ? -11.498 65.127 3.638 1.00 123.79 680 CYS A CA 1
ATOM 5303 C C . CYS A 1 683 ? -12.078 65.326 5.039 1.00 123.79 680 CYS A C 1
ATOM 5304 O O . CYS A 1 683 ? -12.870 64.498 5.496 1.00 123.79 680 CYS A O 1
ATOM 5307 N N . PRO A 1 684 ? -11.669 66.419 5.727 1.00 107.76 681 PRO A N 1
ATOM 5308 C CA . PRO A 1 684 ? -12.306 66.902 6.969 1.00 107.76 681 PRO A CA 1
ATOM 5309 C C . PRO A 1 684 ? -13.799 67.209 6.798 1.00 107.76 681 PRO A C 1
ATOM 5310 O O . PRO A 1 684 ? -14.256 67.444 5.670 1.00 107.76 681 PRO A O 1
ATOM 5314 N N . LEU A 1 685 ? -14.531 67.198 7.921 1.00 200.33 682 LEU A N 1
ATOM 5315 C CA . LEU A 1 685 ? -15.987 67.452 7.984 1.00 200.33 682 LEU A CA 1
ATOM 5316 C C . LEU A 1 685 ? -16.392 67.931 9.395 1.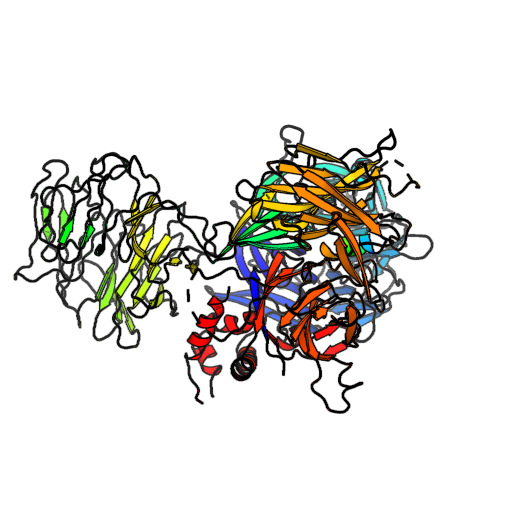00 200.33 682 LEU A C 1
ATOM 5317 O O . LEU A 1 685 ? -15.514 68.110 10.247 1.00 200.33 682 LEU A O 1
ATOM 5322 N N . ASN A 1 686 ? -17.697 68.133 9.647 1.00 147.63 683 ASN A N 1
ATOM 5323 C CA . ASN A 1 686 ? -18.164 68.755 10.915 1.00 147.63 683 ASN A CA 1
ATOM 5324 C C . ASN A 1 686 ? -19.688 68.849 11.187 1.00 147.63 683 ASN A C 1
ATOM 5325 O O . ASN A 1 686 ? -20.091 69.453 12.186 1.00 147.63 683 ASN A O 1
ATOM 5330 N N . SER A 1 687 ? -20.522 68.254 10.333 1.00 151.14 684 SER A N 1
ATOM 5331 C CA . SER A 1 687 ? -21.997 68.435 10.386 1.00 151.14 684 SER A CA 1
ATOM 5332 C C . SER A 1 687 ? -22.651 68.408 11.783 1.00 151.14 684 SER A C 1
ATOM 5333 O O . SER A 1 687 ? -22.128 67.788 12.713 1.00 151.14 684 SER A O 1
ATOM 5336 N N . ASP A 1 688 ? -23.795 69.083 11.922 1.00 167.52 685 ASP A N 1
ATOM 5337 C CA . ASP A 1 688 ? -24.588 68.985 13.151 1.00 167.52 685 ASP A CA 1
ATOM 5338 C C . ASP A 1 688 ? -25.294 67.629 13.188 1.00 167.52 685 ASP A C 1
ATOM 5339 O O . ASP A 1 688 ? -26.494 67.501 12.943 1.00 167.52 685 ASP A O 1
ATOM 5344 N N . GLY A 1 689 ? -24.501 66.614 13.504 1.00 73.21 686 GLY A N 1
ATOM 5345 C CA . GLY A 1 689 ? -24.866 65.215 13.320 1.00 73.21 686 GLY A CA 1
ATOM 5346 C C . GLY A 1 689 ? -23.635 64.356 13.007 1.00 73.21 686 GLY A C 1
ATOM 5347 O O . GLY A 1 689 ? -23.750 63.126 12.909 1.00 73.21 686 GLY A O 1
ATOM 5348 N N . TYR A 1 690 ? -22.463 65.009 12.855 1.00 65.74 687 TYR A N 1
ATOM 5349 C CA . TYR A 1 690 ? -21.160 64.363 12.583 1.00 65.74 687 TYR A CA 1
ATOM 5350 C C . TYR A 1 690 ? -19.863 65.172 12.931 1.00 65.74 687 TYR A C 1
ATOM 5351 O O . TYR A 1 690 ? -18.901 65.094 12.179 1.00 65.74 687 TYR A O 1
ATOM 5360 N N . PRO A 1 691 ? -19.805 65.906 14.073 1.00 107.69 688 PRO A N 1
ATOM 5361 C CA . PRO A 1 691 ? -18.695 66.882 14.270 1.00 107.69 688 PRO A CA 1
ATOM 5362 C C . PRO A 1 691 ? -17.285 66.278 14.365 1.00 107.69 688 PRO A C 1
ATOM 5363 O O . PRO A 1 691 ? -17.158 65.062 14.483 1.00 107.69 688 PRO A O 1
ATOM 5367 N N . ASP A 1 692 ? -16.252 67.133 14.326 1.00 97.19 689 ASP A N 1
ATOM 5368 C CA . ASP A 1 692 ? -14.830 66.728 14.160 1.00 97.19 689 ASP A CA 1
ATOM 5369 C C . ASP A 1 692 ? -14.615 65.379 13.404 1.00 97.19 689 ASP A C 1
ATOM 5370 O O . ASP A 1 692 ? -13.696 64.602 13.691 1.00 97.19 689 ASP A O 1
ATOM 5375 N N . SER A 1 693 ? -15.470 65.149 12.411 1.00 190.15 690 SER A N 1
ATOM 5376 C CA . SER A 1 693 ? -15.479 63.921 11.623 1.00 190.15 690 SER A CA 1
ATOM 5377 C C . SER A 1 693 ? -14.592 64.051 10.382 1.00 190.15 690 SER A C 1
ATOM 5378 O O . SER A 1 693 ? -14.358 65.160 9.893 1.00 190.15 690 SER A O 1
ATOM 5381 N N . LEU A 1 694 ? -14.086 62.915 9.897 1.00 51.55 691 LEU A N 1
ATOM 5382 C CA . LEU A 1 694 ? -13.303 62.858 8.662 1.00 51.55 691 LEU A CA 1
ATOM 5383 C C . LEU A 1 694 ? -14.072 61.964 7.709 1.00 51.55 691 LEU A C 1
ATOM 5384 O O . LEU A 1 694 ? -14.713 60.997 8.137 1.00 51.55 691 LEU A O 1
ATOM 5389 N N . ALA A 1 695 ? -14.042 62.314 6.426 1.00 87.43 692 ALA A N 1
ATOM 5390 C CA . ALA A 1 695 ? -14.791 61.579 5.422 1.00 87.43 692 ALA A CA 1
ATOM 5391 C C . ALA A 1 695 ? -13.786 60.876 4.555 1.00 87.43 692 ALA A C 1
ATOM 5392 O O . ALA A 1 695 ? -12.685 61.391 4.362 1.00 87.43 692 ALA A O 1
ATOM 5394 N N . LEU A 1 696 ? -14.163 59.706 4.040 1.00 66.37 693 LEU A N 1
ATOM 5395 C CA . LEU A 1 696 ? -13.215 58.813 3.407 1.00 66.37 693 LEU A CA 1
ATOM 5396 C C . LEU A 1 696 ? -13.930 57.759 2.564 1.00 66.37 693 LEU A C 1
ATOM 5397 O O . LEU A 1 696 ? -14.600 56.859 3.099 1.00 66.37 693 LEU A O 1
ATOM 5402 N N . ALA A 1 697 ? -13.769 57.839 1.247 1.00 60.40 694 ALA A N 1
ATOM 5403 C CA . ALA A 1 697 ? -14.411 56.881 0.360 1.00 60.40 694 ALA A CA 1
ATOM 5404 C C . ALA A 1 697 ? -13.378 55.926 -0.184 1.00 60.40 694 ALA A C 1
ATOM 5405 O O . ALA A 1 697 ? -12.251 56.338 -0.477 1.00 60.40 694 ALA A O 1
ATOM 5407 N N . ASN A 1 698 ? -13.759 54.660 -0.325 1.00 90.65 695 ASN A N 1
ATOM 5408 C CA . ASN A 1 698 ? -12.895 53.647 -0.916 1.00 90.65 695 ASN A CA 1
ATOM 5409 C C . ASN A 1 698 ? -13.497 53.136 -2.213 1.00 90.65 695 ASN A C 1
ATOM 5410 O O . ASN A 1 698 ? -14.364 53.796 -2.790 1.00 90.65 695 ASN A O 1
ATOM 5415 N N . ASN A 1 699 ? -13.040 51.961 -2.653 1.00 95.55 696 ASN A N 1
ATOM 5416 C CA . ASN A 1 699 ? -13.531 51.313 -3.867 1.00 95.55 696 ASN A CA 1
ATOM 5417 C C . ASN A 1 699 ? -15.032 51.484 -3.993 1.00 95.55 696 ASN A C 1
ATOM 5418 O O . ASN A 1 699 ? -15.533 51.742 -5.088 1.00 95.55 696 ASN A O 1
ATOM 5423 N N . SER A 1 700 ? -15.730 51.364 -2.857 1.00 83.70 697 SER A N 1
ATOM 5424 C CA . SER A 1 700 ? -17.183 51.582 -2.752 1.00 83.70 697 SER A CA 1
ATOM 5425 C C . SER A 1 700 ? -17.642 51.731 -1.302 1.00 83.70 697 SER A C 1
ATOM 5426 O O . SER A 1 700 ? -17.850 50.725 -0.632 1.00 83.70 697 SER A O 1
ATOM 5429 N N . THR A 1 701 ? -17.791 52.971 -0.826 1.00 83.35 698 THR A N 1
ATOM 5430 C CA . THR A 1 701 ? -18.393 53.275 0.492 1.00 83.35 698 THR A CA 1
ATOM 5431 C C . THR A 1 701 ? -17.927 54.610 1.075 1.00 83.35 698 THR A C 1
ATOM 5432 O O . THR A 1 701 ? -16.720 54.836 1.242 1.00 83.35 698 THR A O 1
ATOM 5436 N N . LEU A 1 702 ? -18.867 55.493 1.402 1.00 83.60 699 LEU A N 1
ATOM 5437 C CA . LEU A 1 702 ? -18.492 56.653 2.208 1.00 83.60 699 LEU A CA 1
ATOM 5438 C C . LEU A 1 702 ? -18.397 56.228 3.677 1.00 83.60 699 LEU A C 1
ATOM 5439 O O . LEU A 1 702 ? -19.045 55.263 4.098 1.00 83.60 699 LEU A O 1
ATOM 5444 N N . THR A 1 703 ? -17.552 56.940 4.423 1.00 99.33 700 THR A N 1
ATOM 5445 C CA . THR A 1 703 ? -17.297 56.707 5.842 1.00 99.33 700 THR A CA 1
ATOM 5446 C C . THR A 1 703 ? -16.792 58.014 6.483 1.00 99.33 700 THR A C 1
ATOM 5447 O O . THR A 1 703 ? -16.190 58.855 5.815 1.00 99.33 700 THR A O 1
ATOM 5451 N N . ILE A 1 704 ? -17.056 58.169 7.778 1.00 78.33 701 ILE A N 1
ATOM 5452 C CA . ILE A 1 704 ? -16.794 59.393 8.536 1.00 78.33 701 ILE A CA 1
ATOM 5453 C C . ILE A 1 704 ? -16.490 59.023 9.999 1.00 78.33 701 ILE A C 1
ATOM 5454 O O . ILE A 1 704 ? -17.116 58.100 10.528 1.00 78.33 701 ILE A O 1
ATOM 5459 N N . GLY A 1 705 ? -15.554 59.722 10.654 1.00 46.87 702 GLY A N 1
ATOM 5460 C CA . GLY A 1 705 ? -15.174 59.369 12.032 1.00 46.87 702 GLY A CA 1
ATOM 5461 C C . GLY A 1 705 ? -13.930 60.055 12.601 1.00 46.87 702 GLY A C 1
ATOM 5462 O O . GLY A 1 705 ? -13.181 60.710 11.855 1.00 46.87 702 GLY A O 1
ATOM 5463 N N . THR A 1 706 ? -13.674 59.937 13.906 1.00 60.97 703 THR A N 1
ATOM 5464 C CA . THR A 1 706 ? -12.479 60.617 14.425 1.00 60.97 703 THR A CA 1
ATOM 5465 C C . THR A 1 706 ? -11.210 59.752 14.255 1.00 60.97 703 THR A C 1
ATOM 5466 O O . THR A 1 706 ? -11.279 58.645 13.683 1.00 60.97 703 THR A O 1
ATOM 5470 N N . ILE A 1 707 ? -10.079 60.251 14.743 1.00 69.25 704 ILE A N 1
ATOM 5471 C CA . ILE A 1 707 ? -8.816 59.529 14.641 1.00 69.25 704 ILE A CA 1
ATOM 5472 C C . ILE A 1 707 ? -8.274 59.169 16.021 1.00 69.25 704 ILE A C 1
ATOM 5473 O O . ILE A 1 707 ? -8.693 59.735 17.030 1.00 69.25 704 ILE A O 1
ATOM 5478 N N . ASP A 1 708 ? -7.341 58.224 16.055 1.00 46.49 705 ASP A N 1
ATOM 5479 C CA . ASP A 1 708 ? -6.740 57.786 17.310 1.00 46.49 705 ASP A CA 1
ATOM 5480 C C . ASP A 1 708 ? -5.651 58.750 17.767 1.00 46.49 705 ASP A C 1
ATOM 5481 O O . ASP A 1 708 ? -5.861 59.962 17.812 1.00 46.49 705 ASP A O 1
ATOM 5486 N N . GLU A 1 709 ? -4.488 58.204 18.104 1.00 115.16 706 GLU A N 1
ATOM 5487 C CA . GLU A 1 709 ? -3.364 59.014 18.560 1.00 115.16 706 GLU A CA 1
ATOM 5488 C C . GLU A 1 709 ? -2.530 59.513 17.384 1.00 115.16 706 GLU A C 1
ATOM 5489 O O . GLU A 1 709 ? -2.971 60.369 16.617 1.00 115.16 706 GLU A O 1
ATOM 5495 N N . ILE A 1 710 ? -1.366 58.931 17.205 1.00 45.54 707 ILE A N 1
ATOM 5496 C CA . ILE A 1 710 ? -0.615 59.276 16.049 1.00 45.54 707 ILE A CA 1
ATOM 5497 C C . ILE A 1 710 ? 0.467 58.292 15.836 1.00 45.54 707 ILE A C 1
ATOM 5498 O O . ILE A 1 710 ? 0.694 57.837 14.760 1.00 45.54 707 ILE A O 1
ATOM 5503 N N . GLN A 1 711 ? 1.171 57.981 16.876 1.00 43.52 708 GLN A N 1
ATOM 5504 C CA . GLN A 1 711 ? 2.341 57.201 16.716 1.00 43.52 708 GLN A CA 1
ATOM 5505 C C . GLN A 1 711 ? 2.069 55.974 15.938 1.00 43.52 708 GLN A C 1
ATOM 5506 O O . GLN A 1 711 ? 0.975 55.705 15.545 1.00 43.52 708 GLN A O 1
ATOM 5512 N N . LYS A 1 712 ? 3.111 55.199 15.757 1.00 65.76 709 LYS A N 1
ATOM 5513 C CA . LYS A 1 712 ? 2.990 53.928 15.114 1.00 65.76 709 LYS A CA 1
ATOM 5514 C C . LYS A 1 712 ? 2.335 52.962 16.059 1.00 65.76 709 LYS A C 1
ATOM 5515 O O . LYS A 1 712 ? 1.641 52.072 15.632 1.00 65.76 709 LYS A O 1
ATOM 5521 N N . LEU A 1 713 ? 2.557 53.142 17.350 1.00 47.89 710 LEU A N 1
ATOM 5522 C CA . LEU A 1 713 ? 1.917 52.320 18.358 1.00 47.89 710 LEU A CA 1
ATOM 5523 C C . LEU A 1 713 ? 1.016 53.097 19.264 1.00 47.89 710 LEU A C 1
ATOM 5524 O O . LEU A 1 713 ? 1.387 54.063 19.847 1.00 47.89 710 LEU A O 1
ATOM 5529 N N . HIS A 1 714 ? -0.170 52.592 19.455 1.00 64.12 711 HIS A N 1
ATOM 5530 C CA . HIS A 1 714 ? -1.068 53.199 20.379 1.00 64.12 711 HIS A CA 1
ATOM 5531 C C . HIS A 1 714 ? -1.064 52.320 21.633 1.00 64.12 711 HIS A C 1
ATOM 5532 O O . HIS A 1 714 ? -1.111 51.076 21.547 1.00 64.12 711 HIS A O 1
ATOM 5539 N N . ILE A 1 715 ? -0.990 52.976 22.787 1.00 50.97 712 ILE A N 1
ATOM 5540 C CA . ILE A 1 715 ? -0.965 52.311 24.059 1.00 50.97 712 ILE A CA 1
ATOM 5541 C C . ILE A 1 715 ? -2.093 52.815 24.920 1.00 50.97 712 ILE A C 1
ATOM 5542 O O . ILE A 1 715 ? -2.154 54.007 25.212 1.00 50.97 712 ILE A O 1
ATOM 5547 N N . ARG A 1 716 ? -2.885 51.875 25.444 1.00 60.41 713 ARG A N 1
ATOM 5548 C CA . ARG A 1 716 ? -3.927 52.158 26.437 1.00 60.41 713 ARG A CA 1
ATOM 5549 C C . ARG A 1 716 ? -3.731 51.447 27.798 1.00 60.41 713 ARG A C 1
ATOM 5550 O O . ARG A 1 716 ? -4.056 50.270 27.956 1.00 60.41 713 ARG A O 1
ATOM 5558 N N . THR A 1 717 ? -3.201 52.196 28.763 1.00 28.74 714 THR A N 1
ATOM 5559 C CA . THR A 1 717 ? -3.041 51.813 30.205 1.00 28.74 714 THR A CA 1
ATOM 5560 C C . THR A 1 717 ? -4.144 51.628 31.256 1.00 28.74 714 THR A C 1
ATOM 5561 O O . THR A 1 717 ? -4.941 52.556 31.528 1.00 28.74 714 THR A O 1
ATOM 5565 N N . VAL A 1 718 ? -4.125 50.464 31.899 1.00 29.04 715 VAL A N 1
ATOM 5566 C CA . VAL A 1 718 ? -5.090 50.099 32.890 1.00 29.04 715 VAL A CA 1
ATOM 5567 C C . VAL A 1 718 ? -4.341 50.124 34.204 1.00 29.04 715 VAL A C 1
ATOM 5568 O O . VAL A 1 718 ? -3.675 49.169 34.552 1.00 29.04 715 VAL A O 1
ATOM 5572 N N . PRO A 1 719 ? -4.383 51.244 34.909 1.00 19.66 716 PRO A N 1
ATOM 5573 C CA . PRO A 1 719 ? -3.728 51.334 36.228 1.00 19.66 716 PRO A CA 1
ATOM 5574 C C . PRO A 1 719 ? -4.211 50.274 37.205 1.00 19.66 716 PRO A C 1
ATOM 5575 O O . PRO A 1 719 ? -5.366 50.287 37.592 1.00 19.66 716 PRO A O 1
ATOM 5579 N N . LEU A 1 720 ? -3.354 49.369 37.646 1.00 28.25 717 LEU A N 1
ATOM 5580 C CA . LEU A 1 720 ? -3.754 48.364 38.636 1.00 28.25 717 LEU A CA 1
ATOM 5581 C C . LEU A 1 720 ? -3.404 48.763 40.061 1.00 28.25 717 LEU A C 1
ATOM 5582 O O . LEU A 1 720 ? -3.953 48.222 41.020 1.00 28.25 717 LEU A O 1
ATOM 5587 N N . TYR A 1 721 ? -2.490 49.724 40.226 1.00 29.14 718 TYR A N 1
ATOM 5588 C CA . TYR A 1 721 ? -2.077 50.196 41.592 1.00 29.14 718 TYR A CA 1
ATOM 5589 C C . TYR A 1 721 ? -1.386 49.052 42.398 1.00 29.14 718 TYR A C 1
ATOM 5590 O O . TYR A 1 721 ? -0.973 49.245 43.505 1.00 29.14 718 TYR A O 1
ATOM 5599 N N . GLU A 1 722 ? -1.198 47.864 41.842 1.00 70.15 719 GLU A N 1
ATOM 5600 C CA . GLU A 1 722 ? -0.362 46.833 42.503 1.00 70.15 719 GLU A CA 1
ATOM 5601 C C . GLU A 1 722 ? 0.422 46.099 41.404 1.00 70.15 719 GLU A C 1
ATOM 5602 O O . GLU A 1 722 ? 0.288 46.444 40.221 1.00 70.15 719 GLU A O 1
ATOM 5608 N N . SER A 1 723 ? 1.223 45.093 41.756 1.00 17.88 720 SER A N 1
ATOM 5609 C CA . SER A 1 723 ? 2.117 44.527 40.755 1.00 17.88 720 SER A CA 1
ATOM 5610 C C . SER A 1 723 ? 1.645 43.321 39.959 1.00 17.88 720 SER A C 1
ATOM 5611 O O . SER A 1 723 ? 1.744 42.215 40.433 1.00 17.88 720 SER A O 1
ATOM 5614 N N . PRO A 1 724 ? 1.234 43.512 38.701 1.00 12.31 721 PRO A N 1
ATOM 5615 C CA . PRO A 1 724 ? 0.675 42.387 37.998 1.00 12.31 721 PRO A CA 1
ATOM 5616 C C . PRO A 1 724 ? 1.771 41.333 37.774 1.00 12.31 721 PRO A C 1
ATOM 5617 O O . PRO A 1 724 ? 2.960 41.678 37.576 1.00 12.31 721 PRO A O 1
ATOM 5621 N N . ARG A 1 725 ? 1.429 40.051 37.746 1.00 36.44 722 ARG A N 1
ATOM 5622 C CA . ARG A 1 725 ? 2.514 39.074 37.547 1.00 36.44 722 ARG A CA 1
ATOM 5623 C C . ARG A 1 725 ? 2.426 38.188 36.323 1.00 36.44 722 ARG A C 1
ATOM 5624 O O . ARG A 1 725 ? 3.419 37.993 35.624 1.00 36.44 722 ARG A O 1
ATOM 5632 N N . LYS A 1 726 ? 1.249 37.641 36.061 1.00 20.00 723 LYS A N 1
ATOM 5633 C CA . LYS A 1 726 ? 1.051 36.798 34.877 1.00 20.00 723 LYS A CA 1
ATOM 5634 C C . LYS A 1 726 ? -0.271 37.185 34.261 1.00 20.00 723 LYS A C 1
ATOM 5635 O O . LYS A 1 726 ? -1.142 37.773 34.955 1.00 20.00 723 LYS A O 1
ATOM 5641 N N . ILE A 1 727 ? -0.457 36.851 32.986 1.00 18.68 724 ILE A N 1
ATOM 5642 C CA . ILE A 1 727 ? -1.666 37.241 32.340 1.00 18.68 724 ILE A CA 1
ATOM 5643 C C . ILE A 1 727 ? -2.118 36.235 31.285 1.00 18.68 724 ILE A C 1
ATOM 5644 O O . ILE A 1 727 ? -1.309 35.850 30.435 1.00 18.68 724 ILE A O 1
ATOM 5649 N N . CYS A 1 728 ? -3.412 35.857 31.335 1.00 33.03 725 CYS A N 1
ATOM 5650 C CA . CYS A 1 728 ? -4.108 34.955 30.363 1.00 33.03 725 CYS A CA 1
ATOM 5651 C C . CYS A 1 728 ? -5.427 35.473 29.746 1.00 33.03 725 CYS A C 1
ATOM 5652 O O . CYS A 1 728 ? -6.259 36.112 30.442 1.00 33.03 725 CYS A O 1
ATOM 5655 N N . TYR A 1 729 ? -5.656 35.080 28.494 1.00 50.34 726 TYR A N 1
ATOM 5656 C CA . TYR A 1 729 ? -6.910 35.336 27.836 1.00 50.34 726 TYR A CA 1
ATOM 5657 C C . TYR A 1 729 ? -7.871 34.112 27.656 1.00 50.34 726 TYR A C 1
ATOM 5658 O O . TYR A 1 729 ? -7.659 33.236 26.817 1.00 50.34 726 TYR A O 1
ATOM 5667 N N . GLN A 1 730 ? -8.946 34.094 28.446 1.00 28.63 727 GLN A N 1
ATOM 5668 C CA . GLN A 1 730 ? -10.060 33.153 28.286 1.00 28.63 727 GLN A CA 1
ATOM 5669 C C . GLN A 1 730 ? -11.153 33.718 27.347 1.00 28.63 727 GLN A C 1
ATOM 5670 O O . GLN A 1 730 ? -12.131 34.385 27.777 1.00 28.63 727 GLN A O 1
ATOM 5676 N N . GLU A 1 731 ? -11.000 33.444 26.056 1.00 54.47 728 GLU A N 1
ATOM 5677 C CA . GLU A 1 731 ? -11.929 33.962 25.061 1.00 54.47 728 GLU A CA 1
ATOM 5678 C C . GLU A 1 731 ? -13.405 33.640 25.337 1.00 54.47 728 GLU A C 1
ATOM 5679 O O . GLU A 1 731 ? -14.233 34.558 25.375 1.00 54.47 728 GLU A O 1
ATOM 5685 N N . VAL A 1 732 ? -13.755 32.364 25.539 1.00 51.89 729 VAL A N 1
ATOM 5686 C CA . VAL A 1 732 ? -15.176 32.048 25.798 1.00 51.89 729 VAL A CA 1
ATOM 5687 C C . VAL A 1 732 ? -15.793 33.007 26.797 1.00 51.89 729 VAL A C 1
ATOM 5688 O O . VAL A 1 732 ? -16.947 33.417 26.641 1.00 51.89 729 VAL A O 1
ATOM 5692 N N . SER A 1 733 ? -14.993 33.378 27.793 1.00 38.42 730 SER A N 1
ATOM 5693 C CA . SER A 1 733 ? -15.448 34.205 28.898 1.00 38.42 730 SER A CA 1
ATOM 5694 C C . SER A 1 733 ? -15.232 35.685 28.633 1.00 38.42 730 SER A C 1
ATOM 5695 O O . SER A 1 733 ? -15.533 36.501 29.482 1.00 38.42 730 SER A O 1
ATOM 5698 N N . GLN A 1 734 ? -14.703 36.016 27.456 1.00 51.98 731 GLN A N 1
ATOM 5699 C CA . GLN A 1 734 ? -14.419 37.401 27.070 1.00 51.98 731 GLN A CA 1
ATOM 5700 C C . GLN A 1 734 ? -13.683 38.226 28.144 1.00 51.98 731 GLN A C 1
ATOM 5701 O O . GLN A 1 734 ? -13.924 39.424 28.301 1.00 51.98 731 GLN A O 1
ATOM 5707 N N . CYS A 1 735 ? -12.773 37.583 28.862 1.00 35.72 732 CYS A N 1
ATOM 5708 C CA . CYS A 1 735 ? -11.993 38.275 29.878 1.00 35.72 732 CYS A CA 1
ATOM 5709 C C . CYS A 1 735 ? -10.514 37.793 30.050 1.00 35.72 732 CYS A C 1
ATOM 5710 O O . CYS A 1 735 ? -10.062 36.788 29.456 1.00 35.72 732 CYS A O 1
ATOM 5713 N N . PHE A 1 736 ? -9.784 38.499 30.906 1.00 40.08 733 PHE A N 1
ATOM 5714 C CA . PHE A 1 736 ? -8.405 38.136 31.161 1.00 40.08 733 PHE A CA 1
ATOM 5715 C C . PHE A 1 736 ? -8.261 37.649 32.595 1.00 40.08 733 PHE A C 1
ATOM 5716 O O . PHE A 1 736 ? -8.972 38.151 33.473 1.00 40.08 733 PHE A O 1
ATOM 5724 N N . GLY A 1 737 ? -7.371 36.670 32.836 1.00 25.89 734 GLY A N 1
ATOM 5725 C CA . GLY A 1 737 ? -6.970 36.353 34.212 1.00 25.89 734 GLY A CA 1
ATOM 5726 C C . GLY A 1 737 ? -5.623 37.004 34.475 1.00 25.89 734 GLY A C 1
ATOM 5727 O O . GLY A 1 737 ? -4.776 37.028 33.594 1.00 25.89 734 GLY A O 1
ATOM 5728 N N . VAL A 1 738 ? -5.411 37.556 35.660 1.00 20.52 735 VAL A N 1
ATOM 5729 C CA . VAL A 1 738 ? -4.163 38.253 35.945 1.00 20.52 735 VAL A CA 1
ATOM 5730 C C . VAL A 1 738 ? -3.779 37.953 37.377 1.00 20.52 735 VAL A C 1
ATOM 5731 O O . VAL A 1 738 ? -4.603 38.137 38.299 1.00 20.52 735 VAL A O 1
ATOM 5735 N N . LEU A 1 739 ? -2.554 37.444 37.570 1.00 23.65 736 LEU A N 1
ATOM 5736 C CA . LEU A 1 739 ? -2.112 37.153 38.903 1.00 23.65 736 LEU A CA 1
ATOM 5737 C C . LEU A 1 739 ? -1.537 38.456 39.368 1.00 23.65 736 LEU A C 1
ATOM 5738 O O . LEU A 1 739 ? -0.876 39.117 38.585 1.00 23.65 736 LEU A O 1
ATOM 5743 N N . SER A 1 740 ? -1.779 38.843 40.614 1.00 22.87 737 SER A N 1
ATOM 5744 C CA . SER A 1 740 ? -1.405 40.158 41.075 1.00 22.87 737 SER A CA 1
ATOM 5745 C C . SER A 1 740 ? -0.856 40.096 42.468 1.00 22.87 737 SER A C 1
ATOM 5746 O O . SER A 1 740 ? -1.144 39.159 43.213 1.00 22.87 737 SER A O 1
ATOM 5749 N N . SER A 1 741 ? -0.058 41.073 42.859 1.00 22.70 738 SER A N 1
ATOM 5750 C CA . SER A 1 741 ? 0.496 40.984 44.194 1.00 22.70 738 SER A CA 1
ATOM 5751 C C . SER A 1 741 ? 0.483 42.345 44.851 1.00 22.70 738 SER A C 1
ATOM 5752 O O . SER A 1 741 ? 0.883 43.357 44.223 1.00 22.70 738 SER A O 1
ATOM 5755 N N . ARG A 1 742 ? 0.002 42.389 46.091 1.00 17.37 739 ARG A N 1
ATOM 5756 C CA . ARG A 1 742 ? -0.028 43.632 46.795 1.00 17.37 739 ARG A CA 1
ATOM 5757 C C . ARG A 1 742 ? 0.781 43.457 48.062 1.00 17.37 739 ARG A C 1
ATOM 5758 O O . ARG A 1 742 ? 0.915 42.325 48.554 1.00 17.37 739 ARG A O 1
ATOM 5766 N N . ILE A 1 743 ? 1.376 44.553 48.526 1.00 38.30 740 ILE A N 1
ATOM 5767 C CA . ILE A 1 743 ? 2.186 44.558 49.702 1.00 38.30 740 ILE A CA 1
ATOM 5768 C C . ILE A 1 743 ? 1.311 45.008 50.840 1.00 38.30 740 ILE A C 1
ATOM 5769 O O . ILE A 1 743 ? 0.340 45.720 50.631 1.00 38.30 740 ILE A O 1
ATOM 5774 N N . GLU A 1 744 ? 1.635 44.554 52.051 1.00 49.17 741 GLU A N 1
ATOM 5775 C CA . GLU A 1 744 ? 0.853 44.872 53.253 1.00 49.17 741 GLU A CA 1
ATOM 5776 C C . GLU A 1 744 ? 1.768 44.913 54.437 1.00 49.17 741 GLU A C 1
ATOM 5777 O O . GLU A 1 744 ? 2.836 44.324 54.386 1.00 49.17 741 GLU A O 1
ATOM 5783 N N . VAL A 1 745 ? 1.374 45.614 55.494 1.00 52.89 742 VAL A N 1
ATOM 5784 C CA . VAL A 1 745 ? 2.261 45.732 56.657 1.00 52.89 742 VAL A CA 1
ATOM 5785 C C . VAL A 1 745 ? 1.678 45.108 57.919 1.00 52.89 742 VAL A C 1
ATOM 5786 O O . VAL A 1 745 ? 0.450 45.021 58.075 1.00 52.89 742 VAL A O 1
ATOM 5790 N N . GLN A 1 746 ? 2.579 44.637 58.787 1.00 89.99 743 GLN A N 1
ATOM 5791 C CA . GLN A 1 746 ? 2.218 43.964 60.035 1.00 89.99 743 GLN A CA 1
ATOM 5792 C C . GLN A 1 746 ? 1.347 44.882 60.879 1.00 89.99 743 GLN A C 1
ATOM 5793 O O . GLN A 1 746 ? 1.698 46.039 61.128 1.00 89.99 743 GLN A O 1
ATOM 5799 N N . ASP A 1 747 ? 0.207 44.364 61.309 1.00 134.74 744 ASP A N 1
ATOM 5800 C CA . ASP A 1 747 ? -0.693 45.131 62.144 1.00 134.74 744 ASP A CA 1
ATOM 5801 C C . ASP A 1 747 ? -0.251 45.003 63.584 1.00 134.74 744 ASP A C 1
ATOM 5802 O O . ASP A 1 747 ? 0.620 44.181 63.898 1.00 134.74 744 ASP A O 1
ATOM 5807 N N . THR A 1 748 ? -0.845 45.813 64.459 1.00 86.58 745 THR A N 1
ATOM 5808 C CA . THR A 1 748 ? -0.625 45.651 65.906 1.00 86.58 745 THR A CA 1
ATOM 5809 C C . THR A 1 748 ? -1.543 44.556 66.488 1.00 86.58 745 THR A C 1
ATOM 5810 O O . THR A 1 748 ? -1.245 43.970 67.531 1.00 86.58 745 THR A O 1
ATOM 5814 N N . SER A 1 749 ? -2.646 44.280 65.794 1.00 83.25 746 SER A N 1
ATOM 5815 C CA . SER A 1 749 ? -3.370 43.014 65.952 1.00 83.25 746 SER A CA 1
ATOM 5816 C C . SER A 1 749 ? -2.484 41.834 65.504 1.00 83.25 746 SER A C 1
ATOM 5817 O O . SER A 1 749 ? -2.726 40.667 65.862 1.00 83.25 746 SER A O 1
ATOM 5820 N N . GLY A 1 750 ? -1.471 42.165 64.701 1.00 80.71 747 GLY A N 1
ATOM 5821 C CA . GLY A 1 750 ? -0.498 41.203 64.219 1.00 80.71 747 GLY A CA 1
ATOM 5822 C C . GLY A 1 750 ? -0.800 40.888 62.777 1.00 80.71 747 GLY A C 1
ATOM 5823 O O . GLY A 1 750 ? 0.070 40.409 62.043 1.00 80.71 747 GLY A O 1
ATOM 5824 N N . GLY A 1 751 ? -2.038 41.171 62.372 1.00 113.45 748 GLY A N 1
ATOM 5825 C CA . GLY A 1 751 ? -2.493 40.922 61.010 1.00 113.45 748 GLY A CA 1
ATOM 5826 C C . GLY A 1 751 ? -1.804 41.809 59.995 1.00 113.45 748 GLY A C 1
ATOM 5827 O O . GLY A 1 751 ? -0.816 42.482 60.299 1.00 113.45 748 GLY A O 1
ATOM 5828 N N . THR A 1 752 ? -2.306 41.793 58.768 1.00 67.11 749 THR A N 1
ATOM 5829 C CA . THR A 1 752 ? -1.804 42.723 57.751 1.00 67.11 749 THR A CA 1
ATOM 5830 C C . THR A 1 752 ? -2.889 43.582 57.138 1.00 67.11 749 THR A C 1
ATOM 5831 O O . THR A 1 752 ? -4.001 43.123 56.847 1.00 67.11 749 THR A O 1
ATOM 5835 N N . THR A 1 753 ? -2.529 44.839 56.958 1.00 107.75 750 THR A N 1
ATOM 5836 C CA . THR A 1 753 ? -3.458 45.858 56.565 1.00 107.75 750 THR A CA 1
ATOM 5837 C C . THR A 1 753 ? -3.478 46.033 55.060 1.00 107.75 750 THR A C 1
ATOM 5838 O O . THR A 1 753 ? -4.292 45.406 54.386 1.00 107.75 750 THR A O 1
ATOM 5842 N N . ALA A 1 754 ? -2.566 46.864 54.549 1.00 80.29 751 ALA A N 1
ATOM 5843 C CA . ALA A 1 754 ? -2.578 47.371 53.166 1.00 80.29 751 ALA A CA 1
ATOM 5844 C C . ALA A 1 754 ? -2.209 48.843 53.195 1.00 80.29 751 ALA A C 1
ATOM 5845 O O . ALA A 1 754 ? -2.557 49.556 54.136 1.00 80.29 751 ALA A O 1
ATOM 5847 N N . LEU A 1 755 ? -1.545 49.309 52.144 1.00 42.58 752 LEU A N 1
ATOM 5848 C CA . LEU A 1 755 ? -1.013 50.677 52.133 1.00 42.58 752 LEU A CA 1
ATOM 5849 C C . LEU A 1 755 ? -1.836 51.659 51.298 1.00 42.58 752 LEU A C 1
ATOM 5850 O O . LEU A 1 755 ? -1.711 52.879 51.463 1.00 42.58 752 LEU A O 1
ATOM 5855 N N . ARG A 1 756 ? -2.698 51.095 50.444 1.00 29.30 753 ARG A N 1
ATOM 5856 C CA . ARG A 1 756 ? -3.562 51.836 49.528 1.00 29.30 753 ARG A CA 1
ATOM 5857 C C . ARG A 1 756 ? -4.572 50.887 48.833 1.00 29.30 753 ARG A C 1
ATOM 5858 O O . ARG A 1 756 ? -4.340 49.676 48.733 1.00 29.30 753 ARG A O 1
ATOM 5866 N N . PRO A 1 757 ? -5.680 51.447 48.310 1.00 41.55 754 PRO A N 1
ATOM 5867 C CA . PRO A 1 757 ? -6.595 50.660 47.506 1.00 41.55 754 PRO A CA 1
ATOM 5868 C C . PRO A 1 757 ? -5.905 50.209 46.224 1.00 41.55 754 PRO A C 1
ATOM 5869 O O . PRO A 1 757 ? -5.277 51.017 45.551 1.00 41.55 754 PRO A O 1
ATOM 5873 N N . SER A 1 758 ? -6.042 48.932 45.892 1.00 41.07 755 SER A N 1
ATOM 5874 C CA . SER A 1 758 ? -5.434 48.345 44.694 1.00 41.07 755 SER A CA 1
ATOM 5875 C C . SER A 1 758 ? -6.530 47.732 43.880 1.00 41.07 755 SER A C 1
ATOM 5876 O O . SER A 1 758 ? -7.674 47.683 44.324 1.00 41.07 755 SER A O 1
ATOM 5879 N N . ALA A 1 759 ? -6.178 47.210 42.719 1.00 35.00 756 ALA A N 1
ATOM 5880 C CA . ALA A 1 759 ? -7.144 46.499 41.921 1.00 35.00 756 ALA A CA 1
ATOM 5881 C C . ALA A 1 759 ? -7.769 45.296 42.590 1.00 35.00 756 ALA A C 1
ATOM 5882 O O . ALA A 1 759 ? -8.847 44.877 42.181 1.00 35.00 756 ALA A O 1
ATOM 5884 N N . SER A 1 760 ? -7.110 44.693 43.572 1.00 38.33 757 SER A N 1
ATOM 5885 C CA . SER A 1 760 ? -7.716 43.520 44.216 1.00 38.33 757 SER A CA 1
ATOM 5886 C C . SER A 1 760 ? -8.667 43.886 45.405 1.00 38.33 757 SER A C 1
ATOM 5887 O O . SER A 1 760 ? -9.477 43.083 45.856 1.00 38.33 757 SER A O 1
ATOM 5890 N N . THR A 1 761 ? -8.547 45.103 45.909 1.00 32.96 758 THR A N 1
ATOM 5891 C CA . THR A 1 761 ? -9.368 45.552 47.019 1.00 32.96 758 THR A CA 1
ATOM 5892 C C . THR A 1 761 ? -10.615 46.341 46.518 1.00 32.96 758 THR A C 1
ATOM 5893 O O . THR A 1 761 ? -11.619 46.478 47.220 1.00 32.96 758 THR A O 1
ATOM 5897 N N . GLN A 1 762 ? -10.520 46.892 45.320 1.00 33.40 759 GLN A N 1
ATOM 5898 C CA . GLN A 1 762 ? -11.580 47.682 44.740 1.00 33.40 759 GLN A CA 1
ATOM 5899 C C . GLN A 1 762 ? -12.278 46.773 43.746 1.00 33.40 759 GLN A C 1
ATOM 5900 O O . GLN A 1 762 ? -13.059 47.248 42.905 1.00 33.40 759 GLN A O 1
ATOM 5906 N N . ALA A 1 763 ? -11.967 45.472 43.822 1.00 36.22 760 ALA A N 1
ATOM 5907 C CA . ALA A 1 763 ? -12.601 44.422 42.991 1.00 36.22 760 ALA A CA 1
ATOM 5908 C C . ALA A 1 763 ? -14.163 44.493 42.987 1.00 36.22 760 ALA A C 1
ATOM 5909 O O . ALA A 1 763 ? -14.752 44.781 44.040 1.00 36.22 760 ALA A O 1
ATOM 5911 N N . LEU A 1 764 ? -14.833 44.239 41.854 1.00 64.65 761 LEU A N 1
ATOM 5912 C CA . LEU A 1 764 ? -16.314 44.382 41.827 1.00 64.65 761 LEU A CA 1
ATOM 5913 C C . LEU A 1 764 ? -17.014 43.393 42.736 1.00 64.65 761 LEU A C 1
ATOM 5914 O O . LEU A 1 764 ? -17.945 43.752 43.455 1.00 64.65 761 LEU A O 1
ATOM 5919 N N . SER A 1 765 ? -16.547 42.154 42.686 1.00 69.42 762 SER A N 1
ATOM 5920 C CA . SER A 1 765 ? -16.908 41.109 43.633 1.00 69.42 762 SER A CA 1
ATOM 5921 C C . SER A 1 765 ? -15.592 40.527 44.130 1.00 69.42 762 SER A C 1
ATOM 5922 O O . SER A 1 765 ? -14.532 41.087 43.849 1.00 69.42 762 SER A O 1
ATOM 5925 N N . SER A 1 766 ? -15.637 39.404 44.845 1.00 57.38 763 SER A N 1
ATOM 5926 C CA . SER A 1 766 ? -14.426 38.907 45.478 1.00 57.38 763 SER A CA 1
ATOM 5927 C C . SER A 1 766 ? -14.596 37.601 46.263 1.00 57.38 763 SER A C 1
ATOM 5928 O O . SER A 1 766 ? -15.697 37.107 46.429 1.00 57.38 763 SER A O 1
ATOM 5931 N N . SER A 1 767 ? -13.498 37.035 46.741 1.00 31.69 764 SER A N 1
ATOM 5932 C CA . SER A 1 767 ? -13.536 35.731 47.406 1.00 31.69 764 SER A CA 1
ATOM 5933 C C . SER A 1 767 ? -12.183 35.388 47.917 1.00 31.69 764 SER A C 1
ATOM 5934 O O . SER A 1 767 ? -11.215 35.933 47.417 1.00 31.69 764 SER A O 1
ATOM 5937 N N . VAL A 1 768 ? -12.108 34.500 48.904 1.00 45.36 765 VAL A N 1
ATOM 5938 C CA . VAL A 1 768 ? -10.821 34.057 49.421 1.00 45.36 765 VAL A CA 1
ATOM 5939 C C . VAL A 1 768 ? -10.710 32.534 49.391 1.00 45.36 765 VAL A C 1
ATOM 5940 O O . VAL A 1 768 ? -11.706 31.840 49.198 1.00 45.36 765 VAL A O 1
ATOM 5944 N N . SER A 1 769 ? -9.492 32.023 49.577 1.00 50.91 766 SER A N 1
ATOM 5945 C CA . SER A 1 769 ? -9.285 30.579 49.604 1.00 50.91 766 SER A CA 1
ATOM 5946 C C . SER A 1 769 ? -9.718 30.079 50.955 1.00 50.91 766 SER A C 1
ATOM 5947 O O . SER A 1 769 ? -9.418 30.689 51.982 1.00 50.91 766 SER A O 1
ATOM 5950 N N . SER A 1 770 ? -10.485 28.999 50.928 1.00 57.44 767 SER A N 1
ATOM 5951 C CA . SER A 1 770 ? -10.876 28.319 52.152 1.00 57.44 767 SER A CA 1
ATOM 5952 C C . SER A 1 770 ? -9.885 27.190 52.418 1.00 57.44 767 SER A C 1
ATOM 5953 O O . SER A 1 770 ? -9.233 27.178 53.467 1.00 57.44 767 SER A O 1
ATOM 5956 N N . SER A 1 771 ? -9.763 26.278 51.449 1.00 56.75 768 SER A N 1
ATOM 5957 C CA . SER A 1 771 ? -8.737 25.207 51.440 1.00 56.75 768 SER A CA 1
ATOM 5958 C C . SER A 1 771 ? -7.870 25.032 52.697 1.00 56.75 768 SER A C 1
ATOM 5959 O O . SER A 1 771 ? -7.314 25.990 53.229 1.00 56.75 768 SER A O 1
ATOM 5962 N N . LYS A 1 772 ? -7.739 23.789 53.144 1.00 73.47 769 LYS A N 1
ATOM 5963 C CA . LYS A 1 772 ? -7.111 23.508 54.433 1.00 73.47 769 LYS A CA 1
ATOM 5964 C C . LYS A 1 772 ? -5.847 22.652 54.316 1.00 73.47 769 LYS A C 1
ATOM 5965 O O . LYS A 1 772 ? -5.346 22.153 55.329 1.00 73.47 769 LYS A O 1
ATOM 5971 N N . LEU A 1 773 ? -5.333 22.485 53.099 1.00 76.49 770 LEU A N 1
ATOM 5972 C CA . LEU A 1 773 ? -4.194 21.602 52.850 1.00 76.49 770 LEU A CA 1
ATOM 5973 C C . LEU A 1 773 ? -3.009 21.737 53.805 1.00 76.49 770 LEU A C 1
ATOM 5974 O O . LEU A 1 773 ? -2.249 20.777 53.970 1.00 76.49 770 LEU A O 1
ATOM 5979 N N . PHE A 1 774 ? -2.845 22.910 54.422 1.00 80.24 771 PHE A N 1
ATOM 5980 C CA . PHE A 1 774 ? -1.734 23.155 55.352 1.00 80.24 771 PHE A CA 1
ATOM 5981 C C . PHE A 1 774 ? -2.200 23.446 56.799 1.00 80.24 771 PHE A C 1
ATOM 5982 O O . PHE A 1 774 ? -3.393 23.334 57.103 1.00 80.24 771 PHE A O 1
ATOM 5990 N N . SER A 1 775 ? -1.268 23.759 57.702 1.00 201.00 772 SER A N 1
ATOM 5991 C CA . SER A 1 775 ? -1.609 24.001 59.119 1.00 201.00 772 SER A CA 1
ATOM 5992 C C . SER A 1 775 ? -0.588 24.860 59.850 1.00 201.00 772 SER A C 1
ATOM 5993 O O . SER A 1 775 ? -0.951 25.845 60.495 1.00 201.00 772 SER A O 1
ATOM 5996 N N . SER A 1 776 ? 0.681 24.470 59.755 1.00 188.92 773 SER A N 1
ATOM 5997 C CA . SER A 1 776 ? 1.787 25.215 60.355 1.00 188.92 773 SER A CA 1
ATOM 5998 C C . SER A 1 776 ? 2.002 26.541 59.631 1.00 188.92 773 SER A C 1
ATOM 5999 O O . SER A 1 776 ? 1.715 26.659 58.438 1.00 188.92 773 SER A O 1
ATOM 6002 N N . GLY A 1 786 ? 4.731 47.209 59.889 1.00 111.74 783 GLY A N 1
ATOM 6003 C CA . GLY A 1 786 ? 6.188 47.136 59.888 1.00 111.74 783 GLY A CA 1
ATOM 6004 C C . GLY A 1 786 ? 6.707 46.046 58.967 1.00 111.74 783 GLY A C 1
ATOM 6005 O O . GLY A 1 786 ? 7.146 46.320 57.855 1.00 111.74 783 GLY A O 1
ATOM 6006 N N . GLU A 1 787 ? 6.671 44.808 59.441 1.00 70.82 784 GLU A N 1
ATOM 6007 C CA . GLU A 1 787 ? 6.987 43.639 58.624 1.00 70.82 784 GLU A CA 1
ATOM 6008 C C . GLU A 1 787 ? 6.113 43.635 57.343 1.00 70.82 784 GLU A C 1
ATOM 6009 O O . GLU A 1 787 ? 4.877 43.783 57.402 1.00 70.82 784 GLU A O 1
ATOM 6015 N N . GLU A 1 788 ? 6.769 43.507 56.191 1.00 65.63 785 GLU A N 1
ATOM 6016 C CA . GLU A 1 788 ? 6.088 43.602 54.904 1.00 65.63 785 GLU A CA 1
ATOM 6017 C C . GLU A 1 788 ? 5.783 42.226 54.351 1.00 65.63 785 GLU A C 1
ATOM 6018 O O . GLU A 1 788 ? 6.502 41.297 54.633 1.00 65.63 785 GLU A O 1
ATOM 6024 N N . VAL A 1 789 ? 4.725 42.102 53.557 1.00 42.74 786 VAL A N 1
ATOM 6025 C CA . VAL A 1 789 ? 4.254 40.814 53.075 1.00 42.74 786 VAL A CA 1
ATOM 6026 C C . VAL A 1 789 ? 3.430 41.004 51.791 1.00 42.74 786 VAL A C 1
ATOM 6027 O O . VAL A 1 789 ? 2.922 42.094 51.521 1.00 42.74 786 VAL A O 1
ATOM 6031 N N . GLU A 1 790 ? 3.319 39.950 50.996 1.00 26.35 787 GLU A N 1
ATOM 6032 C CA . GLU A 1 790 ? 2.609 39.997 49.749 1.00 26.35 787 GLU A CA 1
ATOM 6033 C C . GLU A 1 790 ? 1.282 39.294 49.897 1.00 26.35 787 GLU A C 1
ATOM 6034 O O . GLU A 1 790 ? 1.195 38.231 50.557 1.00 26.35 787 GLU A O 1
ATOM 6040 N N . VAL A 1 791 ? 0.243 39.858 49.290 1.00 39.57 788 VAL A N 1
ATOM 6041 C CA . VAL A 1 791 ? -1.020 39.176 49.244 1.00 39.57 788 VAL A CA 1
ATOM 6042 C C . VAL A 1 791 ? -1.287 38.956 47.773 1.00 39.57 788 VAL A C 1
ATOM 6043 O O . VAL A 1 791 ? -1.210 39.897 46.988 1.00 39.57 788 VAL A O 1
ATOM 6047 N N . HIS A 1 792 ? -1.593 37.724 47.387 1.00 42.65 789 HIS A N 1
ATOM 6048 C CA . HIS A 1 792 ? -1.723 37.377 45.976 1.00 42.65 789 HIS A CA 1
ATOM 6049 C C . HIS A 1 792 ? -3.150 37.152 45.550 1.00 42.65 789 HIS A C 1
ATOM 6050 O O . HIS A 1 792 ? -3.962 36.726 46.354 1.00 42.65 789 HIS A O 1
ATOM 6057 N N . ASN A 1 793 ? -3.442 37.381 44.271 1.00 33.08 790 ASN A N 1
ATOM 6058 C CA . ASN A 1 793 ? -4.791 37.345 43.782 1.00 33.08 790 ASN A CA 1
ATOM 6059 C C . ASN A 1 793 ? -4.855 36.872 42.359 1.00 33.08 790 ASN A C 1
ATOM 6060 O O . ASN A 1 793 ? -3.983 37.203 41.579 1.00 33.08 790 ASN A O 1
ATOM 6065 N N . LEU A 1 794 ? -5.877 36.091 42.005 1.00 36.27 791 LEU A N 1
ATOM 6066 C CA . LEU A 1 794 ? -6.313 35.986 40.610 1.00 36.27 791 LEU A CA 1
ATOM 6067 C C . LEU A 1 794 ? -7.367 37.069 40.387 1.00 36.27 791 LEU A C 1
ATOM 6068 O O . LEU A 1 794 ? -8.284 37.176 41.174 1.00 36.27 791 LEU A O 1
ATOM 6073 N N . LEU A 1 795 ? -7.245 37.871 39.335 1.00 27.51 792 LEU A N 1
ATOM 6074 C CA . LEU A 1 795 ? -8.188 38.965 39.068 1.00 27.51 792 LEU A CA 1
ATOM 6075 C C . LEU A 1 795 ? -8.888 38.609 37.809 1.00 27.51 792 LEU A C 1
ATOM 6076 O O . LEU A 1 795 ? -8.255 38.000 36.939 1.00 27.51 792 LEU A O 1
ATOM 6081 N N . ILE A 1 796 ? -10.171 38.978 37.682 1.00 26.94 793 ILE A N 1
ATOM 6082 C CA . ILE A 1 796 ? -10.882 38.662 36.443 1.00 26.94 793 ILE A CA 1
ATOM 6083 C C . ILE A 1 796 ? -11.221 39.936 35.698 1.00 26.94 793 ILE A C 1
ATOM 6084 O O . ILE A 1 796 ? -12.078 40.682 36.141 1.00 26.94 793 ILE A O 1
ATOM 6089 N N . ILE A 1 797 ? -10.582 40.190 34.569 1.00 29.26 794 ILE A N 1
ATOM 6090 C CA . ILE A 1 797 ? -10.682 41.513 33.944 1.00 29.26 794 ILE A CA 1
ATOM 6091 C C . ILE A 1 797 ? -11.521 41.520 32.672 1.00 29.26 794 ILE A C 1
ATOM 6092 O O . ILE A 1 797 ? -11.254 40.751 31.713 1.00 29.26 794 ILE A O 1
ATOM 6097 N N . ASP A 1 798 ? -12.540 42.375 32.649 1.00 25.91 795 ASP A N 1
ATOM 6098 C CA . ASP A 1 798 ? -13.402 42.371 31.470 1.00 25.91 795 ASP A CA 1
ATOM 6099 C C . ASP A 1 798 ? -12.567 42.800 30.262 1.00 25.91 795 ASP A C 1
ATOM 6100 O O . ASP A 1 798 ? -11.752 43.728 30.358 1.00 25.91 795 ASP A O 1
ATOM 6105 N N . GLN A 1 799 ? -12.765 42.157 29.128 1.00 39.57 796 GLN A N 1
ATOM 6106 C CA . GLN A 1 799 ? -11.909 42.480 28.002 1.00 39.57 796 GLN A CA 1
ATOM 6107 C C . GLN A 1 799 ? -12.241 43.763 27.295 1.00 39.57 796 GLN A C 1
ATOM 6108 O O . GLN A 1 799 ? -11.419 44.263 26.533 1.00 39.57 796 GLN A O 1
ATOM 6114 N N . HIS A 1 800 ? -13.443 44.281 27.514 1.00 41.53 797 HIS A N 1
ATOM 6115 C CA . HIS A 1 800 ? -13.869 45.513 26.864 1.00 41.53 797 HIS A CA 1
ATOM 6116 C C . HIS A 1 800 ? -13.634 46.682 27.791 1.00 41.53 797 HIS A C 1
ATOM 6117 O O . HIS A 1 800 ? -13.076 47.701 27.371 1.00 41.53 797 HIS A O 1
ATOM 6124 N N . THR A 1 801 ? -14.032 46.536 29.047 1.00 39.19 798 THR A N 1
ATOM 6125 C CA . THR A 1 801 ? -13.993 47.656 29.968 1.00 39.19 798 THR A CA 1
ATOM 6126 C C . THR A 1 801 ? -12.731 47.738 30.811 1.00 39.19 798 THR A C 1
ATOM 6127 O O . THR A 1 801 ? -12.507 48.742 31.517 1.00 39.19 798 THR A O 1
ATOM 6131 N N . PHE A 1 802 ? -11.950 46.656 30.770 1.00 40.18 799 PHE A N 1
ATOM 6132 C CA . PHE A 1 802 ? -10.856 46.411 31.705 1.00 40.18 799 PHE A CA 1
ATOM 6133 C C . PHE A 1 802 ? -11.173 46.700 33.180 1.00 40.18 799 PHE A C 1
ATOM 6134 O O . PHE A 1 802 ? -10.342 47.246 33.911 1.00 40.18 799 PHE A O 1
ATOM 6142 N N . GLU A 1 803 ? -12.392 46.333 33.605 1.00 47.71 800 GLU A N 1
ATOM 6143 C CA . GLU A 1 803 ? -12.774 46.323 35.029 1.00 47.71 800 GLU A CA 1
ATOM 6144 C C . GLU A 1 803 ? -12.372 44.991 35.684 1.00 47.71 800 GLU A C 1
ATOM 6145 O O . GLU A 1 803 ? -12.470 43.893 35.069 1.00 47.71 800 GLU A O 1
ATOM 6151 N N . VAL A 1 804 ? -11.920 45.097 36.932 1.00 32.60 801 VAL A N 1
ATOM 6152 C CA . VAL A 1 804 ? -11.776 43.946 37.823 1.00 32.60 801 VAL A CA 1
ATOM 6153 C C . VAL A 1 804 ? -13.167 43.380 38.187 1.00 32.60 801 VAL A C 1
ATOM 6154 O O . VAL A 1 804 ? -13.785 43.784 39.189 1.00 32.60 801 VAL A O 1
ATOM 6158 N N . LEU A 1 805 ? -13.661 42.453 37.381 1.00 40.22 802 LEU A N 1
ATOM 6159 C CA . LEU A 1 805 ? -14.885 41.780 37.723 1.00 40.22 802 LEU A CA 1
ATOM 6160 C C . LEU A 1 805 ? -14.738 41.042 39.057 1.00 40.22 802 LEU A C 1
ATOM 6161 O O . LEU A 1 805 ? -15.457 41.329 40.020 1.00 40.22 802 LEU A O 1
ATOM 6166 N N . HIS A 1 806 ? -13.789 40.126 39.162 1.00 50.58 803 HIS A N 1
ATOM 6167 C CA . HIS A 1 806 ? -13.676 39.381 40.401 1.00 50.58 803 HIS A CA 1
ATOM 6168 C C . HIS A 1 806 ? -12.241 39.424 40.947 1.00 50.58 803 HIS A C 1
ATOM 6169 O O . HIS A 1 806 ? -11.277 39.620 40.177 1.00 50.58 803 HIS A O 1
ATOM 6176 N N . ALA A 1 807 ? -12.097 39.257 42.257 1.00 53.78 804 ALA A N 1
ATOM 6177 C CA . ALA A 1 807 ? -10.784 39.028 42.836 1.00 53.78 804 ALA A CA 1
ATOM 6178 C C . ALA A 1 807 ? -10.752 37.828 43.779 1.00 53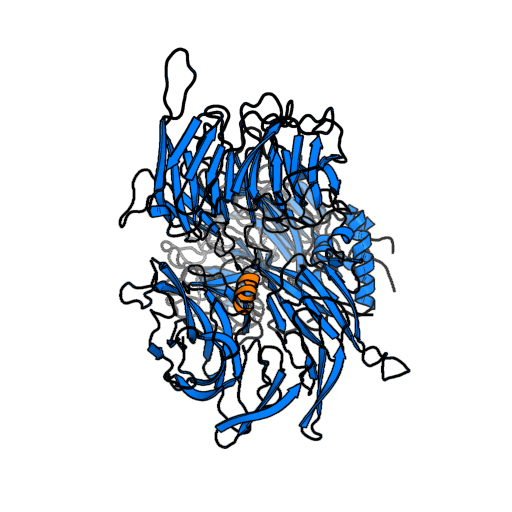.78 804 ALA A C 1
ATOM 6179 O O . ALA A 1 807 ? -11.446 37.825 44.805 1.00 53.78 804 ALA A O 1
ATOM 6181 N N . HIS A 1 808 ? -9.936 36.816 43.456 1.00 34.15 805 HIS A N 1
ATOM 6182 C CA . HIS A 1 808 ? -9.760 35.719 44.387 1.00 34.15 805 HIS A CA 1
ATOM 6183 C C . HIS A 1 808 ? -8.436 35.782 45.118 1.00 34.15 805 HIS A C 1
ATOM 6184 O O . HIS A 1 808 ? -7.383 35.575 44.522 1.00 34.15 805 HIS A O 1
ATOM 6191 N N . GLN A 1 809 ? -8.484 36.061 46.409 1.00 48.35 806 GLN A N 1
ATOM 6192 C CA . GLN A 1 809 ? -7.275 36.120 47.192 1.00 48.35 806 GLN A CA 1
ATOM 6193 C C . GLN A 1 809 ? -6.799 34.742 47.683 1.00 48.35 806 GLN A C 1
ATOM 6194 O O . GLN A 1 809 ? -7.588 33.943 48.232 1.00 48.35 806 GLN A O 1
ATOM 6200 N N . PHE A 1 810 ? -5.507 34.467 47.502 1.00 35.66 807 PHE A N 1
ATOM 6201 C CA . PHE A 1 810 ? -4.967 33.181 47.891 1.00 35.66 807 PHE A CA 1
ATOM 6202 C C . PHE A 1 810 ? -4.665 33.175 49.385 1.00 35.66 807 PHE A C 1
ATOM 6203 O O . PHE A 1 810 ? -5.021 34.137 50.060 1.00 35.66 807 PHE A O 1
ATOM 6211 N N . LEU A 1 811 ? -4.027 32.109 49.894 1.00 29.08 808 LEU A N 1
ATOM 6212 C CA . LEU A 1 811 ? -3.874 31.923 51.346 1.00 29.08 808 LEU A CA 1
ATOM 6213 C C . LEU A 1 811 ? -2.838 32.871 51.910 1.00 29.08 808 LEU A C 1
ATOM 6214 O O . LEU A 1 811 ? -2.114 33.509 51.145 1.00 29.08 808 LEU A O 1
ATOM 6219 N N . GLN A 1 812 ? -2.769 32.975 53.229 1.00 54.04 809 GLN A N 1
ATOM 6220 C CA . GLN A 1 812 ? -1.705 33.711 53.842 1.00 54.04 809 GLN A CA 1
ATOM 6221 C C . GLN A 1 812 ? -0.383 33.104 53.399 1.00 54.04 809 GLN A C 1
ATOM 6222 O O . GLN A 1 812 ? -0.128 31.937 53.645 1.00 54.04 809 GLN A O 1
ATOM 6228 N N . ASN A 1 813 ? 0.426 33.911 52.711 1.00 48.16 810 ASN A N 1
ATOM 6229 C CA . ASN A 1 813 ? 1.775 33.566 52.188 1.00 48.16 810 ASN A CA 1
ATOM 6230 C C . ASN A 1 813 ? 1.785 32.645 51.008 1.00 48.16 810 ASN A C 1
ATOM 6231 O O . ASN A 1 813 ? 2.747 31.957 50.742 1.00 48.16 810 ASN A O 1
ATOM 6236 N N . GLU A 1 814 ? 0.697 32.651 50.284 1.00 46.66 811 GLU A N 1
ATOM 6237 C CA . GLU A 1 814 ? 0.630 31.883 49.082 1.00 46.66 811 GLU A CA 1
ATOM 6238 C C . GLU A 1 814 ? 0.865 32.788 47.845 1.00 46.66 811 GLU A C 1
ATOM 6239 O O . GLU A 1 814 ? 0.030 33.616 47.499 1.00 46.66 811 GLU A O 1
ATOM 6245 N N . TYR A 1 815 ? 2.010 32.643 47.204 1.00 47.93 812 TYR A N 1
ATOM 6246 C CA . TYR A 1 815 ? 2.275 33.324 45.961 1.00 47.93 812 TYR A CA 1
ATOM 6247 C C . TYR A 1 815 ? 1.692 32.515 44.829 1.00 47.93 812 TYR A C 1
ATOM 6248 O O . TYR A 1 815 ? 1.834 31.303 44.781 1.00 47.93 812 TYR A O 1
ATOM 6257 N N . ALA A 1 816 ? 1.050 33.198 43.896 1.00 29.05 813 ALA A N 1
ATOM 6258 C CA . ALA A 1 816 ? 0.557 32.543 42.713 1.00 29.05 813 ALA A CA 1
ATOM 6259 C C . ALA A 1 816 ? 1.517 32.934 41.587 1.00 29.05 813 ALA A C 1
ATOM 6260 O O . ALA A 1 816 ? 1.645 34.101 41.250 1.00 29.05 813 ALA A O 1
ATOM 6262 N N . LEU A 1 817 ? 2.198 31.946 41.019 1.00 29.75 814 LEU A N 1
ATOM 6263 C CA . LEU A 1 817 ? 3.305 32.191 40.095 1.00 29.75 814 LEU A CA 1
ATOM 6264 C C . LEU A 1 817 ? 3.016 31.813 38.643 1.00 29.75 814 LEU A C 1
ATOM 6265 O O . LEU A 1 817 ? 3.668 32.335 37.744 1.00 29.75 814 LEU A O 1
ATOM 6270 N N . SER A 1 818 ? 2.053 30.918 38.397 1.00 33.22 815 SER A N 1
ATOM 6271 C CA . SER A 1 818 ? 1.726 30.504 37.006 1.00 33.22 815 SER A CA 1
ATOM 6272 C C . SER A 1 818 ? 0.227 30.565 36.616 1.00 33.22 815 SER A C 1
ATOM 6273 O O . SER A 1 818 ? -0.656 30.371 37.465 1.00 33.22 815 SER A O 1
ATOM 6276 N N . LEU A 1 819 ? -0.065 30.789 35.337 1.00 18.83 816 LEU A N 1
ATOM 6277 C CA . LEU A 1 819 ? -1.464 30.826 34.928 1.00 18.83 816 LEU A CA 1
ATOM 6278 C C . LEU A 1 819 ? -1.775 30.268 33.535 1.00 18.83 816 LEU A C 1
ATOM 6279 O O . LEU A 1 819 ? -1.079 30.546 32.549 1.00 18.83 816 LEU A O 1
ATOM 6284 N N . VAL A 1 820 ? -2.834 29.474 33.430 1.00 40.41 817 VAL A N 1
ATOM 6285 C CA . VAL A 1 820 ? -3.276 29.034 32.116 1.00 40.41 817 VAL A CA 1
ATOM 6286 C C . VAL A 1 820 ? -4.752 29.158 32.015 1.00 40.41 817 VAL A C 1
ATOM 6287 O O . VAL A 1 820 ? -5.465 29.069 33.015 1.00 40.41 817 VAL A O 1
ATOM 6291 N N . SER A 1 821 ? -5.201 29.345 30.788 1.00 33.74 818 SER A N 1
ATOM 6292 C CA . SER A 1 821 ? -6.596 29.257 30.474 1.00 33.74 818 SER A CA 1
ATOM 6293 C C . SER A 1 821 ? -6.818 28.107 29.495 1.00 33.74 818 SER A C 1
ATOM 6294 O O . SER A 1 821 ? -6.514 28.226 28.282 1.00 33.74 818 SER A O 1
ATOM 6297 N N . CYS A 1 822 ? -7.362 27.002 29.989 1.00 55.04 819 CYS A N 1
ATOM 6298 C CA . CYS A 1 822 ? -7.529 25.875 29.104 1.00 55.04 819 CYS A CA 1
ATOM 6299 C C . CYS A 1 822 ? -8.673 24.931 29.443 1.00 55.04 819 CYS A C 1
ATOM 6300 O O . CYS A 1 822 ? -9.138 24.861 30.599 1.00 55.04 819 CYS A O 1
ATOM 6303 N N . LYS A 1 823 ? -9.109 24.201 28.415 1.00 52.44 820 LYS A N 1
ATOM 6304 C CA . LYS A 1 823 ? -9.972 23.047 28.588 1.00 52.44 820 LYS A CA 1
ATOM 6305 C C . LYS A 1 823 ? -9.079 21.864 28.877 1.00 52.44 820 LYS A C 1
ATOM 6306 O O . LYS A 1 823 ? -7.974 21.792 28.352 1.00 52.44 820 LYS A O 1
ATOM 6312 N N . LEU A 1 824 ? -9.540 20.946 29.716 1.00 63.97 821 LEU A N 1
ATOM 6313 C CA . LEU A 1 824 ? -8.783 19.731 30.006 1.00 63.97 821 LEU A CA 1
ATOM 6314 C C . LEU A 1 824 ? -9.609 18.445 29.865 1.00 63.97 821 LEU A C 1
ATOM 6315 O O . LEU A 1 824 ? -10.804 18.441 30.176 1.00 63.97 821 LEU A O 1
ATOM 6320 N N . GLY A 1 825 ? -8.962 17.358 29.424 1.00 62.42 822 GLY A N 1
ATOM 6321 C CA . GLY A 1 825 ? -9.600 16.021 29.311 1.00 62.42 822 GLY A CA 1
ATOM 6322 C C . GLY A 1 825 ? -10.794 16.005 28.368 1.00 62.42 822 GLY A C 1
ATOM 6323 O O . GLY A 1 825 ? -10.828 16.788 27.415 1.00 62.42 822 GLY A O 1
ATOM 6324 N N . LYS A 1 826 ? -11.778 15.142 28.631 1.00 70.35 823 LYS A N 1
ATOM 6325 C CA . LYS A 1 826 ? -13.027 15.151 27.838 1.00 70.35 823 LYS A CA 1
ATOM 6326 C C . LYS A 1 826 ? -13.936 16.316 28.240 1.00 70.35 823 LYS A C 1
ATOM 6327 O O . LYS A 1 826 ? -14.758 16.792 27.442 1.00 70.35 823 LYS A O 1
ATOM 6333 N N . ASP A 1 827 ? -13.763 16.738 29.493 1.00 54.11 824 ASP A N 1
ATOM 6334 C CA . ASP A 1 827 ? -14.380 17.917 30.118 1.00 54.11 824 ASP A CA 1
ATOM 6335 C C . ASP A 1 827 ? -14.468 19.182 29.217 1.00 54.11 824 ASP A C 1
ATOM 6336 O O . ASP A 1 827 ? -13.434 19.737 28.812 1.00 54.11 824 ASP A O 1
ATOM 6341 N N . PRO A 1 828 ? -15.703 19.656 28.926 1.00 69.89 825 PRO A N 1
ATOM 6342 C CA . PRO A 1 828 ? -15.920 20.710 27.909 1.00 69.89 825 PRO A CA 1
ATOM 6343 C C . PRO A 1 828 ? -15.750 22.157 28.413 1.00 69.89 825 PRO A C 1
ATOM 6344 O O . PRO A 1 828 ? -15.947 23.108 27.654 1.00 69.89 825 PRO A O 1
ATOM 6348 N N . ASN A 1 829 ? -15.392 22.302 29.682 1.00 87.18 826 ASN A N 1
ATOM 6349 C CA . ASN A 1 829 ? -15.203 23.596 30.300 1.00 87.18 826 ASN A CA 1
ATOM 6350 C C . ASN A 1 829 ? -13.822 24.145 30.097 1.00 87.18 826 ASN A C 1
ATOM 6351 O O . ASN A 1 829 ? -12.858 23.381 30.197 1.00 87.18 826 ASN A O 1
ATOM 6356 N N . THR A 1 830 ? -13.719 25.459 29.852 1.00 55.36 827 THR A N 1
ATOM 6357 C CA . THR A 1 830 ? -12.428 26.166 29.924 1.00 55.36 827 THR A CA 1
ATOM 6358 C C . THR A 1 830 ? -12.173 26.633 31.357 1.00 55.36 827 THR A C 1
ATOM 6359 O O . THR A 1 830 ? -12.884 27.495 31.870 1.00 55.36 827 THR A O 1
ATOM 6363 N N . TYR A 1 831 ? -11.163 26.065 32.003 1.00 34.92 828 TYR A N 1
ATOM 6364 C CA . TYR A 1 831 ? -10.803 26.507 33.360 1.00 34.92 828 TYR A CA 1
ATOM 6365 C C . TYR A 1 831 ? -9.675 27.558 33.365 1.00 34.92 828 TYR A C 1
ATOM 6366 O O . TYR A 1 831 ? -8.996 27.772 32.341 1.00 34.92 828 TYR A O 1
ATOM 6375 N N . PHE A 1 832 ? -9.511 28.219 34.511 1.00 32.07 829 PHE A N 1
ATOM 6376 C CA . PHE A 1 832 ? -8.359 29.064 34.794 1.00 32.07 829 PHE A CA 1
ATOM 6377 C C . PHE A 1 832 ? -7.545 28.335 35.818 1.00 32.07 829 PHE A C 1
ATOM 6378 O O . PHE A 1 832 ? -7.867 28.400 37.023 1.00 32.07 829 PHE A O 1
ATOM 6386 N N . ILE A 1 833 ? -6.467 27.685 35.401 1.00 50.64 830 ILE A N 1
ATOM 6387 C CA . ILE A 1 833 ? -5.626 27.029 36.401 1.00 50.64 830 ILE A CA 1
ATOM 6388 C C . ILE A 1 833 ? -4.453 27.891 36.850 1.00 50.64 830 ILE A C 1
ATOM 6389 O O . ILE A 1 833 ? -3.765 28.511 36.036 1.00 50.64 830 ILE A O 1
ATOM 6394 N N . VAL A 1 834 ? -4.244 27.908 38.160 1.00 35.15 831 VAL A N 1
ATOM 6395 C CA . VAL A 1 834 ? -3.207 28.703 38.787 1.00 35.15 831 VAL A CA 1
ATOM 6396 C C . VAL A 1 834 ? -2.255 27.861 39.635 1.00 35.15 831 VAL A C 1
ATOM 6397 O O . VAL A 1 834 ? -2.685 27.178 40.557 1.00 35.15 831 VAL A O 1
ATOM 6401 N N . GLY A 1 835 ? -0.960 27.918 39.345 1.00 52.71 832 GLY A N 1
ATOM 6402 C CA . GLY A 1 835 ? 0.014 27.211 40.177 1.00 52.71 832 GLY A CA 1
ATOM 6403 C C . GLY A 1 835 ? 0.536 28.157 41.216 1.00 52.71 832 GLY A C 1
ATOM 6404 O O . GLY A 1 835 ? 0.844 29.293 40.894 1.00 52.71 832 GLY A O 1
ATOM 6405 N N . THR A 1 836 ? 0.635 27.706 42.459 1.00 33.66 833 THR A N 1
ATOM 6406 C CA . THR A 1 836 ? 1.009 28.605 43.555 1.00 33.66 833 THR A CA 1
ATOM 6407 C C . THR A 1 836 ? 2.174 28.100 44.391 1.00 33.66 833 THR A C 1
ATOM 6408 O O . THR A 1 836 ? 2.868 27.178 43.993 1.00 33.66 833 THR A O 1
ATOM 6412 N N . ALA A 1 837 ? 2.393 28.675 45.563 1.00 34.23 834 ALA A N 1
ATOM 6413 C CA . ALA A 1 837 ? 3.516 28.231 46.326 1.00 34.23 834 ALA A CA 1
ATOM 6414 C C . ALA A 1 837 ? 3.656 28.955 47.682 1.00 34.23 834 ALA A C 1
ATOM 6415 O O . ALA A 1 837 ? 3.428 30.160 47.790 1.00 34.23 834 ALA A O 1
ATOM 6417 N N . MET A 1 838 ? 4.016 28.217 48.722 1.00 33.91 835 MET A N 1
ATOM 6418 C CA . MET A 1 838 ? 4.047 28.810 50.028 1.00 33.91 835 MET A CA 1
ATOM 6419 C C . MET A 1 838 ? 5.448 29.321 50.343 1.00 33.91 835 MET A C 1
ATOM 6420 O O . MET A 1 838 ? 6.383 28.534 50.572 1.00 33.91 835 MET A O 1
ATOM 6425 N N . VAL A 1 839 ? 5.583 30.639 50.378 1.00 39.84 836 VAL A N 1
ATOM 6426 C CA . VAL A 1 839 ? 6.873 31.300 50.477 1.00 39.84 836 VAL A CA 1
ATOM 6427 C C . VAL A 1 839 ? 7.063 31.788 51.893 1.00 39.84 836 VAL A C 1
ATOM 6428 O O . VAL A 1 839 ? 6.256 32.574 52.363 1.00 39.84 836 VAL A O 1
ATOM 6432 N N . TYR A 1 840 ? 8.129 31.357 52.563 1.00 56.88 837 TYR A N 1
ATOM 6433 C CA . TYR A 1 840 ? 8.478 31.923 53.869 1.00 56.88 837 TYR A CA 1
ATOM 6434 C C . TYR A 1 840 ? 9.916 32.402 53.813 1.00 56.88 837 TYR A C 1
ATOM 6435 O O . TYR A 1 840 ? 10.796 31.623 53.453 1.00 56.88 837 TYR A O 1
ATOM 6444 N N . PRO A 1 841 ? 10.160 33.693 54.149 1.00 78.07 838 PRO A N 1
ATOM 6445 C CA . PRO A 1 841 ? 11.453 34.397 53.933 1.00 78.07 838 PRO A CA 1
ATOM 6446 C C . PRO A 1 841 ? 12.699 33.679 54.450 1.00 78.07 838 PRO A C 1
ATOM 6447 O O . PRO A 1 841 ? 13.750 33.757 53.816 1.00 78.07 838 PRO A O 1
ATOM 6451 N N . GLU A 1 842 ? 12.571 33.004 55.589 1.00 72.10 839 GLU A N 1
ATOM 6452 C CA . GLU A 1 842 ? 13.662 32.252 56.182 1.00 72.10 839 GLU A CA 1
ATOM 6453 C C . GLU A 1 842 ? 14.089 31.129 55.247 1.00 72.10 839 GLU A C 1
ATOM 6454 O O . GLU A 1 842 ? 15.291 30.953 54.988 1.00 72.10 839 GLU A O 1
ATOM 6460 N N . GLU A 1 843 ? 13.102 30.395 54.727 1.00 63.32 840 GLU A N 1
ATOM 6461 C CA . GLU A 1 843 ? 13.344 29.252 53.849 1.00 63.32 840 GLU A CA 1
ATOM 6462 C C . GLU A 1 843 ? 14.136 29.613 52.599 1.00 63.32 840 GLU A C 1
ATOM 6463 O O . GLU A 1 843 ? 14.105 30.753 52.130 1.00 63.32 840 GLU A O 1
ATOM 6469 N N . ALA A 1 844 ? 14.869 28.639 52.076 1.00 60.38 841 ALA A N 1
ATOM 6470 C CA . ALA A 1 844 ? 15.708 28.861 50.900 1.00 60.38 841 ALA A CA 1
ATOM 6471 C C . ALA A 1 844 ? 14.839 28.763 49.673 1.00 60.38 841 ALA A C 1
ATOM 6472 O O . ALA A 1 844 ? 15.103 29.366 48.634 1.00 60.38 841 ALA A O 1
ATOM 6474 N N . GLU A 1 845 ? 13.788 27.986 49.820 1.00 47.50 842 GLU A N 1
ATOM 6475 C CA . GLU A 1 845 ? 13.064 27.490 48.698 1.00 47.50 842 GLU A CA 1
ATOM 6476 C C . GLU A 1 845 ? 11.791 26.878 49.270 1.00 47.50 842 GLU A C 1
ATOM 6477 O O . GLU A 1 845 ? 11.839 26.202 50.299 1.00 47.50 842 GLU A O 1
ATOM 6483 N N . PRO A 1 846 ? 10.637 27.190 48.659 1.00 70.28 843 PRO A N 1
ATOM 6484 C CA . PRO A 1 846 ? 9.401 26.617 49.163 1.00 70.28 843 PRO A CA 1
ATOM 6485 C C . PRO A 1 846 ? 9.321 25.122 48.868 1.00 70.28 843 PRO A C 1
ATOM 6486 O O . PRO A 1 846 ? 9.758 24.662 47.799 1.00 70.28 843 PRO A O 1
ATOM 6490 N N . LYS A 1 847 ? 8.776 24.399 49.852 1.00 63.32 844 LYS A N 1
ATOM 6491 C CA . LYS A 1 847 ? 8.547 22.953 49.824 1.00 63.32 844 LYS A CA 1
ATOM 6492 C C . LYS A 1 847 ? 7.061 22.639 49.609 1.00 63.32 844 LYS A C 1
ATOM 6493 O O . LYS A 1 847 ? 6.714 21.516 49.282 1.00 63.32 844 LYS A O 1
ATOM 6499 N N . GLN A 1 848 ? 6.197 23.640 49.795 1.00 57.00 845 GLN A N 1
ATOM 6500 C CA . GLN A 1 848 ? 4.743 23.481 49.667 1.00 57.00 845 GLN A CA 1
ATOM 6501 C C . GLN A 1 848 ? 4.155 24.423 48.632 1.00 57.00 845 GLN A C 1
ATOM 6502 O O . GLN A 1 848 ? 4.538 25.597 48.555 1.00 57.00 845 GLN A O 1
ATOM 6508 N N . GLY A 1 849 ? 3.187 23.930 47.871 1.00 35.41 846 GLY A N 1
ATOM 6509 C CA . GLY A 1 849 ? 2.466 24.759 46.913 1.00 35.41 846 GLY A CA 1
ATOM 6510 C C . GLY A 1 849 ? 1.249 24.002 46.419 1.00 35.41 846 GLY A C 1
ATOM 6511 O O . GLY A 1 849 ? 1.034 22.830 46.783 1.00 35.41 846 GLY A O 1
ATOM 6512 N N . ARG A 1 850 ? 0.430 24.637 45.593 1.00 43.41 847 ARG A N 1
ATOM 6513 C CA . ARG A 1 850 ? -0.687 23.901 45.039 1.00 43.41 847 ARG A CA 1
ATOM 6514 C C . ARG A 1 850 ? -1.052 24.308 43.637 1.00 43.41 847 ARG A C 1
ATOM 6515 O O . ARG A 1 850 ? -0.695 25.380 43.152 1.00 43.41 847 ARG A O 1
ATOM 6523 N N . ILE A 1 851 ? -1.759 23.413 42.978 1.00 40.22 848 ILE A N 1
ATOM 6524 C CA . ILE A 1 851 ? -2.414 23.738 41.744 1.00 40.22 848 ILE A CA 1
ATOM 6525 C C . ILE A 1 851 ? -3.916 23.867 41.974 1.00 40.22 848 ILE A C 1
ATOM 6526 O O . ILE A 1 851 ? -4.507 23.039 42.674 1.00 40.22 848 ILE A O 1
ATOM 6531 N N . VAL A 1 852 ? -4.523 24.920 41.421 1.00 41.21 849 VAL A N 1
ATOM 6532 C CA . VAL A 1 852 ? -5.912 25.197 41.712 1.00 41.21 849 VAL A CA 1
ATOM 6533 C C . VAL A 1 852 ? -6.637 25.366 40.419 1.00 41.21 849 VAL A C 1
ATOM 6534 O O . VAL A 1 852 ? -6.164 26.078 39.537 1.00 41.21 849 VAL A O 1
ATOM 6538 N N . VAL A 1 853 ? -7.791 24.722 40.298 1.00 62.18 850 VAL A N 1
ATOM 6539 C CA . VAL A 1 853 ? -8.527 24.779 39.053 1.00 62.18 850 VAL A CA 1
ATOM 6540 C C . VAL A 1 853 ? -9.830 25.510 39.266 1.00 62.18 850 VAL A C 1
ATOM 6541 O O . VAL A 1 853 ? -10.611 25.124 40.122 1.00 62.18 850 VAL A O 1
ATOM 6545 N N . PHE A 1 854 ? -10.051 26.565 38.487 1.00 44.82 851 PHE A N 1
ATOM 6546 C CA . PHE A 1 854 ? -11.171 27.457 38.715 1.00 44.82 851 PHE A CA 1
ATOM 6547 C C . PHE A 1 854 ? -12.019 27.563 37.465 1.00 44.82 851 PHE A C 1
ATOM 6548 O O . PHE A 1 854 ? -11.514 27.475 36.325 1.00 44.82 851 PHE A O 1
ATOM 6556 N N . GLN A 1 855 ? -13.310 27.804 37.693 1.00 66.77 852 GLN A N 1
ATOM 6557 C CA . GLN A 1 855 ? -14.178 28.246 36.626 1.00 66.77 852 GLN A CA 1
ATOM 6558 C C . GLN A 1 855 ? -14.812 29.580 36.952 1.00 66.77 852 GLN A C 1
ATOM 6559 O O . GLN A 1 855 ? -15.230 29.839 38.090 1.00 66.77 852 GLN A O 1
ATOM 6565 N N . TYR A 1 856 ? -14.827 30.426 35.926 1.00 41.05 853 TYR A N 1
ATOM 6566 C CA . TYR A 1 856 ? -15.553 31.680 35.921 1.00 41.05 853 TYR A CA 1
ATOM 6567 C C . TYR A 1 856 ? -16.789 31.505 35.023 1.00 41.05 853 TYR A C 1
ATOM 6568 O O . TYR A 1 856 ? -16.660 31.282 33.801 1.00 41.05 853 TYR A O 1
ATOM 6577 N N . SER A 1 857 ? -17.966 31.643 35.636 1.00 125.09 854 SER A N 1
ATOM 6578 C CA . SER A 1 857 ? -19.247 31.215 35.058 1.00 125.09 854 SER A CA 1
ATOM 6579 C C . SER A 1 857 ? -20.020 32.317 34.314 1.00 125.09 854 SER A C 1
ATOM 6580 O O . SER A 1 857 ? -19.544 32.860 33.310 1.00 125.09 854 SER A O 1
ATOM 6583 N N . ASP A 1 858 ? -21.228 32.608 34.798 1.00 127.11 855 ASP A N 1
ATOM 6584 C CA . ASP A 1 858 ? -22.037 33.730 34.317 1.00 127.11 855 ASP A CA 1
ATOM 6585 C C . ASP A 1 858 ? -21.384 35.029 34.784 1.00 127.11 855 ASP A C 1
ATOM 6586 O O . ASP A 1 858 ? -21.301 36.012 34.044 1.00 127.11 855 ASP A O 1
ATOM 6591 N N . GLY A 1 859 ? -20.923 35.004 36.030 1.00 69.32 856 GLY A N 1
ATOM 6592 C CA . GLY A 1 859 ? -20.189 36.095 36.640 1.00 69.32 856 GLY A CA 1
ATOM 6593 C C . GLY A 1 859 ? -19.590 35.563 37.922 1.00 69.32 856 GLY A C 1
ATOM 6594 O O . GLY A 1 859 ? -19.314 36.330 38.857 1.00 69.32 856 GLY A O 1
ATOM 6595 N N . LYS A 1 860 ? -19.376 34.244 37.954 1.00 51.28 857 LYS A N 1
ATOM 6596 C CA . LYS A 1 860 ? -18.970 33.540 39.175 1.00 51.28 857 LYS A CA 1
ATOM 6597 C C . LYS A 1 860 ? -17.542 32.967 39.081 1.00 51.28 857 LYS A C 1
ATOM 6598 O O . LYS A 1 860 ? -17.021 32.770 37.983 1.00 51.28 857 LYS A O 1
ATOM 6604 N N . LEU A 1 861 ? -16.913 32.693 40.221 1.00 60.18 858 LEU A N 1
ATOM 6605 C CA . LEU A 1 861 ? -15.568 32.104 40.213 1.00 60.18 858 LEU A CA 1
ATOM 6606 C C . LEU A 1 861 ? -15.492 30.914 41.170 1.00 60.18 858 LEU A C 1
ATOM 6607 O O . LEU A 1 861 ? -15.223 31.072 42.357 1.00 60.18 858 LEU A O 1
ATOM 6612 N N . GLN A 1 862 ? -15.720 29.715 40.656 1.00 39.05 859 GLN A N 1
ATOM 6613 C CA . GLN A 1 862 ? -15.731 28.542 41.526 1.00 39.05 859 GLN A CA 1
ATOM 6614 C C . GLN A 1 862 ? -14.357 27.848 41.629 1.00 39.05 859 GLN A C 1
ATOM 6615 O O . GLN A 1 862 ? -13.727 27.535 40.573 1.00 39.05 859 GLN A O 1
ATOM 6621 N N . THR A 1 863 ? -13.906 27.627 42.880 1.00 50.33 860 THR A N 1
ATOM 6622 C CA . THR A 1 863 ? -12.786 26.719 43.176 1.00 50.33 860 THR A CA 1
ATOM 6623 C C . THR A 1 863 ? -13.210 25.271 42.843 1.00 50.33 860 THR A C 1
ATOM 6624 O O . THR A 1 863 ? -13.802 24.587 43.699 1.00 50.33 860 THR A O 1
ATOM 6628 N N . VAL A 1 864 ? -12.915 24.826 41.608 1.00 43.68 861 VAL A N 1
ATOM 6629 C CA . VAL A 1 864 ? -13.351 23.531 41.055 1.00 43.68 861 VAL A CA 1
ATOM 6630 C C . VAL A 1 864 ? -12.518 22.357 41.540 1.00 43.68 861 VAL A C 1
ATOM 6631 O O . VAL A 1 864 ? -12.933 21.219 41.385 1.00 43.68 861 VAL A O 1
ATOM 6635 N N . ALA A 1 865 ? -11.334 22.606 42.094 1.00 49.04 862 ALA A N 1
ATOM 6636 C CA . ALA A 1 865 ? -10.401 21.526 42.455 1.00 49.04 862 ALA A CA 1
ATOM 6637 C C . ALA A 1 865 ? -9.105 22.119 42.924 1.00 49.04 862 ALA A C 1
ATOM 6638 O O . ALA A 1 865 ? -8.671 23.164 42.410 1.00 49.04 862 ALA A O 1
ATOM 6640 N N . GLU A 1 866 ? -8.474 21.449 43.882 1.00 68.17 863 GLU A N 1
ATOM 6641 C CA . GLU A 1 866 ? -7.127 21.799 44.310 1.00 68.17 863 GLU A CA 1
ATOM 6642 C C . GLU A 1 866 ? -6.224 20.572 44.295 1.00 68.17 863 GLU A C 1
ATOM 6643 O O . GLU A 1 866 ? -6.717 19.453 44.142 1.00 68.17 863 GLU A O 1
ATOM 6649 N N . LYS A 1 867 ? -4.911 20.784 44.426 1.00 44.57 864 LYS A N 1
ATOM 6650 C CA . LYS A 1 867 ? -3.931 19.701 44.306 1.00 44.57 864 LYS A CA 1
ATOM 6651 C C . LYS A 1 867 ? -2.636 19.983 45.042 1.00 44.57 864 LYS A C 1
ATOM 6652 O O . LYS A 1 867 ? -1.809 20.681 44.526 1.00 44.57 864 LYS A O 1
ATOM 6658 N N . GLU A 1 868 ? -2.434 19.415 46.223 1.00 47.70 865 GLU A N 1
ATOM 6659 C CA . GLU A 1 868 ? -1.191 19.615 46.944 1.00 47.70 865 GLU A CA 1
ATOM 6660 C C . GLU A 1 868 ? 0.006 19.326 46.046 1.00 47.70 865 GLU A C 1
ATOM 6661 O O . GLU A 1 868 ? -0.025 18.383 45.227 1.00 47.70 865 GLU A O 1
ATOM 6667 N N . VAL A 1 869 ? 1.032 20.178 46.154 1.00 42.66 866 VAL A N 1
ATOM 6668 C CA . VAL A 1 869 ? 2.381 19.836 45.643 1.00 42.66 866 VAL A CA 1
ATOM 6669 C C . VAL A 1 869 ? 3.456 20.065 46.706 1.00 42.66 866 VAL A C 1
ATOM 6670 O O . VAL A 1 869 ? 3.208 20.724 47.737 1.00 42.66 866 VAL A O 1
ATOM 6674 N N . LYS A 1 870 ? 4.632 19.488 46.448 1.00 61.84 867 LYS A N 1
ATOM 6675 C CA . LYS A 1 870 ? 5.780 19.571 47.363 1.00 61.84 867 LYS A CA 1
ATOM 6676 C C . LYS A 1 870 ? 6.858 20.510 46.793 1.00 61.84 867 LYS A C 1
ATOM 6677 O O . LYS A 1 870 ? 8.065 20.228 46.822 1.00 61.84 867 LYS A O 1
ATOM 6683 N N . GLY A 1 871 ? 6.395 21.646 46.285 1.00 63.88 868 GLY A N 1
ATOM 6684 C CA . GLY A 1 871 ? 7.275 22.622 45.683 1.00 63.88 868 GLY A CA 1
ATOM 6685 C C . GLY A 1 871 ? 6.553 23.883 45.290 1.00 63.88 868 GLY A C 1
ATOM 6686 O O . GLY A 1 871 ? 5.424 24.121 45.721 1.00 63.88 868 GLY A O 1
ATOM 6687 N N . ALA A 1 872 ? 7.239 24.682 44.474 1.00 35.90 869 ALA A N 1
ATOM 6688 C CA . ALA A 1 872 ? 6.754 25.956 43.939 1.00 35.90 869 ALA A CA 1
ATOM 6689 C C . ALA A 1 872 ? 6.482 25.807 42.474 1.00 35.90 869 ALA A C 1
ATOM 6690 O O . ALA A 1 872 ? 7.406 25.616 41.704 1.00 35.90 869 ALA A O 1
ATOM 6692 N N . VAL A 1 873 ? 5.231 25.916 42.071 1.00 44.59 870 VAL A N 1
ATOM 6693 C CA . VAL A 1 873 ? 4.926 25.707 40.665 1.00 44.59 870 VAL A CA 1
ATOM 6694 C C . VAL A 1 873 ? 5.384 26.871 39.776 1.00 44.59 870 VAL A C 1
ATOM 6695 O O . VAL A 1 873 ? 4.767 27.953 39.798 1.00 44.59 870 VAL A O 1
ATOM 6699 N N . TYR A 1 874 ? 6.468 26.656 39.026 1.00 45.53 871 TYR A N 1
ATOM 6700 C CA . TYR A 1 874 ? 7.095 27.754 38.283 1.00 45.53 871 TYR A CA 1
ATOM 6701 C C . TYR A 1 874 ? 6.431 28.071 36.965 1.00 45.53 871 TYR A C 1
ATOM 6702 O O . TYR A 1 874 ? 6.201 29.238 36.663 1.00 45.53 871 TYR A O 1
ATOM 6711 N N . SER A 1 875 ? 6.109 27.057 36.182 1.00 40.95 872 SER A N 1
ATOM 6712 C CA . SER A 1 875 ? 5.336 27.321 35.017 1.00 40.95 872 SER A CA 1
ATOM 6713 C C . SER A 1 875 ? 4.301 26.212 34.751 1.00 40.95 872 SER A C 1
ATOM 6714 O O . SER A 1 875 ? 4.265 25.222 35.494 1.00 40.95 872 SER A O 1
ATOM 6717 N N . MET A 1 876 ? 3.438 26.392 33.740 1.00 34.82 873 MET A N 1
ATOM 6718 C CA . MET A 1 876 ? 2.558 25.300 33.297 1.00 34.82 873 MET A CA 1
ATOM 6719 C C . MET A 1 876 ? 1.875 25.511 31.941 1.00 34.82 873 MET A C 1
ATOM 6720 O O . MET A 1 876 ? 1.055 26.372 31.804 1.00 34.82 873 MET A O 1
ATOM 6725 N N . VAL A 1 877 ? 2.197 24.745 30.918 1.00 44.86 874 VAL A N 1
ATOM 6726 C CA . VAL A 1 877 ? 1.424 24.894 29.699 1.00 44.86 874 VAL A CA 1
ATOM 6727 C C . VAL A 1 877 ? 0.362 23.806 29.636 1.00 44.86 874 VAL A C 1
ATOM 6728 O O . VAL A 1 877 ? 0.391 22.863 30.422 1.00 44.86 874 VAL A O 1
ATOM 6732 N N . GLU A 1 878 ? -0.573 23.931 28.702 1.00 58.66 875 GLU A N 1
ATOM 6733 C CA . GLU A 1 878 ? -1.550 22.878 28.450 1.00 58.66 875 GLU A CA 1
ATOM 6734 C C . GLU A 1 878 ? -0.962 22.007 27.362 1.00 58.66 875 GLU A C 1
ATOM 6735 O O . GLU A 1 878 ? -0.730 22.471 26.236 1.00 58.66 875 GLU A O 1
ATOM 6741 N N . PHE A 1 879 ? -0.715 20.747 27.696 1.00 89.48 876 PHE A N 1
ATOM 6742 C CA . PHE A 1 879 ? -0.045 19.860 26.763 1.00 89.48 876 PHE A CA 1
ATOM 6743 C C . PHE A 1 879 ? -1.018 19.387 25.695 1.00 89.48 876 PHE A C 1
ATOM 6744 O O . PHE A 1 879 ? -1.213 20.089 24.698 1.00 89.48 876 PHE A O 1
ATOM 6752 N N . ASN A 1 880 ? -1.635 18.225 25.894 1.00 55.94 877 ASN A N 1
ATOM 6753 C CA . ASN A 1 880 ? -2.567 17.707 24.892 1.00 55.94 877 ASN A CA 1
ATOM 6754 C C . ASN A 1 880 ? -3.830 17.260 25.582 1.00 55.94 877 ASN A C 1
ATOM 6755 O O . ASN A 1 880 ? -4.186 16.090 25.580 1.00 55.94 877 ASN A O 1
ATOM 6760 N N . GLY A 1 881 ? -4.505 18.206 26.201 1.00 50.13 878 GLY A N 1
ATOM 6761 C CA . GLY A 1 881 ? -5.667 17.870 26.965 1.00 50.13 878 GLY A CA 1
ATOM 6762 C C . GLY A 1 881 ? -5.219 17.494 28.346 1.00 50.13 878 GLY A C 1
ATOM 6763 O O . GLY A 1 881 ? -6.064 17.168 29.199 1.00 50.13 878 GLY A O 1
ATOM 6764 N N . LYS A 1 882 ? -3.895 17.540 28.571 1.00 41.10 879 LYS A N 1
ATOM 6765 C CA . LYS A 1 882 ? -3.339 17.337 29.918 1.00 41.10 879 LYS A CA 1
ATOM 6766 C C . LYS A 1 882 ? -2.686 18.627 30.397 1.00 41.10 879 LYS A C 1
ATOM 6767 O O . LYS A 1 882 ? -2.340 19.503 29.598 1.00 41.10 879 LYS A O 1
ATOM 6773 N N . LEU A 1 883 ? -2.528 18.743 31.708 1.00 47.40 880 LEU A N 1
ATOM 6774 C CA . LEU A 1 883 ? -1.810 19.860 32.319 1.00 47.40 880 LEU A CA 1
ATOM 6775 C C . LEU A 1 883 ? -0.397 19.458 32.682 1.00 47.40 880 LEU A C 1
ATOM 6776 O O . LEU A 1 883 ? -0.177 18.782 33.694 1.00 47.40 880 LEU A O 1
ATOM 6781 N N . LEU A 1 884 ? 0.549 20.001 31.930 1.00 36.71 881 LEU A N 1
ATOM 6782 C CA . LEU A 1 884 ? 1.954 19.831 32.166 1.00 36.71 881 LEU A CA 1
ATOM 6783 C C . LEU A 1 884 ? 2.324 20.975 33.063 1.00 36.71 881 LEU A C 1
ATOM 6784 O O . LEU A 1 884 ? 2.100 22.092 32.733 1.00 36.71 881 LEU A O 1
ATOM 6789 N N . ALA A 1 885 ? 2.885 20.673 34.209 1.00 38.55 882 ALA A N 1
ATOM 6790 C CA . ALA A 1 885 ? 3.243 21.675 35.164 1.00 38.55 882 ALA A CA 1
ATOM 6791 C C . ALA A 1 885 ? 4.713 21.874 35.393 1.00 38.55 882 ALA A C 1
ATOM 6792 O O . ALA A 1 885 ? 5.437 22.148 34.498 1.00 38.55 882 ALA A O 1
ATOM 6794 N N . SER A 1 886 ? 5.176 21.770 36.601 1.00 39.71 883 SER A N 1
ATOM 6795 C CA . SER A 1 886 ? 6.574 21.984 36.797 1.00 39.71 883 SER A CA 1
ATOM 6796 C C . SER A 1 886 ? 6.666 22.511 38.173 1.00 39.71 883 SER A C 1
ATOM 6797 O O . SER A 1 886 ? 6.169 23.549 38.442 1.00 39.71 883 SER A O 1
ATOM 6800 N N . ILE A 1 887 ? 7.303 21.766 39.049 1.00 44.56 884 ILE A N 1
ATOM 6801 C CA . ILE A 1 887 ? 7.402 22.128 40.425 1.00 44.56 884 ILE A CA 1
ATOM 6802 C C . ILE A 1 887 ? 8.798 22.181 41.030 1.00 44.56 884 ILE A C 1
ATOM 6803 O O . ILE A 1 887 ? 9.403 21.186 41.250 1.00 44.56 884 ILE A O 1
ATOM 6808 N N . ASN A 1 888 ? 9.312 23.354 41.316 1.00 51.78 885 ASN A N 1
ATOM 6809 C CA . ASN A 1 888 ? 10.599 23.416 41.960 1.00 51.78 885 ASN A CA 1
ATOM 6810 C C . ASN A 1 888 ? 11.694 22.706 41.277 1.00 51.78 885 ASN A C 1
ATOM 6811 O O . ASN A 1 888 ? 12.836 22.944 41.526 1.00 51.78 885 ASN A O 1
ATOM 6816 N N . SER A 1 889 ? 11.411 21.762 40.413 1.00 38.53 886 SER A N 1
ATOM 6817 C CA . SER A 1 889 ? 12.546 21.057 39.822 1.00 38.53 886 SER A CA 1
ATOM 6818 C C . SER A 1 889 ? 12.188 19.729 39.256 1.00 38.53 886 SER A C 1
ATOM 6819 O O . SER A 1 889 ? 13.002 18.979 38.751 1.00 38.53 886 SER A O 1
ATOM 6822 N N . THR A 1 890 ? 10.919 19.460 39.369 1.00 58.43 887 THR A N 1
ATOM 6823 C CA . THR A 1 890 ? 10.337 18.275 38.885 1.00 58.43 887 THR A CA 1
ATOM 6824 C C . THR A 1 890 ? 9.384 18.830 37.857 1.00 58.43 887 THR A C 1
ATOM 6825 O O . THR A 1 890 ? 8.836 19.931 37.994 1.00 58.43 887 THR A O 1
ATOM 6829 N N . VAL A 1 891 ? 9.186 18.058 36.819 1.00 52.96 888 VAL A N 1
ATOM 6830 C CA . VAL A 1 891 ? 8.304 18.421 35.755 1.00 52.96 888 VAL A CA 1
ATOM 6831 C C . VAL A 1 891 ? 7.285 17.327 35.688 1.00 52.96 888 VAL A C 1
ATOM 6832 O O . VAL A 1 891 ? 7.661 16.190 35.659 1.00 52.96 888 VAL A O 1
ATOM 6836 N N . ARG A 1 892 ? 6.007 17.672 35.679 1.00 38.24 889 ARG A N 1
ATOM 6837 C CA . ARG A 1 892 ? 4.955 16.687 35.660 1.00 38.24 889 ARG A CA 1
ATOM 6838 C C . ARG A 1 892 ? 3.913 16.787 34.621 1.00 38.24 889 ARG A C 1
ATOM 6839 O O . ARG A 1 892 ? 3.765 17.759 33.950 1.00 38.24 889 ARG A O 1
ATOM 6847 N N . LEU A 1 893 ? 3.156 15.733 34.498 1.00 53.57 890 LEU A N 1
ATOM 6848 C CA . LEU A 1 893 ? 2.103 15.742 33.516 1.00 53.57 890 LEU A CA 1
ATOM 6849 C C . LEU A 1 893 ? 0.878 15.289 34.227 1.00 53.57 890 LEU A C 1
ATOM 6850 O O . LEU A 1 893 ? 0.805 14.182 34.636 1.00 53.57 890 LEU A O 1
ATOM 6855 N N . TYR A 1 894 ? -0.087 16.164 34.391 1.00 50.71 891 TYR A N 1
ATOM 6856 C CA . TYR A 1 894 ? -1.300 15.812 35.111 1.00 50.71 891 TYR A CA 1
ATOM 6857 C C . TYR A 1 894 ? -2.397 15.414 34.162 1.00 50.71 891 TYR A C 1
ATOM 6858 O O . TYR A 1 894 ? -2.587 16.023 33.102 1.00 50.71 891 TYR A O 1
ATOM 6867 N N . GLU A 1 895 ? -3.123 14.378 34.562 1.00 63.19 892 GLU A N 1
ATOM 6868 C CA . GLU A 1 895 ? -4.352 14.017 33.881 1.00 63.19 892 GLU A CA 1
ATOM 6869 C C . GLU A 1 895 ? -5.587 14.415 34.652 1.00 63.19 892 GLU A C 1
ATOM 6870 O O . GLU A 1 895 ? -5.629 14.318 35.881 1.00 63.19 892 GLU A O 1
ATOM 6876 N N . TRP A 1 896 ? -6.583 14.865 33.895 1.00 41.39 893 TRP A N 1
ATOM 6877 C CA . TRP A 1 896 ? -7.865 15.262 34.443 1.00 41.39 893 TRP A CA 1
ATOM 6878 C C . TRP A 1 896 ? -8.849 14.068 34.463 1.00 41.39 893 TRP A C 1
ATOM 6879 O O . TRP A 1 896 ? -9.459 13.705 33.429 1.00 41.39 893 TRP A O 1
ATOM 6890 N N . THR A 1 897 ? -9.008 13.464 35.639 1.00 85.16 894 THR A N 1
ATOM 6891 C CA . THR A 1 897 ? -10.021 12.431 35.822 1.00 85.16 894 THR A CA 1
ATOM 6892 C C . THR A 1 897 ? -11.375 12.953 35.314 1.00 85.16 894 THR A C 1
ATOM 6893 O O . THR A 1 897 ? -11.653 14.157 35.393 1.00 85.16 894 THR A O 1
ATOM 6897 N N . THR A 1 898 ? -12.192 12.051 34.766 1.00 101.63 895 THR A N 1
ATOM 6898 C CA . THR A 1 898 ? -13.592 12.343 34.444 1.00 101.63 895 THR A CA 1
ATOM 6899 C C . THR A 1 898 ? -14.320 12.664 35.734 1.00 101.63 895 THR A C 1
ATOM 6900 O O . THR A 1 898 ? -15.292 13.425 35.743 1.00 101.63 895 THR A O 1
ATOM 6904 N N . GLU A 1 899 ? -13.847 12.050 36.816 1.00 70.40 896 GLU A N 1
ATOM 6905 C CA . GLU A 1 899 ? -14.269 12.386 38.167 1.00 70.40 896 GLU A CA 1
ATOM 6906 C C . GLU A 1 899 ? -13.906 13.833 38.534 1.00 70.40 896 GLU A C 1
ATOM 6907 O O . GLU A 1 899 ? -14.093 14.232 39.692 1.00 70.40 896 GLU A O 1
ATOM 6913 N N . LYS A 1 900 ? -13.382 14.595 37.553 1.00 58.88 897 LYS A N 1
ATOM 6914 C CA . LYS A 1 900 ? -12.932 16.014 37.681 1.00 58.88 897 LYS A CA 1
ATOM 6915 C C . LYS A 1 900 ? -11.828 16.278 38.701 1.00 58.88 897 LYS A C 1
ATOM 6916 O O . LYS A 1 900 ? -12.003 17.107 39.596 1.00 58.88 897 LYS A O 1
ATOM 6922 N N . ASP A 1 901 ? -10.693 15.589 38.562 1.00 43.52 898 ASP A N 1
ATOM 6923 C CA . ASP A 1 901 ? -9.534 15.809 39.462 1.00 43.52 898 ASP A CA 1
ATOM 6924 C C . ASP A 1 901 ? -8.176 15.714 38.732 1.00 43.52 898 ASP A C 1
ATOM 6925 O O . ASP A 1 901 ? -8.071 14.994 37.723 1.00 43.52 898 ASP A O 1
ATOM 6930 N N . VAL A 1 902 ? -7.162 16.464 39.188 1.00 50.11 899 VAL A N 1
ATOM 6931 C CA . VAL A 1 902 ? -5.804 16.345 38.561 1.00 50.11 899 VAL A CA 1
ATOM 6932 C C . VAL A 1 902 ? -4.940 15.248 39.226 1.00 50.11 899 VAL A C 1
ATOM 6933 O O . VAL A 1 902 ? -4.490 15.412 40.364 1.00 50.11 899 VAL A O 1
ATOM 6937 N N . ARG A 1 903 ? -4.766 14.127 38.505 1.00 45.02 900 ARG A N 1
ATOM 6938 C CA . ARG A 1 903 ? -3.883 13.021 38.926 1.00 45.02 900 ARG A CA 1
ATOM 6939 C C . ARG A 1 903 ? -2.663 12.761 38.009 1.00 45.02 900 ARG A C 1
ATOM 6940 O O . ARG A 1 903 ? -2.761 12.768 36.773 1.00 45.02 900 ARG A O 1
ATOM 6948 N N . THR A 1 904 ? -1.521 12.527 38.649 1.00 53.91 901 THR A N 1
ATOM 6949 C CA . THR A 1 904 ? -0.227 12.373 37.993 1.00 53.91 901 THR A CA 1
ATOM 6950 C C . THR A 1 904 ? -0.247 11.299 36.923 1.00 53.91 901 THR A C 1
ATOM 6951 O O . THR A 1 904 ? -0.907 10.272 37.088 1.00 53.91 901 THR A O 1
ATOM 6955 N N . GLU A 1 905 ? 0.511 11.493 35.848 1.00 197.00 902 GLU A N 1
ATOM 6956 C CA . GLU A 1 905 ? 0.731 10.463 34.839 1.00 197.00 902 GLU A CA 1
ATOM 6957 C C . GLU A 1 905 ? 2.191 10.110 34.767 1.00 197.00 902 GLU A C 1
ATOM 6958 O O . GLU A 1 905 ? 2.544 8.954 34.662 1.00 197.00 902 GLU A O 1
ATOM 6964 N N . CYS A 1 906 ? 3.044 11.114 34.805 1.00 168.47 903 CYS A N 1
ATOM 6965 C CA . CYS A 1 906 ? 4.484 10.912 34.803 1.00 168.47 903 CYS A CA 1
ATOM 6966 C C . CYS A 1 906 ? 5.230 12.169 35.203 1.00 168.47 903 CYS A C 1
ATOM 6967 O O . CYS A 1 906 ? 4.662 13.260 35.220 1.00 168.47 903 CYS A O 1
ATOM 6970 N N . ASN A 1 907 ? 6.508 11.998 35.529 1.00 56.74 904 ASN A N 1
ATOM 6971 C CA . ASN A 1 907 ? 7.426 13.125 35.727 1.00 56.74 904 ASN A CA 1
ATOM 6972 C C . ASN A 1 907 ? 8.907 12.914 35.385 1.00 56.74 904 ASN A C 1
ATOM 6973 O O . ASN A 1 907 ? 9.457 11.848 35.609 1.00 56.74 904 ASN A O 1
ATOM 6978 N N . HIS A 1 908 ? 9.525 13.965 34.845 1.00 56.46 905 HIS A N 1
ATOM 6979 C CA . HIS A 1 908 ? 10.963 14.043 34.581 1.00 56.46 905 HIS A CA 1
ATOM 6980 C C . HIS A 1 908 ? 11.623 14.637 35.792 1.00 56.46 905 HIS A C 1
ATOM 6981 O O . HIS A 1 908 ? 11.092 15.575 36.349 1.00 56.46 905 HIS A O 1
ATOM 6988 N N . TYR A 1 909 ? 12.782 14.124 36.199 1.00 47.36 906 TYR A N 1
ATOM 6989 C CA . TYR A 1 909 ? 13.390 14.591 37.446 1.00 47.36 906 TYR A CA 1
ATOM 6990 C C . TYR A 1 909 ? 14.727 15.312 37.312 1.00 47.36 906 TYR A C 1
ATOM 6991 O O . TYR A 1 909 ? 15.235 15.891 38.289 1.00 47.36 906 TYR A O 1
ATOM 7000 N N . ASN A 1 910 ? 15.298 15.272 36.120 1.00 61.01 907 ASN A N 1
ATOM 7001 C CA . ASN A 1 910 ? 16.667 15.704 35.939 1.00 61.01 907 ASN A CA 1
ATOM 7002 C C . ASN A 1 910 ? 16.783 17.214 35.657 1.00 61.01 907 ASN A C 1
ATOM 7003 O O . ASN A 1 910 ? 17.136 17.633 34.550 1.00 61.01 907 ASN A O 1
ATOM 7008 N N . ASN A 1 911 ? 16.463 18.025 36.660 1.00 68.78 908 ASN A N 1
ATOM 7009 C CA . ASN A 1 911 ? 16.469 19.478 36.527 1.00 68.78 908 ASN A CA 1
ATOM 7010 C C . ASN A 1 911 ? 17.072 20.060 37.754 1.00 68.78 908 ASN A C 1
ATOM 7011 O O . ASN A 1 911 ? 16.857 19.571 38.846 1.00 68.78 908 ASN A O 1
ATOM 7016 N N . ILE A 1 912 ? 17.815 21.134 37.579 1.00 71.13 909 ILE A N 1
ATOM 7017 C CA . ILE A 1 912 ? 18.315 21.890 38.697 1.00 71.13 909 ILE A CA 1
ATOM 7018 C C . ILE A 1 912 ? 17.145 22.704 39.245 1.00 71.13 909 ILE A C 1
ATOM 7019 O O . ILE A 1 912 ? 16.951 22.776 40.461 1.00 71.13 909 ILE A O 1
ATOM 7024 N N . MET A 1 913 ? 16.353 23.268 38.315 1.00 62.80 910 MET A N 1
ATOM 7025 C CA . MET A 1 913 ? 15.131 24.046 38.584 1.00 62.80 910 MET A CA 1
ATOM 7026 C C . MET A 1 913 ? 14.388 24.370 37.291 1.00 62.80 910 MET A C 1
ATOM 7027 O O . MET A 1 913 ? 14.739 25.292 36.566 1.00 62.80 910 MET A O 1
ATOM 7032 N N . ALA A 1 914 ? 13.342 23.594 37.018 1.00 40.56 911 ALA A N 1
ATOM 7033 C CA . ALA A 1 914 ? 12.483 23.791 35.829 1.00 40.56 911 ALA A CA 1
ATOM 7034 C C . ALA A 1 914 ? 11.637 25.068 35.962 1.00 40.56 911 ALA A C 1
ATOM 7035 O O . ALA A 1 914 ? 10.642 25.123 36.683 1.00 40.56 911 ALA A O 1
ATOM 7037 N N . LEU A 1 915 ? 12.073 26.124 35.269 1.00 42.92 912 LEU A N 1
ATOM 7038 C CA . LEU A 1 915 ? 11.332 27.439 35.328 1.00 42.92 912 LEU A CA 1
ATOM 7039 C C . LEU A 1 915 ? 10.426 27.755 34.287 1.00 42.92 912 LEU A C 1
ATOM 7040 O O . LEU A 1 915 ? 9.598 28.626 34.494 1.00 42.92 912 LEU A O 1
ATOM 7045 N N . TYR A 1 916 ? 10.596 27.182 33.109 1.00 26.40 913 TYR A N 1
ATOM 7046 C CA . TYR A 1 916 ? 9.800 27.505 31.840 1.00 26.40 913 TYR A CA 1
ATOM 7047 C C . TYR A 1 916 ? 9.479 26.289 31.048 1.00 26.40 913 TYR A C 1
ATOM 7048 O O . TYR A 1 916 ? 10.285 25.382 31.085 1.00 26.40 913 TYR A O 1
ATOM 7057 N N . LEU A 1 917 ? 8.300 26.304 30.403 1.00 23.95 914 LEU A N 1
ATOM 7058 C CA . LEU A 1 917 ? 8.063 25.202 29.416 1.00 23.95 914 LEU A CA 1
ATOM 7059 C C . LEU A 1 917 ? 7.326 25.697 28.182 1.00 23.95 914 LEU A C 1
ATOM 7060 O O . LEU A 1 917 ? 6.703 26.824 28.366 1.00 23.95 914 LEU A O 1
ATOM 7065 N N . LYS A 1 918 ? 7.416 25.023 27.077 1.00 39.44 915 LYS A N 1
ATOM 7066 C CA . LYS A 1 918 ? 6.666 25.369 25.889 1.00 39.44 915 LYS A CA 1
ATOM 7067 C C . LYS A 1 918 ? 6.468 24.001 25.298 1.00 39.44 915 LYS A C 1
ATOM 7068 O O . LYS A 1 918 ? 7.075 23.022 25.780 1.00 39.44 915 LYS A O 1
ATOM 7074 N N . THR A 1 919 ? 5.616 23.918 24.280 1.00 34.57 916 THR A N 1
ATOM 7075 C CA . THR A 1 919 ? 5.171 22.640 23.824 1.00 34.57 916 THR A CA 1
ATOM 7076 C C . THR A 1 919 ? 5.108 22.832 22.369 1.00 34.57 916 THR A C 1
ATOM 7077 O O . THR A 1 919 ? 4.549 23.826 21.902 1.00 34.57 916 THR A O 1
ATOM 7081 N N . LYS A 1 920 ? 5.783 21.952 21.640 1.00 72.05 917 LYS A N 1
ATOM 7082 C CA . LYS A 1 920 ? 5.691 22.018 20.196 1.00 72.05 917 LYS A CA 1
ATOM 7083 C C . LYS A 1 920 ? 4.651 21.003 19.836 1.00 72.05 917 LYS A C 1
ATOM 7084 O O . LYS A 1 920 ? 4.830 19.799 20.097 1.00 72.05 917 LYS A O 1
ATOM 7090 N N . GLY A 1 921 ? 3.556 21.544 19.289 1.00 170.92 918 GLY A N 1
ATOM 7091 C CA . GLY A 1 921 ? 2.312 20.845 18.961 1.00 170.92 918 GLY A CA 1
ATOM 7092 C C . GLY A 1 921 ? 2.304 19.422 19.443 1.00 170.92 918 GLY A C 1
ATOM 7093 O O . GLY A 1 921 ? 1.531 19.052 20.327 1.00 170.92 918 GLY A O 1
ATOM 7094 N N . ASP A 1 922 ? 3.201 18.643 18.850 1.00 89.21 919 ASP A N 1
ATOM 7095 C CA . ASP A 1 922 ? 3.458 17.264 19.222 1.00 89.21 919 ASP A CA 1
ATOM 7096 C C . ASP A 1 922 ? 3.834 17.112 20.704 1.00 89.21 919 ASP A C 1
ATOM 7097 O O . ASP A 1 922 ? 3.696 18.029 21.516 1.00 89.21 919 ASP A O 1
ATOM 7102 N N . PHE A 1 923 ? 4.327 15.934 21.039 1.00 74.14 920 PHE A N 1
ATOM 7103 C CA . PHE A 1 923 ? 4.562 15.598 22.406 1.00 74.14 920 PHE A CA 1
ATOM 7104 C C . PHE A 1 923 ? 5.931 16.098 22.860 1.00 74.14 920 PHE A C 1
ATOM 7105 O O . PHE A 1 923 ? 6.546 15.512 23.736 1.00 74.14 920 PHE A O 1
ATOM 7113 N N . ILE A 1 924 ? 6.374 17.209 22.276 1.00 40.21 921 ILE A N 1
ATOM 7114 C CA . ILE A 1 924 ? 7.677 17.827 22.594 1.00 40.21 921 ILE A CA 1
ATOM 7115 C C . ILE A 1 924 ? 7.569 19.041 23.576 1.00 40.21 921 ILE A C 1
ATOM 7116 O O . ILE A 1 924 ? 6.670 19.881 23.416 1.00 40.21 921 ILE A O 1
ATOM 7121 N N . LEU A 1 925 ? 8.462 19.091 24.582 1.00 39.96 922 LEU A N 1
ATOM 7122 C CA . LEU A 1 925 ? 8.573 20.150 25.649 1.00 39.96 922 LEU A CA 1
ATOM 7123 C C . LEU A 1 925 ? 10.042 20.649 25.812 1.00 39.96 922 LEU A C 1
ATOM 7124 O O . LEU A 1 925 ? 10.939 20.019 25.265 1.00 39.96 922 LEU A O 1
ATOM 7129 N N . VAL A 1 926 ? 10.308 21.715 26.603 1.00 43.40 923 VAL A N 1
ATOM 7130 C CA . VAL A 1 926 ? 11.679 22.340 26.766 1.00 43.40 923 VAL A CA 1
ATOM 7131 C C . VAL A 1 926 ? 11.879 23.158 28.067 1.00 43.40 923 VAL A C 1
ATOM 7132 O O . VAL A 1 926 ? 10.924 23.878 28.369 1.00 43.40 923 VAL A O 1
ATOM 7136 N N . GLY A 1 927 ? 13.024 23.089 28.820 1.00 67.37 924 GLY A N 1
ATOM 7137 C CA . GLY A 1 927 ? 13.446 24.179 29.824 1.00 67.37 924 GLY A CA 1
ATOM 7138 C C . GLY A 1 927 ? 14.324 23.973 31.106 1.00 67.37 924 GLY A C 1
ATOM 7139 O O . GLY A 1 927 ? 14.429 22.805 31.544 1.00 67.37 924 GLY A O 1
ATOM 7140 N N . ASP A 1 928 ? 14.937 25.067 31.705 1.00 87.83 925 ASP A N 1
ATOM 7141 C CA . ASP A 1 928 ? 15.757 25.118 33.056 1.00 87.83 925 ASP A CA 1
ATOM 7142 C C . ASP A 1 928 ? 16.453 26.438 33.557 1.00 87.83 925 ASP A C 1
ATOM 7143 O O . ASP A 1 928 ? 16.758 27.284 32.769 1.00 87.83 925 ASP A O 1
ATOM 7148 N N . LEU A 1 929 ? 16.780 26.538 34.858 1.00 52.26 926 LEU A N 1
ATOM 7149 C CA . LEU A 1 929 ? 17.318 27.731 35.562 1.00 52.26 926 LEU A CA 1
ATOM 7150 C C . LEU A 1 929 ? 18.798 28.108 35.440 1.00 52.26 926 LEU A C 1
ATOM 7151 O O . LEU A 1 929 ? 19.134 29.220 35.046 1.00 52.26 926 LEU A O 1
ATOM 7156 N N . MET A 1 930 ? 19.697 27.244 35.892 1.00 47.54 927 MET A N 1
ATOM 7157 C CA . MET A 1 930 ? 21.114 27.504 35.660 1.00 47.54 927 MET A CA 1
ATOM 7158 C C . MET A 1 930 ? 21.764 26.693 34.525 1.00 47.54 927 MET A C 1
ATOM 7159 O O . MET A 1 930 ? 22.931 26.897 34.219 1.00 47.54 927 MET A O 1
ATOM 7164 N N . ARG A 1 931 ? 21.023 25.795 33.890 1.00 36.32 928 ARG A N 1
ATOM 7165 C CA . ARG A 1 931 ? 21.657 24.810 32.997 1.00 36.32 928 ARG A CA 1
ATOM 7166 C C . ARG A 1 931 ? 20.999 24.811 31.626 1.00 36.32 928 ARG A C 1
ATOM 7167 O O . ARG A 1 931 ? 20.634 23.767 31.115 1.00 36.32 928 ARG A O 1
ATOM 7175 N N . SER A 1 932 ? 20.877 25.998 31.038 1.00 43.34 929 SER A N 1
ATOM 7176 C CA . SER A 1 932 ? 20.221 26.215 29.751 1.00 43.34 929 SER A CA 1
ATOM 7177 C C . SER A 1 932 ? 18.983 25.367 29.498 1.00 43.34 929 SER A C 1
ATOM 7178 O O . SER A 1 932 ? 18.058 25.425 30.276 1.00 43.34 929 SER A O 1
ATOM 7181 N N . VAL A 1 933 ? 18.942 24.577 28.431 1.00 28.35 930 VAL A N 1
ATOM 7182 C CA . VAL A 1 933 ? 17.652 24.021 28.016 1.00 28.35 930 VAL A CA 1
ATOM 7183 C C . VAL A 1 933 ? 17.639 22.483 27.750 1.00 28.35 930 VAL A C 1
ATOM 7184 O O . VAL A 1 933 ? 18.611 21.939 27.264 1.00 28.35 930 VAL A O 1
ATOM 7188 N N . LEU A 1 934 ? 16.534 21.807 28.087 1.00 51.62 931 LEU A N 1
ATOM 7189 C CA . LEU A 1 934 ? 16.323 20.388 27.772 1.00 51.62 931 LEU A CA 1
ATOM 7190 C C . LEU A 1 934 ? 15.223 20.281 26.717 1.00 51.62 931 LEU A C 1
ATOM 7191 O O . LEU A 1 934 ? 14.425 21.199 26.532 1.00 51.62 931 LEU A O 1
ATOM 7196 N N . LEU A 1 935 ? 15.211 19.166 26.000 1.00 54.69 932 LEU A N 1
ATOM 7197 C CA . LEU A 1 935 ? 14.150 18.840 25.083 1.00 54.69 932 LEU A CA 1
ATOM 7198 C C . LEU A 1 935 ? 13.576 17.532 25.584 1.00 54.69 932 LEU A C 1
ATOM 7199 O O . LEU A 1 935 ? 14.328 16.602 25.873 1.00 54.69 932 LEU A O 1
ATOM 7204 N N . LEU A 1 936 ? 12.255 17.470 25.734 1.00 70.75 933 LEU A N 1
ATOM 7205 C CA . LEU A 1 936 ? 11.582 16.249 26.176 1.00 70.75 933 LEU A CA 1
ATOM 7206 C C . LEU A 1 936 ? 10.492 15.825 25.214 1.00 70.75 933 LEU A C 1
ATOM 7207 O O . LEU A 1 936 ? 9.947 16.652 24.485 1.00 70.75 933 LEU A O 1
ATOM 7212 N N . ALA A 1 937 ? 10.183 14.532 25.207 1.00 58.32 934 ALA A N 1
ATOM 7213 C CA . ALA A 1 937 ? 8.982 14.036 24.520 1.00 58.32 934 ALA A CA 1
ATOM 7214 C C . ALA A 1 937 ? 8.037 13.281 25.423 1.00 58.32 934 ALA A C 1
ATOM 7215 O O . ALA A 1 937 ? 8.410 12.775 26.484 1.00 58.32 934 ALA A O 1
ATOM 7217 N N . TYR A 1 938 ? 6.807 13.193 24.972 1.00 80.77 935 TYR A N 1
ATOM 7218 C CA . TYR A 1 938 ? 5.846 12.370 25.621 1.00 80.77 935 TYR A CA 1
ATOM 7219 C C . TYR A 1 938 ? 5.744 11.141 24.790 1.00 80.77 935 TYR A C 1
ATOM 7220 O O . TYR A 1 938 ? 5.621 11.195 23.588 1.00 80.77 935 TYR A O 1
ATOM 7229 N N . LYS A 1 939 ? 5.792 10.017 25.456 1.00 72.87 936 LYS A N 1
ATOM 7230 C CA . LYS A 1 939 ? 5.716 8.751 24.786 1.00 72.87 936 LYS A CA 1
ATOM 7231 C C . LYS A 1 939 ? 4.379 8.098 25.120 1.00 72.87 936 LYS A C 1
ATOM 7232 O O . LYS A 1 939 ? 4.192 7.567 26.220 1.00 72.87 936 LYS A O 1
ATOM 7238 N N . PRO A 1 940 ? 3.422 8.164 24.184 1.00 60.42 937 PRO A N 1
ATOM 7239 C CA . PRO A 1 940 ? 2.234 7.328 24.327 1.00 60.42 937 PRO A CA 1
ATOM 7240 C C . PRO A 1 940 ? 2.678 5.849 24.303 1.00 60.42 937 PRO A C 1
ATOM 7241 O O . PRO A 1 940 ? 2.286 5.046 23.445 1.00 60.42 937 PRO A O 1
ATOM 7245 N N . MET A 1 941 ? 3.542 5.519 25.239 1.00 98.06 938 MET A N 1
ATOM 7246 C CA . MET A 1 941 ? 4.090 4.205 25.336 1.00 98.06 938 MET A CA 1
ATOM 7247 C C . MET A 1 941 ? 3.424 3.757 26.600 1.00 98.06 938 MET A C 1
ATOM 7248 O O . MET A 1 941 ? 2.248 3.395 26.592 1.00 98.06 938 MET A O 1
ATOM 7253 N N . GLU A 1 942 ? 4.164 3.840 27.697 1.00 141.99 939 GLU A N 1
ATOM 7254 C CA . GLU A 1 942 ? 3.610 3.656 29.018 1.00 141.99 939 GLU A CA 1
ATOM 7255 C C . GLU A 1 942 ? 3.176 5.030 29.512 1.00 141.99 939 GLU A C 1
ATOM 7256 O O . GLU A 1 942 ? 2.884 5.221 30.697 1.00 141.99 939 GLU A O 1
ATOM 7262 N N . GLY A 1 943 ? 3.125 5.982 28.585 1.00 140.82 940 GLY A N 1
ATOM 7263 C CA . GLY A 1 943 ? 2.808 7.351 28.928 1.00 140.82 940 GLY A CA 1
ATOM 7264 C C . GLY A 1 943 ? 3.928 7.858 29.795 1.00 140.82 940 GLY A C 1
ATOM 7265 O O . GLY A 1 943 ? 3.762 8.045 30.999 1.00 140.82 940 GLY A O 1
ATOM 7266 N N . ASN A 1 944 ? 5.085 8.042 29.176 1.00 70.42 941 ASN A N 1
ATOM 7267 C CA . ASN A 1 944 ? 6.262 8.471 29.905 1.00 70.42 941 ASN A CA 1
ATOM 7268 C C . ASN A 1 944 ? 7.013 9.627 29.230 1.00 70.42 941 ASN A C 1
ATOM 7269 O O . ASN A 1 944 ? 6.754 9.956 28.056 1.00 70.42 941 ASN A O 1
ATOM 7274 N N . PHE A 1 945 ? 7.916 10.255 29.993 1.00 37.71 942 PHE A N 1
ATOM 7275 C CA . PHE A 1 945 ? 8.856 11.208 29.414 1.00 37.71 942 PHE A CA 1
ATOM 7276 C C . PHE A 1 945 ? 10.139 10.517 28.976 1.00 37.71 942 PHE A C 1
ATOM 7277 O O . PHE A 1 945 ? 10.775 9.782 29.775 1.00 37.71 942 PHE A O 1
ATOM 7285 N N . GLU A 1 946 ? 10.526 10.800 27.733 1.00 84.93 943 GLU A N 1
ATOM 7286 C CA . GLU A 1 946 ? 11.862 10.528 27.253 1.00 84.93 943 GLU A CA 1
ATOM 7287 C C . GLU A 1 946 ? 12.629 11.833 27.094 1.00 84.93 943 GLU A C 1
ATOM 7288 O O . GLU A 1 946 ? 12.277 12.654 26.245 1.00 84.93 943 GLU A O 1
ATOM 7294 N N . GLU A 1 947 ? 13.670 12.032 27.905 1.00 37.79 944 GLU A N 1
ATOM 7295 C CA . GLU A 1 947 ? 14.539 13.217 27.774 1.00 37.79 944 GLU A CA 1
ATOM 7296 C C . GLU A 1 947 ? 15.306 13.046 26.502 1.00 37.79 944 GLU A C 1
ATOM 7297 O O . GLU A 1 947 ? 16.209 12.223 26.465 1.00 37.79 944 GLU A O 1
ATOM 7303 N N . ILE A 1 948 ? 14.942 13.779 25.455 1.00 47.06 945 ILE A N 1
ATOM 7304 C CA . ILE A 1 948 ? 15.598 13.620 24.155 1.00 47.06 945 ILE A CA 1
ATOM 7305 C C . ILE A 1 948 ? 17.031 14.155 24.089 1.00 47.06 945 ILE A C 1
ATOM 7306 O O . ILE A 1 948 ? 17.953 13.440 23.660 1.00 47.06 945 ILE A O 1
ATOM 7311 N N . ALA A 1 949 ? 17.227 15.400 24.498 1.00 52.37 946 ALA A N 1
ATOM 7312 C CA . ALA A 1 949 ? 18.552 15.993 24.399 1.00 52.37 946 ALA A CA 1
ATOM 7313 C C . ALA A 1 949 ? 18.650 17.222 25.278 1.00 52.37 946 ALA A C 1
ATOM 7314 O O . ALA A 1 949 ? 17.633 17.755 25.707 1.00 52.37 946 ALA A O 1
ATOM 7316 N N . ARG A 1 950 ? 19.869 17.661 25.567 1.00 43.53 947 ARG A N 1
ATOM 7317 C CA . ARG A 1 950 ? 20.056 18.956 26.232 1.00 43.53 947 ARG A CA 1
ATOM 7318 C C . ARG A 1 950 ? 21.248 19.787 25.736 1.00 43.53 947 ARG A C 1
ATOM 7319 O O . ARG A 1 950 ? 22.086 19.315 24.972 1.00 43.53 947 ARG A O 1
ATOM 7327 N N . ASP A 1 951 ? 21.259 21.052 26.130 1.00 39.95 948 ASP A N 1
ATOM 7328 C CA . ASP A 1 951 ? 22.326 21.944 25.806 1.00 39.95 948 ASP A CA 1
ATOM 7329 C C . ASP A 1 951 ? 23.181 21.989 27.034 1.00 39.95 948 ASP A C 1
ATOM 7330 O O . ASP A 1 951 ? 22.689 22.208 28.153 1.00 39.95 948 ASP A O 1
ATOM 7335 N N . PHE A 1 952 ? 24.468 21.756 26.823 1.00 46.22 949 PHE A N 1
ATOM 7336 C CA . PHE A 1 952 ? 25.382 21.532 27.907 1.00 46.22 949 PHE A CA 1
ATOM 7337 C C . PHE A 1 952 ? 26.194 22.805 28.146 1.00 46.22 949 PHE A C 1
ATOM 7338 O O . PHE A 1 952 ? 27.424 22.796 28.026 1.00 46.22 949 PHE A O 1
ATOM 7346 N N . ASN A 1 953 ? 25.505 23.901 28.482 1.00 39.03 950 ASN A N 1
ATOM 7347 C CA . ASN A 1 953 ? 26.170 25.174 28.791 1.00 39.03 950 ASN A CA 1
ATOM 7348 C C . ASN A 1 953 ? 25.558 25.864 29.993 1.00 39.03 950 ASN A C 1
ATOM 7349 O O . ASN A 1 953 ? 24.401 25.658 30.294 1.00 39.03 950 ASN A O 1
ATOM 7354 N N . PRO A 1 954 ? 26.327 26.704 30.690 1.00 47.83 951 PRO A N 1
ATOM 7355 C CA . PRO A 1 954 ? 25.912 27.270 31.974 1.00 47.83 951 PRO A CA 1
ATOM 7356 C C . PRO A 1 954 ? 25.022 28.512 31.883 1.00 47.83 951 PRO A C 1
ATOM 7357 O O . PRO A 1 954 ? 25.224 29.466 32.654 1.00 47.83 951 PRO A O 1
ATOM 7361 N N . ASN A 1 955 ? 24.054 28.484 30.963 1.00 28.34 952 ASN A N 1
ATOM 7362 C CA . ASN A 1 955 ? 23.015 29.537 30.817 1.00 28.34 952 ASN A CA 1
ATOM 7363 C C . ASN A 1 955 ? 21.984 29.600 31.929 1.00 28.34 952 ASN A C 1
ATOM 7364 O O . ASN A 1 955 ? 21.178 28.701 32.038 1.00 28.34 952 ASN A O 1
ATOM 7369 N N . TRP A 1 956 ? 22.019 30.651 32.748 1.00 31.30 953 TRP A N 1
ATOM 7370 C CA . TRP A 1 956 ? 20.937 30.909 33.684 1.00 31.30 953 TRP A CA 1
ATOM 7371 C C . TRP A 1 956 ? 19.764 31.529 32.919 1.00 31.30 953 TRP A C 1
ATOM 7372 O O . TRP A 1 956 ? 19.654 32.742 32.807 1.00 31.30 953 TRP A O 1
ATOM 7383 N N . MET A 1 957 ? 18.897 30.691 32.374 1.00 29.84 954 MET A N 1
ATOM 7384 C CA . MET A 1 957 ? 17.731 31.153 31.640 1.00 29.84 954 MET A CA 1
ATOM 7385 C C . MET A 1 957 ? 16.857 32.175 32.363 1.00 29.84 954 MET A C 1
ATOM 7386 O O . MET A 1 957 ? 16.791 32.241 33.599 1.00 29.84 954 MET A O 1
ATOM 7391 N N . SER A 1 958 ? 16.161 32.951 31.558 1.00 29.98 955 SER A N 1
ATOM 7392 C CA . SER A 1 958 ? 15.041 33.740 32.013 1.00 29.98 955 SER A CA 1
ATOM 7393 C C . SER A 1 958 ? 13.774 33.523 31.159 1.00 29.98 955 SER A C 1
ATOM 7394 O O . SER A 1 958 ? 12.683 33.725 31.681 1.00 29.98 955 SER A O 1
ATOM 7397 N N . ALA A 1 959 ? 13.934 33.120 29.874 1.00 22.19 956 ALA A N 1
ATOM 7398 C CA . ALA A 1 959 ? 12.802 32.903 28.994 1.00 22.19 956 ALA A CA 1
ATOM 7399 C C . ALA A 1 959 ? 13.153 31.943 27.877 1.00 22.19 956 ALA A C 1
ATOM 7400 O O . ALA A 1 959 ? 14.289 31.958 27.416 1.00 22.19 956 ALA A O 1
ATOM 7402 N N . VAL A 1 960 ? 12.162 31.157 27.422 1.00 30.20 957 VAL A N 1
ATOM 7403 C CA . VAL A 1 960 ? 12.412 30.004 26.556 1.00 30.20 957 VAL A CA 1
ATOM 7404 C C . VAL A 1 960 ? 11.346 29.958 25.469 1.00 30.20 957 VAL A C 1
ATOM 7405 O O . VAL A 1 960 ? 10.192 30.241 25.747 1.00 30.20 957 VAL A O 1
ATOM 7409 N N . GLU A 1 961 ? 11.685 29.661 24.224 1.00 44.68 958 GLU A N 1
ATOM 7410 C CA . GLU A 1 961 ? 10.613 29.521 23.244 1.00 44.68 958 GLU A CA 1
ATOM 7411 C C . GLU A 1 961 ? 10.940 28.445 22.257 1.00 44.68 958 GLU A C 1
ATOM 7412 O O . GLU A 1 961 ? 12.122 28.092 22.083 1.00 44.68 958 GLU A O 1
ATOM 7418 N N . ILE A 1 962 ? 9.904 27.904 21.616 1.00 36.90 959 ILE A N 1
ATOM 7419 C CA . ILE A 1 962 ? 10.136 26.987 20.538 1.00 36.90 959 ILE A CA 1
ATOM 7420 C C . ILE A 1 962 ? 9.838 27.740 19.279 1.00 36.90 959 ILE A C 1
ATOM 7421 O O . ILE A 1 962 ? 8.729 28.178 19.097 1.00 36.90 959 ILE A O 1
ATOM 7426 N N . LEU A 1 963 ? 10.810 27.934 18.407 1.00 50.88 960 LEU A N 1
ATOM 7427 C CA . LEU A 1 963 ? 10.456 28.614 17.172 1.00 50.88 960 LEU A CA 1
ATOM 7428 C C . LEU A 1 963 ? 9.954 27.591 16.190 1.00 50.88 960 LEU A C 1
ATOM 7429 O O . LEU A 1 963 ? 9.133 27.912 15.329 1.00 50.88 960 LEU A O 1
ATOM 7434 N N . ASP A 1 964 ? 10.456 26.366 16.307 1.00 57.51 961 ASP A N 1
ATOM 7435 C CA . ASP A 1 964 ? 10.068 25.303 15.388 1.00 57.51 961 ASP A CA 1
ATOM 7436 C C . ASP A 1 964 ? 10.601 23.934 15.815 1.00 57.51 961 ASP A C 1
ATOM 7437 O O . ASP A 1 964 ? 11.368 23.820 16.803 1.00 57.51 961 ASP A O 1
ATOM 7442 N N . ASP A 1 965 ? 10.197 22.908 15.054 1.00 50.14 962 ASP A N 1
ATOM 7443 C CA . ASP A 1 965 ? 10.457 21.511 15.399 1.00 50.14 962 ASP A CA 1
ATOM 7444 C C . ASP A 1 965 ? 11.872 21.214 15.879 1.00 50.14 962 ASP A C 1
ATOM 7445 O O . ASP A 1 965 ? 12.103 20.285 16.669 1.00 50.14 962 ASP A O 1
ATOM 7450 N N . ASP A 1 966 ? 12.812 22.012 15.395 1.00 83.24 963 ASP A N 1
ATOM 7451 C CA . ASP A 1 966 ? 14.218 21.724 15.572 1.00 83.24 963 ASP A CA 1
ATOM 7452 C C . ASP A 1 966 ? 14.944 22.924 16.158 1.00 83.24 963 ASP A C 1
ATOM 7453 O O . ASP A 1 966 ? 16.044 22.775 16.677 1.00 83.24 963 ASP A O 1
ATOM 7458 N N . ASN A 1 967 ? 14.300 24.095 16.116 1.00 63.53 964 ASN A N 1
ATOM 7459 C CA . ASN A 1 967 ? 14.870 25.337 16.673 1.00 63.53 964 ASN A CA 1
ATOM 7460 C C . ASN A 1 967 ? 14.267 25.821 17.974 1.00 63.53 964 ASN A C 1
ATOM 7461 O O . ASN A 1 967 ? 13.078 26.094 18.060 1.00 63.53 964 ASN A O 1
ATOM 7466 N N . PHE A 1 968 ? 15.127 25.929 18.977 1.00 29.65 965 PHE A N 1
ATOM 7467 C CA . PHE A 1 968 ? 14.783 26.487 20.304 1.00 29.65 965 PHE A CA 1
ATOM 7468 C C . PHE A 1 968 ? 15.477 27.815 20.711 1.00 29.65 965 PHE A C 1
ATOM 7469 O O . PHE A 1 968 ? 16.682 27.838 20.843 1.00 29.65 965 PHE A O 1
ATOM 7477 N N . LEU A 1 969 ? 14.698 28.896 20.897 1.00 32.19 966 LEU A N 1
ATOM 7478 C CA . LEU A 1 969 ? 15.208 30.215 21.367 1.00 32.19 966 LEU A CA 1
ATOM 7479 C C . LEU A 1 969 ? 15.334 30.303 22.852 1.00 32.19 966 LEU A C 1
ATOM 7480 O O . LEU A 1 969 ? 14.469 29.819 23.587 1.00 32.19 966 LEU A O 1
ATOM 7485 N N . GLY A 1 970 ? 16.374 30.982 23.304 1.00 34.07 967 GLY A N 1
ATOM 7486 C CA . GLY A 1 970 ? 16.660 31.029 24.718 1.00 34.07 967 GLY A CA 1
ATOM 7487 C C . GLY A 1 970 ? 17.195 32.406 24.971 1.00 34.07 967 GLY A C 1
ATOM 7488 O O . GLY A 1 970 ? 17.839 32.975 24.086 1.00 34.07 967 GLY A O 1
ATOM 7489 N N . ALA A 1 971 ? 16.895 32.930 26.168 1.00 27.86 968 ALA A N 1
ATOM 7490 C CA . ALA A 1 971 ? 17.277 34.237 26.667 1.00 27.86 968 ALA A CA 1
ATOM 7491 C C . ALA A 1 971 ? 17.766 33.997 28.049 1.00 27.86 968 ALA A C 1
ATOM 7492 O O . ALA A 1 971 ? 17.143 33.230 28.785 1.00 27.86 968 ALA A O 1
ATOM 7494 N N . GLU A 1 972 ? 18.836 34.664 28.471 1.00 18.24 969 GLU A N 1
ATOM 7495 C CA . GLU A 1 972 ? 19.351 34.380 29.831 1.00 18.24 969 GLU A CA 1
ATOM 7496 C C . GLU A 1 972 ? 19.964 35.518 30.607 1.00 18.24 969 GLU A C 1
ATOM 7497 O O . GLU A 1 972 ? 20.411 36.497 30.058 1.00 18.24 969 GLU A O 1
ATOM 7503 N N . ASN A 1 973 ? 19.947 35.367 31.921 1.00 36.72 970 ASN A N 1
ATOM 7504 C CA . ASN A 1 973 ? 20.859 35.996 32.861 1.00 36.72 970 ASN A CA 1
ATOM 7505 C C . ASN A 1 973 ? 21.677 37.184 32.376 1.00 36.72 970 ASN A C 1
ATOM 7506 O O . ASN A 1 973 ? 21.841 38.154 33.096 1.00 36.72 970 ASN A O 1
ATOM 7511 N N . ALA A 1 974 ? 22.229 37.103 31.173 1.00 36.92 971 ALA A N 1
ATOM 7512 C CA . ALA A 1 974 ? 23.245 38.048 30.776 1.00 36.92 971 ALA A CA 1
ATOM 7513 C C . ALA A 1 974 ? 22.913 38.777 29.453 1.00 36.92 971 ALA A C 1
ATOM 7514 O O . ALA A 1 974 ? 23.782 39.169 28.647 1.00 36.92 971 ALA A O 1
ATOM 7516 N N . PHE A 1 975 ? 21.624 38.976 29.251 1.00 31.00 972 PHE A N 1
ATOM 7517 C CA . PHE A 1 975 ? 21.128 39.727 28.121 1.00 31.00 972 PHE A CA 1
ATOM 7518 C C . PHE A 1 975 ? 21.655 39.175 26.835 1.00 31.00 972 PHE A C 1
ATOM 7519 O O . PHE A 1 975 ? 21.872 39.950 25.922 1.00 31.00 972 PHE A O 1
ATOM 7527 N N . ASN A 1 976 ? 21.829 37.848 26.752 1.00 37.03 973 ASN A N 1
ATOM 7528 C CA . ASN A 1 976 ? 22.153 37.168 25.467 1.00 37.03 973 ASN A CA 1
ATOM 7529 C C . ASN A 1 976 ? 20.970 36.346 24.957 1.00 37.03 973 ASN A C 1
ATOM 7530 O O . ASN A 1 976 ? 20.146 35.880 25.726 1.00 37.03 973 ASN A O 1
ATOM 7535 N N . LEU A 1 977 ? 20.891 36.188 23.652 1.00 32.28 974 LEU A N 1
ATOM 7536 C CA . LEU A 1 977 ? 19.979 35.272 23.065 1.00 32.28 974 LEU A CA 1
ATOM 7537 C C . LEU A 1 977 ? 20.760 34.110 22.453 1.00 32.28 974 LEU A C 1
ATOM 7538 O O . LEU A 1 977 ? 21.931 34.284 22.018 1.00 32.28 974 LEU A O 1
ATOM 7543 N N . PHE A 1 978 ? 20.134 32.925 22.412 1.00 31.78 975 PHE A N 1
ATOM 7544 C CA . PHE A 1 978 ? 20.751 31.802 21.760 1.00 31.78 975 PHE A CA 1
ATOM 7545 C C . PHE A 1 978 ? 19.764 30.816 21.147 1.00 31.78 975 PHE A C 1
ATOM 7546 O O . PHE A 1 978 ? 18.617 30.688 21.553 1.00 31.78 975 PHE A O 1
ATOM 7554 N N . VAL A 1 979 ? 20.225 30.107 20.146 1.00 35.80 976 VAL A N 1
ATOM 7555 C CA . VAL A 1 979 ? 19.399 29.124 19.580 1.00 35.80 976 VAL A CA 1
ATOM 7556 C C . VAL A 1 979 ? 20.093 27.766 19.687 1.00 35.80 976 VAL A C 1
ATOM 7557 O O . VAL A 1 979 ? 21.293 27.656 19.473 1.00 35.80 976 VAL A O 1
ATOM 7561 N N . CYS A 1 980 ? 19.326 26.750 20.059 1.00 38.86 977 CYS A N 1
ATOM 7562 C CA . CYS A 1 980 ? 19.785 25.388 20.035 1.00 38.86 977 CYS A CA 1
ATOM 7563 C C . CYS A 1 980 ? 19.025 24.627 18.965 1.00 38.86 977 CYS A C 1
ATOM 7564 O O . CYS A 1 980 ? 17.864 24.940 18.659 1.00 38.86 977 CYS A O 1
ATOM 7567 N N . GLN A 1 981 ? 19.705 23.650 18.364 1.00 57.53 978 GLN A N 1
ATOM 7568 C CA . GLN A 1 981 ? 19.019 22.599 17.619 1.00 57.53 978 GLN A CA 1
ATOM 7569 C C . GLN A 1 981 ? 19.591 21.209 17.890 1.00 57.53 978 GLN A C 1
ATOM 7570 O O . GLN A 1 981 ? 20.703 21.084 18.384 1.00 57.53 978 GLN A O 1
ATOM 7576 N N . LYS A 1 982 ? 18.797 20.178 17.610 1.00 56.48 979 LYS A N 1
ATOM 7577 C CA . LYS A 1 982 ? 19.249 18.803 17.760 1.00 56.48 979 LYS A CA 1
ATOM 7578 C C . LYS A 1 982 ? 20.318 18.487 16.701 1.00 56.48 979 LYS A C 1
ATOM 7579 O O . LYS A 1 982 ? 20.236 18.924 15.554 1.00 56.48 979 LYS A O 1
ATOM 7585 N N . ASP A 1 983 ? 21.331 17.742 17.118 1.00 152.60 980 ASP A N 1
ATOM 7586 C CA . ASP A 1 983 ? 22.464 17.448 16.265 1.00 152.60 980 ASP A CA 1
ATOM 7587 C C . ASP A 1 983 ? 22.167 16.258 15.355 1.00 152.60 980 ASP A C 1
ATOM 7588 O O . ASP A 1 983 ? 22.300 15.105 15.771 1.00 152.60 980 ASP A O 1
ATOM 7593 N N . SER A 1 984 ? 21.741 16.537 14.123 1.00 93.80 981 SER A N 1
ATOM 7594 C CA . SER A 1 984 ? 21.670 15.497 13.099 1.00 93.80 981 SER A CA 1
ATOM 7595 C C . SER A 1 984 ? 23.085 14.915 12.909 1.00 93.80 981 SER A C 1
ATOM 7596 O O . SER A 1 984 ? 23.977 15.582 12.358 1.00 93.80 981 SER A O 1
ATOM 7599 N N . ALA A 1 985 ? 23.282 13.680 13.387 1.00 69.46 982 ALA A N 1
ATOM 7600 C CA . ALA A 1 985 ? 24.621 13.091 13.539 1.00 69.46 982 ALA A CA 1
ATOM 7601 C C . ALA A 1 985 ? 24.634 11.577 13.699 1.00 69.46 982 ALA A C 1
ATOM 7602 O O . ALA A 1 985 ? 23.853 10.996 14.460 1.00 69.46 982 ALA A O 1
ATOM 7604 N N . ALA A 1 986 ? 25.570 10.956 12.989 1.00 162.31 983 ALA A N 1
ATOM 7605 C CA . ALA A 1 986 ? 25.956 9.572 13.210 1.00 162.31 983 ALA A CA 1
ATOM 7606 C C . ALA A 1 986 ? 26.324 9.368 14.690 1.00 162.31 983 ALA A C 1
ATOM 7607 O O . ALA A 1 986 ? 26.594 10.341 15.402 1.00 162.31 983 ALA A O 1
ATOM 7609 N N . THR A 1 987 ? 26.325 8.110 15.143 1.00 76.06 984 THR A N 1
ATOM 7610 C CA . THR A 1 987 ? 26.590 7.731 16.557 1.00 76.06 984 THR A CA 1
ATOM 7611 C C . THR A 1 987 ? 25.442 8.174 17.480 1.00 76.06 984 THR A C 1
ATOM 7612 O O . THR A 1 987 ? 25.650 8.593 18.639 1.00 76.06 984 THR A O 1
ATOM 7616 N N . THR A 1 988 ? 24.233 8.023 16.938 1.00 155.84 985 THR A N 1
ATOM 7617 C CA . THR A 1 988 ? 22.994 8.607 17.458 1.00 155.84 985 THR A CA 1
ATOM 7618 C C . THR A 1 988 ? 22.641 8.176 18.882 1.00 155.84 985 THR A C 1
ATOM 7619 O O . THR A 1 988 ? 21.618 7.528 19.115 1.00 155.84 985 THR A O 1
ATOM 7623 N N . ASP A 1 989 ? 23.486 8.565 19.831 1.00 143.81 986 ASP A N 1
ATOM 7624 C CA . ASP A 1 989 ? 23.278 8.240 21.233 1.00 143.81 986 ASP A CA 1
ATOM 7625 C C . ASP A 1 989 ? 23.924 9.260 22.146 1.00 143.81 986 ASP A C 1
ATOM 7626 O O . ASP A 1 989 ? 23.454 9.493 23.279 1.00 143.81 986 ASP A O 1
ATOM 7631 N N . GLU A 1 990 ? 25.005 9.868 21.646 1.00 73.40 987 GLU A N 1
ATOM 7632 C CA . GLU A 1 990 ? 25.694 10.886 22.405 1.00 73.40 987 GLU A CA 1
ATOM 7633 C C . GLU A 1 990 ? 25.623 12.207 21.641 1.00 73.40 987 GLU A C 1
ATOM 7634 O O . GLU A 1 990 ? 25.187 13.224 22.177 1.00 73.40 987 GLU A O 1
ATOM 7640 N N . GLU A 1 991 ? 26.044 12.178 20.381 1.00 97.13 988 GLU A N 1
ATOM 7641 C CA . GLU A 1 991 ? 25.897 13.325 19.502 1.00 97.13 988 GLU A CA 1
ATOM 7642 C C . GLU A 1 991 ? 24.425 13.682 19.377 1.00 97.13 988 GLU A C 1
ATOM 7643 O O . GLU A 1 991 ? 24.079 14.847 19.248 1.00 97.13 988 GLU A O 1
ATOM 7649 N N . ARG A 1 992 ? 23.573 12.661 19.440 1.00 97.37 989 ARG A N 1
ATOM 7650 C CA . ARG A 1 992 ? 22.120 12.818 19.408 1.00 97.37 989 ARG A CA 1
ATOM 7651 C C . ARG A 1 992 ? 21.593 13.412 20.712 1.00 97.37 989 ARG A C 1
ATOM 7652 O O . ARG A 1 992 ? 20.651 14.204 20.715 1.00 97.37 989 ARG A O 1
ATOM 7660 N N . GLN A 1 993 ? 22.215 13.011 21.815 1.00 82.58 990 GLN A N 1
ATOM 7661 C CA . GLN A 1 993 ? 21.799 13.392 23.155 1.00 82.58 990 GLN A CA 1
ATOM 7662 C C . GLN A 1 993 ? 22.174 14.845 23.437 1.00 82.58 990 GLN A C 1
ATOM 7663 O O . GLN A 1 993 ? 21.879 15.376 24.515 1.00 82.58 990 GLN A O 1
ATOM 7669 N N . HIS A 1 994 ? 22.841 15.480 22.475 1.00 77.52 991 HIS A N 1
ATOM 7670 C CA . HIS A 1 994 ? 23.389 16.825 22.668 1.00 77.52 991 HIS A CA 1
ATOM 7671 C C . HIS A 1 994 ? 22.797 17.754 21.621 1.00 77.52 991 HIS A C 1
ATOM 7672 O O . HIS A 1 994 ? 22.514 17.338 20.492 1.00 77.52 991 HIS A O 1
ATOM 7679 N N . LEU A 1 995 ? 22.536 19.000 22.004 1.00 62.80 992 LEU A N 1
ATOM 7680 C CA . LEU A 1 995 ? 22.057 19.973 21.009 1.00 62.80 992 LEU A CA 1
ATOM 7681 C C . LEU A 1 995 ? 22.912 21.212 20.976 1.00 62.80 992 LEU A C 1
ATOM 7682 O O . LEU A 1 995 ? 23.321 21.729 21.994 1.00 62.80 992 LEU A O 1
ATOM 7687 N N . GLN A 1 996 ? 23.198 21.673 19.780 1.00 43.97 993 GLN A N 1
ATOM 7688 C CA . GLN A 1 996 ? 24.212 22.671 19.639 1.00 43.97 993 GLN A CA 1
ATOM 7689 C C . GLN A 1 996 ? 23.672 24.091 19.545 1.00 43.97 993 GLN A C 1
ATOM 7690 O O . GLN A 1 996 ? 22.609 24.345 18.919 1.00 43.97 993 GLN A O 1
ATOM 7696 N N . GLU A 1 997 ? 24.435 25.003 20.160 1.00 57.27 994 GLU A N 1
ATOM 7697 C CA . GLU A 1 997 ? 24.191 26.436 20.074 1.00 57.27 994 GLU A CA 1
ATOM 7698 C C . GLU A 1 997 ? 24.507 26.937 18.668 1.00 57.27 994 GLU A C 1
ATOM 7699 O O . GLU A 1 997 ? 25.639 27.324 18.373 1.00 57.27 994 GLU A O 1
ATOM 7705 N N . VAL A 1 998 ? 23.499 26.937 17.799 1.00 36.94 995 VAL A N 1
ATOM 7706 C CA . VAL A 1 998 ? 23.730 27.283 16.405 1.00 36.94 995 VAL A CA 1
ATOM 7707 C C . VAL A 1 998 ? 23.494 28.740 16.143 1.00 36.94 995 VAL A C 1
ATOM 7708 O O . VAL A 1 998 ? 23.459 29.140 14.977 1.00 36.94 995 VAL A O 1
ATOM 7712 N N . GLY A 1 999 ? 23.307 29.515 17.212 1.00 36.78 996 GLY A N 1
ATOM 7713 C CA . GLY A 1 999 ? 23.094 30.968 17.122 1.00 36.78 996 GLY A CA 1
ATOM 7714 C C . GLY A 1 999 ? 23.298 31.677 18.451 1.00 36.78 996 GLY A C 1
ATOM 7715 O O . GLY A 1 999 ? 22.849 31.210 19.488 1.00 36.78 996 GLY A O 1
ATOM 7716 N N . LEU A 1 1000 ? 23.998 32.800 18.424 1.00 38.74 997 LEU A N 1
ATOM 7717 C CA . LEU A 1 1000 ? 24.329 33.526 19.641 1.00 38.74 997 LEU A CA 1
ATOM 7718 C C . LEU A 1 1000 ? 24.294 34.993 19.265 1.00 38.74 997 LEU A C 1
ATOM 7719 O O . LEU A 1 1000 ? 24.518 35.323 18.089 1.00 38.74 997 LEU A O 1
ATOM 7724 N N . PHE A 1 1001 ? 24.036 35.869 20.240 1.00 39.04 998 PHE A N 1
ATOM 7725 C CA . PHE A 1 1001 ? 23.765 37.273 19.940 1.00 39.04 998 PHE A CA 1
ATOM 7726 C C . PHE A 1 1001 ? 23.485 38.059 21.215 1.00 39.04 998 PHE A C 1
ATOM 7727 O O . PHE A 1 1001 ? 22.584 37.709 21.989 1.00 39.04 998 PHE A O 1
ATOM 7735 N N . HIS A 1 1002 ? 24.236 39.131 21.453 1.00 23.94 999 HIS A N 1
ATOM 7736 C CA . HIS A 1 1002 ? 23.959 39.921 22.659 1.00 23.94 999 HIS A CA 1
ATOM 7737 C C . HIS A 1 1002 ? 22.839 40.924 22.355 1.00 23.94 999 HIS A C 1
ATOM 7738 O O . HIS A 1 1002 ? 23.013 41.817 21.522 1.00 23.94 999 HIS A O 1
ATOM 7745 N N . LEU A 1 1003 ? 21.687 40.751 23.007 1.00 42.23 1000 LEU A N 1
ATOM 7746 C CA . LEU A 1 1003 ? 20.530 41.654 22.822 1.00 42.23 1000 LEU A CA 1
ATOM 7747 C C . LEU A 1 1003 ? 20.671 42.964 23.573 1.00 42.23 1000 LEU A C 1
ATOM 7748 O O . LEU A 1 1003 ? 20.431 44.014 23.014 1.00 42.23 1000 LEU A O 1
ATOM 7753 N N . GLY A 1 1004 ? 21.064 42.889 24.844 1.00 29.54 1001 GLY A N 1
ATOM 7754 C CA . GLY A 1 1004 ? 21.251 44.062 25.669 1.00 29.54 1001 GLY A CA 1
ATOM 7755 C C . GLY A 1 1004 ? 20.016 44.299 26.527 1.00 29.54 1001 GLY A C 1
ATOM 7756 O O . GLY A 1 1004 ? 19.884 45.353 27.156 1.00 29.54 1001 GLY A O 1
ATOM 7757 N N . GLU A 1 1005 ? 19.116 43.326 26.569 1.00 31.43 1002 GLU A N 1
ATOM 7758 C CA . GLU A 1 1005 ? 17.916 43.432 27.386 1.00 31.43 1002 GLU A CA 1
ATOM 7759 C C . GLU A 1 1005 ? 17.657 42.164 28.151 1.00 31.43 1002 GLU A C 1
ATOM 7760 O O . GLU A 1 1005 ? 18.020 41.107 27.703 1.00 31.43 1002 GLU A O 1
ATOM 7766 N N . PHE A 1 1006 ? 16.998 42.258 29.288 1.00 21.83 1003 PHE A N 1
ATOM 7767 C CA . PHE A 1 1006 ? 16.590 41.064 30.001 1.00 21.83 1003 PHE A CA 1
ATOM 7768 C C . PHE A 1 1006 ? 15.185 40.610 29.542 1.00 21.83 1003 PHE A C 1
ATOM 7769 O O . PHE A 1 1006 ? 14.186 41.376 29.675 1.00 21.83 1003 PHE A O 1
ATOM 7777 N N . VAL A 1 1007 ? 15.091 39.414 28.970 1.00 22.94 1004 VAL A N 1
ATOM 7778 C CA . VAL A 1 1007 ? 13.801 38.961 28.420 1.00 22.94 1004 VAL A CA 1
ATOM 7779 C C . VAL A 1 1007 ? 12.879 38.215 29.454 1.00 22.94 1004 VAL A C 1
ATOM 7780 O O . VAL A 1 1007 ? 13.269 37.181 29.988 1.00 22.94 1004 VAL A O 1
ATOM 7784 N N . ASN A 1 1008 ? 11.698 38.733 29.779 1.00 19.41 1005 ASN A N 1
ATOM 7785 C CA . ASN A 1 1008 ? 10.794 37.989 30.667 1.00 19.41 1005 ASN A CA 1
ATOM 7786 C C . ASN A 1 1008 ? 9.844 37.060 29.893 1.00 19.41 1005 ASN A C 1
ATOM 7787 O O . ASN A 1 1008 ? 9.500 36.026 30.410 1.00 19.41 1005 ASN A O 1
ATOM 7792 N N . VAL A 1 1009 ? 9.451 37.384 28.661 1.00 20.56 1006 VAL A N 1
ATOM 7793 C CA . VAL A 1 1009 ? 8.439 36.588 28.026 1.00 20.56 1006 VAL A CA 1
ATOM 7794 C C . VAL A 1 1009 ? 8.602 36.500 26.526 1.00 20.56 1006 VAL A C 1
ATOM 7795 O O . VAL A 1 1009 ? 8.751 37.502 25.843 1.00 20.56 1006 VAL A O 1
ATOM 7799 N N . PHE A 1 1010 ? 8.525 35.294 26.002 1.00 31.08 1007 PHE A N 1
ATOM 7800 C CA . PHE A 1 1010 ? 8.394 35.128 24.569 1.00 31.08 1007 PHE A CA 1
ATOM 7801 C C . PHE A 1 1010 ? 6.977 34.665 24.352 1.00 31.08 1007 PHE A C 1
ATOM 7802 O O . PHE A 1 1010 ? 6.426 33.914 25.166 1.00 31.08 1007 PHE A O 1
ATOM 7810 N N . CYS A 1 1011 ? 6.392 35.085 23.242 1.00 42.16 1008 CYS A N 1
ATOM 7811 C CA . CYS A 1 1011 ? 5.181 34.443 22.787 1.00 42.16 1008 CYS A CA 1
ATOM 7812 C C . CYS A 1 1011 ? 5.015 34.655 21.317 1.00 42.16 1008 CYS A C 1
ATOM 7813 O O . CYS A 1 1011 ? 5.389 35.686 20.793 1.00 42.16 1008 CYS A O 1
ATOM 7816 N N . HIS A 1 1012 ? 4.509 33.626 20.650 1.00 44.08 1009 HIS A N 1
ATOM 7817 C CA . HIS A 1 1012 ? 4.208 33.708 19.241 1.00 44.08 1009 HIS A CA 1
ATOM 7818 C C . HIS A 1 1012 ? 3.043 34.645 19.100 1.00 44.08 1009 HIS A C 1
ATOM 7819 O O . HIS A 1 1012 ? 2.115 34.592 19.904 1.00 44.08 1009 HIS A O 1
ATOM 7826 N N . GLY A 1 1013 ? 3.114 35.500 18.087 1.00 28.34 1010 GLY A N 1
ATOM 7827 C CA . GLY A 1 1013 ? 2.076 36.469 17.759 1.00 28.34 1010 GLY A CA 1
ATOM 7828 C C . GLY A 1 1013 ? 2.691 37.559 16.890 1.00 28.34 1010 GLY A C 1
ATOM 7829 O O . GLY A 1 1013 ? 3.875 37.529 16.579 1.00 28.34 1010 GLY A O 1
ATOM 7830 N N . SER A 1 1014 ? 1.884 38.521 16.470 1.00 48.23 1011 SER A N 1
ATOM 7831 C CA . SER A 1 1014 ? 2.393 39.656 15.719 1.00 48.23 1011 SER A CA 1
ATOM 7832 C C . SER A 1 1014 ? 1.448 40.801 15.927 1.00 48.23 1011 SER A C 1
ATOM 7833 O O . SER A 1 1014 ? 0.259 40.587 16.137 1.00 48.23 1011 SER A O 1
ATOM 7836 N N . LEU A 1 1015 ? 1.921 42.004 15.712 1.00 32.51 1012 LEU A N 1
ATOM 7837 C CA . LEU A 1 1015 ? 1.089 43.148 15.908 1.00 32.51 1012 LEU A CA 1
ATOM 7838 C C . LEU A 1 1015 ? 0.545 43.736 14.650 1.00 32.51 1012 LEU A C 1
ATOM 7839 O O . LEU A 1 1015 ? -0.089 44.745 14.683 1.00 32.51 1012 LEU A O 1
ATOM 7844 N N . VAL A 1 1016 ? 0.768 43.097 13.505 1.00 60.33 1013 VAL A N 1
ATOM 7845 C CA . VAL A 1 1016 ? 0.534 43.763 12.214 1.00 60.33 1013 VAL A CA 1
ATOM 7846 C C . VAL A 1 1016 ? -0.799 43.595 11.452 1.00 60.33 1013 VAL A C 1
ATOM 7847 O O . VAL A 1 1016 ? -1.816 44.206 11.784 1.00 60.33 1013 VAL A O 1
ATOM 7851 N N . MET A 1 1017 ? -0.680 42.718 10.454 1.00 78.76 1014 MET A N 1
ATOM 7852 C CA . MET A 1 1017 ? -1.492 42.603 9.252 1.00 78.76 1014 MET A CA 1
ATOM 7853 C C . MET A 1 1017 ? -2.984 42.702 9.447 1.00 78.76 1014 MET A C 1
ATOM 7854 O O . MET A 1 1017 ? -3.461 43.268 10.431 1.00 78.76 1014 MET A O 1
ATOM 7859 N N . GLN A 1 1018 ? -3.725 42.156 8.489 1.00 81.46 1015 GLN A N 1
ATOM 7860 C CA . GLN A 1 1018 ? -5.180 42.348 8.521 1.00 81.46 1015 GLN A CA 1
ATOM 7861 C C . GLN A 1 1018 ? -5.714 42.538 9.944 1.00 81.46 1015 GLN A C 1
ATOM 7862 O O . GLN A 1 1018 ? -6.910 42.747 10.162 1.00 81.46 1015 GLN A O 1
ATOM 7868 N N . PRO A 1 1026 ? 9.695 36.094 2.586 1.00 85.61 1023 PRO A N 1
ATOM 7869 C CA . PRO A 1 1026 ? 10.921 36.763 3.092 1.00 85.61 1023 PRO A CA 1
ATOM 7870 C C . PRO A 1 1026 ? 11.318 36.227 4.456 1.00 85.61 1023 PRO A C 1
ATOM 7871 O O . PRO A 1 1026 ? 12.482 35.864 4.657 1.00 85.61 1023 PRO A O 1
ATOM 7875 N N . THR A 1 1027 ? 10.345 36.174 5.370 1.00 59.34 1024 THR A N 1
ATOM 7876 C CA . THR A 1 1027 ? 10.563 35.732 6.755 1.00 59.34 1024 THR A CA 1
ATOM 7877 C C . THR A 1 1027 ? 9.526 34.712 7.216 1.00 59.34 1024 THR A C 1
ATOM 7878 O O . THR A 1 1027 ? 8.394 34.693 6.727 1.00 59.34 1024 THR A O 1
ATOM 7882 N N . GLN A 1 1028 ? 9.937 33.862 8.152 1.00 49.61 1025 GLN A N 1
ATOM 7883 C CA . GLN A 1 1028 ? 9.103 32.795 8.659 1.00 49.61 1025 GLN A CA 1
ATOM 7884 C C . GLN A 1 1028 ? 8.945 32.967 10.176 1.00 49.61 1025 GLN A C 1
ATOM 7885 O O . GLN A 1 1028 ? 9.898 33.306 10.866 1.00 49.61 1025 GLN A O 1
ATOM 7891 N N . GLY A 1 1029 ? 7.733 32.736 10.678 1.00 57.15 1026 GLY A N 1
ATOM 7892 C CA . GLY A 1 1029 ? 7.417 32.869 12.090 1.00 57.15 1026 GLY A CA 1
ATOM 7893 C C . GLY A 1 1029 ? 7.339 34.320 12.504 1.00 57.15 1026 GLY A C 1
ATOM 7894 O O . GLY A 1 1029 ? 7.744 35.217 11.755 1.00 57.15 1026 GLY A O 1
ATOM 7895 N N . SER A 1 1030 ? 6.801 34.550 13.700 1.00 38.11 1027 SER A N 1
ATOM 7896 C CA . SER A 1 1030 ? 6.965 35.830 14.384 1.00 38.11 1027 SER A CA 1
ATOM 7897 C C . SER A 1 1030 ? 6.891 35.610 15.889 1.00 38.11 1027 SER A C 1
ATOM 7898 O O . SER A 1 1030 ? 5.856 35.199 16.427 1.00 38.11 1027 SER A O 1
ATOM 7901 N N . VAL A 1 1031 ? 8.008 35.841 16.569 1.00 35.30 1028 VAL A N 1
ATOM 7902 C CA . VAL A 1 1031 ? 8.007 35.685 18.031 1.00 35.30 1028 VAL A CA 1
ATOM 7903 C C . VAL A 1 1031 ? 8.259 36.966 18.778 1.00 35.30 1028 VAL A C 1
ATOM 7904 O O . VAL A 1 1031 ? 9.258 37.629 18.561 1.00 35.30 1028 VAL A O 1
ATOM 7908 N N . LEU A 1 1032 ? 7.309 37.337 19.623 1.00 40.14 1029 LEU A N 1
ATOM 7909 C CA . LEU A 1 1032 ? 7.373 38.632 20.231 1.00 40.14 1029 LEU A CA 1
ATOM 7910 C C . LEU A 1 1032 ? 7.990 38.442 21.573 1.00 40.14 1029 LEU A C 1
ATOM 7911 O O . LEU A 1 1032 ? 7.801 37.401 22.256 1.00 40.14 1029 LEU A O 1
ATOM 7916 N N . PHE A 1 1033 ? 8.784 39.429 21.955 1.00 28.73 1030 PHE A N 1
ATOM 7917 C CA . PHE A 1 1033 ? 9.345 39.336 23.272 1.00 28.73 1030 PHE A CA 1
ATOM 7918 C C . PHE A 1 1033 ? 9.284 40.585 24.030 1.00 28.73 1030 PHE A C 1
ATOM 7919 O O . PHE A 1 1033 ? 9.313 41.713 23.492 1.00 28.73 1030 PHE A O 1
ATOM 7927 N N . GLY A 1 1034 ? 9.191 40.364 25.324 1.00 25.44 1031 GLY A N 1
ATOM 7928 C CA . GLY A 1 1034 ? 8.874 41.442 26.236 1.00 25.44 1031 GLY A CA 1
ATOM 7929 C C . GLY A 1 1034 ? 9.981 41.499 27.279 1.00 25.44 1031 GLY A C 1
ATOM 7930 O O . GLY A 1 1034 ? 10.396 40.508 27.956 1.00 25.44 1031 GLY A O 1
ATOM 7931 N N . THR A 1 1035 ? 10.501 42.701 27.419 1.00 18.62 1032 THR A N 1
ATOM 7932 C CA . THR A 1 1035 ? 11.732 42.852 28.206 1.00 18.62 1032 THR A CA 1
ATOM 7933 C C . THR A 1 1035 ? 11.554 43.717 29.468 1.00 18.62 1032 THR A C 1
ATOM 7934 O O . THR A 1 1035 ? 10.595 44.430 29.699 1.00 18.62 1032 THR A O 1
ATOM 7938 N N . VAL A 1 1036 ? 12.529 43.678 30.383 1.00 21.59 1033 VAL A N 1
ATOM 7939 C CA . VAL A 1 1036 ? 12.417 44.360 31.630 1.00 21.59 1033 VAL A CA 1
ATOM 7940 C C . VAL A 1 1036 ? 12.430 45.881 31.537 1.00 21.59 1033 VAL A C 1
ATOM 7941 O O . VAL A 1 1036 ? 12.314 46.622 32.542 1.00 21.59 1033 VAL A O 1
ATOM 7945 N N . ASN A 1 1037 ? 12.590 46.396 30.325 1.00 28.35 1034 ASN A N 1
ATOM 7946 C CA . ASN A 1 1037 ? 12.989 47.805 30.216 1.00 28.35 1034 ASN A CA 1
ATOM 7947 C C . ASN A 1 1037 ? 11.944 48.569 29.480 1.00 28.35 1034 ASN A C 1
ATOM 7948 O O . ASN A 1 1037 ? 11.956 49.802 29.422 1.00 28.35 1034 ASN A O 1
ATOM 7953 N N . GLY A 1 1038 ? 11.059 47.784 28.876 1.00 36.18 1035 GLY A N 1
ATOM 7954 C CA . GLY A 1 1038 ? 9.880 48.271 28.218 1.00 36.18 1035 GLY A CA 1
ATOM 7955 C C . GLY A 1 1038 ? 10.092 48.034 26.777 1.00 36.18 1035 GLY A C 1
ATOM 7956 O O . GLY A 1 1038 ? 9.229 48.339 25.977 1.00 36.18 1035 GLY A O 1
ATOM 7957 N N . MET A 1 1039 ? 11.266 47.506 26.457 1.00 28.71 1036 MET A N 1
ATOM 7958 C CA . MET A 1 1039 ? 11.610 47.160 25.104 1.00 28.71 1036 MET A CA 1
ATOM 7959 C C . MET A 1 1039 ? 10.747 45.960 24.718 1.00 28.71 1036 MET A C 1
ATOM 7960 O O . MET A 1 1039 ? 10.690 44.944 25.433 1.00 28.71 1036 MET A O 1
ATOM 7965 N N . ILE A 1 1040 ? 10.054 46.100 23.596 1.00 35.09 1037 ILE A N 1
ATOM 7966 C CA . ILE A 1 1040 ? 9.411 44.985 22.940 1.00 35.09 1037 ILE A CA 1
ATOM 7967 C C . ILE A 1 1040 ? 10.181 44.703 21.657 1.00 35.09 1037 ILE A C 1
ATOM 7968 O O . ILE A 1 1040 ? 10.297 45.585 20.808 1.00 35.09 1037 ILE A O 1
ATOM 7973 N N . GLY A 1 1041 ? 10.681 43.477 21.509 1.00 59.46 1038 GLY A N 1
ATOM 7974 C CA . GLY A 1 1041 ? 11.336 43.050 20.266 1.00 59.46 1038 GLY A CA 1
ATOM 7975 C C . GLY A 1 1041 ? 10.592 41.963 19.492 1.00 59.46 1038 GLY A C 1
ATOM 7976 O O . GLY A 1 1041 ? 9.487 41.563 19.866 1.00 59.46 1038 GLY A O 1
ATOM 7977 N N . LEU A 1 1042 ? 11.218 41.482 18.415 1.00 25.27 1039 LEU A N 1
ATOM 7978 C CA . LEU A 1 1042 ? 10.659 40.434 17.520 1.00 25.27 1039 LEU A CA 1
ATOM 7979 C C . LEU A 1 1042 ? 11.721 39.470 16.977 1.00 25.27 1039 LEU A C 1
ATOM 7980 O O . LEU A 1 1042 ? 12.706 39.911 16.432 1.00 25.27 1039 LEU A O 1
ATOM 7985 N N . VAL A 1 1043 ? 11.529 38.165 17.088 1.00 50.04 1040 VAL A N 1
ATOM 7986 C CA . VAL A 1 1043 ? 12.473 37.224 16.451 1.00 50.04 1040 VAL A CA 1
ATOM 7987 C C . VAL A 1 1043 ? 11.797 36.503 15.287 1.00 50.04 1040 VAL A C 1
ATOM 7988 O O . VAL A 1 1043 ? 10.740 35.892 15.470 1.00 50.04 1040 VAL A O 1
ATOM 7992 N N . THR A 1 1044 ? 12.396 36.565 14.097 1.00 57.26 1041 THR A N 1
ATOM 7993 C CA . THR A 1 1044 ? 11.877 35.820 12.934 1.00 57.26 1041 THR A CA 1
ATOM 7994 C C . THR A 1 1044 ? 12.947 34.926 12.375 1.00 57.26 1041 THR A C 1
ATOM 7995 O O . THR A 1 1044 ? 14.115 35.034 12.761 1.00 57.26 1041 THR A O 1
ATOM 7999 N N . SER A 1 1045 ? 12.524 34.043 11.473 1.00 49.20 1042 SER A N 1
ATOM 8000 C CA . SER A 1 1045 ? 13.402 33.086 10.793 1.00 49.20 1042 SER A CA 1
ATOM 8001 C C . SER A 1 1045 ? 13.671 33.436 9.299 1.00 49.20 1042 SER A C 1
ATOM 8002 O O . SER A 1 1045 ? 12.914 34.168 8.662 1.00 49.20 1042 SER A O 1
ATOM 8005 N N . LEU A 1 1046 ? 14.778 32.940 8.760 1.00 68.14 1043 LEU A N 1
ATOM 8006 C CA . LEU A 1 1046 ? 15.244 33.375 7.458 1.00 68.14 1043 LEU A CA 1
ATOM 8007 C C . LEU A 1 1046 ? 15.584 32.200 6.550 1.00 68.14 1043 LEU A C 1
ATOM 8008 O O . LEU A 1 1046 ? 15.830 31.089 7.026 1.00 68.14 1043 LEU A O 1
ATOM 8013 N N . SER A 1 1047 ? 15.588 32.462 5.243 1.00 66.05 1044 SER A N 1
ATOM 8014 C CA . SER A 1 1047 ? 16.271 31.617 4.262 1.00 66.05 1044 SER A CA 1
ATOM 8015 C C . SER A 1 1047 ? 17.788 31.857 4.371 1.00 66.05 1044 SER A C 1
ATOM 8016 O O . SER A 1 1047 ? 18.228 32.988 4.613 1.00 66.05 1044 SER A O 1
ATOM 8019 N N . GLU A 1 1048 ? 18.577 30.792 4.198 1.00 51.76 1045 GLU A N 1
ATOM 8020 C CA . GLU A 1 1048 ? 20.056 30.865 4.195 1.00 51.76 1045 GLU A CA 1
ATOM 8021 C C . GLU A 1 1048 ? 20.548 31.952 3.263 1.00 51.76 1045 GLU A C 1
ATOM 8022 O O . GLU A 1 1048 ? 21.531 32.616 3.546 1.00 51.76 1045 GLU A O 1
ATOM 8028 N N . SER A 1 1049 ? 19.830 32.151 2.165 1.00 46.81 1046 SER A N 1
ATOM 8029 C CA . SER A 1 1049 ? 20.232 33.144 1.194 1.00 46.81 1046 SER A CA 1
ATOM 8030 C C . SER A 1 1049 ? 19.918 34.535 1.695 1.00 46.81 1046 SER A C 1
ATOM 8031 O O . SER A 1 1049 ? 20.791 35.422 1.648 1.00 46.81 1046 SER A O 1
ATOM 8034 N N . TRP A 1 1050 ? 18.700 34.720 2.198 1.00 61.92 1047 TRP A N 1
ATOM 8035 C CA . TRP A 1 1050 ? 18.360 35.959 2.897 1.00 61.92 1047 TRP A CA 1
ATOM 8036 C C . TRP A 1 1050 ? 19.325 36.264 4.034 1.00 61.92 1047 TRP A C 1
ATOM 8037 O O . TRP A 1 1050 ? 19.796 37.396 4.176 1.00 61.92 1047 TRP A O 1
ATOM 8048 N N . TYR A 1 1051 ? 19.657 35.241 4.814 1.00 49.48 1048 TYR A N 1
ATOM 8049 C CA . TYR A 1 1051 ? 20.614 35.415 5.879 1.00 49.48 1048 TYR A CA 1
ATOM 8050 C C . TYR A 1 1051 ? 21.870 35.947 5.282 1.00 49.48 1048 TYR A C 1
ATOM 8051 O O . TYR A 1 1051 ? 22.364 37.003 5.700 1.00 49.48 1048 TYR A O 1
ATOM 8060 N N . ASN A 1 1052 ? 22.371 35.222 4.277 1.00 32.07 1049 ASN A N 1
ATOM 8061 C CA . ASN A 1 1052 ? 23.656 35.573 3.662 1.00 32.07 1049 ASN A CA 1
ATOM 8062 C C . ASN A 1 1052 ? 23.667 36.981 3.076 1.00 32.07 1049 ASN A C 1
ATOM 8063 O O . ASN A 1 1052 ? 24.583 37.773 3.354 1.00 32.07 1049 ASN A O 1
ATOM 8068 N N . LEU A 1 1053 ? 22.597 37.317 2.359 1.00 47.20 1050 LEU A N 1
ATOM 8069 C CA . LEU A 1 1053 ? 22.472 38.664 1.830 1.00 47.20 1050 LEU A CA 1
ATOM 8070 C C . LEU A 1 1053 ? 22.680 39.645 2.966 1.00 47.20 1050 LEU A C 1
ATOM 8071 O O . LEU A 1 1053 ? 23.513 40.557 2.880 1.00 47.20 1050 LEU A O 1
ATOM 8076 N N . LEU A 1 1054 ? 21.946 39.413 4.046 1.00 59.01 1051 LEU A N 1
ATOM 8077 C CA . LEU A 1 1054 ? 21.871 40.364 5.139 1.00 59.01 1051 LEU A CA 1
ATOM 8078 C C . LEU A 1 1054 ? 23.161 40.446 5.956 1.00 59.01 1051 LEU A C 1
ATOM 8079 O O . LEU A 1 1054 ? 23.592 41.546 6.313 1.00 59.01 1051 LEU A O 1
ATOM 8084 N N . LEU A 1 1055 ? 23.767 39.288 6.230 1.00 44.71 1052 LEU A N 1
ATOM 8085 C CA . LEU A 1 1055 ? 25.059 39.230 6.913 1.00 44.71 1052 LEU A CA 1
ATOM 8086 C C . LEU A 1 1055 ? 26.084 40.123 6.228 1.00 44.71 1052 LEU A C 1
ATOM 8087 O O . LEU A 1 1055 ? 26.786 40.936 6.854 1.00 44.71 1052 LEU A O 1
ATOM 8092 N N . ASP A 1 1056 ? 26.172 39.916 4.921 1.00 62.45 1053 ASP A N 1
ATOM 8093 C CA . ASP A 1 1056 ? 27.086 40.646 4.109 1.00 62.45 1053 ASP A CA 1
ATOM 8094 C C . ASP A 1 1056 ? 26.778 42.102 4.355 1.00 62.45 1053 ASP A C 1
ATOM 8095 O O . ASP A 1 1056 ? 27.599 42.833 4.928 1.00 62.45 1053 ASP A O 1
ATOM 8100 N N . MET A 1 1057 ? 25.566 42.495 3.963 1.00 63.79 1054 MET A N 1
ATOM 8101 C CA . MET A 1 1057 ? 25.121 43.875 4.087 1.00 63.79 1054 MET A CA 1
ATOM 8102 C C . MET A 1 1057 ? 25.245 44.435 5.523 1.00 63.79 1054 MET A C 1
ATOM 8103 O O . MET A 1 1057 ? 25.396 45.639 5.716 1.00 63.79 1054 MET A O 1
ATOM 8108 N N . GLN A 1 1058 ? 25.192 43.552 6.518 1.00 57.27 1055 GLN A N 1
ATOM 8109 C CA . GLN A 1 1058 ? 25.472 43.938 7.894 1.00 57.27 1055 GLN A CA 1
ATOM 8110 C C . GLN A 1 1058 ? 26.893 44.479 7.984 1.00 57.27 1055 GLN A C 1
ATOM 8111 O O . GLN A 1 1058 ? 27.115 45.535 8.560 1.00 57.27 1055 GLN A O 1
ATOM 8117 N N . ASN A 1 1059 ? 27.841 43.772 7.367 1.00 39.74 1056 ASN A N 1
ATOM 8118 C CA . ASN A 1 1059 ? 29.269 44.177 7.395 1.00 39.74 1056 ASN A CA 1
ATOM 8119 C C . ASN A 1 1059 ? 29.602 45.389 6.529 1.00 39.74 1056 ASN A C 1
ATOM 8120 O O . ASN A 1 1059 ? 30.347 46.293 6.962 1.00 39.74 1056 ASN A O 1
ATOM 8125 N N . ARG A 1 1060 ? 29.021 45.448 5.334 1.00 48.37 1057 ARG A N 1
ATOM 8126 C CA . ARG A 1 1060 ? 29.219 46.617 4.503 1.00 48.37 1057 ARG A CA 1
ATOM 8127 C C . ARG A 1 1060 ? 28.811 47.842 5.326 1.00 48.37 1057 ARG A C 1
ATOM 8128 O O . ARG A 1 1060 ? 29.576 48.799 5.467 1.00 48.37 1057 ARG A O 1
ATOM 8136 N N . LEU A 1 1061 ? 27.618 47.758 5.919 1.00 65.92 1058 LEU A N 1
ATOM 8137 C CA . LEU A 1 1061 ? 26.987 48.851 6.662 1.00 65.92 1058 LEU A CA 1
ATOM 8138 C C . LEU A 1 1061 ? 27.793 49.383 7.801 1.00 65.92 1058 LEU A C 1
ATOM 8139 O O . LEU A 1 1061 ? 27.671 50.550 8.162 1.00 65.92 1058 LEU A O 1
ATOM 8144 N N . ASN A 1 1062 ? 28.595 48.519 8.399 1.00 60.61 1059 ASN A N 1
ATOM 8145 C CA . ASN A 1 1062 ? 29.384 48.956 9.524 1.00 60.61 1059 ASN A CA 1
ATOM 8146 C C . ASN A 1 1062 ? 30.586 49.818 9.170 1.00 60.61 1059 ASN A C 1
ATOM 8147 O O . ASN A 1 1062 ? 30.902 50.761 9.905 1.00 60.61 1059 ASN A O 1
ATOM 8152 N N . LYS A 1 1063 ? 31.226 49.520 8.035 1.00 57.75 1060 LYS A N 1
ATOM 8153 C CA . LYS A 1 1063 ? 32.258 50.392 7.472 1.00 57.75 1060 LYS A CA 1
ATOM 8154 C C . LYS A 1 1063 ? 31.726 51.820 7.225 1.00 57.75 1060 LYS A C 1
ATOM 8155 O O . LYS A 1 1063 ? 32.337 52.811 7.639 1.00 57.75 1060 LYS A O 1
ATOM 8161 N N . VAL A 1 1064 ? 30.563 51.912 6.597 1.00 69.23 1061 VAL A N 1
ATOM 8162 C CA . VAL A 1 1064 ? 29.968 53.205 6.250 1.00 69.23 1061 VAL A CA 1
ATOM 8163 C C . VAL A 1 1064 ? 29.526 54.071 7.456 1.00 69.23 1061 VAL A C 1
ATOM 8164 O O . VAL A 1 1064 ? 29.759 55.294 7.461 1.00 69.23 1061 VAL A O 1
ATOM 8168 N N . ILE A 1 1065 ? 28.916 53.432 8.465 1.00 75.60 1062 ILE A N 1
ATOM 8169 C CA . ILE A 1 1065 ? 28.310 54.132 9.622 1.00 75.60 1062 ILE A CA 1
ATOM 8170 C C . ILE A 1 1065 ? 29.211 54.364 10.838 1.00 75.60 1062 ILE A C 1
ATOM 8171 O O . ILE A 1 1065 ? 29.741 53.431 11.458 1.00 75.60 1062 ILE A O 1
ATOM 8176 N N . LYS A 1 1066 ? 29.310 55.638 11.192 1.00 72.75 1063 LYS A N 1
ATOM 8177 C CA . LYS A 1 1066 ? 29.936 56.086 12.426 1.00 72.75 1063 LYS A CA 1
ATOM 8178 C C . LYS A 1 1066 ? 29.074 55.691 13.618 1.00 72.75 1063 LYS A C 1
ATOM 8179 O O . LYS A 1 1066 ? 27.921 56.105 13.741 1.00 72.75 1063 LYS A O 1
ATOM 8185 N N . SER A 1 1067 ? 29.645 54.861 14.477 1.00 31.37 1064 SER A N 1
ATOM 8186 C CA . SER A 1 1067 ? 28.963 54.387 15.675 1.00 31.37 1064 SER A CA 1
ATOM 8187 C C . SER A 1 1067 ? 29.331 55.427 16.669 1.00 31.37 1064 SER A C 1
ATOM 8188 O O . SER A 1 1067 ? 30.431 55.912 16.578 1.00 31.37 1064 SER A O 1
ATOM 8191 N N . VAL A 1 1068 ? 28.464 55.722 17.632 1.00 63.24 1065 VAL A N 1
ATOM 8192 C CA . VAL A 1 1068 ? 28.682 56.874 18.478 1.00 63.24 1065 VAL A CA 1
ATOM 8193 C C . VAL A 1 1068 ? 30.018 56.863 19.191 1.00 63.24 1065 VAL A C 1
ATOM 8194 O O . VAL A 1 1068 ? 30.983 57.328 18.611 1.00 63.24 1065 VAL A O 1
ATOM 8198 N N . GLY A 1 1069 ? 30.125 56.346 20.403 1.00 37.35 1066 GLY A N 1
ATOM 8199 C CA . GLY A 1 1069 ? 31.407 56.476 21.119 1.00 37.35 1066 GLY A CA 1
ATOM 8200 C C . GLY A 1 1069 ? 32.478 55.653 20.390 1.00 37.35 1066 GLY A C 1
ATOM 8201 O O . GLY A 1 1069 ? 33.455 55.168 21.005 1.00 37.35 1066 GLY A O 1
ATOM 8202 N N . LYS A 1 1070 ? 32.275 55.456 19.082 1.00 51.75 1067 LYS A N 1
ATOM 8203 C CA . LYS A 1 1070 ? 33.177 54.685 18.257 1.00 51.75 1067 LYS A CA 1
ATOM 8204 C C . LYS A 1 1070 ? 33.214 53.266 18.773 1.00 51.75 1067 LYS A C 1
ATOM 8205 O O . LYS A 1 1070 ? 34.277 52.647 18.760 1.00 51.75 1067 LYS A O 1
ATOM 8211 N N . ILE A 1 1071 ? 32.068 52.764 19.249 1.00 30.06 1068 ILE A N 1
ATOM 8212 C CA . ILE A 1 1071 ? 31.933 51.364 19.675 1.00 30.06 1068 ILE A CA 1
ATOM 8213 C C . ILE A 1 1071 ? 31.798 50.483 18.454 1.00 30.06 1068 ILE A C 1
ATOM 8214 O O . ILE A 1 1071 ? 31.066 50.791 17.543 1.00 30.06 1068 ILE A O 1
ATOM 8219 N N . GLU A 1 1072 ? 32.501 49.361 18.446 1.00 38.43 1069 GLU A N 1
ATOM 8220 C CA . GLU A 1 1072 ? 32.383 48.414 17.333 1.00 38.43 1069 GLU A CA 1
ATOM 8221 C C . GLU A 1 1072 ? 31.073 47.606 17.424 1.00 38.43 1069 GLU A C 1
ATOM 8222 O O . GLU A 1 1072 ? 30.822 46.894 18.399 1.00 38.43 1069 GLU A O 1
ATOM 8228 N N . HIS A 1 1073 ? 30.262 47.719 16.386 1.00 31.54 1070 HIS A N 1
ATOM 8229 C CA . HIS A 1 1073 ? 29.000 46.977 16.300 1.00 31.54 1070 HIS A CA 1
ATOM 8230 C C . HIS A 1 1073 ? 29.054 45.531 16.756 1.00 31.54 1070 HIS A C 1
ATOM 8231 O O . HIS A 1 1073 ? 28.223 45.076 17.574 1.00 31.54 1070 HIS A O 1
ATOM 8238 N N . SER A 1 1074 ? 30.006 44.809 16.165 1.00 38.18 1071 SER A N 1
ATOM 8239 C CA . SER A 1 1074 ? 30.234 43.401 16.464 1.00 38.18 1071 SER A CA 1
ATOM 8240 C C . SER A 1 1074 ? 30.848 43.207 17.846 1.00 38.18 1071 SER A C 1
ATOM 8241 O O . SER A 1 1074 ? 30.698 42.149 18.420 1.00 38.18 1071 SER A O 1
ATOM 8244 N N . PHE A 1 1075 ? 31.505 44.207 18.422 1.00 42.66 1072 PHE A N 1
ATOM 8245 C CA . PHE A 1 1075 ? 31.865 44.042 19.817 1.00 42.66 1072 PHE A CA 1
ATOM 8246 C C . PHE A 1 1075 ? 30.595 44.035 20.642 1.00 42.66 1072 PHE A C 1
ATOM 8247 O O . PHE A 1 1075 ? 30.447 43.249 21.586 1.00 42.66 1072 PHE A O 1
ATOM 8255 N N . TRP A 1 1076 ? 29.686 44.931 20.274 1.00 39.15 1073 TRP A N 1
ATOM 8256 C CA . TRP A 1 1076 ? 28.410 45.078 20.916 1.00 39.15 1073 TRP A CA 1
ATOM 8257 C C . TRP A 1 1076 ? 27.634 43.772 20.785 1.00 39.15 1073 TRP A C 1
ATOM 8258 O O . TRP A 1 1076 ? 27.229 43.190 21.808 1.00 39.15 1073 TRP A O 1
ATOM 8269 N N . ARG A 1 1077 ? 27.487 43.255 19.564 1.00 28.64 1074 ARG A N 1
ATOM 8270 C CA . ARG A 1 1077 ? 26.613 42.110 19.402 1.00 28.64 1074 ARG A CA 1
ATOM 8271 C C . ARG A 1 1077 ? 27.191 40.810 19.856 1.00 28.64 1074 ARG A C 1
ATOM 8272 O O . ARG A 1 1077 ? 26.659 39.734 19.535 1.00 28.64 1074 ARG A O 1
ATOM 8280 N N . SER A 1 1078 ? 28.252 40.870 20.641 1.00 27.15 1075 SER A N 1
ATOM 8281 C CA . SER A 1 1078 ? 29.010 39.638 20.887 1.00 27.15 1075 SER A CA 1
ATOM 8282 C C . SER A 1 1078 ? 28.453 38.839 22.023 1.00 27.15 1075 SER A C 1
ATOM 8283 O O . SER A 1 1078 ? 28.328 39.360 23.133 1.00 27.15 1075 SER A O 1
ATOM 8286 N N . PHE A 1 1079 ? 28.118 37.586 21.764 1.00 39.42 1076 PHE A N 1
ATOM 8287 C CA . PHE A 1 1079 ? 27.620 36.747 22.852 1.00 39.42 1076 PHE A CA 1
ATOM 8288 C C . PHE A 1 1079 ? 28.598 36.804 23.994 1.00 39.42 1076 PHE A C 1
ATOM 8289 O O . PHE A 1 1079 ? 29.779 36.493 23.810 1.00 39.42 1076 PHE A O 1
ATOM 8297 N N . HIS A 1 1080 ? 28.123 37.193 25.172 1.00 31.15 1077 HIS A N 1
ATOM 8298 C CA . HIS A 1 1080 ? 29.061 37.502 26.245 1.00 31.15 1077 HIS A CA 1
ATOM 8299 C C . HIS A 1 1080 ? 28.619 37.245 27.688 1.00 31.15 1077 HIS A C 1
ATOM 8300 O O . HIS A 1 1080 ? 27.528 37.600 28.127 1.00 31.15 1077 HIS A O 1
ATOM 8307 N N . THR A 1 1081 ? 29.510 36.645 28.450 1.00 51.48 1078 THR A N 1
ATOM 8308 C CA . THR A 1 1081 ? 29.273 36.441 29.868 1.00 51.48 1078 THR A CA 1
ATOM 8309 C C . THR A 1 1081 ? 30.580 36.741 30.567 1.00 51.48 1078 THR A C 1
ATOM 8310 O O . THR A 1 1081 ? 31.609 36.796 29.923 1.00 51.48 1078 THR A O 1
ATOM 8314 N N . GLU A 1 1082 ? 30.567 36.909 31.878 1.00 81.43 1079 GLU A N 1
ATOM 8315 C CA . GLU A 1 1082 ? 31.832 37.036 32.572 1.00 81.43 1079 GLU A CA 1
ATOM 8316 C C . GLU A 1 1082 ? 32.477 35.658 32.739 1.00 81.43 1079 GLU A C 1
ATOM 8317 O O . GLU A 1 1082 ? 32.971 35.322 33.811 1.00 81.43 1079 GLU A O 1
ATOM 8323 N N . ARG A 1 1083 ? 32.452 34.863 31.667 1.00 49.85 1080 ARG A N 1
ATOM 8324 C CA . ARG A 1 1083 ? 33.155 33.587 31.588 1.00 49.85 1080 ARG A CA 1
ATOM 8325 C C . ARG A 1 1083 ? 33.470 33.277 30.132 1.00 49.85 1080 ARG A C 1
ATOM 8326 O O . ARG A 1 1083 ? 34.310 32.417 29.854 1.00 49.85 1080 ARG A O 1
ATOM 8334 N N . LYS A 1 1084 ? 32.821 33.973 29.198 1.00 60.26 1081 LYS A N 1
ATOM 8335 C CA . LYS A 1 1084 ? 33.156 33.787 27.789 1.00 60.26 1081 LYS A CA 1
ATOM 8336 C C . LYS A 1 1084 ? 32.691 34.922 26.889 1.00 60.26 1081 LYS A C 1
ATOM 8337 O O . LYS A 1 1084 ? 31.749 35.635 27.229 1.00 60.26 1081 LYS A O 1
ATOM 8343 N N . THR A 1 1085 ? 33.388 35.096 25.762 1.00 39.92 1082 THR A N 1
ATOM 8344 C CA . THR A 1 1085 ? 32.988 36.057 24.735 1.00 39.92 1082 THR A CA 1
ATOM 8345 C C . THR A 1 1085 ? 33.243 35.515 23.323 1.00 39.92 1082 THR A C 1
ATOM 8346 O O . THR A 1 1085 ? 34.380 35.399 22.899 1.00 39.92 1082 THR A O 1
ATOM 8350 N N . GLU A 1 1086 ? 32.156 35.171 22.629 1.00 42.68 1083 GLU A N 1
ATOM 8351 C CA . GLU A 1 1086 ? 32.165 34.704 21.256 1.00 42.68 1083 GLU A CA 1
ATOM 8352 C C . GLU A 1 1086 ? 31.422 35.724 20.405 1.00 42.68 1083 GLU A C 1
ATOM 8353 O O . GLU A 1 1086 ? 30.593 36.438 20.926 1.00 42.68 1083 GLU A O 1
ATOM 8359 N N . PRO A 1 1087 ? 31.726 35.814 19.098 1.00 43.12 1084 PRO A N 1
ATOM 8360 C CA . PRO A 1 1087 ? 30.947 36.645 18.191 1.00 43.12 1084 PRO A CA 1
ATOM 8361 C C . PRO A 1 1087 ? 29.588 36.058 17.861 1.00 43.12 1084 PRO A C 1
ATOM 8362 O O . PRO A 1 1087 ? 29.329 34.859 18.051 1.00 43.12 1084 PRO A O 1
ATOM 8366 N N . ALA A 1 1088 ? 28.739 36.917 17.322 1.00 37.58 1085 ALA A N 1
ATOM 8367 C CA . ALA A 1 1088 ? 27.366 36.574 17.115 1.00 37.58 1085 ALA A CA 1
ATOM 8368 C C . ALA A 1 1088 ? 27.251 35.721 15.876 1.00 37.58 1085 ALA A C 1
ATOM 8369 O O . ALA A 1 1088 ? 27.864 36.010 14.854 1.00 37.58 1085 ALA A O 1
ATOM 8371 N N . THR A 1 1089 ? 26.457 34.670 15.948 1.00 25.17 1086 THR A N 1
ATOM 8372 C CA . THR A 1 1089 ? 26.217 33.868 14.751 1.00 25.17 1086 THR A CA 1
ATOM 8373 C C . THR A 1 1089 ? 24.719 33.663 14.543 1.00 25.17 1086 THR A C 1
ATOM 8374 O O . THR A 1 1089 ? 23.950 33.605 15.513 1.00 25.17 1086 THR A O 1
ATOM 8378 N N . GLY A 1 1090 ? 24.294 33.526 13.302 1.00 42.00 1087 GLY A N 1
ATOM 8379 C CA . GLY A 1 1090 ? 22.903 33.145 13.060 1.00 42.00 1087 GLY A CA 1
ATOM 8380 C C . GLY A 1 1090 ? 21.842 34.123 13.546 1.00 42.00 1087 GLY A C 1
ATOM 8381 O O . GLY A 1 1090 ? 20.681 33.741 13.750 1.00 42.00 1087 GLY A O 1
ATOM 8382 N N . PHE A 1 1091 ? 22.260 35.381 13.706 1.00 40.57 1088 PHE A N 1
ATOM 8383 C CA . PHE A 1 1091 ? 21.384 36.462 14.096 1.00 40.57 1088 PHE A CA 1
ATOM 8384 C C . PHE A 1 1091 ? 21.650 37.796 13.357 1.00 40.57 1088 PHE A C 1
ATOM 8385 O O . PHE A 1 1091 ? 22.797 38.166 13.090 1.00 40.57 1088 PHE A O 1
ATOM 8393 N N . ILE A 1 1092 ? 20.573 38.534 13.093 1.00 52.21 1089 ILE A N 1
ATOM 8394 C CA . ILE A 1 1092 ? 20.635 39.813 12.383 1.00 52.21 1089 ILE A CA 1
ATOM 8395 C C . ILE A 1 1092 ? 19.848 40.931 13.094 1.00 52.21 1089 ILE A C 1
ATOM 8396 O O . ILE A 1 1092 ? 18.636 40.822 13.248 1.00 52.21 1089 ILE A O 1
ATOM 8401 N N . ASP A 1 1093 ? 20.480 42.019 13.521 1.00 31.97 1090 ASP A N 1
ATOM 8402 C CA . ASP A 1 1093 ? 19.588 43.104 13.955 1.00 31.97 1090 ASP A CA 1
ATOM 8403 C C . ASP A 1 1093 ? 19.123 43.936 12.794 1.00 31.97 1090 ASP A C 1
ATOM 8404 O O . ASP A 1 1093 ? 19.880 44.720 12.206 1.00 31.97 1090 ASP A O 1
ATOM 8409 N N . GLY A 1 1094 ? 17.856 43.708 12.472 1.00 37.80 1091 GLY A N 1
ATOM 8410 C CA . GLY A 1 1094 ? 17.151 44.544 11.549 1.00 37.80 1091 GLY A CA 1
ATOM 8411 C C . GLY A 1 1094 ? 17.264 45.964 12.034 1.00 37.80 1091 GLY A C 1
ATOM 8412 O O . GLY A 1 1094 ? 17.200 46.883 11.243 1.00 37.80 1091 GLY A O 1
ATOM 8413 N N . ASP A 1 1095 ? 17.447 46.141 13.340 1.00 38.67 1092 ASP A N 1
ATOM 8414 C CA . ASP A 1 1095 ? 17.703 47.448 13.901 1.00 38.67 1092 ASP A CA 1
ATOM 8415 C C . ASP A 1 1095 ? 18.808 48.150 13.115 1.00 38.67 1092 ASP A C 1
ATOM 8416 O O . ASP A 1 1095 ? 18.702 49.343 12.831 1.00 38.67 1092 ASP A O 1
ATOM 8421 N N . LEU A 1 1096 ? 19.841 47.372 12.759 1.00 56.55 1093 LEU A N 1
ATOM 8422 C CA . LEU A 1 1096 ? 21.025 47.812 11.995 1.00 56.55 1093 LEU A CA 1
ATOM 8423 C C . LEU A 1 1096 ? 20.780 47.778 10.512 1.00 56.55 1093 LEU A C 1
ATOM 8424 O O . LEU A 1 1096 ? 21.126 48.717 9.820 1.00 56.55 1093 LEU A O 1
ATOM 8429 N N . ILE A 1 1097 ? 20.254 46.668 10.016 1.00 38.59 1094 ILE A N 1
ATOM 8430 C CA . ILE A 1 1097 ? 19.763 46.622 8.650 1.00 38.59 1094 ILE A CA 1
ATOM 8431 C C . ILE A 1 1097 ? 18.906 47.859 8.423 1.00 38.59 1094 ILE A C 1
ATOM 8432 O O . ILE A 1 1097 ? 19.311 48.753 7.679 1.00 38.59 1094 ILE A O 1
ATOM 8437 N N . GLU A 1 1098 ? 17.752 47.935 9.082 1.00 69.96 1095 GLU A N 1
ATOM 8438 C CA . GLU A 1 1098 ? 16.852 49.078 8.943 1.00 69.96 1095 GLU A CA 1
ATOM 8439 C C . GLU A 1 1098 ? 17.616 50.400 8.952 1.00 69.96 1095 GLU A C 1
ATOM 8440 O O . GLU A 1 1098 ? 17.279 51.319 8.194 1.00 69.96 1095 GLU A O 1
ATOM 8446 N N . SER A 1 1099 ? 18.653 50.478 9.791 1.00 55.36 1096 SER A N 1
ATOM 8447 C CA . SER A 1 1099 ? 19.518 51.660 9.876 1.00 55.36 1096 SER A CA 1
ATOM 8448 C C . SER A 1 1099 ? 19.851 52.199 8.468 1.00 55.36 1096 SER A C 1
ATOM 8449 O O . SER A 1 1099 ? 19.822 53.405 8.229 1.00 55.36 1096 SER A O 1
ATOM 8452 N N . PHE A 1 1100 ? 20.138 51.290 7.545 1.00 62.84 1097 PHE A N 1
ATOM 8453 C CA . PHE A 1 1100 ? 20.305 51.599 6.129 1.00 62.84 1097 PHE A CA 1
ATOM 8454 C C . PHE A 1 1100 ? 19.503 52.814 5.566 1.00 62.84 1097 PHE A C 1
ATOM 8455 O O . PHE A 1 1100 ? 20.098 53.761 5.041 1.00 62.84 1097 PHE A O 1
ATOM 8463 N N . LEU A 1 1101 ? 18.176 52.796 5.675 1.00 43.49 1098 LEU A N 1
ATOM 8464 C CA . LEU A 1 1101 ? 17.345 53.885 5.103 1.00 43.49 1098 LEU A CA 1
ATOM 8465 C C . LEU A 1 1101 ? 17.725 55.281 5.579 1.00 43.49 1098 LEU A C 1
ATOM 8466 O O . LEU A 1 1101 ? 17.585 56.244 4.837 1.00 43.49 1098 LEU A O 1
ATOM 8471 N N . ASP A 1 1102 ? 18.228 55.412 6.795 1.00 62.61 1099 ASP A N 1
ATOM 8472 C CA . ASP A 1 1102 ? 18.600 56.742 7.270 1.00 62.61 1099 ASP A CA 1
ATOM 8473 C C . ASP A 1 1102 ? 19.884 57.263 6.618 1.00 62.61 1099 ASP A C 1
ATOM 8474 O O . ASP A 1 1102 ? 20.311 58.378 6.905 1.00 62.61 1099 ASP A O 1
ATOM 8479 N N . ILE A 1 1103 ? 20.478 56.468 5.731 1.00 85.28 1100 ILE A N 1
ATOM 8480 C CA . ILE A 1 1103 ? 21.765 56.807 5.109 1.00 85.28 1100 ILE A CA 1
ATOM 8481 C C . ILE A 1 1103 ? 21.629 57.620 3.803 1.00 85.28 1100 ILE A C 1
ATOM 8482 O O . ILE A 1 1103 ? 20.647 57.487 3.068 1.00 85.28 1100 ILE A O 1
ATOM 8487 N N . SER A 1 1104 ? 22.622 58.468 3.539 1.00 109.19 1101 SER A N 1
ATOM 8488 C CA . SER A 1 1104 ? 22.704 59.227 2.291 1.00 109.19 1101 SER A CA 1
ATOM 8489 C C . SER A 1 1104 ? 22.980 58.297 1.109 1.00 109.19 1101 SER A C 1
ATOM 8490 O O . SER A 1 1104 ? 23.773 57.364 1.228 1.00 109.19 1101 SER A O 1
ATOM 8493 N N . ARG A 1 1105 ? 22.344 58.564 -0.033 1.00 171.25 1102 ARG A N 1
ATOM 8494 C CA . ARG A 1 1105 ? 22.520 57.722 -1.228 1.00 171.25 1102 ARG A CA 1
ATOM 8495 C C . ARG A 1 1105 ? 23.991 57.529 -1.657 1.00 171.25 1102 ARG A C 1
ATOM 8496 O O . ARG A 1 1105 ? 24.346 56.458 -2.150 1.00 171.25 1102 ARG A O 1
ATOM 8504 N N . PRO A 1 1106 ? 24.842 58.564 -1.483 1.00 91.08 1103 PRO A N 1
ATOM 8505 C CA . PRO A 1 1106 ? 26.306 58.363 -1.604 1.00 91.08 1103 PRO A CA 1
ATOM 8506 C C . PRO A 1 1106 ? 26.847 57.227 -0.723 1.00 91.08 1103 PRO A C 1
ATOM 8507 O O . PRO A 1 1106 ? 27.302 56.206 -1.243 1.00 91.08 1103 PRO A O 1
ATOM 8511 N N . LYS A 1 1107 ? 26.776 57.407 0.598 1.00 90.60 1104 LYS A N 1
ATOM 8512 C CA . LYS A 1 1107 ? 27.199 56.390 1.564 1.00 90.60 1104 LYS A CA 1
ATOM 8513 C C . LYS A 1 1107 ? 26.443 55.071 1.382 1.00 90.60 1104 LYS A C 1
ATOM 8514 O O . LYS A 1 1107 ? 26.889 54.019 1.827 1.00 90.60 1104 LYS A O 1
ATOM 8520 N N . MET A 1 1108 ? 25.316 55.152 0.686 1.00 56.81 1105 MET A N 1
ATOM 8521 C CA . MET A 1 1108 ? 24.455 54.027 0.374 1.00 56.81 1105 MET A CA 1
ATOM 8522 C C . MET A 1 1108 ? 24.954 53.298 -0.869 1.00 56.81 1105 MET A C 1
ATOM 8523 O O . MET A 1 1108 ? 24.759 52.086 -1.021 1.00 56.81 1105 MET A O 1
ATOM 8528 N N . GLN A 1 1109 ? 25.577 54.044 -1.783 1.00 83.87 1106 GLN A N 1
ATOM 8529 C CA . GLN A 1 1109 ? 26.137 53.444 -2.997 1.00 83.87 1106 GLN A CA 1
ATOM 8530 C C . GLN A 1 1109 ? 27.280 52.525 -2.621 1.00 83.87 1106 GLN A C 1
ATOM 8531 O O . GLN A 1 1109 ? 27.330 51.392 -3.084 1.00 83.87 1106 GLN A O 1
ATOM 8537 N N . GLU A 1 1110 ? 28.165 53.018 -1.752 1.00 70.58 1107 GLU A N 1
ATOM 8538 C CA . GLU A 1 1110 ? 29.334 52.267 -1.260 1.00 70.58 1107 GLU A CA 1
ATOM 8539 C C . GLU A 1 1110 ? 28.959 50.890 -0.737 1.00 70.58 1107 GLU A C 1
ATOM 8540 O O . GLU A 1 1110 ? 29.694 49.903 -0.922 1.00 70.58 1107 GLU A O 1
ATOM 8546 N N . VAL A 1 1111 ? 27.812 50.841 -0.072 1.00 97.56 1108 VAL A N 1
ATOM 8547 C CA . VAL A 1 1111 ? 27.292 49.614 0.488 1.00 97.56 1108 VAL A CA 1
ATOM 8548 C C . VAL A 1 1111 ? 27.222 48.547 -0.605 1.00 97.56 1108 VAL A C 1
ATOM 8549 O O . VAL A 1 1111 ? 27.092 47.356 -0.327 1.00 97.56 1108 VAL A O 1
ATOM 8553 N N . VAL A 1 1112 ? 27.344 48.976 -1.856 1.00 113.15 1109 VAL A N 1
ATOM 8554 C CA . VAL A 1 1112 ? 27.419 48.024 -2.953 1.00 113.15 1109 VAL A CA 1
ATOM 8555 C C . VAL A 1 1112 ? 28.609 48.195 -3.890 1.00 113.15 1109 VAL A C 1
ATOM 8556 O O . VAL A 1 1112 ? 29.018 49.303 -4.233 1.00 113.15 1109 VAL A O 1
ATOM 8560 N N . ALA A 1 1113 ? 29.137 47.052 -4.298 1.00 138.92 1110 ALA A N 1
ATOM 8561 C CA . ALA A 1 1113 ? 30.192 46.952 -5.265 1.00 138.92 1110 ALA A CA 1
ATOM 8562 C C . ALA A 1 1113 ? 30.030 45.553 -5.818 1.00 138.92 1110 ALA A C 1
ATOM 8563 O O . ALA A 1 1113 ? 30.657 45.185 -6.809 1.00 138.92 1110 ALA A O 1
ATOM 8565 N N . ASN A 1 1114 ? 29.186 44.785 -5.121 1.00 73.87 1111 ASN A N 1
ATOM 8566 C CA . ASN A 1 1114 ? 28.644 43.473 -5.557 1.00 73.87 1111 ASN A CA 1
ATOM 8567 C C . ASN A 1 1114 ? 27.522 42.947 -4.640 1.00 73.87 1111 ASN A C 1
ATOM 8568 O O . ASN A 1 1114 ? 27.016 41.837 -4.821 1.00 73.87 1111 ASN A O 1
ATOM 8573 N N . ARG A 1 1125 ? 22.155 35.266 -9.875 1.00 82.12 1122 ARG A N 1
ATOM 8574 C CA . ARG A 1 1125 ? 22.564 36.223 -8.841 1.00 82.12 1122 ARG A CA 1
ATOM 8575 C C . ARG A 1 1125 ? 23.084 37.540 -9.435 1.00 82.12 1122 ARG A C 1
ATOM 8576 O O . ARG A 1 1125 ? 23.731 37.544 -10.490 1.00 82.12 1122 ARG A O 1
ATOM 8584 N N . GLU A 1 1126 ? 22.791 38.646 -8.741 1.00 146.65 1123 GLU A N 1
ATOM 8585 C CA . GLU A 1 1126 ? 23.071 40.008 -9.223 1.00 146.65 1123 GLU A CA 1
ATOM 8586 C C . GLU A 1 1126 ? 23.448 40.979 -8.082 1.00 146.65 1123 GLU A C 1
ATOM 8587 O O . GLU A 1 1126 ? 23.499 40.586 -6.913 1.00 146.65 1123 GLU A O 1
ATOM 8593 N N . ALA A 1 1127 ? 23.722 42.238 -8.435 1.00 144.99 1124 ALA A N 1
ATOM 8594 C CA . ALA A 1 1127 ? 24.035 43.302 -7.468 1.00 144.99 1124 ALA A CA 1
ATOM 8595 C C . ALA A 1 1127 ? 23.454 44.633 -7.932 1.00 144.99 1124 ALA A C 1
ATOM 8596 O O . ALA A 1 1127 ? 23.468 44.932 -9.132 1.00 144.99 1124 ALA A O 1
ATOM 8598 N N . THR A 1 1128 ? 22.966 45.437 -6.985 1.00 105.00 1125 THR A N 1
ATOM 8599 C CA . THR A 1 1128 ? 22.237 46.668 -7.330 1.00 105.00 1125 THR A CA 1
ATOM 8600 C C . THR A 1 1128 ? 22.485 47.831 -6.381 1.00 105.00 1125 THR A C 1
ATOM 8601 O O . THR A 1 1128 ? 23.145 47.672 -5.360 1.00 105.00 1125 THR A O 1
ATOM 8605 N N . ALA A 1 1129 ? 21.918 48.990 -6.730 1.00 85.54 1126 ALA A N 1
ATOM 8606 C CA . ALA A 1 1129 ? 22.115 50.252 -5.996 1.00 85.54 1126 ALA A CA 1
ATOM 8607 C C . ALA A 1 1129 ? 20.935 50.679 -5.101 1.00 85.54 1126 ALA A C 1
ATOM 8608 O O . ALA A 1 1129 ? 21.090 51.535 -4.231 1.00 85.54 1126 ALA A O 1
ATOM 8610 N N . ASP A 1 1130 ? 19.768 50.080 -5.320 1.00 80.98 1127 ASP A N 1
ATOM 8611 C CA . ASP A 1 1130 ? 18.537 50.462 -4.617 1.00 80.98 1127 ASP A CA 1
ATOM 8612 C C . ASP A 1 1130 ? 17.536 49.324 -4.722 1.00 80.98 1127 ASP A C 1
ATOM 8613 O O . ASP A 1 1130 ? 16.335 49.490 -4.508 1.00 80.98 1127 ASP A O 1
ATOM 8618 N N . ASP A 1 1131 ? 18.047 48.162 -5.099 1.00 116.62 1128 ASP A N 1
ATOM 8619 C CA . ASP A 1 1131 ? 17.286 46.946 -4.991 1.00 116.62 1128 ASP A CA 1
ATOM 8620 C C . ASP A 1 1131 ? 17.110 46.735 -3.500 1.00 116.62 1128 ASP A C 1
ATOM 8621 O O . ASP A 1 1131 ? 16.074 46.250 -3.048 1.00 116.62 1128 ASP A O 1
ATOM 8626 N N . LEU A 1 1132 ? 18.132 47.140 -2.743 1.00 54.25 1129 LEU A N 1
ATOM 8627 C CA . LEU A 1 1132 ? 18.250 46.826 -1.308 1.00 54.25 1129 LEU A CA 1
ATOM 8628 C C . LEU A 1 1132 ? 17.355 47.727 -0.496 1.00 54.25 1129 LEU A C 1
ATOM 8629 O O . LEU A 1 1132 ? 16.624 47.262 0.383 1.00 54.25 1129 LEU A O 1
ATOM 8634 N N . ILE A 1 1133 ? 17.406 49.015 -0.818 1.00 72.16 1130 ILE A N 1
ATOM 8635 C CA . ILE A 1 1133 ? 16.391 49.973 -0.385 1.00 72.16 1130 ILE A CA 1
ATOM 8636 C C . ILE A 1 1133 ? 14.978 49.335 -0.387 1.00 72.16 1130 ILE A C 1
ATOM 8637 O O . ILE A 1 1133 ? 14.144 49.629 0.477 1.00 72.16 1130 ILE A O 1
ATOM 8642 N N . LYS A 1 1134 ? 14.744 48.425 -1.331 1.00 75.31 1131 LYS A N 1
ATOM 8643 C CA . LYS A 1 1134 ? 13.449 47.764 -1.480 1.00 75.31 1131 LYS A CA 1
ATOM 8644 C C . LYS A 1 1134 ? 13.341 46.477 -0.640 1.00 75.31 1131 LYS A C 1
ATOM 8645 O O . LYS A 1 1134 ? 12.260 46.135 -0.152 1.00 75.31 1131 LYS A O 1
ATOM 8651 N N . VAL A 1 1135 ? 14.455 45.759 -0.493 1.00 65.85 1132 VAL A N 1
ATOM 8652 C CA . VAL A 1 1135 ? 14.515 44.614 0.412 1.00 65.85 1132 VAL A CA 1
ATOM 8653 C C . VAL A 1 1135 ? 14.248 45.090 1.847 1.00 65.85 1132 VAL A C 1
ATOM 8654 O O . VAL A 1 1135 ? 13.457 44.478 2.579 1.00 65.85 1132 VAL A O 1
ATOM 8658 N N . VAL A 1 1136 ? 14.912 46.186 2.227 1.00 80.54 1133 VAL A N 1
ATOM 8659 C CA . VAL A 1 1136 ? 14.851 46.714 3.588 1.00 80.54 1133 VAL A CA 1
ATOM 8660 C C . VAL A 1 1136 ? 13.463 47.260 3.945 1.00 80.54 1133 VAL A C 1
ATOM 8661 O O . VAL A 1 1136 ? 12.961 47.013 5.045 1.00 80.54 1133 VAL A O 1
ATOM 8665 N N . GLU A 1 1137 ? 12.844 47.992 3.020 1.00 70.20 1134 GLU A N 1
ATOM 8666 C CA . GLU A 1 1137 ? 11.449 48.399 3.185 1.00 70.20 1134 GLU A CA 1
ATOM 8667 C C . GLU A 1 1137 ? 10.610 47.169 3.498 1.00 70.20 1134 GLU A C 1
ATOM 8668 O O . GLU A 1 1137 ? 9.968 47.096 4.559 1.00 70.20 1134 GLU A O 1
ATOM 8674 N N . GLU A 1 1138 ? 10.654 46.190 2.596 1.00 89.16 1135 GLU A N 1
ATOM 8675 C CA . GLU A 1 1138 ? 9.842 44.997 2.755 1.00 89.16 1135 GLU A CA 1
ATOM 8676 C C . GLU A 1 1138 ? 9.935 44.456 4.164 1.00 89.16 1135 GLU A C 1
ATOM 8677 O O . GLU A 1 1138 ? 8.973 43.874 4.652 1.00 89.16 1135 GLU A O 1
ATOM 8683 N N . LEU A 1 1139 ? 11.071 44.671 4.827 1.00 68.83 1136 LEU A N 1
ATOM 8684 C CA . LEU A 1 1139 ? 11.276 44.134 6.163 1.00 68.83 1136 LEU A CA 1
ATOM 8685 C C . LEU A 1 1139 ? 10.623 44.979 7.221 1.00 68.83 1136 LEU A C 1
ATOM 8686 O O . LEU A 1 1139 ? 9.915 44.452 8.063 1.00 68.83 1136 LEU A O 1
ATOM 8691 N N . THR A 1 1140 ? 10.840 46.289 7.169 1.00 59.97 1137 THR A N 1
ATOM 8692 C CA . THR A 1 1140 ? 10.290 47.198 8.182 1.00 59.97 1137 THR A CA 1
ATOM 8693 C C . THR A 1 1140 ? 8.853 46.866 8.470 1.00 59.97 1137 THR A C 1
ATOM 8694 O O . THR A 1 1140 ? 8.357 47.167 9.546 1.00 59.97 1137 THR A O 1
ATOM 8698 N N . ARG A 1 1141 ? 8.178 46.253 7.508 1.00 58.22 1138 ARG A N 1
ATOM 8699 C CA . ARG A 1 1141 ? 6.764 45.976 7.666 1.00 58.22 1138 ARG A CA 1
ATOM 8700 C C . ARG A 1 1141 ? 6.426 44.625 8.347 1.00 58.22 1138 ARG A C 1
ATOM 8701 O O . ARG A 1 1141 ? 5.299 44.126 8.223 1.00 58.22 1138 ARG A O 1
ATOM 8709 N N . ILE A 1 1142 ? 7.374 44.043 9.085 1.00 50.38 1139 ILE A N 1
ATOM 8710 C CA . ILE A 1 1142 ? 7.061 42.842 9.877 1.00 50.38 1139 ILE A CA 1
ATOM 8711 C C . ILE A 1 1142 ? 6.460 43.204 11.235 1.00 50.38 1139 ILE A C 1
ATOM 8712 O O . ILE A 1 1142 ? 5.969 42.337 11.957 1.00 50.38 1139 ILE A O 1
ATOM 8717 N N . HIS A 1 1143 ? 6.506 44.483 11.587 1.00 45.40 1140 HIS A N 1
ATOM 8718 C CA . HIS A 1 1143 ? 6.131 44.897 12.916 1.00 45.40 1140 HIS A CA 1
ATOM 8719 C C . HIS A 1 1143 ? 5.516 46.291 12.890 1.00 45.40 1140 HIS A C 1
ATOM 8720 O O . HIS A 1 1143 ? 6.020 47.188 12.222 1.00 45.40 1140 HIS A O 1
ATOM 8727 N N . ASN B 2 1 ? 15.253 33.651 49.692 1.00 37.16 5 ASN B N 1
ATOM 8728 C CA . ASN B 2 1 ? 14.302 32.680 49.191 1.00 37.16 5 ASN B CA 1
ATOM 8729 C C . ASN B 2 1 ? 14.280 32.859 47.695 1.00 37.16 5 ASN B C 1
ATOM 8730 O O . ASN B 2 1 ? 13.975 33.943 47.179 1.00 37.16 5 ASN B O 1
ATOM 8735 N N . ILE B 2 2 ? 14.643 31.800 46.997 1.00 34.91 6 ILE B N 1
ATOM 8736 C CA . ILE B 2 2 ? 14.940 31.896 45.596 1.00 34.91 6 ILE B CA 1
ATOM 8737 C C . ILE B 2 2 ? 13.725 32.331 44.756 1.00 34.91 6 ILE B C 1
ATOM 8738 O O . ILE B 2 2 ? 13.878 33.005 43.719 1.00 34.91 6 ILE B O 1
ATOM 8743 N N . THR B 2 3 ? 12.532 31.915 45.198 1.00 37.27 7 THR B N 1
ATOM 8744 C CA . THR B 2 3 ? 11.290 32.392 44.591 1.00 37.27 7 THR B CA 1
ATOM 8745 C C . THR B 2 3 ? 11.202 33.913 44.712 1.00 37.27 7 THR B C 1
ATOM 8746 O O . THR B 2 3 ? 10.827 34.601 43.772 1.00 37.27 7 THR B O 1
ATOM 8750 N N . ARG B 2 4 ? 11.569 34.457 45.854 1.00 38.88 8 ARG B N 1
ATOM 8751 C CA . ARG B 2 4 ? 11.525 35.904 45.959 1.00 38.88 8 ARG B CA 1
ATOM 8752 C C . ARG B 2 4 ? 12.561 36.557 45.058 1.00 38.88 8 ARG B C 1
ATOM 8753 O O . ARG B 2 4 ? 12.294 37.585 44.455 1.00 38.88 8 ARG B O 1
ATOM 8761 N N . ASP B 2 5 ? 13.694 35.893 44.897 1.00 39.02 9 ASP B N 1
ATOM 8762 C CA . ASP B 2 5 ? 14.788 36.434 44.102 1.00 39.02 9 ASP B CA 1
ATOM 8763 C C . ASP B 2 5 ? 14.400 36.525 42.656 1.00 39.02 9 ASP B C 1
ATOM 8764 O O . ASP B 2 5 ? 14.845 37.448 41.944 1.00 39.02 9 ASP B O 1
ATOM 8769 N N . LEU B 2 6 ? 13.614 35.544 42.215 1.00 27.67 10 LEU B N 1
ATOM 8770 C CA . LEU B 2 6 ? 13.256 35.479 40.823 1.00 27.67 10 LEU B CA 1
ATOM 8771 C C . LEU B 2 6 ? 12.223 36.561 40.540 1.00 27.67 10 LEU B C 1
ATOM 8772 O O . LEU B 2 6 ? 12.301 37.300 39.518 1.00 27.67 10 LEU B O 1
ATOM 8777 N N . ILE B 2 7 ? 11.297 36.701 41.491 1.00 30.31 11 ILE B N 1
ATOM 8778 C CA . ILE B 2 7 ? 10.320 37.738 41.431 1.00 30.31 11 ILE B CA 1
ATOM 8779 C C . ILE B 2 7 ? 11.034 39.083 41.388 1.00 30.31 11 ILE B C 1
ATOM 8780 O O . ILE B 2 7 ? 10.700 39.924 40.547 1.00 30.31 11 ILE B O 1
ATOM 8785 N N . ARG B 2 8 ? 12.033 39.278 42.241 1.00 35.79 12 ARG B N 1
ATOM 8786 C CA . ARG B 2 8 ? 12.865 40.467 42.161 1.00 35.79 12 ARG B CA 1
ATOM 8787 C C . ARG B 2 8 ? 13.577 40.574 40.801 1.00 35.79 12 ARG B C 1
ATOM 8788 O O . ARG B 2 8 ? 13.586 41.666 40.196 1.00 35.79 12 ARG B O 1
ATOM 8796 N N . ARG B 2 9 ? 14.148 39.463 40.308 1.00 25.21 13 ARG B N 1
ATOM 8797 C CA . ARG B 2 9 ? 14.909 39.480 39.029 1.00 25.21 13 ARG B CA 1
ATOM 8798 C C . ARG B 2 9 ? 13.972 40.025 37.936 1.00 25.21 13 ARG B C 1
ATOM 8799 O O . ARG B 2 9 ? 14.421 40.733 37.079 1.00 25.21 13 ARG B O 1
ATOM 8807 N N . GLN B 2 10 ? 12.676 39.743 37.960 1.00 29.73 14 GLN B N 1
ATOM 8808 C CA . GLN B 2 10 ? 11.867 40.121 36.791 1.00 29.73 14 GLN B CA 1
ATOM 8809 C C . GLN B 2 10 ? 11.638 41.617 36.675 1.00 29.73 14 GLN B C 1
ATOM 8810 O O . GLN B 2 10 ? 11.320 42.105 35.597 1.00 29.73 14 GLN B O 1
ATOM 8816 N N . ILE B 2 11 ? 11.844 42.308 37.789 1.00 27.17 15 ILE B N 1
ATOM 8817 C CA . ILE B 2 11 ? 11.722 43.745 37.950 1.00 27.17 15 ILE B CA 1
ATOM 8818 C C . ILE B 2 11 ? 13.119 44.445 37.882 1.00 27.17 15 ILE B C 1
ATOM 8819 O O . ILE B 2 11 ? 13.209 45.657 38.047 1.00 27.17 15 ILE B O 1
ATOM 8824 N N . LYS B 2 12 ? 14.174 43.633 37.626 1.00 27.06 16 LYS B N 1
ATOM 8825 C CA . LYS B 2 12 ? 15.693 43.857 37.607 1.00 27.06 16 LYS B CA 1
ATOM 8826 C C . LYS B 2 12 ? 16.258 44.762 38.677 1.00 27.06 16 LYS B C 1
ATOM 8827 O O . LYS B 2 12 ? 15.546 45.146 39.598 1.00 27.06 16 LYS B O 1
ATOM 8833 N N . GLU B 2 13 ? 17.564 45.059 38.567 1.00 161.99 17 GLU B N 1
ATOM 8834 C CA . GLU B 2 13 ? 18.403 45.789 39.569 1.00 161.99 17 GLU B CA 1
ATOM 8835 C C . GLU B 2 13 ? 17.721 46.407 40.801 1.00 161.99 17 GLU B C 1
ATOM 8836 O O . GLU B 2 13 ? 18.017 46.049 41.942 1.00 161.99 17 GLU B O 1
#

Radius of gyration: 33.69 Å; Cα contacts (8 Å, |Δi|>4): 3139; chains: 2; bounding box: 84×86×93 Å

Secondary structure (DSSP, 8-state):
---EEEEEEE---S--EEEEE-SS-SS--EEEEE-SSEEEEEEE-SSSEEEEEEEE-SS-EEEEEEE--SS-SS-EEEEEETT-EEEEEEEEEETTEEEEEEEEEEE---SS--B-TT--EEEE-TT-SEEEEE-BSSEEEEEE--SS-TT---EEEE-S-S-EEEEEEPSS-SS-EEEEEEE-SS-EEEEEEE-BTTTTB----SS--EEE-TT--EEEE--TTT-SEEEE-SS-EEEEETTEEEEE--GGGTTS-EEEEEE-STT-SEEEEEETTSEEEEEEEE--B-SSS-B---EEEEEEEEE-SPPSEEEE-SSSEEEEE-SSS-EEEEEE-SS--SSS-SEEEEEEE-----EEEEEEE-SS-SS--EEEEEES-GGG-EEEEEEESB-B-----B--S---------SSSS-S---B--EEETTEEE--B-SSSS-B----TT--SSS--------TTTEE----SS--B-EESSS-S---B---TTS----B---SSSEE--BSSSEE--EEEETTEEEE---EE-SS-EEEEE----SS-SSS---EEEEETTTTEEEEE-SSS-----EEE--SS--EEEEEEEESSS-EEEEEEETTS-EEEEEE-SSS------EE--S-SS--EEEEE--SSS-EEEEESSS-EEE--SSSS---EEBSSS--SEEEE---TTSTT-EEEEBTTBB-EE-B---SSEEEEEEE-SSEEEEEEEEGGGTEEEEEEEEEEEB-SSSSB--SS--TTTS-SS-EE----S-----EEEEEEEEEEETTT--EEEEEE--TTEEEEEEEEEE-SS---EEEEEEEEE--TTSSS---EEEEEEEE-SS-EEEEEEEEESS-B---EE-SSSEE--BBTBEEEEEE-TTS-EEEEEEE---S------EETTTEEE--SSS--EEEEEETTTTEEEEEEE--S---EEEEEE-SSSEEEEEETTTEEEEEEE---SSTTTSTTBEEEEEEEE-SS-EEEEEE--S----EEEEEEEEETTS-EEEEEEE-HHHHHHHHHHHHHHHHHSPPTTS--HHHHT-EEETTEEE--BSEEEHHHHHHGGGS-HHHHHHT-------SSSHHHHHHHHHTT-/-HHHHHHHHHT--

CATH classification: 2.130.10.10 (+3 more: 2.130.10.10, 2.130.10.10, 1.10.150.910)

InterPro domains:
  IPR004871 RSE1/DDB1/CPSF1, C-terminal [PF03178] (790-1099)
  IPR015943 WD40/YVTN repeat-like-containing domain superfamily [G3DSA:2.130.10.10] (4-1039)
  IPR015943 WD40/YVTN repeat-like-containing domain superfamily [G3DSA:2.130.10.10] (14-355)
  IPR015943 WD40/YVTN repeat-like-containing domain superfamily [G3DSA:2.130.10.10] (394-709)
  IPR018846 RSE1/DDB1/CPSF1, first beta-propeller [PF10433] (15-348)
  IPR036322 WD40-repeat-containing domain superfamily [SSF50978] (795-934)
  IPR050358 RSE1/DDB1/CPSF1 [PTHR10644] (3-1113)
  IPR058543 RSE1/DDB1/CPSF1, second beta-propeller [PF23726] (396-704)

Solvent-accessible surface area: 47869 Å² total; per-residue (Å²): 184,4,57,1,1,5,4,29,20,35,87,11,19,0,2,51,18,15,28,54,8,61,0,27,32,47,136,39,49,0,0,0,7,1,24,5,26,60,0,28,2,37,20,14,38,120,129,3,21,150,75,46,51,59,21,26,9,45,1,23,18,47,10,17,61,26,15,79,38,143,90,52,84,36,17,7,0,0,0,0,1,38,15,22,19,2,1,10,0,31,5,100,96,56,68,142,51,60,72,19,82,20,86,10,67,18,66,5,73,27,221,123,32,157,60,18,85,73,33,40,24,8,14,31,9,57,85,9,108,0,0,0,0,5,4,4,28,10,34,2,12,0,0,27,35,90,220,99,26,123,108,8,132,41,22,58,10,193,8,120,22,118,54,3,8,14,3,52,8,3,55,56,26,168,32,4,1,1,0,1,0,13,66,43,108,160,35,29,6,0,42,5,22,56,1,34,38,211,113,109,91,20,74,135,6,73,22,154,87,58,107,20,51,76,106,0,39,41,0,6,11,0,8,118,66,18,8,2,0,0,3,1,3,48,60,18,0,16,0,3,42,25,153,84,125,28,62,31,71,25,119,56,1,121,115,10,53,3,55,10,47,16,95,10,31,107,34,0,17,78,4,0,0,1,1,62,47,0,29,0,0,13,0,32,6,108,101,63,149,108,172,158,27,117,59,35,11,118,63,4,123,20,73,71,15,10,98,5,9,12,2,54,14,8,3,44,12,62,111,12,17,0,3,0,0,0,43,10,2,25,5,17,1,1,66,24,57,143,116,50,73,168,192,49,27,80,12,66,63,89,72,79,62,68,2,0,0,0,0,6,15,5,21,43,8,59,27,94,208,100,29,15,8,8,0,0,0,0,1,3,1,58,24,31,1,3,0,8,5,0,27,16,2,1,10,25,101,121,102,20,68,44,110,34,100,11,3,103,5,2,32,20,2,54,44,59,72,111,122,127,31,39,30,2,4,0,2,3,31,96,39,62,1,102,6,11,54,24,121,10,122,106,58,90,112,59,133,27,78,12,10,37,94,96,57,42,0,58,27,0,9,40,4,48,99,95,8,6,0,0,0,4,22,22,3,0,32,0,0,1,40,128,67,59,42,108,35,31,85,23,122,8,90,131,80,111,92,2,56,26,21,7,11,22,43,40,1,0,6,0,0,23,15,119,12,2,17,6,0,26,7,68,87,88,59,20,118,87,92,17,98,45,107,21,132,42,87,6,18,10,24,14,10,64,26,37,58,108,22,161,18,117,3,40,18,13,2,3,0,0,111,106,32,13,0,10,21,5,7,77,24,53,52,17,100,96,69,59,54,38,134,13,50,64,160,85,44,0,96,14,9,22,5,15,57,23,85,93,35,29,20,10,3,4,0,9,21,65,0,6,0,32,59,22,18,14,53,48,147,82,0,80,75,34,100,151,71,80,30,41,11,0,92,89,47,0,34,14,68,54,3,96,41,108,107,36,53,0,0,1,0,2,4,46,71,2,6,1,0,7,28,71,96,77,139,43,33,76,1,56,6,58,56,196,48,5,47,38,4,0,28,8,14,0,66,34,31,88,62,2,2,0,4,0,34,108,38,22,13,23,5,1,52,34,40,86,37,61,71,14,49,34,107,47,14,71,3,112,3,6,1,27,56,9,17,57,3,106,115,30,77,1,0,0,0,0,2,3,34,40,6,33,69,50,154,103,55,37,63,65,40,84,86,85,5,9,11,58,115,18,120,53,77,44,85,14,88,22,176,61,32,121,131,67,127,104,36,12,21,2,2,0,0,0,0,30,8,125,78,18,83,22,41,14,3,4,58,1,36,154,29,2,8,1,19,2,18,18,33,10,124,1,43,189,19,115,43,22,1,0,0,0,0,0,0,5,2,53,90,144,51,82,74,1,78,42,0,0,0,0,0,0,43,23,59,145,42,128,24,112,67,33,15,51,57,90,5,171,0,0,0,19,17,12,43,62,7,61,26,33,0,1,0,0,4,20,32,21,5,29,0,4,42,19,15,108,143,95,63,0,119,61,62,9,35,13,150,73,16,78,7,0,7,46,16,53,35,48,56,79,66,25,4,2,6,0,8,63,57,0,2,3,1,9,10,15,65,94,128,126,8,44,23,81,50,49,0,32,1,106,44,68,8,104,0,5,4,3,5,6,31,56,73,66,24,2,2,0,2,7,70,22,50,1,1,0,0,0,32,52,38,103,20,79,92,75,113,116,77,89,73,55,6,79,40,32,0,15,1,8,14,0,8,8,3,20,16,6,25,98,23,35,6,50,147,159,93,43,135,58,26,4,3,0,0,0,4,4,0,8,0,0,2,4,2,26,22,45,97,66,60,20,80,67,0,64,71,4,23,77,56,0,32,189,21,34,147,19,29,2,118,9,105,8,56,66,10,21,10,2,46,29,108,151,59,78,74,89,39,63,4,9,0,5,0,62,7,0,39,32,2,48,127,17,54,117,92,80,7,79,98,4,37,93,116,277,154,47,40,30,43,77,23,26,103,29,0,16,83,3,34,97,28,22,33,41,1,52,74,24,23,143,52,47,28,54,179